Protein AF-0000000070873072 (afdb_homodimer)

Nearest PDB structures (foldseek):
  4ose-assembly1_A  TM=8.785E-01  e=1.790E-24  Rickettsia typhi str. Wilmington
  4lxg-assembly1_A-2  TM=7.082E-01  e=7.938E-11  Rhizorhabdus wittichii RW1
  7ld8-assembly1_A-2  TM=6.740E-01  e=1.205E-08  Mycobacterium tuberculosis H37Rv
  4nmw-assembly1_A  TM=6.940E-01  e=5.192E-08  Salmonella enterica subsp. enterica serovar Typhimurium str. LT2
  4etw-assembly2_C  TM=7.180E-01  e=1.109E-07  Shigella flexneri

Foldseek 3Di:
DVLVVVVCVVLCVVVVVLVVVVVVLVVVLVVVVVCLVPPPQPDPVSVVVSVVSNVVSVVVSVVVVVVSVVVVVVVVVVVVVVVVCVVPVPPVDQFDKDKDDKDWDWDDDPVGIWIKIKIKIDGPVDDLPPDLVAAAAEEEEEEALQAFFCLCVQLNSCLRCVLVVVCPDPNCNVVSVVCCVVVPVNSYIYMYIGFEQFFPIDHDPPVCLQVQDLVRRLRVVVVVVDVVSDDSHPALDCVRHEYEYAYAHRSLVSVLLLQLDPVRRSHQEYEYFAADQKFFLVNLLVVLVVLLDWDWDLALVSLLVVVCVVCVQQQFCPPVVNPRPCDPVNSSVCSVRFKDWPDDDPPPVVCVPPDPVVCRRGTTMGTRGHSSSSVCSNVRDGMRHDLVSQQSRAHAYAYEHECAEPRCHPVNLVVCCVGRNNYHYDYDYSHYRGHSCNDCSSNVVVSVSVVD/DVLVVVVCVVLCVVVVVLVVVVVVLVVVLVVQVVCLVPPPQPDPVSVVVSVVSNVVSVVVSVVVVVVSVVVVVVVVVVVVVVVVCVVPVPPVDQFDKDKPDKDWDWDDDPVGIWIKIKIKIDGPVDDLPPDLVAAAAEEEEEEALQAFFCLCVQLNSCLRCVLVVVCDDPNCNVVSVVCCVVVPVNSYIYMYIGFEQFFPIDHDPPVCLQVQDLVRRLRVVVVVVDVVSDDSHPALDCVRHEYEYHYAHRSLVSVLLLQLDPVRRSHQEYEYFAADQKFFLVNLLVVLVVLLDWDWDQALVSLLVVVCVVCVQQQFCDPVVNPRPCDPVNSSVCSVRFKDWPDDDPPPVVCVPDDPVVCRRGTTMGTRGHSSSSVCSNVRDGMRHDLVSQQSRAHAYAYEHECAEPRCHPVNLVVCCVGHNNYHYHYDYSHYRGHSCNDCSSNVVVSVSVVD

Organism: Reticulomyxa filosa (NCBI:txid46433)

InterPro domains:
  IPR000073 Alpha/beta hydrolase fold-1 [PF00561] (174-436)
  IPR029058 Alpha/Beta hydrolase fold [G3DSA:3.40.50.1820] (101-451)
  IPR029058 Alpha/Beta hydrolase fold [SSF53474] (134-443)
  IPR050266 AB hydrolase superfamily [PTHR43798] (130-445)

Radius of gyration: 32.92 Å; Cα contacts (8 Å, |Δi|>4): 1467; chains: 2; bounding box: 69×96×100 Å

Solvent-accessible surface area (backbone atoms only — not comparable to full-atom values): 47440 Å² total; per-residue (Å²): 118,65,67,62,49,48,52,53,41,50,50,43,42,52,49,43,46,50,47,45,48,47,46,46,50,49,48,51,44,49,49,48,49,46,48,59,66,64,48,77,58,80,57,78,68,38,52,53,49,42,50,47,47,49,49,46,48,51,49,50,46,50,48,50,48,44,48,43,44,54,50,37,47,53,44,43,54,44,43,50,51,41,46,51,30,63,74,51,44,75,58,90,62,71,79,56,68,38,72,47,74,74,23,37,43,65,36,76,47,100,88,44,65,41,48,33,23,33,36,36,50,41,50,72,88,46,81,73,69,81,50,62,89,56,56,39,43,34,35,42,35,29,38,33,85,82,42,26,33,67,60,45,51,55,43,49,49,48,66,74,40,53,78,58,71,68,50,52,64,85,84,38,33,59,51,43,48,43,39,47,61,63,40,65,66,76,38,64,40,42,34,21,37,14,54,78,24,10,50,82,12,41,61,69,57,80,91,46,28,70,63,60,48,64,87,51,51,45,50,45,48,40,29,49,50,34,13,61,64,20,63,63,48,46,52,76,33,38,88,66,35,40,25,35,36,39,8,28,37,56,18,19,54,46,47,50,65,49,34,34,36,69,90,56,28,54,52,41,30,39,33,22,38,30,49,65,54,44,46,50,29,67,55,47,32,49,51,21,61,57,59,64,61,74,73,90,20,56,42,69,66,44,40,36,54,53,46,51,65,72,37,46,53,26,46,41,56,36,79,92,54,58,73,44,77,66,41,72,66,46,45,51,49,48,36,58,63,46,34,42,71,57,79,63,87,86,70,57,82,63,63,74,70,52,55,80,74,69,58,50,83,74,39,44,43,38,61,34,43,49,66,42,64,40,63,57,25,79,69,51,83,55,61,46,74,43,51,75,49,43,47,42,21,69,44,57,32,38,34,38,31,17,68,60,19,83,59,38,37,72,68,54,50,57,53,42,47,75,37,44,44,35,34,52,76,43,74,39,78,55,14,16,70,41,68,61,38,76,48,62,85,60,39,48,61,53,54,54,57,71,71,96,118,64,66,62,47,48,51,52,42,49,50,44,42,52,48,44,45,50,47,45,48,48,46,46,51,48,48,52,44,50,51,48,50,48,47,59,66,66,47,78,58,80,56,79,68,37,54,53,48,44,50,48,48,49,50,46,49,51,49,51,46,49,48,50,49,45,49,45,43,55,50,37,48,54,43,43,53,44,45,49,51,43,45,51,32,62,74,52,46,75,57,90,63,71,80,57,67,39,71,46,74,74,23,38,44,67,35,76,48,100,88,44,64,41,49,35,23,33,38,35,50,41,50,71,89,48,80,74,70,80,50,62,88,56,58,38,41,35,35,41,36,30,39,34,85,83,41,26,32,66,62,44,49,56,42,47,48,49,66,74,41,52,79,58,72,67,49,52,64,86,84,39,33,59,51,44,48,43,40,48,62,61,38,64,66,77,38,65,41,42,34,23,37,15,54,79,26,11,51,81,12,43,62,67,55,78,92,46,27,70,62,57,48,66,89,52,51,44,50,46,48,40,27,47,51,33,14,62,64,19,62,64,47,44,52,75,34,38,88,66,35,40,26,36,35,40,8,28,37,55,19,19,53,47,46,50,66,50,32,35,36,72,90,57,27,56,52,42,31,41,34,20,38,28,47,63,53,45,46,51,30,66,56,46,32,51,52,22,60,57,60,63,61,74,75,88,21,57,43,69,67,44,40,36,55,52,45,51,67,72,37,49,52,27,44,46,54,36,79,94,54,56,74,41,75,66,42,73,67,48,44,52,49,47,37,58,64,46,34,42,70,57,79,62,87,86,68,59,81,62,60,75,71,52,54,78,72,69,58,51,83,74,38,44,41,38,61,34,43,48,68,41,65,40,63,56,26,77,69,50,84,55,62,47,75,42,51,74,48,43,48,42,22,71,44,55,32,38,35,38,31,19,68,59,19,81,59,38,37,74,67,55,50,58,53,41,46,76,36,44,44,36,34,51,76,44,75,39,79,53,13,15,70,41,66,61,38,75,47,64,84,60,40,48,63,53,54,52,56,70,72,96

Structure (mmCIF, N/CA/C/O backbone):
data_AF-0000000070873072-model_v1
#
loop_
_entity.id
_entity.type
_entity.pdbx_description
1 polymer Hydrolase
#
loop_
_atom_site.group_PDB
_atom_site.id
_atom_site.type_symbol
_atom_site.label_atom_id
_atom_site.label_alt_id
_atom_site.label_comp_id
_atom_site.label_asym_id
_atom_site.label_entity_id
_atom_site.label_seq_id
_atom_site.pdbx_PDB_ins_code
_atom_site.Cartn_x
_atom_site.Cartn_y
_atom_site.Cartn_z
_atom_site.occupancy
_atom_site.B_iso_or_equiv
_atom_site.auth_seq_id
_atom_site.auth_comp_id
_atom_site.auth_asym_id
_atom_site.auth_atom_id
_atom_site.pdbx_PDB_model_num
ATOM 1 N N . MET A 1 1 ? 10.102 -48.031 24.5 1 29.58 1 MET A N 1
ATOM 2 C CA . MET A 1 1 ? 9.891 -48 25.938 1 29.58 1 MET A CA 1
ATOM 3 C C . MET A 1 1 ? 10.852 -47.031 26.625 1 29.58 1 MET A C 1
ATOM 5 O O . MET A 1 1 ? 10.453 -46.312 27.531 1 29.58 1 MET A O 1
ATOM 9 N N . PHE A 1 2 ? 12.078 -47.062 26.156 1 34.56 2 PHE A N 1
ATOM 10 C CA . PHE A 1 2 ? 13.141 -46.312 26.797 1 34.56 2 PHE A CA 1
ATOM 11 C C . PHE A 1 2 ? 13.07 -44.844 26.375 1 34.56 2 PHE A C 1
ATOM 13 O O . PHE A 1 2 ? 13.414 -43.938 27.172 1 34.56 2 PHE A O 1
ATOM 20 N N . PHE A 1 3 ? 12.633 -44.656 25.188 1 34.22 3 PHE A N 1
ATOM 21 C CA . PHE A 1 3 ? 12.633 -43.312 24.625 1 34.22 3 PHE A CA 1
ATOM 22 C C . PHE A 1 3 ? 11.539 -42.469 25.25 1 34.22 3 PHE A C 1
ATOM 24 O O . PHE A 1 3 ? 11.719 -41.25 25.469 1 34.22 3 PHE A O 1
ATOM 31 N N . HIS A 1 4 ? 10.477 -43.094 25.656 1 36.75 4 HIS A N 1
ATOM 32 C CA . HIS A 1 4 ? 9.453 -42.406 26.469 1 36.75 4 HIS A CA 1
ATOM 33 C C . HIS A 1 4 ? 10.008 -42 27.828 1 36.75 4 HIS A C 1
ATOM 35 O O . HIS A 1 4 ? 9.672 -40.938 28.328 1 36.75 4 HIS A O 1
ATOM 41 N N . PHE A 1 5 ? 10.977 -42.75 28.25 1 38.38 5 PHE A N 1
ATOM 42 C CA . PHE A 1 5 ? 11.523 -42.469 29.578 1 38.38 5 PHE A CA 1
ATOM 43 C C . PHE A 1 5 ? 12.461 -41.281 29.531 1 38.38 5 PHE A C 1
ATOM 45 O O . PHE A 1 5 ? 12.477 -40.469 30.453 1 38.38 5 PHE A O 1
ATOM 52 N N . TYR A 1 6 ? 13.164 -41.094 28.5 1 36.66 6 TYR A N 1
ATOM 53 C CA . TYR A 1 6 ? 14.133 -40 28.469 1 36.66 6 TYR A CA 1
ATOM 54 C C . TYR A 1 6 ? 13.438 -38.656 28.281 1 36.66 6 TYR A C 1
ATOM 56 O O . TYR A 1 6 ? 13.805 -37.688 28.906 1 36.66 6 TYR A O 1
ATOM 64 N N . PHE A 1 7 ? 12.445 -38.688 27.453 1 38.5 7 PHE A N 1
ATOM 65 C CA . PHE A 1 7 ? 11.703 -37.469 27.234 1 38.5 7 PHE A CA 1
ATOM 66 C C . PHE A 1 7 ? 10.969 -37.031 28.5 1 38.5 7 PHE A C 1
ATOM 68 O O . PHE A 1 7 ? 10.969 -35.844 28.859 1 38.5 7 PHE A O 1
ATOM 75 N N . VAL A 1 8 ? 10.406 -38.031 29.078 1 43.97 8 VAL A N 1
ATOM 76 C CA . VAL A 1 8 ? 9.836 -37.781 30.406 1 43.97 8 VAL A CA 1
ATOM 77 C C . VAL A 1 8 ? 10.938 -37.344 31.359 1 43.97 8 VAL A C 1
ATOM 79 O O . VAL A 1 8 ? 10.719 -36.438 32.188 1 43.97 8 VAL A O 1
ATOM 82 N N . GLY A 1 9 ? 12.109 -37.781 31.031 1 41.31 9 GLY A N 1
ATOM 83 C CA . GLY A 1 9 ? 13.227 -37.406 31.875 1 41.31 9 GLY A CA 1
ATOM 84 C C . GLY A 1 9 ? 13.68 -35.969 31.641 1 41.31 9 GLY A C 1
ATOM 85 O O . GLY A 1 9 ? 13.914 -35.25 32.594 1 41.31 9 GLY A O 1
ATOM 86 N N . VAL A 1 10 ? 13.742 -35.594 30.406 1 43.72 10 VAL A N 1
ATOM 87 C CA . VAL A 1 10 ? 14.18 -34.219 30.109 1 43.72 10 VAL A CA 1
ATOM 88 C C . VAL A 1 10 ? 13.094 -33.219 30.516 1 43.72 10 VAL A C 1
ATOM 90 O O . VAL A 1 10 ? 13.383 -32.188 31.125 1 43.72 10 VAL A O 1
ATOM 93 N N . LEU A 1 11 ? 11.898 -33.594 30.219 1 42.91 11 LEU A N 1
ATOM 94 C CA . LEU A 1 11 ? 10.789 -32.781 30.672 1 42.91 11 LEU A CA 1
ATOM 95 C C . LEU A 1 11 ? 10.734 -32.719 32.188 1 42.91 11 LEU A C 1
ATOM 97 O O . LEU A 1 11 ? 10.531 -31.656 32.781 1 42.91 11 LEU A O 1
ATOM 101 N N . LEU A 1 12 ? 11 -33.844 32.656 1 44.91 12 LEU A N 1
ATOM 102 C CA . LEU A 1 12 ? 11.086 -33.906 34.125 1 44.91 12 LEU A CA 1
ATOM 103 C C . LEU A 1 12 ? 12.289 -33.094 34.625 1 44.91 12 LEU A C 1
ATOM 105 O O . LEU A 1 12 ? 12.203 -32.438 35.656 1 44.91 12 LEU A O 1
ATOM 109 N N . CYS A 1 13 ? 13.297 -33.094 33.812 1 45.28 13 CYS A N 1
ATOM 110 C CA . CYS A 1 13 ? 14.477 -32.312 34.188 1 45.28 13 CYS A CA 1
ATOM 111 C C . CYS A 1 13 ? 14.219 -30.828 34.062 1 45.28 13 CYS A C 1
ATOM 113 O O . CYS A 1 13 ? 14.609 -30.047 34.938 1 45.28 13 CYS A O 1
ATOM 115 N N . VAL A 1 14 ? 13.555 -30.5 33 1 45.91 14 VAL A N 1
ATOM 116 C CA . VAL A 1 14 ? 13.25 -29.078 32.812 1 45.91 14 VAL A CA 1
ATOM 117 C C . VAL A 1 14 ? 12.234 -28.625 33.844 1 45.91 14 VAL A C 1
ATOM 119 O O . VAL A 1 14 ? 12.398 -27.578 34.469 1 45.91 14 VAL A O 1
ATOM 122 N N . VAL A 1 15 ? 11.266 -29.516 34.062 1 46.88 15 VAL A N 1
ATOM 123 C CA . VAL A 1 15 ? 10.297 -29.219 35.125 1 46.88 15 VAL A CA 1
ATOM 124 C C . VAL A 1 15 ? 10.977 -29.25 36.469 1 46.88 15 VAL A C 1
ATOM 126 O O . VAL A 1 15 ? 10.734 -28.375 37.312 1 46.88 15 VAL A O 1
ATOM 129 N N . PHE A 1 16 ? 11.867 -30.25 36.594 1 46.66 16 PHE A N 1
ATOM 130 C CA . PHE A 1 16 ? 12.641 -30.328 37.812 1 46.66 16 PHE A CA 1
ATOM 131 C C . PHE A 1 16 ? 13.578 -29.141 37.969 1 46.66 16 PHE A C 1
ATOM 133 O O . PHE A 1 16 ? 13.75 -28.594 39.062 1 46.66 16 PHE A O 1
ATOM 140 N N . PHE A 1 17 ? 14.125 -28.75 36.875 1 46.38 17 PHE A N 1
ATOM 141 C CA . PHE A 1 17 ? 15 -27.578 36.938 1 46.38 17 PHE A CA 1
ATOM 142 C C . PHE A 1 17 ? 14.219 -26.312 37.281 1 46.38 17 PHE A C 1
ATOM 144 O O . PHE A 1 17 ? 14.648 -25.516 38.094 1 46.38 17 PHE A O 1
ATOM 151 N N . TYR A 1 18 ? 13.094 -26.25 36.656 1 46.97 18 TYR A N 1
ATOM 152 C CA . TYR A 1 18 ? 12.297 -25.062 36.938 1 46.97 18 TYR A CA 1
ATOM 153 C C . TYR A 1 18 ? 11.664 -25.156 38.312 1 46.97 18 TYR A C 1
ATOM 155 O O . TYR A 1 18 ? 11.594 -24.156 39.062 1 46.97 18 TYR A O 1
ATOM 163 N N . LEU A 1 19 ? 11.289 -26.391 38.625 1 49.91 19 LEU A N 1
ATOM 164 C CA . LEU A 1 19 ? 10.844 -26.625 39.969 1 49.91 19 LEU A CA 1
ATOM 165 C C . LEU A 1 19 ? 11.984 -26.422 40.969 1 49.91 19 LEU A C 1
ATOM 167 O O . LEU A 1 19 ? 11.789 -25.844 42.031 1 49.91 19 LEU A O 1
ATOM 171 N N . PHE A 1 20 ? 13.172 -26.906 40.594 1 49.03 20 PHE A N 1
ATOM 172 C CA . PHE A 1 20 ? 14.359 -26.703 41.438 1 49.03 20 PHE A CA 1
ATOM 173 C C . PHE A 1 20 ? 14.711 -25.219 41.5 1 49.03 20 PHE A C 1
ATOM 175 O O . PHE A 1 20 ? 15.016 -24.703 42.594 1 49.03 20 PHE A O 1
ATOM 182 N N . TYR A 1 21 ? 14.617 -24.594 40.469 1 47.03 21 TYR A N 1
ATOM 183 C CA . TYR A 1 21 ? 14.844 -23.156 40.438 1 47.03 21 TYR A CA 1
ATOM 184 C C . TYR A 1 21 ? 13.797 -22.438 41.281 1 47.03 21 TYR A C 1
ATOM 186 O O . TYR A 1 21 ? 14.125 -21.516 42.031 1 47.03 21 TYR A O 1
ATOM 194 N N . PHE A 1 22 ? 12.594 -22.922 41.125 1 52.12 22 PHE A N 1
ATOM 195 C CA . PHE A 1 22 ? 11.508 -22.406 41.969 1 52.12 22 PHE A CA 1
ATOM 196 C C . PHE A 1 22 ? 11.766 -22.719 43.438 1 52.12 22 PHE A C 1
ATOM 198 O O . PHE A 1 22 ? 11.625 -21.844 44.281 1 52.12 22 PHE A O 1
ATOM 205 N N . LEU A 1 23 ? 12.156 -23.891 43.625 1 50.69 23 LEU A N 1
ATOM 206 C CA . LEU A 1 23 ? 12.453 -24.297 44.969 1 50.69 23 LEU A CA 1
ATOM 207 C C . LEU A 1 23 ? 13.672 -23.562 45.531 1 50.69 23 LEU A C 1
ATOM 209 O O . LEU A 1 23 ? 13.703 -23.141 46.688 1 50.69 23 LEU A O 1
ATOM 213 N N . ILE A 1 24 ? 14.617 -23.312 44.656 1 50.06 24 ILE A N 1
ATOM 214 C CA . ILE A 1 24 ? 15.797 -22.578 45.094 1 50.06 24 ILE A CA 1
ATOM 215 C C . ILE A 1 24 ? 15.422 -21.109 45.344 1 50.06 24 ILE A C 1
ATOM 217 O O . ILE A 1 24 ? 15.859 -20.516 46.312 1 50.06 24 ILE A O 1
ATOM 221 N N . THR A 1 25 ? 14.555 -20.641 44.531 1 47.62 25 THR A N 1
ATOM 222 C CA . THR A 1 25 ? 14.117 -19.266 44.719 1 47.62 25 THR A CA 1
ATOM 223 C C . THR A 1 25 ? 13.328 -19.125 46.031 1 47.62 25 THR A C 1
ATOM 225 O O . THR A 1 25 ? 13.531 -18.188 46.781 1 47.62 25 THR A O 1
ATOM 228 N N . ILE A 1 26 ? 12.523 -20.141 46.156 1 51.84 26 ILE A N 1
ATOM 229 C CA . ILE A 1 26 ? 11.781 -20.156 47.438 1 51.84 26 ILE A CA 1
ATOM 230 C C . ILE A 1 26 ? 12.75 -20.328 48.594 1 51.84 26 ILE A C 1
ATOM 232 O O . ILE A 1 26 ? 12.625 -19.641 49.625 1 51.84 26 ILE A O 1
ATOM 236 N N . ALA A 1 27 ? 13.695 -21.25 48.469 1 49.91 27 ALA A N 1
ATOM 237 C CA . ALA A 1 27 ? 14.672 -21.484 49.531 1 49.91 27 ALA A CA 1
ATOM 238 C C . ALA A 1 27 ? 15.523 -20.25 49.781 1 49.91 27 ALA A C 1
ATOM 240 O O . ALA A 1 27 ? 15.789 -19.891 50.938 1 49.91 27 ALA A O 1
ATOM 241 N N . VAL A 1 28 ? 15.891 -19.641 48.781 1 49.84 28 VAL A N 1
ATOM 242 C CA . VAL A 1 28 ? 16.703 -18.438 48.938 1 49.84 28 VAL A CA 1
ATOM 243 C C . VAL A 1 28 ? 15.875 -17.344 49.594 1 49.84 28 VAL A C 1
ATOM 245 O O . VAL A 1 28 ? 16.375 -16.641 50.5 1 49.84 28 VAL A O 1
ATOM 248 N N . PHE A 1 29 ? 14.656 -17.406 49.281 1 50.28 29 PHE A N 1
ATOM 249 C CA . PHE A 1 29 ? 13.781 -16.422 49.875 1 50.28 29 PHE A CA 1
ATOM 250 C C . PHE A 1 29 ? 13.523 -16.766 51.344 1 50.28 29 PHE A C 1
ATOM 252 O O . PHE A 1 29 ? 13.477 -15.891 52.219 1 50.28 29 PHE A O 1
ATOM 259 N N . ALA A 1 30 ? 13.297 -17.984 51.5 1 50.69 30 ALA A N 1
ATOM 260 C CA . ALA A 1 30 ? 13.117 -18.422 52.875 1 50.69 30 ALA A CA 1
ATOM 261 C C . ALA A 1 30 ? 14.344 -18.109 53.719 1 50.69 30 ALA A C 1
ATOM 263 O O . ALA A 1 30 ? 14.227 -17.656 54.875 1 50.69 30 ALA A O 1
ATOM 264 N N . VAL A 1 31 ? 15.516 -18.391 53.188 1 49 31 VAL A N 1
ATOM 265 C CA . VAL A 1 31 ? 16.75 -18.109 53.906 1 49 31 VAL A CA 1
ATOM 266 C C . VAL A 1 31 ? 16.906 -16.594 54.125 1 49 31 VAL A C 1
ATOM 268 O O . VAL A 1 31 ? 17.281 -16.141 55.219 1 49 31 VAL A O 1
ATOM 271 N N . PHE A 1 32 ? 16.547 -15.938 53.125 1 48.78 32 PHE A N 1
ATOM 272 C CA . PHE A 1 32 ? 16.641 -14.484 53.219 1 48.78 32 PHE A CA 1
ATOM 273 C C . PHE A 1 32 ? 15.648 -13.953 54.25 1 48.78 32 PHE A C 1
ATOM 275 O O . PHE A 1 32 ? 15.977 -13.078 55.062 1 48.78 32 PHE A O 1
ATOM 282 N N . PHE A 1 33 ? 14.492 -14.516 54.188 1 50.34 33 PHE A N 1
ATOM 283 C CA . PHE A 1 33 ? 13.484 -14.125 55.188 1 50.34 33 PHE A CA 1
ATOM 284 C C . PHE A 1 33 ? 13.922 -14.508 56.594 1 50.34 33 PHE A C 1
ATOM 286 O O . PHE A 1 33 ? 13.727 -13.742 57.531 1 50.34 33 PHE A O 1
ATOM 293 N N . GLU A 1 34 ? 14.438 -15.688 56.719 1 50.09 34 GLU A N 1
ATOM 294 C CA . GLU A 1 34 ? 14.977 -16.094 58 1 50.09 34 GLU A CA 1
ATOM 295 C C . GLU A 1 34 ? 16.125 -15.18 58.438 1 50.09 34 GLU A C 1
ATOM 297 O O . GLU A 1 34 ? 16.219 -14.82 59.625 1 50.09 34 GLU A O 1
ATOM 302 N N . TYR A 1 35 ? 16.922 -14.906 57.5 1 46.31 35 TYR A N 1
ATOM 303 C CA . TYR A 1 35 ? 18.016 -13.984 57.812 1 46.31 35 TYR A CA 1
ATOM 304 C C . TYR A 1 35 ? 17.469 -12.633 58.25 1 46.31 35 TYR A C 1
ATOM 306 O O . TYR A 1 35 ? 17.953 -12.055 59.219 1 46.31 35 TYR A O 1
ATOM 314 N N . LEU A 1 36 ? 16.453 -12.25 57.562 1 47.44 36 LEU A N 1
ATOM 315 C CA . LEU A 1 36 ? 15.852 -10.969 57.938 1 47.44 36 LEU A CA 1
ATOM 316 C C . LEU A 1 36 ? 15.219 -11.055 59.312 1 47.44 36 LEU A C 1
ATOM 318 O O . LEU A 1 36 ? 15.234 -10.078 60.062 1 47.44 36 LEU A O 1
ATOM 322 N N . GLN A 1 37 ? 14.656 -12.18 59.562 1 48.72 37 GLN A N 1
ATOM 323 C CA . GLN A 1 37 ? 14.055 -12.359 60.875 1 48.72 37 GLN A CA 1
ATOM 324 C C . GLN A 1 37 ? 15.117 -12.398 61.969 1 48.72 37 GLN A C 1
ATOM 326 O O . GLN A 1 37 ? 14.898 -11.898 63.094 1 48.72 37 GLN A O 1
ATOM 331 N N . ASN A 1 38 ? 16.125 -13.078 61.719 1 46.78 38 ASN A N 1
ATOM 332 C CA . ASN A 1 38 ? 17.125 -13.258 62.75 1 46.78 38 ASN A CA 1
ATOM 333 C C . ASN A 1 38 ? 18.078 -12.062 62.844 1 46.78 38 ASN A C 1
ATOM 335 O O . ASN A 1 38 ? 18.969 -12.031 63.688 1 46.78 38 ASN A O 1
ATOM 339 N N . CYS A 1 39 ? 18.109 -11.367 61.75 1 38.34 39 CYS A N 1
ATOM 340 C CA . CYS A 1 39 ? 18.922 -10.156 61.906 1 38.34 39 CYS A CA 1
ATOM 341 C C . CYS A 1 39 ? 18.375 -9.258 63 1 38.34 39 CYS A C 1
ATOM 343 O O . CYS A 1 39 ? 17.203 -8.914 63 1 38.34 39 CYS A O 1
ATOM 345 N N . LYS A 1 40 ? 18.891 -9.438 64.188 1 41.44 40 LYS A N 1
ATOM 346 C CA . LYS A 1 40 ? 18.672 -8.539 65.312 1 41.44 40 LYS A CA 1
ATOM 347 C C . LYS A 1 40 ? 18.906 -7.086 64.875 1 41.44 40 LYS A C 1
ATOM 349 O O . LYS A 1 40 ? 20.047 -6.688 64.625 1 41.44 40 LYS A O 1
ATOM 354 N N . PHE A 1 41 ? 18.062 -6.641 63.969 1 37.06 41 PHE A N 1
ATOM 355 C CA . PHE A 1 41 ? 18.25 -5.227 63.656 1 37.06 41 PHE A CA 1
ATOM 356 C C . PHE A 1 41 ? 17.922 -4.363 64.875 1 37.06 41 PHE A C 1
ATOM 358 O O . PHE A 1 41 ? 16.844 -4.484 65.438 1 37.06 41 PHE A O 1
ATOM 365 N N . SER A 1 42 ? 18.938 -4.105 65.625 1 37.84 42 SER A N 1
ATOM 366 C CA . SER A 1 42 ? 18.734 -3.246 66.812 1 37.84 42 SER A CA 1
ATOM 367 C C . SER A 1 42 ? 17.875 -2.035 66.438 1 37.84 42 SER A C 1
ATOM 369 O O . SER A 1 42 ? 16.953 -1.688 67.188 1 37.84 42 SER A O 1
ATOM 371 N N . ASN A 1 43 ? 18.641 -0.859 65.938 1 41.59 43 ASN A N 1
ATOM 372 C CA . ASN A 1 43 ? 18.203 0.528 65.938 1 41.59 43 ASN A CA 1
ATOM 373 C C . ASN A 1 43 ? 17.234 0.82 64.812 1 41.59 43 ASN A C 1
ATOM 375 O O . ASN A 1 43 ? 17.172 0.068 63.844 1 41.59 43 ASN A O 1
ATOM 379 N N . ASN A 1 44 ? 16.359 1.937 64.875 1 42.66 44 ASN A N 1
ATOM 380 C CA . ASN A 1 44 ? 15.328 2.5 64.062 1 42.66 44 ASN A CA 1
ATOM 381 C C . ASN A 1 44 ? 15.719 2.451 62.562 1 42.66 44 ASN A C 1
ATOM 383 O O . ASN A 1 44 ? 14.859 2.291 61.688 1 42.66 44 ASN A O 1
ATOM 387 N N . CYS A 1 45 ? 17.016 2.803 62.281 1 43 45 CYS A N 1
ATOM 388 C CA . CYS A 1 45 ? 17.531 2.801 60.906 1 43 45 CYS A CA 1
ATOM 389 C C . CYS A 1 45 ? 17.484 1.402 60.312 1 43 45 CYS A C 1
ATOM 391 O O . CYS A 1 45 ? 17.281 1.251 59.094 1 43 45 CYS A O 1
ATOM 393 N N . THR A 1 46 ? 17.578 0.482 61.281 1 45.72 46 THR A N 1
ATOM 394 C CA . THR A 1 46 ? 17.688 -0.892 60.781 1 45.72 46 THR A CA 1
ATOM 395 C C . THR A 1 46 ? 16.328 -1.421 60.344 1 45.72 46 THR A C 1
ATOM 397 O O . THR A 1 46 ? 16.25 -2.229 59.406 1 45.72 46 THR A O 1
ATOM 400 N N . LYS A 1 47 ? 15.32 -0.846 60.906 1 47.34 47 LYS A N 1
ATOM 401 C CA . LYS A 1 47 ? 13.984 -1.26 60.5 1 47.34 47 LYS A CA 1
ATOM 402 C C . LYS A 1 47 ? 13.695 -0.823 59.062 1 47.34 47 LYS A C 1
ATOM 404 O O . LYS A 1 47 ? 13.117 -1.58 58.281 1 47.34 47 LYS A O 1
ATOM 409 N N . LEU A 1 48 ? 14.156 0.441 58.812 1 45.78 48 LEU A N 1
ATOM 410 C CA . LEU A 1 48 ? 13.938 0.951 57.469 1 45.78 48 LEU A CA 1
ATOM 411 C C . LEU A 1 48 ? 14.727 0.146 56.438 1 45.78 48 LEU A C 1
ATOM 413 O O . LEU A 1 48 ? 14.227 -0.145 55.344 1 45.78 48 LEU A O 1
ATOM 417 N N . VAL A 1 49 ? 15.953 -0.224 56.906 1 45.88 49 VAL A N 1
ATOM 418 C CA . VAL A 1 49 ? 16.797 -1.023 56.031 1 45.88 49 VAL A CA 1
ATOM 419 C C . VAL A 1 49 ? 16.188 -2.416 55.875 1 45.88 49 VAL A C 1
ATOM 421 O O . VAL A 1 49 ? 16.188 -2.969 54.75 1 45.88 49 VAL A O 1
ATOM 424 N N . LYS A 1 50 ? 15.531 -2.77 56.906 1 45.88 50 LYS A N 1
ATOM 425 C CA . LYS A 1 50 ? 14.867 -4.07 56.812 1 45.88 50 LYS A CA 1
ATOM 426 C C . LYS A 1 50 ? 13.664 -4.027 55.875 1 45.88 50 LYS A C 1
ATOM 428 O O . LYS A 1 50 ? 13.469 -4.938 55.094 1 45.88 50 LYS A O 1
ATOM 433 N N . ILE A 1 51 ? 13.008 -2.984 56.125 1 49.22 51 ILE A N 1
ATOM 434 C CA . ILE A 1 51 ? 11.828 -2.838 55.281 1 49.22 51 ILE A CA 1
ATOM 435 C C . ILE A 1 51 ? 12.258 -2.695 53.812 1 49.22 51 ILE A C 1
ATOM 437 O O . ILE A 1 51 ? 11.664 -3.309 52.938 1 49.22 51 ILE A O 1
ATOM 441 N N . LYS A 1 52 ? 13.414 -1.967 53.719 1 45.75 52 LYS A N 1
ATOM 442 C CA . LYS A 1 52 ? 13.914 -1.803 52.344 1 45.75 52 LYS A CA 1
ATOM 443 C C . LYS A 1 52 ? 14.438 -3.123 51.781 1 45.75 52 LYS A C 1
ATOM 445 O O . LYS A 1 52 ? 14.219 -3.443 50.625 1 45.75 52 LYS A O 1
ATOM 450 N N . ALA A 1 53 ? 15.055 -3.842 52.688 1 48 53 ALA A N 1
ATOM 451 C CA . ALA A 1 53 ? 15.609 -5.129 52.25 1 48 53 ALA A CA 1
ATOM 452 C C . ALA A 1 53 ? 14.5 -6.137 51.969 1 48 53 ALA A C 1
ATOM 454 O O . ALA A 1 53 ? 14.555 -6.875 51 1 48 53 ALA A O 1
ATOM 455 N N . VAL A 1 54 ? 13.516 -6.055 52.812 1 47.69 54 VAL A N 1
ATOM 456 C CA . VAL A 1 54 ? 12.375 -6.941 52.625 1 47.69 54 VAL A CA 1
ATOM 457 C C . VAL A 1 54 ? 11.625 -6.555 51.344 1 47.69 54 VAL A C 1
ATOM 459 O O . VAL A 1 54 ? 11.242 -7.418 50.562 1 47.69 54 VAL A O 1
ATOM 462 N N . CYS A 1 55 ? 11.547 -5.258 51.219 1 46.94 55 CYS A N 1
ATOM 463 C CA . CYS A 1 55 ? 10.875 -4.777 50 1 46.94 55 CYS A CA 1
ATOM 464 C C . CYS A 1 55 ? 11.664 -5.129 48.75 1 46.94 55 CYS A C 1
ATOM 466 O O . CYS A 1 55 ? 11.094 -5.531 47.75 1 46.94 55 CYS A O 1
ATOM 468 N N . PHE A 1 56 ? 13.008 -5.105 48.938 1 48.34 56 PHE A N 1
ATOM 469 C CA . PHE A 1 56 ? 13.875 -5.473 47.812 1 48.34 56 PHE A CA 1
ATOM 470 C C . PHE A 1 56 ? 13.789 -6.969 47.531 1 48.34 56 PHE A C 1
ATOM 472 O O . PHE A 1 56 ? 13.742 -7.387 46.375 1 48.34 56 PHE A O 1
ATOM 479 N N . CYS A 1 57 ? 13.742 -7.699 48.562 1 46.03 57 CYS A N 1
ATOM 480 C CA . CYS A 1 57 ? 13.648 -9.148 48.406 1 46.03 57 CYS A CA 1
ATOM 481 C C . CYS A 1 57 ? 12.297 -9.539 47.781 1 46.03 57 CYS A C 1
ATOM 483 O O . CYS A 1 57 ? 12.234 -10.391 46.906 1 46.03 57 CYS A O 1
ATOM 485 N N . ILE A 1 58 ? 11.328 -8.859 48.25 1 47 58 ILE A N 1
ATOM 486 C CA . ILE A 1 58 ? 10 -9.141 47.719 1 47 58 ILE A CA 1
ATOM 487 C C . ILE A 1 58 ? 9.93 -8.719 46.281 1 47 58 ILE A C 1
ATOM 489 O O . ILE A 1 58 ? 9.383 -9.438 45.438 1 47 58 ILE A O 1
ATOM 493 N N . PHE A 1 59 ? 10.633 -7.617 46.031 1 48.44 59 PHE A N 1
ATOM 494 C CA . PHE A 1 59 ? 10.656 -7.125 44.656 1 48.44 59 PHE A CA 1
ATOM 495 C C . PHE A 1 59 ? 11.469 -8.055 43.75 1 48.44 59 PHE A C 1
ATOM 497 O O . PHE A 1 59 ? 11.055 -8.359 42.625 1 48.44 59 PHE A O 1
ATOM 504 N N . SER A 1 60 ? 12.57 -8.469 44.312 1 46.88 60 SER A N 1
ATOM 505 C CA . SER A 1 60 ? 13.414 -9.375 43.531 1 46.88 60 SER A CA 1
ATOM 506 C C . SER A 1 60 ? 12.75 -10.742 43.375 1 46.88 60 SER A C 1
ATOM 508 O O . SER A 1 60 ? 12.852 -11.359 42.312 1 46.88 60 SER A O 1
ATOM 510 N N . PHE A 1 61 ? 12.086 -11.133 44.344 1 47.66 61 PHE A N 1
ATOM 511 C CA . PHE A 1 61 ? 11.344 -12.383 44.281 1 47.66 61 PHE A CA 1
ATOM 512 C C . PHE A 1 61 ? 10.188 -12.281 43.281 1 47.66 61 PHE A C 1
ATOM 514 O O . PHE A 1 61 ? 9.961 -13.195 42.5 1 47.66 61 PHE A O 1
ATOM 521 N N . SER A 1 62 ? 9.57 -11.227 43.375 1 43.97 62 SER A N 1
ATOM 522 C CA . SER A 1 62 ? 8.461 -11.016 42.438 1 43.97 62 SER A CA 1
ATOM 523 C C . SER A 1 62 ? 8.953 -10.93 41 1 43.97 62 SER A C 1
ATOM 525 O O . SER A 1 62 ? 8.32 -11.477 40.094 1 43.97 62 SER A O 1
ATOM 527 N N . LYS A 1 63 ? 10.102 -10.352 40.875 1 47 63 LYS A N 1
ATOM 528 C CA . LYS A 1 63 ? 10.711 -10.305 39.531 1 47 63 LYS A CA 1
ATOM 529 C C . LYS A 1 63 ? 11.125 -11.703 39.062 1 47 63 LYS A C 1
ATOM 531 O O . LYS A 1 63 ? 10.93 -12.055 37.906 1 47 63 LYS A O 1
ATOM 536 N N . SER A 1 64 ? 11.773 -12.367 39.969 1 45.56 64 SER A N 1
ATOM 537 C CA . SER A 1 64 ? 12.188 -13.727 39.656 1 45.56 64 SER A CA 1
ATOM 538 C C . SER A 1 64 ? 10.984 -14.633 39.406 1 45.56 64 SER A C 1
ATOM 540 O O . SER A 1 64 ? 10.992 -15.461 38.5 1 45.56 64 SER A O 1
ATOM 542 N N . LEU A 1 65 ? 10.047 -14.484 40.188 1 45.94 65 LEU A N 1
ATOM 543 C CA . LEU A 1 65 ? 8.805 -15.234 40 1 45.94 65 LEU A CA 1
ATOM 544 C C . LEU A 1 65 ? 8.125 -14.836 38.688 1 45.94 65 LEU A C 1
ATOM 546 O O . LEU A 1 65 ? 7.602 -15.695 37.969 1 45.94 65 LEU A O 1
ATOM 550 N N . PHE A 1 66 ? 8.266 -13.57 38.406 1 44.34 66 PHE A N 1
ATOM 551 C CA . PHE A 1 66 ? 7.742 -13.039 37.156 1 44.34 66 PHE A CA 1
ATOM 552 C C . PHE A 1 66 ? 8.492 -13.625 35.969 1 44.34 66 PHE A C 1
ATOM 554 O O . PHE A 1 66 ? 7.887 -14.008 34.969 1 44.34 66 PHE A O 1
ATOM 561 N N . TRP A 1 67 ? 9.742 -13.578 36.125 1 45.94 67 TRP A N 1
ATOM 562 C CA . TRP A 1 67 ? 10.586 -14.203 35.125 1 45.94 67 TRP A CA 1
ATOM 563 C C . TRP A 1 67 ? 10.297 -15.695 35 1 45.94 67 TRP A C 1
ATOM 565 O O . TRP A 1 67 ? 10.18 -16.234 33.906 1 45.94 67 TRP A O 1
ATOM 575 N N . LEU A 1 68 ? 10.156 -16.281 36.031 1 43.72 68 LEU A N 1
ATOM 576 C CA . LEU A 1 68 ? 9.82 -17.703 36.062 1 43.72 68 LEU A CA 1
ATOM 577 C C . LEU A 1 68 ? 8.422 -17.938 35.5 1 43.72 68 LEU A C 1
ATOM 579 O O . LEU A 1 68 ? 8.203 -18.906 34.781 1 43.72 68 LEU A O 1
ATOM 583 N N . PHE A 1 69 ? 7.578 -17.109 35.844 1 44.22 69 PHE A N 1
ATOM 584 C CA . PHE A 1 69 ? 6.227 -17.219 35.312 1 44.22 69 PHE A CA 1
ATOM 585 C C . PHE A 1 69 ? 6.219 -16.969 33.812 1 44.22 69 PHE A C 1
ATOM 587 O O . PHE A 1 69 ? 5.523 -17.656 33.062 1 44.22 69 PHE A O 1
ATOM 594 N N . LYS A 1 70 ? 6.898 -15.953 33.469 1 45.44 70 LYS A N 1
ATOM 595 C CA . LYS A 1 70 ? 7.055 -15.727 32.031 1 45.44 70 LYS A CA 1
ATOM 596 C C . LYS A 1 70 ? 7.715 -16.922 31.359 1 45.44 70 LYS A C 1
ATOM 598 O O . LYS A 1 70 ? 7.289 -17.344 30.281 1 45.44 70 LYS A O 1
ATOM 603 N N . LYS A 1 71 ? 8.719 -17.359 31.953 1 45.97 71 LYS A N 1
ATOM 604 C CA . LYS A 1 71 ? 9.383 -18.547 31.438 1 45.97 71 LYS A CA 1
ATOM 605 C C . LYS A 1 71 ? 8.508 -19.781 31.625 1 45.97 71 LYS A C 1
ATOM 607 O O . LYS A 1 71 ? 8.469 -20.656 30.75 1 45.97 71 LYS A O 1
ATOM 612 N N . ALA A 1 72 ? 7.863 -19.797 32.719 1 43.22 72 ALA A N 1
ATOM 613 C CA . ALA A 1 72 ? 6.918 -20.875 32.969 1 43.22 72 ALA A CA 1
ATOM 614 C C . ALA A 1 72 ? 5.738 -20.812 32 1 43.22 72 ALA A C 1
ATOM 616 O O . ALA A 1 72 ? 5.266 -21.844 31.516 1 43.22 72 ALA A O 1
ATOM 617 N N . SER A 1 73 ? 5.293 -19.625 31.781 1 43.88 73 SER A N 1
ATOM 618 C CA . SER A 1 73 ? 4.273 -19.5 30.75 1 43.88 73 SER A CA 1
ATOM 619 C C . SER A 1 73 ? 4.773 -20.031 29.422 1 43.88 73 SER A C 1
ATOM 621 O O . SER A 1 73 ? 4.039 -20.719 28.703 1 43.88 73 SER A O 1
ATOM 623 N N . ASN A 1 74 ? 5.98 -19.703 29.156 1 44.25 74 ASN A N 1
ATOM 624 C CA . ASN A 1 74 ? 6.586 -20.344 27.984 1 44.25 74 ASN A CA 1
ATOM 625 C C . ASN A 1 74 ? 6.68 -21.859 28.156 1 44.25 74 ASN A C 1
ATOM 627 O O . ASN A 1 74 ? 6.441 -22.609 27.219 1 44.25 74 ASN A O 1
ATOM 631 N N . ILE A 1 75 ? 7.008 -22.203 29.312 1 43.06 75 ILE A N 1
ATOM 632 C CA . ILE A 1 75 ? 7.09 -23.625 29.625 1 43.06 75 ILE A CA 1
ATOM 633 C C . ILE A 1 75 ? 5.684 -24.219 29.656 1 43.06 75 ILE A C 1
ATOM 635 O O . ILE A 1 75 ? 5.461 -25.312 29.125 1 43.06 75 ILE A O 1
ATOM 639 N N . LEU A 1 76 ? 4.852 -23.594 30.234 1 41.25 76 LEU A N 1
ATOM 640 C CA . LEU A 1 76 ? 3.48 -24.078 30.25 1 41.25 76 LEU A CA 1
ATOM 641 C C . LEU A 1 76 ? 2.887 -24.094 28.844 1 41.25 76 LEU A C 1
ATOM 643 O O . LEU A 1 76 ? 2.18 -25.047 28.484 1 41.25 76 LEU A O 1
ATOM 647 N N . ASN A 1 77 ? 3.078 -23.078 28.125 1 44.53 77 ASN A N 1
ATOM 648 C CA . ASN A 1 77 ? 2.748 -23.172 26.703 1 44.53 77 ASN A CA 1
ATOM 649 C C . ASN A 1 77 ? 3.443 -24.359 26.047 1 44.53 77 ASN A C 1
ATOM 651 O O . ASN A 1 77 ? 2.854 -25.047 25.203 1 44.53 77 ASN A O 1
ATOM 655 N N . LEU A 1 78 ? 4.57 -24.578 26.531 1 42.97 78 LEU A N 1
ATOM 656 C CA . LEU A 1 78 ? 5.285 -25.766 26.062 1 42.97 78 LEU A CA 1
ATOM 657 C C . LEU A 1 78 ? 4.617 -27.031 26.578 1 42.97 78 LEU A C 1
ATOM 659 O O . LEU A 1 78 ? 4.453 -28 25.828 1 42.97 78 LEU A O 1
ATOM 663 N N . ILE A 1 79 ? 4.301 -27.047 27.781 1 42.44 79 ILE A N 1
ATOM 664 C CA . ILE A 1 79 ? 3.635 -28.219 28.359 1 42.44 79 ILE A CA 1
ATOM 665 C C . ILE A 1 79 ? 2.246 -28.375 27.734 1 42.44 79 ILE A C 1
ATOM 667 O O . ILE A 1 79 ? 1.843 -29.484 27.391 1 42.44 79 ILE A O 1
ATOM 671 N N . ASP A 1 80 ? 1.511 -27.359 27.672 1 42.53 80 ASP A N 1
ATOM 672 C CA . ASP A 1 80 ? 0.222 -27.438 26.984 1 42.53 80 ASP A CA 1
ATOM 673 C C . ASP A 1 80 ? 0.388 -27.922 25.547 1 42.53 80 ASP A C 1
ATOM 675 O O . ASP A 1 80 ? -0.379 -28.781 25.094 1 42.53 80 ASP A O 1
ATOM 679 N N . ASN A 1 81 ? 1.294 -27.375 24.953 1 41.69 81 ASN A N 1
ATOM 680 C CA . ASN A 1 81 ? 1.604 -27.891 23.625 1 41.69 81 ASN A CA 1
ATOM 681 C C . ASN A 1 81 ? 2.035 -29.344 23.672 1 41.69 81 ASN A C 1
ATOM 683 O O . ASN A 1 81 ? 1.646 -30.141 22.797 1 41.69 81 ASN A O 1
ATOM 687 N N . LEU A 1 82 ? 2.713 -29.609 24.656 1 40.47 82 LEU A N 1
ATOM 688 C CA . LEU A 1 82 ? 3.141 -31 24.828 1 40.47 82 LEU A CA 1
ATOM 689 C C . LEU A 1 82 ? 1.96 -31.891 25.188 1 40.47 82 LEU A C 1
ATOM 691 O O . LEU A 1 82 ? 1.839 -33 24.672 1 40.47 82 LEU A O 1
ATOM 695 N N . MET A 1 83 ? 1.271 -31.516 26.125 1 40.97 83 MET A N 1
ATOM 696 C CA . MET A 1 83 ? 0.107 -32.312 26.531 1 40.97 83 MET A CA 1
ATOM 697 C C . MET A 1 83 ? -0.884 -32.438 25.375 1 40.97 83 MET A C 1
ATOM 699 O O . MET A 1 83 ? -1.488 -33.5 25.188 1 40.97 83 MET A O 1
ATOM 703 N N . GLU A 1 84 ? -1.197 -31.328 24.75 1 42.53 84 GLU A N 1
ATOM 704 C CA . GLU A 1 84 ? -1.977 -31.453 23.531 1 42.53 84 GLU A CA 1
ATOM 705 C C . GLU A 1 84 ? -1.33 -32.438 22.562 1 42.53 84 GLU A C 1
ATOM 707 O O . GLU A 1 84 ? -2.023 -33.219 21.906 1 42.53 84 GLU A O 1
ATOM 712 N N . LEU A 1 85 ? -0.096 -32.375 22.562 1 39.97 85 LEU A N 1
ATOM 713 C CA . LEU A 1 85 ? 0.637 -33.344 21.766 1 39.97 85 LEU A CA 1
ATOM 714 C C . LEU A 1 85 ? 0.398 -34.75 22.297 1 39.97 85 LEU A C 1
ATOM 716 O O . LEU A 1 85 ? 0.279 -35.688 21.516 1 39.97 85 LEU A O 1
ATOM 720 N N . LEU A 1 86 ? 0.519 -34.906 23.5 1 41.28 86 LEU A N 1
ATOM 721 C CA . LEU A 1 86 ? 0.327 -36.219 24.109 1 41.28 86 LEU A CA 1
ATOM 722 C C . LEU A 1 86 ? -1.123 -36.656 23.984 1 41.28 86 LEU A C 1
ATOM 724 O O . LEU A 1 86 ? -1.396 -37.875 23.875 1 41.28 86 LEU A O 1
ATOM 728 N N . LYS A 1 87 ? -2.078 -35.938 24.391 1 42.34 87 LYS A N 1
ATOM 729 C CA . LYS A 1 87 ? -3.48 -36.312 24.234 1 42.34 87 LYS A CA 1
ATOM 730 C C . LYS A 1 87 ? -3.811 -36.594 22.781 1 42.34 87 LYS A C 1
ATOM 732 O O . LYS A 1 87 ? -4.613 -37.5 22.484 1 42.34 87 LYS A O 1
ATOM 737 N N . SER A 1 88 ? -3.756 -35.812 21.906 1 35.69 88 SER A N 1
ATOM 738 C CA . SER A 1 88 ? -3.85 -36.125 20.484 1 35.69 88 SER A CA 1
ATOM 739 C C . SER A 1 88 ? -2.467 -36.219 19.844 1 35.69 88 SER A C 1
ATOM 741 O O . SER A 1 88 ? -1.86 -35.188 19.516 1 35.69 88 SER A O 1
ATOM 743 N N . PRO A 1 89 ? -1.724 -37.219 20.25 1 36.12 89 PRO A N 1
ATOM 744 C CA . PRO A 1 89 ? -0.475 -37.375 19.5 1 36.12 89 PRO A CA 1
ATOM 745 C C . PRO A 1 89 ? -0.551 -36.781 18.109 1 36.12 89 PRO A C 1
ATOM 747 O O . PRO A 1 89 ? -1.635 -36.688 17.516 1 36.12 89 PRO A O 1
ATOM 750 N N . PRO A 1 90 ? 0.371 -35.75 17.75 1 35.97 90 PRO A N 1
ATOM 751 C CA . PRO A 1 90 ? 0.174 -35.375 16.344 1 35.97 90 PRO A CA 1
ATOM 752 C C . PRO A 1 90 ? -0.298 -36.531 15.477 1 35.97 90 PRO A C 1
ATOM 754 O O . PRO A 1 90 ? 0.35 -37.594 15.438 1 35.97 90 PRO A O 1
ATOM 757 N N . THR A 1 91 ? -1.367 -37.062 15.648 1 35.19 91 THR A N 1
ATOM 758 C CA . THR A 1 91 ? -1.751 -37.938 14.555 1 35.19 91 THR A CA 1
ATOM 759 C C . THR A 1 91 ? -0.994 -37.594 13.273 1 35.19 91 THR A C 1
ATOM 761 O O . THR A 1 91 ? -0.594 -36.438 13.086 1 35.19 91 THR A O 1
ATOM 764 N N . THR A 1 92 ? -0.187 -38.531 12.68 1 37.69 92 THR A N 1
ATOM 765 C CA . THR A 1 92 ? 0.328 -38.531 11.312 1 37.69 92 THR A CA 1
ATOM 766 C C . THR A 1 92 ? -0.478 -37.594 10.422 1 37.69 92 THR A C 1
ATOM 768 O O . THR A 1 92 ? -0.421 -37.688 9.195 1 37.69 92 THR A O 1
ATOM 771 N N . SER A 1 93 ? -1.423 -36.969 10.898 1 41.38 93 SER A N 1
ATOM 772 C CA . SER A 1 93 ? -2.293 -36.281 9.945 1 41.38 93 SER A CA 1
ATOM 773 C C . SER A 1 93 ? -1.626 -35.031 9.383 1 41.38 93 SER A C 1
ATOM 775 O O . SER A 1 93 ? -0.93 -34.312 10.109 1 41.38 93 SER A O 1
ATOM 777 N N . LYS A 1 94 ? -1.313 -35.062 8.109 1 52.66 94 LYS A N 1
ATOM 778 C CA . LYS A 1 94 ? -0.832 -33.969 7.262 1 52.66 94 LYS A CA 1
ATOM 779 C C . LYS A 1 94 ? -1.359 -32.625 7.746 1 52.66 94 LYS A C 1
ATOM 781 O O . LYS A 1 94 ? -2.545 -32.5 8.062 1 52.66 94 LYS A O 1
ATOM 786 N N . PRO A 1 95 ? -0.47 -31.75 8.281 1 54.19 95 PRO A N 1
ATOM 787 C CA . PRO A 1 95 ? -0.955 -30.422 8.664 1 54.19 95 PRO A CA 1
ATOM 788 C C . PRO A 1 95 ? -2.035 -29.891 7.727 1 54.19 95 PRO A C 1
ATOM 790 O O . PRO A 1 95 ? -1.98 -30.141 6.516 1 54.19 95 PRO A O 1
ATOM 793 N N . VAL A 1 96 ? -3.049 -29.562 8.406 1 60.22 96 VAL A N 1
ATOM 794 C CA . VAL A 1 96 ? -4.133 -28.969 7.633 1 60.22 96 VAL A CA 1
ATOM 795 C C . VAL A 1 96 ? -3.77 -27.531 7.25 1 60.22 96 VAL A C 1
ATOM 797 O O . VAL A 1 96 ? -3.443 -26.719 8.117 1 60.22 96 VAL A O 1
ATOM 800 N N . ILE A 1 97 ? -3.465 -27.344 6.016 1 66.44 97 ILE A N 1
ATOM 801 C CA . ILE A 1 97 ? -3.254 -26 5.48 1 66.44 97 ILE A CA 1
ATOM 802 C C . ILE A 1 97 ? -4.602 -25.344 5.188 1 66.44 97 ILE A C 1
ATOM 804 O O . ILE A 1 97 ? -5.469 -25.953 4.562 1 66.44 97 ILE A O 1
ATOM 808 N N . LYS A 1 98 ? -4.75 -24.203 5.898 1 70.44 98 LYS A N 1
ATOM 809 C CA . LYS A 1 98 ? -5.98 -23.469 5.66 1 70.44 98 LYS A CA 1
ATOM 810 C C . LYS A 1 98 ? -5.703 -22.172 4.906 1 70.44 98 LYS A C 1
ATOM 812 O O . LYS A 1 98 ? -4.715 -21.484 5.18 1 70.44 98 LYS A O 1
ATOM 817 N N . CYS A 1 99 ? -6.398 -22.047 3.928 1 73.56 99 CYS A N 1
ATOM 818 C CA . CYS A 1 99 ? -6.422 -20.734 3.309 1 73.56 99 CYS A CA 1
ATOM 819 C C . CYS A 1 99 ? -7.238 -19.75 4.145 1 73.56 99 CYS A C 1
ATOM 821 O O . CYS A 1 99 ? -8.422 -19.984 4.402 1 73.56 99 CYS A O 1
ATOM 823 N N . LEU A 1 100 ? -6.473 -18.75 4.699 1 67.12 100 LEU A N 1
ATOM 824 C CA . LEU A 1 100 ? -7.176 -17.75 5.492 1 67.12 100 LEU A CA 1
ATOM 825 C C . LEU A 1 100 ? -8.234 -17.047 4.656 1 67.12 100 LEU A C 1
ATOM 827 O O . LEU A 1 100 ? -8.203 -17.109 3.426 1 67.12 100 LEU A O 1
ATOM 831 N N . ASN A 1 101 ? -9.125 -16.469 5.34 1 65.88 101 ASN A N 1
ATOM 832 C CA . ASN A 1 101 ? -10.164 -15.703 4.672 1 65.88 101 ASN A CA 1
ATOM 833 C C . ASN A 1 101 ? -9.57 -14.68 3.701 1 65.88 101 ASN A C 1
ATOM 835 O O . ASN A 1 101 ? -8.492 -14.141 3.949 1 65.88 101 ASN A O 1
ATOM 839 N N . LYS A 1 102 ? -10.258 -14.594 2.688 1 80.56 102 LYS A N 1
ATOM 840 C CA . LYS A 1 102 ? -9.961 -13.609 1.652 1 80.56 102 LYS A CA 1
ATOM 841 C C . LYS A 1 102 ? -9.906 -12.203 2.232 1 80.56 102 LYS A C 1
ATOM 843 O O . LYS A 1 102 ? -10.789 -11.805 2.994 1 80.56 102 LYS A O 1
ATOM 848 N N . SER A 1 103 ? -8.75 -11.578 2.082 1 87.81 103 SER A N 1
ATOM 849 C CA . SER A 1 103 ? -8.594 -10.188 2.475 1 87.81 103 SER A CA 1
ATOM 850 C C . SER A 1 103 ? -8.625 -9.266 1.259 1 87.81 103 SER A C 1
ATOM 852 O O . SER A 1 103 ? -8.352 -9.695 0.138 1 87.81 103 SER A O 1
ATOM 854 N N . PHE A 1 104 ? -9.055 -8.062 1.526 1 89.56 104 PHE A N 1
ATOM 855 C CA . PHE A 1 104 ? -9.141 -7.074 0.455 1 89.56 104 PHE A CA 1
ATOM 856 C C . PHE A 1 104 ? -8.352 -5.816 0.812 1 89.56 104 PHE A C 1
ATOM 858 O O . PHE A 1 104 ? -8.328 -5.402 1.972 1 89.56 104 PHE A O 1
ATOM 865 N N . LEU A 1 105 ? -7.695 -5.273 -0.17 1 89.38 105 LEU A N 1
ATOM 866 C CA . LEU A 1 105 ? -7.094 -3.951 -0.027 1 89.38 105 LEU A CA 1
ATOM 867 C C . LEU A 1 105 ? -7.617 -2.998 -1.099 1 89.38 105 LEU A C 1
ATOM 869 O O . LEU A 1 105 ? -8.188 -3.438 -2.102 1 89.38 105 LEU A O 1
ATOM 873 N N . THR A 1 106 ? -7.504 -1.707 -0.816 1 90.44 106 THR A N 1
ATOM 874 C CA . THR A 1 106 ? -7.922 -0.667 -1.75 1 90.44 106 THR A CA 1
ATOM 875 C C . THR A 1 106 ? -6.734 -0.161 -2.562 1 90.44 106 THR A C 1
ATOM 877 O O . THR A 1 106 ? -5.695 0.19 -1.998 1 90.44 106 THR A O 1
ATOM 880 N N . CYS A 1 107 ? -6.918 -0.155 -3.863 1 93.44 107 CYS A N 1
ATOM 881 C CA . CYS A 1 107 ? -5.879 0.343 -4.758 1 93.44 107 CYS A CA 1
ATOM 882 C C . CYS A 1 107 ? -6.395 1.499 -5.605 1 93.44 107 CYS A C 1
ATOM 884 O O . CYS A 1 107 ? -7.598 1.604 -5.852 1 93.44 107 CYS A O 1
ATOM 886 N N . TYR A 1 108 ? -5.473 2.305 -5.977 1 91.88 108 TYR A N 1
ATOM 887 C CA . TYR A 1 108 ? -5.816 3.492 -6.754 1 91.88 108 TYR A CA 1
ATOM 888 C C . TYR A 1 108 ? -5.758 3.201 -8.25 1 91.88 108 TYR A C 1
ATOM 890 O O . TYR A 1 108 ? -4.832 2.533 -8.719 1 91.88 108 TYR A O 1
ATOM 898 N N . LYS A 1 109 ? -6.812 3.666 -8.914 1 91.38 109 LYS A N 1
ATOM 899 C CA . LYS A 1 109 ? -6.836 3.803 -10.367 1 91.38 109 LYS A CA 1
ATOM 900 C C . LYS A 1 109 ? -7.148 5.238 -10.781 1 91.38 109 LYS A C 1
ATOM 902 O O . LYS A 1 109 ? -7.727 6 -10.008 1 91.38 109 LYS A O 1
ATOM 907 N N . THR A 1 110 ? -6.758 5.617 -11.961 1 85.38 110 THR A N 1
ATOM 908 C CA . THR A 1 110 ? -6.992 6.98 -12.43 1 85.38 110 THR A CA 1
ATOM 909 C C . THR A 1 110 ? -8.484 7.293 -12.453 1 85.38 110 THR A C 1
ATOM 911 O O . THR A 1 110 ? -8.883 8.461 -12.461 1 85.38 110 THR A O 1
ATOM 914 N N . PHE A 1 111 ? -9.312 6.281 -12.43 1 85.31 111 PHE A N 1
ATOM 915 C CA . PHE A 1 111 ? -10.75 6.496 -12.531 1 85.31 111 PHE A CA 1
ATOM 916 C C . PHE A 1 111 ? -11.453 6.117 -11.234 1 85.31 111 PHE A C 1
ATOM 918 O O . PHE A 1 111 ? -12.68 6.004 -11.188 1 85.31 111 PHE A O 1
ATOM 925 N N . GLY A 1 112 ? -10.703 5.883 -10.211 1 87.81 112 GLY A N 1
ATOM 926 C CA . GLY A 1 112 ? -11.281 5.609 -8.906 1 87.81 112 GLY A CA 1
ATOM 927 C C . GLY A 1 112 ? -10.555 4.512 -8.156 1 87.81 112 GLY A C 1
ATOM 928 O O . GLY A 1 112 ? -9.547 3.98 -8.633 1 87.81 112 GLY A O 1
ATOM 929 N N . LEU A 1 113 ? -11.078 4.223 -6.996 1 91.69 113 LEU A N 1
ATOM 930 C CA . LEU A 1 113 ? -10.492 3.191 -6.148 1 91.69 113 LEU A CA 1
ATOM 931 C C . LEU A 1 113 ? -11.078 1.821 -6.465 1 91.69 113 LEU A C 1
ATOM 933 O O . LEU A 1 113 ? -12.242 1.719 -6.859 1 91.69 113 LEU A O 1
ATOM 937 N N . LYS A 1 114 ? -10.281 0.779 -6.359 1 93.88 114 LYS A N 1
ATOM 938 C CA . LYS A 1 114 ? -10.719 -0.591 -6.613 1 93.88 114 LYS A CA 1
ATOM 939 C C . LYS A 1 114 ? -10.273 -1.525 -5.492 1 93.88 114 LYS A C 1
ATOM 941 O O . LYS A 1 114 ? -9.25 -1.284 -4.848 1 93.88 114 LYS A O 1
ATOM 946 N N . ARG A 1 115 ? -11.07 -2.527 -5.34 1 93 115 ARG A N 1
ATOM 947 C CA . ARG A 1 115 ? -10.727 -3.537 -4.344 1 93 115 ARG A CA 1
ATOM 948 C C . ARG A 1 115 ? -9.898 -4.656 -4.965 1 93 115 ARG A C 1
ATOM 950 O O . ARG A 1 115 ? -10.258 -5.203 -6.004 1 93 115 ARG A O 1
ATOM 957 N N . ILE A 1 116 ? -8.828 -4.98 -4.328 1 95.75 116 ILE A N 1
ATOM 958 C CA . ILE A 1 116 ? -7.945 -6.066 -4.734 1 95.75 116 ILE A CA 1
ATOM 959 C C . ILE A 1 116 ? -7.918 -7.145 -3.652 1 95.75 116 ILE A C 1
ATOM 961 O O . ILE A 1 116 ? -7.715 -6.844 -2.473 1 95.75 116 ILE A O 1
ATOM 965 N N . SER A 1 117 ? -8.125 -8.375 -4.074 1 94.88 117 SER A N 1
ATOM 966 C CA . SER A 1 117 ? -8.188 -9.484 -3.131 1 94.88 117 SER A CA 1
ATOM 967 C C . SER A 1 117 ? -6.848 -10.211 -3.043 1 94.88 117 SER A C 1
ATOM 969 O O . SER A 1 117 ? -6.094 -10.25 -4.016 1 94.88 117 SER A O 1
ATOM 971 N N . TYR A 1 118 ? -6.57 -10.695 -1.863 1 95.38 118 TYR A N 1
ATOM 972 C CA . TYR A 1 118 ? -5.449 -11.617 -1.687 1 95.38 118 TYR A CA 1
ATOM 973 C C . TYR A 1 118 ? -5.77 -12.672 -0.636 1 95.38 118 TYR A C 1
ATOM 975 O O . TYR A 1 118 ? -6.699 -12.508 0.158 1 95.38 118 TYR A O 1
ATOM 983 N N . VAL A 1 119 ? -5.051 -13.773 -0.711 1 93.06 119 VAL A N 1
ATOM 984 C CA . VAL A 1 119 ? -5.246 -14.883 0.218 1 93.06 119 VAL A CA 1
ATOM 985 C C . VAL A 1 119 ? -3.92 -15.234 0.886 1 93.06 119 VAL A C 1
ATOM 987 O O . VAL A 1 119 ? -2.848 -14.922 0.359 1 93.06 119 VAL A O 1
ATOM 990 N N . GLU A 1 120 ? -4.043 -15.781 1.984 1 90.5 120 GLU A N 1
ATOM 991 C CA . GLU A 1 120 ? -2.9 -16.297 2.732 1 90.5 120 GLU A CA 1
ATOM 992 C C . GLU A 1 120 ? -3.154 -17.734 3.203 1 90.5 120 GLU A C 1
ATOM 994 O O . GLU A 1 120 ? -4.25 -18.047 3.662 1 90.5 120 GLU A O 1
ATOM 999 N N . TRP A 1 121 ? -2.162 -18.562 2.941 1 88.5 121 TRP A N 1
ATOM 1000 C CA . TRP A 1 121 ? -2.223 -19.922 3.469 1 88.5 121 TRP A CA 1
ATOM 1001 C C . TRP A 1 121 ? -1.396 -20.047 4.742 1 88.5 121 TRP A C 1
ATOM 1003 O O . TRP A 1 121 ? -0.257 -19.578 4.801 1 88.5 121 TRP A O 1
ATOM 1013 N N . VAL A 1 122 ? -2.031 -20.609 5.707 1 79.69 122 VAL A N 1
ATOM 1014 C CA . VAL A 1 122 ? -1.352 -20.766 6.988 1 79.69 122 VAL A CA 1
ATOM 1015 C C . VAL A 1 122 ? -1.532 -22.203 7.492 1 79.69 122 VAL A C 1
ATOM 1017 O O . VAL A 1 122 ? -2.471 -22.891 7.09 1 79.69 122 VAL A O 1
ATOM 1020 N N . ARG A 1 123 ? -0.54 -22.5 8.312 1 73.44 123 ARG A N 1
ATOM 1021 C CA . ARG A 1 123 ? -0.715 -23.75 9.031 1 73.44 123 ARG A CA 1
ATOM 1022 C C . ARG A 1 123 ? -1.606 -23.562 10.25 1 73.44 123 ARG A C 1
ATOM 1024 O O . ARG A 1 123 ? -1.423 -22.625 11.023 1 73.44 123 ARG A O 1
ATOM 1031 N N . GLU A 1 124 ? -2.564 -24.359 10.336 1 65 124 GLU A N 1
ATOM 1032 C CA . GLU A 1 124 ? -3.508 -24.25 11.445 1 65 124 GLU A CA 1
ATOM 1033 C C . GLU A 1 124 ? -2.812 -24.453 12.789 1 65 124 GLU A C 1
ATOM 1035 O O . GLU A 1 124 ? -3.203 -23.859 13.789 1 65 124 GLU A O 1
ATOM 1040 N N . ASP A 1 125 ? -1.87 -25.281 12.781 1 59.56 125 ASP A N 1
ATOM 1041 C CA . ASP A 1 125 ? -1.24 -25.656 14.039 1 59.56 125 ASP A CA 1
ATOM 1042 C C . ASP A 1 125 ? -0.126 -24.688 14.414 1 59.56 125 ASP A C 1
ATOM 1044 O O . ASP A 1 125 ? 0.47 -24.797 15.484 1 59.56 125 ASP A O 1
ATOM 1048 N N . LYS A 1 126 ? 0.239 -23.812 13.594 1 58.88 126 LYS A N 1
ATOM 1049 C CA . LYS A 1 126 ? 1.315 -22.859 13.875 1 58.88 126 LYS A CA 1
ATOM 1050 C C . LYS A 1 126 ? 0.829 -21.422 13.742 1 58.88 126 LYS A C 1
ATOM 1052 O O . LYS A 1 126 ? 0.444 -20.984 12.656 1 58.88 126 LYS A O 1
ATOM 1057 N N . PRO A 1 127 ? 0.587 -20.781 14.969 1 52.94 127 PRO A N 1
ATOM 1058 C CA . PRO A 1 127 ? 0.23 -19.375 14.766 1 52.94 127 PRO A CA 1
ATOM 1059 C C . PRO A 1 127 ? 1.356 -18.562 14.133 1 52.94 127 PRO A C 1
ATOM 1061 O O . PRO A 1 127 ? 2.533 -18.812 14.398 1 52.94 127 PRO A O 1
ATOM 1064 N N . VAL A 1 128 ? 1.11 -18 13 1 52.62 128 VAL A N 1
ATOM 1065 C CA . VAL A 1 128 ? 2.133 -17.156 12.398 1 52.62 128 VAL A CA 1
ATOM 1066 C C . VAL A 1 128 ? 2.422 -15.969 13.32 1 52.62 128 VAL A C 1
ATOM 1068 O O . VAL A 1 128 ? 1.507 -15.234 13.703 1 52.62 128 VAL A O 1
ATOM 1071 N N . PRO A 1 129 ? 3.635 -16.047 14.016 1 48.22 129 PRO A N 1
ATOM 1072 C CA . PRO A 1 129 ? 3.932 -14.867 14.836 1 48.22 129 PRO A CA 1
ATOM 1073 C C . PRO A 1 129 ? 3.939 -13.57 14.031 1 48.22 129 PRO A C 1
ATOM 1075 O O . PRO A 1 129 ? 4.441 -13.547 12.906 1 48.22 129 PRO A O 1
ATOM 1078 N N . THR A 1 130 ? 3.084 -12.656 14.25 1 50.06 130 THR A N 1
ATOM 1079 C CA . THR A 1 130 ? 3.02 -11.359 13.586 1 50.06 130 THR A CA 1
ATOM 1080 C C . THR A 1 130 ? 3.975 -10.367 14.242 1 50.06 130 THR A C 1
ATOM 1082 O O . THR A 1 130 ? 3.857 -9.156 14.047 1 50.06 130 THR A O 1
ATOM 1085 N N . SER A 1 131 ? 5.047 -10.867 15.016 1 47.62 131 SER A N 1
ATOM 1086 C CA . SER A 1 131 ? 5.723 -9.805 15.758 1 47.62 131 SER A CA 1
ATOM 1087 C C . SER A 1 131 ? 6.723 -9.062 14.867 1 47.62 131 SER A C 1
ATOM 1089 O O . SER A 1 131 ? 7.332 -9.664 13.977 1 47.62 131 SER A O 1
ATOM 1091 N N . ALA A 1 132 ? 6.773 -7.762 14.984 1 50.91 132 ALA A N 1
ATOM 1092 C CA . ALA A 1 132 ? 7.691 -6.801 14.383 1 50.91 132 ALA A CA 1
ATOM 1093 C C . ALA A 1 132 ? 9.141 -7.188 14.656 1 50.91 132 ALA A C 1
ATOM 1095 O O . ALA A 1 132 ? 10.039 -6.852 13.875 1 50.91 132 ALA A O 1
ATOM 1096 N N . LYS A 1 133 ? 9.5 -7.922 15.672 1 51.06 133 LYS A N 1
ATOM 1097 C CA . LYS A 1 133 ? 10.883 -8.195 16.047 1 51.06 133 LYS A CA 1
ATOM 1098 C C . LYS A 1 133 ? 11.492 -9.258 15.141 1 51.06 133 LYS A C 1
ATOM 1100 O O . LYS A 1 133 ? 12.711 -9.305 14.953 1 51.06 133 LYS A O 1
ATOM 1105 N N . HIS A 1 134 ? 10.711 -10.062 14.555 1 56.12 134 HIS A N 1
ATOM 1106 C CA . HIS A 1 134 ? 11.195 -11.086 13.641 1 56.12 134 HIS A CA 1
ATOM 1107 C C . HIS A 1 134 ? 10.312 -11.172 12.398 1 56.12 134 HIS A C 1
ATOM 1109 O O . HIS A 1 134 ? 9.406 -12 12.336 1 56.12 134 HIS A O 1
ATOM 1115 N N . PRO A 1 135 ? 10.703 -10.281 11.484 1 61.19 135 PRO A N 1
ATOM 1116 C CA . PRO A 1 135 ? 9.812 -10.32 10.328 1 61.19 135 PRO A CA 1
ATOM 1117 C C . PRO A 1 135 ? 9.828 -11.672 9.609 1 61.19 135 PRO A C 1
ATOM 1119 O O . PRO A 1 135 ? 10.891 -12.289 9.492 1 61.19 135 PRO A O 1
ATOM 1122 N N . PRO A 1 136 ? 8.688 -12.18 9.352 1 69.88 136 PRO A N 1
ATOM 1123 C CA . PRO A 1 136 ? 8.609 -13.445 8.617 1 69.88 136 PRO A CA 1
ATOM 1124 C C . PRO A 1 136 ? 9.164 -13.352 7.199 1 69.88 136 PRO A C 1
ATOM 1126 O O . PRO A 1 136 ? 9.297 -12.25 6.66 1 69.88 136 PRO A O 1
ATOM 1129 N N . HIS A 1 137 ? 9.633 -14.5 6.723 1 84.44 137 HIS A N 1
ATOM 1130 C CA . HIS A 1 137 ? 9.875 -14.625 5.289 1 84.44 137 HIS A CA 1
ATOM 1131 C C . HIS A 1 137 ? 8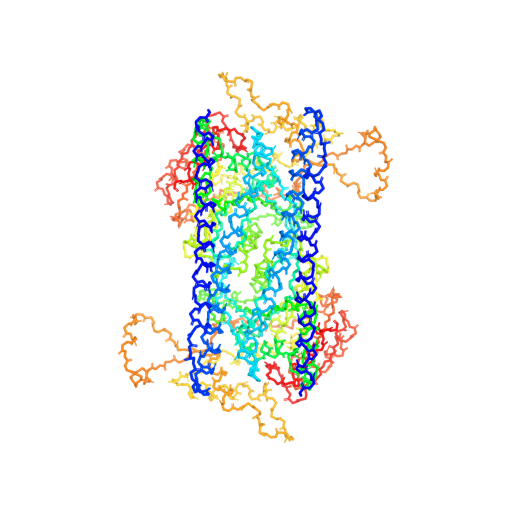.562 -14.609 4.508 1 84.44 137 HIS A C 1
ATOM 1133 O O . HIS A 1 137 ? 7.715 -15.484 4.695 1 84.44 137 HIS A O 1
ATOM 1139 N N . LEU A 1 138 ? 8.438 -13.586 3.746 1 90.31 138 LEU A N 1
ATOM 1140 C CA . LEU A 1 138 ? 7.227 -13.438 2.949 1 90.31 138 LEU A CA 1
ATOM 1141 C C . LEU A 1 138 ? 7.414 -14.023 1.558 1 90.31 138 LEU A C 1
ATOM 1143 O O . LEU A 1 138 ? 8.344 -13.648 0.837 1 90.31 138 LEU A O 1
ATOM 1147 N N . ILE A 1 139 ? 6.598 -15 1.238 1 94.94 139 ILE A N 1
ATOM 1148 C CA . ILE A 1 139 ? 6.531 -15.523 -0.12 1 94.94 139 ILE A CA 1
ATOM 1149 C C . ILE A 1 139 ? 5.277 -15 -0.818 1 94.94 139 ILE A C 1
ATOM 1151 O O . ILE A 1 139 ? 4.156 -15.344 -0.435 1 94.94 139 ILE A O 1
ATOM 1155 N N . LEU A 1 140 ? 5.492 -14.172 -1.789 1 97.19 140 LEU A N 1
ATOM 1156 C CA . LEU A 1 140 ? 4.391 -13.531 -2.502 1 97.19 140 LEU A CA 1
ATOM 1157 C C . LEU A 1 140 ? 4.246 -14.109 -3.906 1 97.19 140 LEU A C 1
ATOM 1159 O O . LEU A 1 140 ? 5.184 -14.047 -4.707 1 97.19 140 LEU A O 1
ATOM 1163 N N . CYS A 1 141 ? 3.055 -14.609 -4.223 1 98.38 141 CYS A N 1
ATOM 1164 C CA . CYS A 1 141 ? 2.803 -15.258 -5.504 1 98.38 141 CYS A CA 1
ATOM 1165 C C . CYS A 1 141 ? 1.915 -14.391 -6.387 1 98.38 141 CYS A C 1
ATOM 1167 O O . CYS A 1 141 ? 0.916 -13.844 -5.922 1 98.38 141 CYS A O 1
ATOM 1169 N N . HIS A 1 142 ? 2.299 -14.227 -7.586 1 98.75 142 HIS A N 1
ATOM 1170 C CA . HIS A 1 142 ? 1.531 -13.484 -8.578 1 98.75 142 HIS A CA 1
ATOM 1171 C C . HIS A 1 142 ? 1.271 -14.32 -9.82 1 98.75 142 HIS A C 1
ATOM 1173 O O . HIS A 1 142 ? 2.213 -14.797 -10.461 1 98.75 142 HIS A O 1
ATOM 1179 N N . HIS A 1 143 ? 0.076 -14.453 -10.266 1 98.12 143 HIS A N 1
ATOM 1180 C CA . HIS A 1 143 ? -0.403 -15.461 -11.203 1 98.12 143 HIS A CA 1
ATOM 1181 C C . HIS A 1 143 ? -0.245 -14.984 -12.648 1 98.12 143 HIS A C 1
ATOM 1183 O O . HIS A 1 143 ? 0.147 -13.844 -12.891 1 98.12 143 HIS A O 1
ATOM 1189 N N . ALA A 1 144 ? -0.558 -15.906 -13.547 1 96.75 144 ALA A N 1
ATOM 1190 C CA . ALA A 1 144 ? -0.548 -15.656 -14.984 1 96.75 144 ALA A CA 1
ATOM 1191 C C . ALA A 1 144 ? -1.804 -14.906 -15.422 1 96.75 144 ALA A C 1
ATOM 1193 O O . ALA A 1 144 ? -2.727 -14.719 -14.625 1 96.75 144 ALA A O 1
ATOM 1194 N N . LEU A 1 145 ? -1.867 -14.57 -16.641 1 95.5 145 LEU A N 1
ATOM 1195 C CA . LEU A 1 145 ? -2.85 -13.648 -17.203 1 95.5 145 LEU A CA 1
ATOM 1196 C C . LEU A 1 145 ? -4.27 -14.117 -16.906 1 95.5 145 LEU A C 1
ATOM 1198 O O . LEU A 1 145 ? -5.105 -13.344 -16.453 1 95.5 145 LEU A O 1
ATOM 1202 N N . SER A 1 146 ? -4.57 -15.383 -17.109 1 92.94 146 SER A N 1
ATOM 1203 C CA . SER A 1 146 ? -5.941 -15.867 -16.984 1 92.94 146 SER A CA 1
ATOM 1204 C C . SER A 1 146 ? -6.121 -16.656 -15.688 1 92.94 146 SER A C 1
ATOM 1206 O O . SER A 1 146 ? -7.105 -17.391 -15.523 1 92.94 146 SER A O 1
ATOM 1208 N N . TRP A 1 147 ? -5.188 -16.625 -14.828 1 95.19 147 TRP A N 1
ATOM 1209 C CA . TRP A 1 147 ? -5.242 -17.375 -13.57 1 95.19 147 TRP A CA 1
ATOM 1210 C C . TRP A 1 147 ? -5.672 -16.453 -12.422 1 95.19 147 TRP A C 1
ATOM 1212 O O . TRP A 1 147 ? -6.238 -15.391 -12.648 1 95.19 147 TRP A O 1
ATOM 1222 N N . ASN A 1 148 ? -5.543 -16.953 -11.266 1 96.06 148 ASN A N 1
ATOM 1223 C CA . ASN A 1 148 ? -5.855 -16.188 -10.055 1 96.06 148 ASN A CA 1
ATOM 1224 C C . ASN A 1 148 ? -5.078 -16.703 -8.852 1 96.06 148 ASN A C 1
ATOM 1226 O O . ASN A 1 148 ? -4.238 -17.594 -8.984 1 96.06 148 ASN A O 1
ATOM 1230 N N . ALA A 1 149 ? -5.309 -16.109 -7.75 1 96.88 149 ALA A N 1
ATOM 1231 C CA . ALA A 1 149 ? -4.531 -16.375 -6.543 1 96.88 149 ALA A CA 1
ATOM 1232 C C . ALA A 1 149 ? -4.613 -17.844 -6.152 1 96.88 149 ALA A C 1
ATOM 1234 O O . ALA A 1 149 ? -3.619 -18.438 -5.73 1 96.88 149 ALA A O 1
ATOM 1235 N N . MET A 1 150 ? -5.719 -18.484 -6.363 1 93 150 MET A N 1
ATOM 1236 C CA . MET A 1 150 ? -5.969 -19.844 -5.871 1 93 150 MET A CA 1
ATOM 1237 C C . MET A 1 150 ? -5.195 -20.875 -6.688 1 93 150 MET A C 1
ATOM 1239 O O . MET A 1 150 ? -5.094 -22.031 -6.289 1 93 150 MET A O 1
ATOM 1243 N N . SER A 1 151 ? -4.645 -20.453 -7.762 1 92.38 151 SER A N 1
ATOM 1244 C CA . SER A 1 151 ? -3.836 -21.359 -8.57 1 92.38 151 SER A CA 1
ATOM 1245 C C . SER A 1 151 ? -2.586 -21.812 -7.82 1 92.38 151 SER A C 1
ATOM 1247 O O . SER A 1 151 ? -1.935 -22.781 -8.211 1 92.38 151 SER A O 1
ATOM 1249 N N . PHE A 1 152 ? -2.271 -21.141 -6.738 1 94.56 152 PHE A N 1
ATOM 1250 C CA . PHE A 1 152 ? -1.04 -21.438 -6.016 1 94.56 152 PHE A CA 1
ATOM 1251 C C . PHE A 1 152 ? -1.318 -22.312 -4.809 1 94.56 152 PHE A C 1
ATOM 1253 O O . PHE A 1 152 ? -0.442 -22.531 -3.967 1 94.56 152 PHE A O 1
ATOM 1260 N N . GLU A 1 153 ? -2.479 -22.812 -4.703 1 89.94 153 GLU A N 1
ATOM 1261 C CA . GLU A 1 153 ? -2.879 -23.578 -3.527 1 89.94 153 GLU A CA 1
ATOM 1262 C C . GLU A 1 153 ? -1.959 -24.781 -3.307 1 89.94 153 GLU A C 1
ATOM 1264 O O . GLU A 1 153 ? -1.483 -25.016 -2.191 1 89.94 153 GLU A O 1
ATOM 1269 N N . HIS A 1 154 ? -1.67 -25.547 -4.359 1 86.75 154 HIS A N 1
ATOM 1270 C CA . HIS A 1 154 ? -0.817 -26.719 -4.227 1 86.75 154 HIS A CA 1
ATOM 1271 C C . HIS A 1 154 ? 0.605 -26.328 -3.84 1 86.75 154 HIS A C 1
ATOM 1273 O O . HIS A 1 154 ? 1.227 -26.984 -3 1 86.75 154 HIS A O 1
ATOM 1279 N N . LEU A 1 155 ? 1.09 -25.312 -4.48 1 91.12 155 LEU A N 1
ATOM 1280 C CA . LEU A 1 155 ? 2.412 -24.797 -4.125 1 91.12 155 LEU A CA 1
ATOM 1281 C C . LEU A 1 155 ? 2.463 -24.406 -2.652 1 91.12 155 LEU A C 1
ATOM 1283 O O . LEU A 1 155 ? 3.406 -24.75 -1.942 1 91.12 155 LEU A O 1
ATOM 1287 N N . ALA A 1 156 ? 1.481 -23.656 -2.232 1 90.69 156 ALA A N 1
ATOM 1288 C CA . ALA A 1 156 ? 1.421 -23.188 -0.85 1 90.69 156 ALA A CA 1
ATOM 1289 C C . ALA A 1 156 ? 1.418 -24.359 0.127 1 90.69 156 ALA A C 1
ATOM 1291 O O . ALA A 1 156 ? 2.141 -24.344 1.126 1 90.69 156 ALA A O 1
ATOM 1292 N N . HIS A 1 157 ? 0.631 -25.375 -0.208 1 85.75 157 HIS A N 1
ATOM 1293 C CA . HIS A 1 157 ? 0.548 -26.547 0.654 1 85.75 157 HIS A CA 1
ATOM 1294 C C . HIS A 1 157 ? 1.903 -27.234 0.784 1 85.75 157 HIS A C 1
ATOM 1296 O O . HIS A 1 157 ? 2.318 -27.594 1.887 1 85.75 157 HIS A O 1
ATOM 1302 N N . LYS A 1 158 ? 2.527 -27.328 -0.301 1 84.56 158 LYS A N 1
ATOM 1303 C CA . LYS A 1 158 ? 3.822 -28 -0.296 1 84.56 158 LYS A CA 1
ATOM 1304 C C . LYS A 1 158 ? 4.863 -27.188 0.46 1 84.56 158 LYS A C 1
ATOM 1306 O O . LYS A 1 158 ? 5.656 -27.734 1.228 1 84.56 158 LYS A O 1
ATOM 1311 N N . LEU A 1 159 ? 4.906 -25.922 0.29 1 86.19 159 LEU A N 1
ATOM 1312 C CA . LEU A 1 159 ? 5.871 -25.047 0.942 1 86.19 159 LEU A CA 1
ATOM 1313 C C . LEU A 1 159 ? 5.664 -25.047 2.453 1 86.19 159 LEU A C 1
ATOM 1315 O O . LEU A 1 159 ? 6.629 -24.969 3.217 1 86.19 159 LEU A O 1
ATOM 1319 N N . LEU A 1 160 ? 4.461 -25.094 2.85 1 81.94 160 LEU A N 1
ATOM 1320 C CA . LEU A 1 160 ? 4.145 -24.984 4.27 1 81.94 160 LEU A CA 1
ATOM 1321 C C . LEU A 1 160 ? 4.32 -26.328 4.973 1 81.94 160 LEU A C 1
ATOM 1323 O O . LEU A 1 160 ? 4.391 -26.391 6.203 1 81.94 160 LEU A O 1
ATOM 1327 N N . THR A 1 161 ? 4.379 -27.391 4.191 1 74.94 161 THR A N 1
ATOM 1328 C CA . THR A 1 161 ? 4.488 -28.703 4.805 1 74.94 161 THR A CA 1
ATOM 1329 C C . THR A 1 161 ? 5.887 -29.281 4.613 1 74.94 161 THR A C 1
ATOM 1331 O O . THR A 1 161 ? 6.188 -30.375 5.094 1 74.94 161 THR A O 1
ATOM 1334 N N . LYS A 1 162 ? 6.695 -28.656 3.83 1 65.94 162 LYS A N 1
ATOM 1335 C CA . LYS A 1 162 ? 8 -29.188 3.457 1 65.94 162 LYS A CA 1
ATOM 1336 C C . LYS A 1 162 ? 8.797 -29.594 4.691 1 65.94 162 LYS A C 1
ATOM 1338 O O . LYS A 1 162 ? 9.586 -30.547 4.641 1 65.94 162 LYS A O 1
ATOM 1343 N N . HIS A 1 163 ? 8.828 -28.75 5.719 1 53.19 163 HIS A N 1
ATOM 1344 C CA . HIS A 1 163 ? 9.688 -29.078 6.848 1 53.19 163 HIS A CA 1
ATOM 1345 C C . HIS A 1 163 ? 9.094 -30.219 7.672 1 53.19 163 HIS A C 1
ATOM 1347 O O . HIS A 1 163 ? 9.758 -30.766 8.555 1 53.19 163 HIS A O 1
ATOM 1353 N N . ILE A 1 164 ? 7.922 -30.484 7.434 1 44.62 164 ILE A N 1
ATOM 1354 C CA . ILE A 1 164 ? 7.309 -31.516 8.266 1 44.62 164 ILE A CA 1
ATOM 1355 C C . ILE A 1 164 ? 7.668 -32.906 7.715 1 44.62 164 ILE A C 1
ATOM 1357 O O . ILE A 1 164 ? 7.848 -33.844 8.484 1 44.62 164 ILE A O 1
ATOM 1361 N N . ASP A 1 165 ? 7.73 -32.969 6.398 1 43.19 165 ASP A N 1
ATOM 1362 C CA . ASP A 1 165 ? 7.832 -34.312 5.832 1 43.19 165 ASP A CA 1
ATOM 1363 C C . ASP A 1 165 ? 9.211 -34.906 6.094 1 43.19 165 ASP A C 1
ATOM 1365 O O . ASP A 1 165 ? 9.414 -36.125 5.887 1 43.19 165 ASP A O 1
ATOM 1369 N N . ARG A 1 166 ? 10.227 -34.031 6.367 1 39.88 166 ARG A N 1
ATOM 1370 C CA . ARG A 1 166 ? 11.469 -34.75 6.652 1 39.88 166 ARG A CA 1
ATOM 1371 C C . ARG A 1 166 ? 11.547 -35.156 8.117 1 39.88 166 ARG A C 1
ATOM 1373 O O . ARG A 1 166 ? 12.539 -34.906 8.797 1 39.88 166 ARG A O 1
ATOM 1380 N N . LEU A 1 167 ? 10.43 -35.188 8.781 1 38.41 167 LEU A N 1
ATOM 1381 C CA . LEU A 1 167 ? 10.547 -35.688 10.148 1 38.41 167 LEU A CA 1
ATOM 1382 C C . LEU A 1 167 ? 11.234 -37.062 10.172 1 38.41 167 LEU A C 1
ATOM 1384 O O . LEU A 1 167 ? 10.82 -37.969 9.461 1 38.41 167 LEU A O 1
ATOM 1388 N N . PRO A 1 168 ? 12.469 -37.031 10.648 1 37.56 168 PRO A N 1
ATOM 1389 C CA . PRO A 1 168 ? 13.094 -38.344 10.797 1 37.56 168 PRO A CA 1
ATOM 1390 C C . PRO A 1 168 ? 12.148 -39.375 11.406 1 37.56 168 PRO A C 1
ATOM 1392 O O . PRO A 1 168 ? 11.156 -39.031 12.047 1 37.56 168 PRO A O 1
ATOM 1395 N N . ARG A 1 169 ? 12.523 -40.656 11.266 1 34.31 169 ARG A N 1
ATOM 1396 C CA . ARG A 1 169 ? 11.953 -41.812 11.984 1 34.31 169 ARG A CA 1
ATOM 1397 C C . ARG A 1 169 ? 11.562 -41.406 13.406 1 34.31 169 ARG A C 1
ATOM 1399 O O . ARG A 1 169 ? 12.055 -40.438 13.938 1 34.31 169 ARG A O 1
ATOM 1406 N N . PHE A 1 170 ? 10.703 -42.156 14.086 1 37.31 170 PHE A N 1
ATOM 1407 C CA . PHE A 1 170 ? 10.086 -42 15.398 1 37.31 170 PHE A CA 1
ATOM 1408 C C . PHE A 1 170 ? 11.055 -41.375 16.391 1 37.31 170 PHE A C 1
ATOM 1410 O O . PHE A 1 170 ? 10.648 -40.531 17.203 1 37.31 170 PHE A O 1
ATOM 1417 N N . GLU A 1 171 ? 12.328 -41.719 16.328 1 37 171 GLU A N 1
ATOM 1418 C CA . GLU A 1 171 ? 13.375 -41.406 17.297 1 37 171 GLU A CA 1
ATOM 1419 C C . GLU A 1 171 ? 13.766 -39.938 17.234 1 37 171 GLU A C 1
ATOM 1421 O O . GLU A 1 171 ? 14.086 -39.344 18.266 1 37 171 GLU A O 1
ATOM 1426 N N . PHE A 1 172 ? 13.688 -39.344 16.078 1 38.34 172 PHE A N 1
ATOM 1427 C CA . PHE A 1 172 ? 14.234 -38 15.922 1 38.34 172 PHE A CA 1
ATOM 1428 C C . PHE A 1 172 ? 13.117 -36.969 15.852 1 38.34 172 PHE A C 1
ATOM 1430 O O . PHE A 1 172 ? 13.375 -35.781 15.672 1 38.34 172 PHE A O 1
ATOM 1437 N N . TYR A 1 173 ? 11.992 -37.375 15.977 1 40.22 173 TYR A N 1
ATOM 1438 C CA . TYR A 1 173 ? 10.828 -36.5 15.922 1 40.22 173 TYR A CA 1
ATOM 1439 C C . TYR A 1 173 ? 10.914 -35.406 16.984 1 40.22 173 TYR A C 1
ATOM 1441 O O . TYR A 1 173 ? 10.656 -34.25 16.703 1 40.22 173 TYR A O 1
ATOM 1449 N N . PHE A 1 174 ? 11.242 -35.938 18.156 1 39.59 174 PHE A N 1
ATOM 1450 C CA . PHE A 1 174 ? 11.375 -34.969 19.25 1 39.59 174 PHE A CA 1
ATOM 1451 C C . PHE A 1 174 ? 12.438 -33.938 18.906 1 39.59 174 PHE A C 1
ATOM 1453 O O . PHE A 1 174 ? 12.234 -32.75 19.141 1 39.59 174 PHE A O 1
ATOM 1460 N N . PHE A 1 175 ? 13.516 -34.5 18.469 1 42.38 175 PHE A N 1
ATOM 1461 C CA . PHE A 1 175 ? 14.586 -33.562 18.109 1 42.38 175 PHE A CA 1
ATOM 1462 C C . PHE A 1 175 ? 14.164 -32.656 16.969 1 42.38 175 PHE A C 1
ATOM 1464 O O . PHE A 1 175 ? 14.43 -31.469 16.984 1 42.38 175 PHE A O 1
ATOM 1471 N N . ALA A 1 176 ? 13.508 -33.219 16.141 1 41.75 176 ALA A N 1
ATOM 1472 C CA . ALA A 1 176 ? 13.039 -32.438 15.016 1 41.75 176 ALA A CA 1
ATOM 1473 C C . ALA A 1 176 ? 12.016 -31.391 15.461 1 41.75 176 ALA A C 1
ATOM 1475 O O . ALA A 1 176 ? 12.055 -30.25 15.023 1 41.75 176 ALA A O 1
ATOM 1476 N N . GLN A 1 177 ? 11.172 -31.875 16.281 1 40.94 177 GLN A N 1
ATOM 1477 C CA . GLN A 1 177 ? 10.227 -30.922 16.844 1 40.94 177 GLN A CA 1
ATOM 1478 C C . GLN A 1 177 ? 10.938 -29.875 17.672 1 40.94 177 GLN A C 1
ATOM 1480 O O . GLN A 1 177 ? 10.594 -28.688 17.625 1 40.94 177 GLN A O 1
ATOM 1485 N N . PHE A 1 178 ? 11.875 -30.438 18.438 1 43.06 178 PHE A N 1
ATOM 1486 C CA . PHE A 1 178 ? 12.711 -29.547 19.219 1 43.06 178 PHE A CA 1
ATOM 1487 C C . PHE A 1 178 ? 13.484 -28.594 18.312 1 43.06 178 PHE A C 1
ATOM 1489 O O . PHE A 1 178 ? 13.516 -27.375 18.547 1 43.06 178 PHE A O 1
ATOM 1496 N N . VAL A 1 179 ? 14.117 -29.141 17.406 1 42.09 179 VAL A N 1
ATOM 1497 C CA . VAL A 1 179 ? 14.836 -28.312 16.438 1 42.09 179 VAL A CA 1
ATOM 1498 C C . VAL A 1 179 ? 13.867 -27.375 15.734 1 42.09 179 VAL A C 1
ATOM 1500 O O . VAL A 1 179 ? 14.18 -26.203 15.508 1 42.09 179 VAL A O 1
ATOM 1503 N N . SER A 1 180 ? 12.773 -28 15.32 1 43.47 180 SER A N 1
ATOM 1504 C CA . SER A 1 180 ? 11.734 -27.156 14.742 1 43.47 180 SER A CA 1
ATOM 1505 C C . SER A 1 180 ? 11.305 -26.062 15.711 1 43.47 180 SER A C 1
ATOM 1507 O O . SER A 1 180 ? 11.062 -24.922 15.305 1 43.47 180 SER A O 1
ATOM 1509 N N . TYR A 1 181 ? 11.164 -26.609 16.906 1 41.38 181 TYR A N 1
ATOM 1510 C CA . TYR A 1 181 ? 10.859 -25.641 17.953 1 41.38 181 TYR A CA 1
ATOM 1511 C C . TYR A 1 181 ? 11.984 -24.625 18.109 1 41.38 181 TYR A C 1
ATOM 1513 O O . TYR A 1 181 ? 11.727 -23.422 18.266 1 41.38 181 TYR A O 1
ATOM 1521 N N . LEU A 1 182 ? 13.18 -25.312 18.297 1 41.44 182 LEU A N 1
ATOM 1522 C CA . LEU A 1 182 ? 14.352 -24.453 18.391 1 41.44 182 LEU A CA 1
ATOM 1523 C C . LEU A 1 182 ? 14.57 -23.688 17.094 1 41.44 182 LEU A C 1
ATOM 1525 O O . LEU A 1 182 ? 15.102 -22.578 17.109 1 41.44 182 LEU A O 1
ATOM 1529 N N . LYS A 1 183 ? 14.648 -24.656 16.109 1 40.66 183 LYS A N 1
ATOM 1530 C CA . LYS A 1 183 ? 14.797 -23.953 14.828 1 40.66 183 LYS A CA 1
ATOM 1531 C C . LYS A 1 183 ? 13.742 -22.875 14.672 1 40.66 183 LYS A C 1
ATOM 1533 O O . LYS A 1 183 ? 12.547 -23.125 14.844 1 40.66 183 LYS A O 1
ATOM 1538 N N . LYS A 1 184 ? 14.211 -21.844 14.875 1 43.16 184 LYS A N 1
ATOM 1539 C CA . LYS A 1 184 ? 13.531 -20.562 14.719 1 43.16 184 LYS A CA 1
ATOM 1540 C C . LYS A 1 184 ? 12.32 -20.688 13.805 1 43.16 184 LYS A C 1
ATOM 1542 O O . LYS A 1 184 ? 12.422 -21.234 12.695 1 43.16 184 LYS A O 1
ATOM 1547 N N . LYS A 1 185 ? 11.07 -20.984 14.336 1 44.84 185 LYS A N 1
ATOM 1548 C CA . LYS A 1 185 ? 9.758 -20.844 13.711 1 44.84 185 LYS A CA 1
ATOM 1549 C C . LYS A 1 185 ? 9.875 -20.219 12.32 1 44.84 185 LYS A C 1
ATOM 1551 O O . LYS A 1 185 ? 10.32 -19.078 12.188 1 44.84 185 LYS A O 1
ATOM 1556 N N . THR A 1 186 ? 10.406 -20.969 11.43 1 49.97 186 THR A N 1
ATOM 1557 C CA . THR A 1 186 ? 10.359 -20.453 10.07 1 49.97 186 THR A CA 1
ATOM 1558 C C . THR A 1 186 ? 9.078 -19.656 9.836 1 49.97 186 THR A C 1
ATOM 1560 O O . THR A 1 186 ? 7.984 -20.234 9.797 1 49.97 186 THR A O 1
ATOM 1563 N N . ASN A 1 187 ? 8.93 -18.516 10.305 1 66.75 187 ASN A N 1
ATOM 1564 C CA . ASN A 1 187 ? 7.82 -17.578 10.188 1 66.75 187 ASN A CA 1
ATOM 1565 C C . ASN A 1 187 ? 7.578 -17.156 8.742 1 66.75 187 ASN A C 1
ATOM 1567 O O . ASN A 1 187 ? 7.734 -15.992 8.398 1 66.75 187 ASN A O 1
ATOM 1571 N N . THR A 1 188 ? 7.43 -18.375 7.824 1 79.62 188 THR A N 1
ATOM 1572 C CA . THR A 1 188 ? 7.16 -18.109 6.414 1 79.62 188 THR A CA 1
ATOM 1573 C C . THR A 1 188 ? 5.668 -17.891 6.184 1 79.62 188 THR A C 1
ATOM 1575 O O . THR A 1 188 ? 4.836 -18.641 6.691 1 79.62 188 THR A O 1
ATOM 1578 N N . ARG A 1 189 ? 5.398 -16.875 5.578 1 86.12 189 ARG A N 1
ATOM 1579 C CA . ARG A 1 189 ? 4.043 -16.578 5.125 1 86.12 189 ARG A CA 1
ATOM 1580 C C . ARG A 1 189 ? 3.939 -16.656 3.607 1 86.12 189 ARG A C 1
ATOM 1582 O O . ARG A 1 189 ? 4.801 -16.156 2.889 1 86.12 189 ARG A O 1
ATOM 1589 N N . ILE A 1 190 ? 2.926 -17.406 3.117 1 91.38 190 ILE A N 1
ATOM 1590 C CA . ILE A 1 190 ? 2.715 -17.516 1.678 1 91.38 190 ILE A CA 1
ATOM 1591 C C . ILE A 1 190 ? 1.396 -16.844 1.296 1 91.38 190 ILE A C 1
ATOM 1593 O O . ILE A 1 190 ? 0.34 -17.203 1.832 1 91.38 190 ILE A O 1
ATOM 1597 N N . LEU A 1 191 ? 1.518 -15.898 0.467 1 94.81 191 LEU A N 1
ATOM 1598 C CA . LEU A 1 191 ? 0.353 -15.125 0.045 1 94.81 191 LEU A CA 1
ATOM 1599 C C . LEU A 1 191 ? 0.276 -15.047 -1.477 1 94.81 191 LEU A C 1
ATOM 1601 O O . LEU A 1 191 ? 1.293 -15.18 -2.16 1 94.81 191 LEU A O 1
ATOM 1605 N N . ALA A 1 192 ? -0.941 -14.891 -1.991 1 97.31 192 ALA A N 1
ATOM 1606 C CA . ALA A 1 192 ? -1.182 -14.672 -3.416 1 97.31 192 ALA A CA 1
ATOM 1607 C C . ALA A 1 192 ? -2.262 -13.617 -3.633 1 97.31 192 ALA A C 1
ATOM 1609 O O . ALA A 1 192 ? -3.258 -13.578 -2.906 1 97.31 192 ALA A O 1
ATOM 1610 N N . MET A 1 193 ? -2.062 -12.852 -4.598 1 97.06 193 MET A N 1
ATOM 1611 C CA . MET A 1 193 ? -3.041 -11.805 -4.891 1 97.06 193 MET A CA 1
ATOM 1612 C C . MET A 1 193 ? -3.779 -12.102 -6.191 1 97.06 193 MET A C 1
ATOM 1614 O O . MET A 1 193 ? -3.232 -12.742 -7.09 1 97.06 193 MET A O 1
ATOM 1618 N N . ASP A 1 194 ? -5.047 -11.664 -6.242 1 97.69 194 ASP A N 1
ATOM 1619 C CA . ASP A 1 194 ? -5.77 -11.578 -7.508 1 97.69 194 ASP A CA 1
ATOM 1620 C C . ASP A 1 194 ? -5.508 -10.242 -8.203 1 97.69 194 ASP A C 1
ATOM 1622 O O . ASP A 1 194 ? -5.93 -9.188 -7.715 1 97.69 194 ASP A O 1
ATOM 1626 N N . ALA A 1 195 ? -4.848 -10.336 -9.281 1 98.25 195 ALA A N 1
ATOM 1627 C CA . ALA A 1 195 ? -4.695 -9.094 -10.031 1 98.25 195 ALA A CA 1
ATOM 1628 C C . ALA A 1 195 ? -6.055 -8.508 -10.398 1 98.25 195 ALA A C 1
ATOM 1630 O O . ALA A 1 195 ? -7.055 -9.227 -10.477 1 98.25 195 ALA A O 1
ATOM 1631 N N . ILE A 1 196 ? -6.066 -7.188 -10.609 1 97.88 196 ILE A N 1
ATOM 1632 C CA . ILE A 1 196 ? -7.297 -6.523 -11.039 1 97.88 196 ILE A CA 1
ATOM 1633 C C . ILE A 1 196 ? -7.883 -7.258 -12.242 1 97.88 196 ILE A C 1
ATOM 1635 O O . ILE A 1 196 ? -7.156 -7.633 -13.164 1 97.88 196 ILE A O 1
ATOM 1639 N N . GLY A 1 197 ? -9.211 -7.535 -12.164 1 96.94 197 GLY A N 1
ATOM 1640 C CA . GLY A 1 197 ? -9.898 -8.242 -13.234 1 96.94 197 GLY A CA 1
ATOM 1641 C C . GLY A 1 197 ? -9.859 -9.75 -13.07 1 96.94 197 GLY A C 1
ATOM 1642 O O . GLY A 1 197 ? -10.328 -10.484 -13.945 1 96.94 197 GLY A O 1
ATOM 1643 N N . ARG A 1 198 ? -9.32 -10.25 -12.016 1 97.31 198 ARG A N 1
ATOM 1644 C CA . ARG A 1 198 ? -9.203 -11.688 -11.797 1 97.31 198 ARG A CA 1
ATOM 1645 C C . ARG A 1 198 ? -9.711 -12.07 -10.414 1 97.31 198 ARG A C 1
ATOM 1647 O O . ARG A 1 198 ? -9.68 -11.266 -9.484 1 97.31 198 ARG A O 1
ATOM 1654 N N . GLY A 1 199 ? -10.117 -13.328 -10.297 1 95.44 199 GLY A N 1
ATOM 1655 C CA . GLY A 1 199 ? -10.523 -13.859 -9 1 95.44 199 GLY A CA 1
ATOM 1656 C C . GLY A 1 199 ? -11.57 -13.016 -8.312 1 95.44 199 GLY A C 1
ATOM 1657 O O . GLY A 1 199 ? -12.609 -12.695 -8.898 1 95.44 199 GLY A O 1
ATOM 1658 N N . ASP A 1 200 ? -11.258 -12.625 -7.09 1 93.81 200 ASP A N 1
ATOM 1659 C CA . ASP A 1 200 ? -12.234 -11.898 -6.289 1 93.81 200 ASP A CA 1
ATOM 1660 C C . ASP A 1 200 ? -11.938 -10.398 -6.301 1 93.81 200 ASP A C 1
ATOM 1662 O O . ASP A 1 200 ? -12.602 -9.625 -5.609 1 93.81 200 ASP A O 1
ATOM 1666 N N . SER A 1 201 ? -10.922 -9.992 -7.059 1 96.25 201 SER A N 1
ATOM 1667 C CA . SER A 1 201 ? -10.648 -8.57 -7.238 1 96.25 201 SER A CA 1
ATOM 1668 C C . SER A 1 201 ? -11.68 -7.918 -8.156 1 96.25 201 SER A C 1
ATOM 1670 O O . SER A 1 201 ? -12.297 -8.594 -8.984 1 96.25 201 SER A O 1
ATOM 1672 N N . ASP A 1 202 ? -11.82 -6.594 -8.016 1 95.12 202 ASP A N 1
ATOM 1673 C CA . ASP A 1 202 ? -12.758 -5.855 -8.859 1 95.12 202 ASP A CA 1
ATOM 1674 C C . ASP A 1 202 ? -12.367 -5.941 -10.328 1 95.12 202 ASP A C 1
ATOM 1676 O O . ASP A 1 202 ? -11.18 -6.059 -10.656 1 95.12 202 ASP A O 1
ATOM 1680 N N . TRP A 1 203 ? -13.398 -5.914 -11.133 1 94.81 203 TRP A N 1
ATOM 1681 C CA . TRP A 1 203 ? -13.195 -5.777 -12.578 1 94.81 203 TRP A CA 1
ATOM 1682 C C . TRP A 1 203 ? -13.289 -4.316 -13 1 94.81 203 TRP A C 1
ATOM 1684 O O . TRP A 1 203 ? -13.875 -3.492 -12.297 1 94.81 203 TRP A O 1
ATOM 1694 N N . LEU A 1 204 ? -12.617 -4.039 -14.047 1 94.19 204 LEU A N 1
ATOM 1695 C CA . LEU A 1 204 ? -12.789 -2.699 -14.602 1 94.19 204 LEU A CA 1
ATOM 1696 C C . LEU A 1 204 ? -14.148 -2.561 -15.281 1 94.19 204 LEU A C 1
ATOM 1698 O O . LEU A 1 204 ? -14.703 -3.545 -15.766 1 94.19 204 LEU A O 1
ATOM 1702 N N . PRO A 1 205 ? -14.68 -1.236 -15.242 1 90.44 205 PRO A N 1
ATOM 1703 C CA . PRO A 1 205 ? -15.852 -1.023 -16.094 1 90.44 205 PRO A CA 1
ATOM 1704 C C . PRO A 1 205 ? -15.578 -1.331 -17.562 1 90.44 205 PRO A C 1
ATOM 1706 O O . PRO A 1 205 ? -14.445 -1.212 -18.016 1 90.44 205 PRO A O 1
ATOM 1709 N N . GLU A 1 206 ? -16.641 -1.733 -18.234 1 87.06 206 GLU A N 1
ATOM 1710 C CA . GLU A 1 206 ? -16.484 -2.107 -19.641 1 87.06 206 GLU A CA 1
ATOM 1711 C C . GLU A 1 206 ? -15.828 -0.993 -20.438 1 87.06 206 GLU A C 1
ATOM 1713 O O . GLU A 1 206 ? -15.016 -1.26 -21.328 1 87.06 206 GLU A O 1
ATOM 1718 N N . THR A 1 207 ? -16.094 0.191 -20.062 1 88.94 207 THR A N 1
ATOM 1719 C CA . THR A 1 207 ? -15.57 1.347 -20.797 1 88.94 207 THR A CA 1
ATOM 1720 C C . THR A 1 207 ? -14.062 1.472 -20.594 1 88.94 207 THR A C 1
ATOM 1722 O O . THR A 1 207 ? -13.375 2.109 -21.406 1 88.94 207 THR A O 1
ATOM 1725 N N . ASN A 1 208 ? -13.547 0.801 -19.6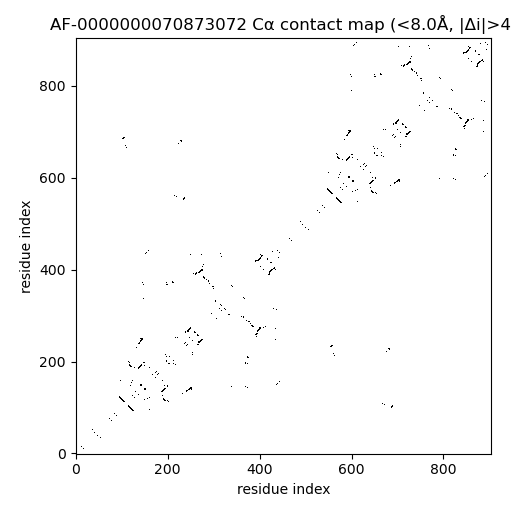09 1 88.69 208 ASN A N 1
ATOM 1726 C CA . ASN A 1 208 ? -12.133 0.913 -19.281 1 88.69 208 ASN A CA 1
ATOM 1727 C C . ASN A 1 208 ? -11.391 -0.401 -19.531 1 88.69 208 ASN A C 1
ATOM 1729 O O . ASN A 1 208 ? -10.281 -0.595 -19.047 1 88.69 208 ASN A O 1
ATOM 1733 N N . GLY A 1 209 ? -12.016 -1.258 -20.266 1 89.62 209 GLY A N 1
ATOM 1734 C CA . GLY A 1 209 ? -11.453 -2.582 -20.484 1 89.62 209 GLY A CA 1
ATOM 1735 C C . GLY A 1 209 ? -10.07 -2.549 -21.109 1 89.62 209 GLY A C 1
ATOM 1736 O O . GLY A 1 209 ? -9.258 -3.453 -20.875 1 89.62 209 GLY A O 1
ATOM 1737 N N . GLU A 1 210 ? -9.734 -1.512 -21.797 1 91.31 210 GLU A N 1
ATOM 1738 C CA . GLU A 1 210 ? -8.445 -1.403 -22.484 1 91.31 210 GLU A CA 1
ATOM 1739 C C . GLU A 1 210 ? -7.34 -0.997 -21.516 1 91.31 210 GLU A C 1
ATOM 1741 O O . GLU A 1 210 ? -6.156 -1.055 -21.859 1 91.31 210 GLU A O 1
ATOM 1746 N N . MET A 1 211 ? -7.684 -0.713 -20.328 1 93.19 211 MET A N 1
ATOM 1747 C CA . MET A 1 211 ? -6.711 -0.185 -19.375 1 93.19 211 MET A CA 1
ATOM 1748 C C . MET A 1 211 ? -5.973 -1.317 -18.672 1 93.19 211 MET A C 1
ATOM 1750 O O . MET A 1 211 ? -4.961 -1.084 -18 1 93.19 211 MET A O 1
ATOM 1754 N N . TYR A 1 212 ? -6.488 -2.537 -18.875 1 95.62 212 TYR A N 1
ATOM 1755 C CA . TYR A 1 212 ? -5.762 -3.635 -18.25 1 95.62 212 TYR A CA 1
ATOM 1756 C C . TYR A 1 212 ? -4.316 -3.68 -18.734 1 95.62 212 TYR A C 1
ATOM 1758 O O . TYR A 1 212 ? -4.059 -3.684 -19.938 1 95.62 212 TYR A O 1
ATOM 1766 N N . GLY A 1 213 ? -3.396 -3.674 -17.797 1 94.81 213 GLY A N 1
ATOM 1767 C CA . GLY A 1 213 ? -1.988 -3.695 -18.156 1 94.81 213 GLY A CA 1
ATOM 1768 C C . GLY A 1 213 ? -1.064 -3.541 -16.953 1 94.81 213 GLY A C 1
ATOM 1769 O O . GLY A 1 213 ? -1.525 -3.428 -15.82 1 94.81 213 GLY A O 1
ATOM 1770 N N . TYR A 1 214 ? 0.195 -3.521 -17.266 1 95.38 214 TYR A N 1
ATOM 1771 C CA . TYR A 1 214 ? 1.204 -3.545 -16.219 1 95.38 214 TYR A CA 1
ATOM 1772 C C . TYR A 1 214 ? 1.214 -2.232 -15.445 1 95.38 214 TYR A C 1
ATOM 1774 O O . TYR A 1 214 ? 1.604 -2.199 -14.273 1 95.38 214 TYR A O 1
ATOM 1782 N N . HIS A 1 215 ? 0.745 -1.129 -16.031 1 93.56 215 HIS A N 1
ATOM 1783 C CA . HIS A 1 215 ? 0.656 0.153 -15.336 1 93.56 215 HIS A CA 1
ATOM 1784 C C . HIS A 1 215 ? -0.35 0.094 -14.195 1 93.56 215 HIS A C 1
ATOM 1786 O O . HIS A 1 215 ? -0.344 0.955 -13.312 1 93.56 215 HIS A O 1
ATOM 1792 N N . LEU A 1 216 ? -1.211 -0.905 -14.195 1 95.81 216 LEU A N 1
ATOM 1793 C CA . LEU A 1 216 ? -2.131 -1.142 -13.086 1 95.81 216 LEU A CA 1
ATOM 1794 C C . LEU A 1 216 ? -1.598 -2.23 -12.164 1 95.81 216 LEU A C 1
ATOM 1796 O O . LEU A 1 216 ? -1.731 -2.131 -10.938 1 95.81 216 LEU A O 1
ATOM 1800 N N . TYR A 1 217 ? -0.955 -3.258 -12.773 1 97.56 217 TYR A N 1
ATOM 1801 C CA . TYR A 1 217 ? -0.551 -4.438 -12.016 1 97.56 217 TYR A CA 1
ATOM 1802 C C . TYR A 1 217 ? 0.603 -4.113 -11.078 1 97.56 217 TYR A C 1
ATOM 1804 O O . TYR A 1 217 ? 0.647 -4.609 -9.945 1 97.56 217 TYR A O 1
ATOM 1812 N N . ILE A 1 218 ? 1.521 -3.293 -11.5 1 96.62 218 ILE A N 1
ATOM 1813 C CA . ILE A 1 218 ? 2.725 -3.012 -10.727 1 96.62 218 ILE A CA 1
ATOM 1814 C C . ILE A 1 218 ? 2.363 -2.184 -9.5 1 96.62 218 ILE A C 1
ATOM 1816 O O . ILE A 1 218 ? 2.688 -2.562 -8.367 1 96.62 218 ILE A O 1
ATOM 1820 N N . PRO A 1 219 ? 1.611 -1.035 -9.672 1 95.75 219 PRO A N 1
ATOM 1821 C CA . PRO A 1 219 ? 1.254 -0.274 -8.477 1 95.75 219 PRO A CA 1
ATOM 1822 C C . PRO A 1 219 ? 0.39 -1.075 -7.5 1 95.75 219 PRO A C 1
ATOM 1824 O O . PRO A 1 219 ? 0.503 -0.906 -6.285 1 95.75 219 PRO A O 1
ATOM 1827 N N . ASP A 1 220 ? -0.513 -1.905 -8.008 1 97.56 220 ASP A N 1
ATOM 1828 C CA . ASP A 1 220 ? -1.304 -2.766 -7.133 1 97.56 220 ASP A CA 1
ATOM 1829 C C . ASP A 1 220 ? -0.404 -3.676 -6.297 1 97.56 220 ASP A C 1
ATOM 1831 O O . ASP A 1 220 ? -0.654 -3.883 -5.109 1 97.56 220 ASP A O 1
ATOM 1835 N N . SER A 1 221 ? 0.595 -4.199 -6.926 1 97.88 221 SER A N 1
ATOM 1836 C CA . SER A 1 221 ? 1.52 -5.094 -6.238 1 97.88 221 SER A CA 1
ATOM 1837 C C . SER A 1 221 ? 2.32 -4.352 -5.172 1 97.88 221 SER A C 1
ATOM 1839 O O . SER A 1 221 ? 2.586 -4.895 -4.098 1 97.88 221 SER A O 1
ATOM 1841 N N . VAL A 1 222 ? 2.725 -3.17 -5.473 1 96.06 222 VAL A N 1
ATOM 1842 C CA . VAL A 1 222 ? 3.449 -2.352 -4.504 1 96.06 222 VAL A CA 1
ATOM 1843 C C . VAL A 1 222 ? 2.559 -2.068 -3.297 1 96.06 222 VAL A C 1
ATOM 1845 O O . VAL A 1 222 ? 3.008 -2.16 -2.152 1 96.06 222 VAL A O 1
ATOM 1848 N N . THR A 1 223 ? 1.325 -1.693 -3.545 1 95.5 223 THR A N 1
ATOM 1849 C CA . THR A 1 223 ? 0.363 -1.467 -2.473 1 95.5 223 THR A CA 1
ATOM 1850 C C . THR A 1 223 ? 0.176 -2.73 -1.638 1 95.5 223 THR A C 1
ATOM 1852 O O . THR A 1 223 ? 0.127 -2.666 -0.408 1 95.5 223 THR A O 1
ATOM 1855 N N . TRP A 1 224 ? 0.083 -3.855 -2.312 1 95.75 224 TRP A N 1
ATOM 1856 C CA . TRP A 1 224 ? -0.078 -5.148 -1.655 1 95.75 224 TRP A CA 1
ATOM 1857 C C . TRP A 1 224 ? 1.117 -5.457 -0.761 1 95.75 224 TRP A C 1
ATOM 1859 O O . TRP A 1 224 ? 0.95 -5.84 0.399 1 95.75 224 TRP A O 1
ATOM 1869 N N . ILE A 1 225 ? 2.318 -5.277 -1.279 1 94.12 225 ILE A N 1
ATOM 1870 C CA . ILE A 1 225 ? 3.535 -5.508 -0.509 1 94.12 225 ILE A CA 1
ATOM 1871 C C . ILE A 1 225 ? 3.541 -4.617 0.729 1 94.12 225 ILE A C 1
ATOM 1873 O O . ILE A 1 225 ? 3.85 -5.074 1.832 1 94.12 225 ILE A O 1
ATOM 1877 N N . SER A 1 226 ? 3.217 -3.363 0.514 1 91.19 226 SER A N 1
ATOM 1878 C CA . SER A 1 226 ? 3.158 -2.436 1.639 1 91.19 226 SER A CA 1
ATOM 1879 C C . SER A 1 226 ? 2.199 -2.934 2.717 1 91.19 226 SER A C 1
ATOM 1881 O O . SER A 1 226 ? 2.514 -2.879 3.906 1 91.19 226 SER A O 1
ATOM 1883 N N . ARG A 1 227 ? 1.05 -3.422 2.326 1 88.88 227 ARG A N 1
ATOM 1884 C CA . ARG A 1 227 ? 0.035 -3.959 3.227 1 88.88 227 ARG A CA 1
ATOM 1885 C C . ARG A 1 227 ? 0.583 -5.133 4.031 1 88.88 227 ARG A C 1
ATOM 1887 O O . ARG A 1 227 ? 0.401 -5.195 5.246 1 88.88 227 ARG A O 1
ATOM 1894 N N . ILE A 1 228 ? 1.18 -6.023 3.326 1 88.94 228 ILE A N 1
ATOM 1895 C CA . ILE A 1 228 ? 1.604 -7.277 3.938 1 88.94 228 ILE A CA 1
ATOM 1896 C C . ILE A 1 228 ? 2.768 -7.02 4.891 1 88.94 228 ILE A C 1
ATOM 1898 O O . ILE A 1 228 ? 2.875 -7.664 5.938 1 88.94 228 ILE A O 1
ATOM 1902 N N . VAL A 1 229 ? 3.674 -6.172 4.555 1 84.56 229 VAL A N 1
ATOM 1903 C CA . VAL A 1 229 ? 4.801 -5.832 5.418 1 84.56 229 VAL A CA 1
ATOM 1904 C C . VAL A 1 229 ? 4.293 -5.191 6.707 1 84.56 229 VAL A C 1
ATOM 1906 O O . VAL A 1 229 ? 4.777 -5.504 7.797 1 84.56 229 VAL A O 1
ATOM 1909 N N . GLY A 1 230 ? 3.295 -4.238 6.543 1 79.5 230 GLY A N 1
ATOM 1910 C CA . GLY A 1 230 ? 2.631 -3.678 7.707 1 79.5 230 GLY A CA 1
ATOM 1911 C C . GLY A 1 230 ? 3.41 -2.549 8.352 1 79.5 230 GLY A C 1
ATOM 1912 O O . GLY A 1 230 ? 4.5 -2.199 7.895 1 79.5 230 GLY A O 1
ATOM 1913 N N . PRO A 1 231 ? 2.867 -1.962 9.383 1 76.06 231 PRO A N 1
ATOM 1914 C CA . PRO A 1 231 ? 3.428 -0.746 9.977 1 76.06 231 PRO A CA 1
ATOM 1915 C C . PRO A 1 231 ? 4.578 -1.034 10.938 1 76.06 231 PRO A C 1
ATOM 1917 O O . PRO A 1 231 ? 5.32 -0.121 11.312 1 76.06 231 PRO A O 1
ATOM 1920 N N . GLU A 1 232 ? 4.75 -2.223 11.227 1 72.25 232 GLU A N 1
ATOM 1921 C CA . GLU A 1 232 ? 5.734 -2.561 12.25 1 72.25 232 GLU A CA 1
ATOM 1922 C C . GLU A 1 232 ? 7.148 -2.566 11.672 1 72.25 232 GLU A C 1
ATOM 1924 O O . GLU A 1 232 ? 8.133 -2.549 12.414 1 72.25 232 GLU A O 1
ATOM 1929 N N . VAL A 1 233 ? 7.195 -2.568 10.414 1 71.31 233 VAL A N 1
ATOM 1930 C CA . VAL A 1 233 ? 8.5 -2.576 9.758 1 71.31 233 VAL A CA 1
ATOM 1931 C C . VAL A 1 233 ? 8.898 -1.151 9.383 1 71.31 233 VAL A C 1
ATOM 1933 O O . VAL A 1 233 ? 8.164 -0.463 8.664 1 71.31 233 VAL A O 1
ATOM 1936 N N . GLU A 1 234 ? 10.023 -0.682 9.852 1 69.12 234 GLU A N 1
ATOM 1937 C CA . GLU A 1 234 ? 10.477 0.689 9.648 1 69.12 234 GLU A CA 1
ATOM 1938 C C . GLU A 1 234 ? 10.805 0.949 8.18 1 69.12 234 GLU A C 1
ATOM 1940 O O . GLU A 1 234 ? 10.516 2.025 7.652 1 69.12 234 GLU A O 1
ATOM 1945 N N . SER A 1 235 ? 11.539 0.033 7.637 1 69.06 235 SER A N 1
ATOM 1946 C CA . SER A 1 235 ? 11.906 0.162 6.23 1 69.06 235 SER A CA 1
ATOM 1947 C C . SER A 1 235 ? 11.945 -1.198 5.543 1 69.06 235 SER A C 1
ATOM 1949 O O . SER A 1 235 ? 12.266 -2.209 6.172 1 69.06 235 SER A O 1
ATOM 1951 N N . ILE A 1 236 ? 11.477 -1.083 4.344 1 65.38 236 ILE A N 1
ATOM 1952 C CA . ILE A 1 236 ? 11.586 -2.322 3.58 1 65.38 236 ILE A CA 1
ATOM 1953 C C . ILE A 1 236 ? 13.023 -2.52 3.115 1 65.38 236 ILE A C 1
ATOM 1955 O O . ILE A 1 236 ? 13.484 -1.843 2.189 1 65.38 236 ILE A O 1
ATOM 1959 N N . ASP A 1 237 ? 13.742 -2.996 3.965 1 66.69 237 ASP A N 1
ATOM 1960 C CA . ASP A 1 237 ? 15.109 -3.412 3.674 1 66.69 237 ASP A CA 1
ATOM 1961 C C . ASP A 1 237 ? 15.195 -4.922 3.463 1 66.69 237 ASP A C 1
ATOM 1963 O O . ASP A 1 237 ? 14.922 -5.699 4.379 1 66.69 237 ASP A O 1
ATOM 1967 N N . PRO A 1 238 ? 15.516 -5.211 2.236 1 64.56 238 PRO A N 1
ATOM 1968 C CA . PRO A 1 238 ? 15.539 -6.641 1.924 1 64.56 238 PRO A CA 1
ATOM 1969 C C . PRO A 1 238 ? 16.406 -7.441 2.891 1 64.56 238 PRO A C 1
ATOM 1971 O O . PRO A 1 238 ? 16.234 -8.664 3.008 1 64.56 238 PRO A O 1
ATOM 1974 N N . GLU A 1 239 ? 17.219 -6.727 3.562 1 65.31 239 GLU A N 1
ATOM 1975 C CA . GLU A 1 239 ? 18.047 -7.418 4.543 1 65.31 239 GLU A CA 1
ATOM 1976 C C . GLU A 1 239 ? 17.297 -7.648 5.848 1 65.31 239 GLU A C 1
ATOM 1978 O O . GLU A 1 239 ? 17.641 -8.539 6.625 1 65.31 239 GLU A O 1
ATOM 1983 N N . LYS A 1 240 ? 16.328 -6.844 6.008 1 70.38 240 LYS A N 1
ATOM 1984 C CA . LYS A 1 240 ? 15.57 -6.945 7.25 1 70.38 240 LYS A CA 1
ATOM 1985 C C . LYS A 1 240 ? 14.289 -7.738 7.047 1 70.38 240 LYS A C 1
ATOM 1987 O O . LYS A 1 240 ? 13.906 -8.547 7.895 1 70.38 240 LYS A O 1
ATOM 1992 N N . VAL A 1 241 ? 13.688 -7.504 5.898 1 78.5 241 VAL A N 1
ATOM 1993 C CA . VAL A 1 241 ? 12.492 -8.25 5.527 1 78.5 241 VAL A CA 1
ATOM 1994 C C . VAL A 1 241 ? 12.758 -9.039 4.246 1 78.5 241 VAL A C 1
ATOM 1996 O O . VAL A 1 241 ? 13.047 -8.453 3.199 1 78.5 241 VAL A O 1
ATOM 1999 N N . LYS A 1 242 ? 12.656 -10.312 4.391 1 87.31 242 LYS A N 1
ATOM 2000 C CA . LYS A 1 242 ? 12.891 -11.156 3.225 1 87.31 242 LYS A CA 1
ATOM 2001 C C . LYS A 1 242 ? 11.594 -11.391 2.449 1 87.31 242 LYS A C 1
ATOM 2003 O O . LYS A 1 242 ? 10.641 -11.953 2.986 1 87.31 242 LYS A O 1
ATOM 2008 N N . ILE A 1 243 ? 11.594 -10.953 1.23 1 93.44 243 ILE A N 1
ATOM 2009 C CA . ILE A 1 243 ? 10.438 -11.148 0.363 1 93.44 243 ILE A CA 1
ATOM 2010 C C . ILE A 1 243 ? 10.859 -11.938 -0.88 1 93.44 243 ILE A C 1
ATOM 2012 O O . ILE A 1 243 ? 11.688 -11.477 -1.662 1 93.44 243 ILE A O 1
ATOM 2016 N N . THR A 1 244 ? 10.328 -13.094 -1.05 1 96.75 244 THR A N 1
ATOM 2017 C CA . THR A 1 244 ? 10.492 -13.883 -2.268 1 96.75 244 THR A CA 1
ATOM 2018 C C . THR A 1 244 ? 9.273 -13.75 -3.17 1 96.75 244 THR A C 1
ATOM 2020 O O . THR A 1 244 ? 8.141 -13.969 -2.73 1 96.75 244 THR A O 1
ATOM 2023 N N . TRP A 1 245 ? 9.516 -13.359 -4.371 1 98.38 245 TRP A N 1
ATOM 2024 C CA . TRP A 1 245 ? 8.453 -13.203 -5.355 1 98.38 245 TRP A CA 1
ATOM 2025 C C . TRP A 1 245 ? 8.398 -14.414 -6.285 1 98.38 245 TRP A C 1
ATOM 2027 O O . TRP A 1 245 ? 9.398 -14.773 -6.91 1 98.38 245 TRP A O 1
ATOM 2037 N N . ILE A 1 246 ? 7.285 -15.047 -6.379 1 98.75 246 ILE A N 1
ATOM 2038 C CA . ILE A 1 246 ? 7.047 -16.125 -7.34 1 98.75 246 ILE A CA 1
ATOM 2039 C C . ILE A 1 246 ? 6.027 -15.664 -8.383 1 98.75 246 ILE A C 1
ATOM 2041 O O . ILE A 1 246 ? 4.84 -15.531 -8.078 1 98.75 246 ILE A O 1
ATOM 2045 N N . GLY A 1 247 ? 6.52 -15.453 -9.555 1 98.81 247 GLY A N 1
ATOM 2046 C CA . GLY A 1 247 ? 5.66 -14.945 -10.609 1 98.81 247 GLY A CA 1
ATOM 2047 C C . GLY A 1 247 ? 5.539 -15.891 -11.789 1 98.81 247 GLY A C 1
ATOM 2048 O O . GLY A 1 247 ? 6.551 -16.328 -12.344 1 98.81 247 GLY A O 1
ATOM 2049 N N . THR A 1 248 ? 4.305 -16.156 -12.172 1 98.19 248 THR A N 1
ATOM 2050 C CA . THR A 1 248 ? 4.051 -16.953 -13.375 1 98.19 248 THR A CA 1
ATOM 2051 C C . THR A 1 248 ? 3.648 -16.047 -14.539 1 98.19 248 THR A C 1
ATOM 2053 O O . THR A 1 248 ? 2.68 -15.297 -14.445 1 98.19 248 THR A O 1
ATOM 2056 N N . SER A 1 249 ? 4.402 -16.188 -15.656 1 97.38 249 SER A N 1
ATOM 2057 C CA . SER A 1 249 ? 4.082 -15.422 -16.859 1 97.38 249 SER A CA 1
ATOM 2058 C C . SER A 1 249 ? 3.883 -13.938 -16.547 1 97.38 249 SER A C 1
ATOM 2060 O O . SER A 1 249 ? 4.789 -13.281 -16.031 1 97.38 249 SER A O 1
ATOM 2062 N N . MET A 1 250 ? 2.682 -13.422 -16.531 1 97.5 250 MET A N 1
ATOM 2063 C CA . MET A 1 250 ? 2.365 -12.031 -16.234 1 97.5 250 MET A CA 1
ATOM 2064 C C . MET A 1 250 ? 2.92 -11.633 -14.867 1 97.5 250 MET A C 1
ATOM 2066 O O . MET A 1 250 ? 3.535 -10.578 -14.727 1 97.5 250 MET A O 1
ATOM 2070 N N . GLY A 1 251 ? 2.729 -12.531 -13.93 1 98.56 251 GLY A N 1
ATOM 2071 C CA . GLY A 1 251 ? 3.211 -12.266 -12.586 1 98.56 251 GLY A CA 1
ATOM 2072 C C . GLY A 1 251 ? 4.723 -12.195 -12.5 1 98.56 251 GLY A C 1
ATOM 2073 O O . GLY A 1 251 ? 5.27 -11.516 -11.625 1 98.56 251 GLY A O 1
ATOM 2074 N N . GLY A 1 252 ? 5.367 -12.938 -13.352 1 98.81 252 GLY A N 1
ATOM 2075 C CA . GLY A 1 252 ? 6.82 -12.867 -13.398 1 98.81 252 GLY A CA 1
ATOM 2076 C C . GLY A 1 252 ? 7.328 -11.547 -13.945 1 98.81 252 GLY A C 1
ATOM 2077 O O . GLY A 1 252 ? 8.352 -11.031 -13.484 1 98.81 252 GLY A O 1
ATOM 2078 N N . ILE A 1 253 ? 6.648 -11.016 -14.93 1 98.5 253 ILE A N 1
ATOM 2079 C CA . ILE A 1 253 ? 7.023 -9.719 -15.469 1 98.5 253 ILE A CA 1
ATOM 2080 C C . ILE A 1 253 ? 6.855 -8.648 -14.391 1 98.5 253 ILE A C 1
ATOM 2082 O O . ILE A 1 253 ? 7.715 -7.777 -14.227 1 98.5 253 ILE A O 1
ATOM 2086 N N . VAL A 1 254 ? 5.762 -8.742 -13.664 1 98.44 254 VAL A N 1
ATOM 2087 C CA . VAL A 1 254 ? 5.578 -7.828 -12.547 1 98.44 254 VAL A CA 1
ATOM 2088 C C . VAL A 1 254 ? 6.77 -7.93 -11.594 1 98.44 254 VAL A C 1
ATOM 2090 O O . VAL A 1 254 ? 7.332 -6.91 -11.18 1 98.44 254 VAL A O 1
ATOM 2093 N N . GLY A 1 255 ? 7.156 -9.133 -11.281 1 98.62 255 GLY A N 1
ATOM 2094 C CA . GLY A 1 255 ? 8.297 -9.352 -10.414 1 98.62 255 GLY A CA 1
ATOM 2095 C C . GLY A 1 255 ? 9.586 -8.758 -10.953 1 98.62 255 GLY A C 1
ATOM 2096 O O . GLY A 1 255 ? 10.352 -8.141 -10.211 1 98.62 255 GLY A O 1
ATOM 2097 N N . MET A 1 256 ? 9.828 -8.922 -12.234 1 98.56 256 MET A N 1
ATOM 2098 C CA . MET A 1 256 ? 11.039 -8.375 -12.859 1 98.56 256 MET A CA 1
ATOM 2099 C C . MET A 1 256 ? 11.047 -6.855 -12.781 1 98.56 256 MET A C 1
ATOM 2101 O O . MET A 1 256 ? 12.078 -6.254 -12.477 1 98.56 256 MET A O 1
ATOM 2105 N N . LEU A 1 257 ? 9.938 -6.281 -13 1 97.19 257 LEU A N 1
ATOM 2106 C CA . LEU A 1 257 ? 9.859 -4.824 -13.023 1 97.19 257 LEU A CA 1
ATOM 2107 C C . LEU A 1 257 ? 9.961 -4.258 -11.609 1 97.19 257 LEU A C 1
ATOM 2109 O O . LEU A 1 257 ? 10.43 -3.131 -11.422 1 97.19 257 LEU A O 1
ATOM 2113 N N . LEU A 1 258 ? 9.586 -4.996 -10.609 1 96.44 258 LEU A N 1
ATOM 2114 C CA . LEU A 1 258 ? 9.789 -4.602 -9.219 1 96.44 258 LEU A CA 1
ATOM 2115 C C . LEU A 1 258 ? 11.25 -4.773 -8.812 1 96.44 258 LEU A C 1
ATOM 2117 O O . LEU A 1 258 ? 11.742 -4.059 -7.938 1 96.44 258 LEU A O 1
ATOM 2121 N N . ALA A 1 259 ? 11.922 -5.656 -9.469 1 97.06 259 ALA A N 1
ATOM 2122 C CA . ALA A 1 259 ? 13.273 -6.031 -9.055 1 97.06 259 ALA A CA 1
ATOM 2123 C C . ALA A 1 259 ? 14.32 -5.195 -9.781 1 97.06 259 ALA A C 1
ATOM 2125 O O . ALA A 1 259 ? 15.492 -5.164 -9.383 1 97.06 259 ALA A O 1
ATOM 2126 N N . CYS A 1 260 ? 13.961 -4.527 -10.852 1 96.56 260 CYS A N 1
ATOM 2127 C CA . CYS A 1 260 ? 14.945 -3.887 -11.719 1 96.56 260 CYS A CA 1
ATOM 2128 C C . CYS A 1 260 ? 15.359 -2.535 -11.164 1 96.56 260 CYS A C 1
ATOM 2130 O O . CYS A 1 260 ? 15.945 -1.718 -11.875 1 96.56 260 CYS A O 1
ATOM 2132 N N . ASP A 1 261 ? 15.031 -2.207 -10.008 1 92.88 261 ASP A N 1
ATOM 2133 C CA . ASP A 1 261 ? 15.523 -1.063 -9.242 1 92.88 261 ASP A CA 1
ATOM 2134 C C . ASP A 1 261 ? 16.344 -1.52 -8.039 1 92.88 261 ASP A C 1
ATOM 2136 O O . ASP A 1 261 ? 15.812 -1.651 -6.934 1 92.88 261 ASP A O 1
ATOM 2140 N N . PRO A 1 262 ? 17.609 -1.631 -8.234 1 89.81 262 PRO A N 1
ATOM 2141 C CA . PRO A 1 262 ? 18.438 -2.236 -7.184 1 89.81 262 PRO A CA 1
ATOM 2142 C C . PRO A 1 262 ? 18.422 -1.427 -5.891 1 89.81 262 PRO A C 1
ATOM 2144 O O . PRO A 1 262 ? 18.641 -1.984 -4.809 1 89.81 262 PRO A O 1
ATOM 2147 N N . LYS A 1 263 ? 18.203 -0.184 -5.949 1 87.38 263 LYS A N 1
ATOM 2148 C CA . LYS A 1 263 ? 18.266 0.679 -4.773 1 87.38 263 LYS A CA 1
ATOM 2149 C C . LYS A 1 263 ? 16.984 0.557 -3.934 1 87.38 263 LYS A C 1
ATOM 2151 O O . LYS A 1 263 ? 17.047 0.623 -2.705 1 87.38 263 LYS A O 1
ATOM 2156 N N . ASN A 1 264 ? 15.898 0.348 -4.605 1 89.81 264 ASN A N 1
ATOM 2157 C CA . ASN A 1 264 ? 14.648 0.5 -3.869 1 89.81 264 ASN A CA 1
ATOM 2158 C C . ASN A 1 264 ? 13.797 -0.766 -3.941 1 89.81 264 ASN A C 1
ATOM 2160 O O . ASN A 1 264 ? 12.742 -0.844 -3.316 1 89.81 264 ASN A O 1
ATOM 2164 N N . THR A 1 265 ? 14.234 -1.833 -4.672 1 93.12 265 THR A N 1
ATOM 2165 C CA . THR A 1 265 ? 13.422 -3.041 -4.793 1 93.12 265 THR A CA 1
ATOM 2166 C C . THR A 1 265 ? 13.109 -3.621 -3.418 1 93.12 265 THR A C 1
ATOM 2168 O O . THR A 1 265 ? 13.977 -3.668 -2.545 1 93.12 265 THR A O 1
ATOM 2171 N N . PRO A 1 266 ? 11.859 -3.98 -3.246 1 92 266 PRO A N 1
ATOM 2172 C CA . PRO A 1 266 ? 11.492 -4.621 -1.983 1 92 266 PRO A CA 1
ATOM 2173 C C . PRO A 1 266 ? 11.805 -6.117 -1.969 1 92 266 PRO A C 1
ATOM 2175 O O . PRO A 1 266 ? 11.633 -6.777 -0.941 1 92 266 PRO A O 1
ATOM 2178 N N . LEU A 1 267 ? 12.242 -6.715 -3.062 1 95.06 267 LEU A N 1
ATOM 2179 C CA . LEU A 1 267 ? 12.352 -8.164 -3.201 1 95.06 267 LEU A CA 1
ATOM 2180 C C . LEU A 1 267 ? 13.758 -8.633 -2.844 1 95.06 267 LEU A C 1
ATOM 2182 O O . LEU A 1 267 ? 14.742 -7.977 -3.191 1 95.06 267 LEU A O 1
ATOM 2186 N N . SER A 1 268 ? 13.812 -9.742 -2.172 1 94.5 268 SER A N 1
ATOM 2187 C CA . SER A 1 268 ? 15.086 -10.375 -1.843 1 94.5 268 SER A CA 1
ATOM 2188 C C . SER A 1 268 ? 15.422 -11.5 -2.816 1 94.5 268 SER A C 1
ATOM 2190 O O . SER A 1 268 ? 16.594 -11.797 -3.055 1 94.5 268 SER A O 1
ATOM 2192 N N . LYS A 1 269 ? 14.398 -12.148 -3.346 1 96.94 269 LYS A N 1
ATOM 2193 C CA . LYS A 1 269 ? 14.531 -13.219 -4.324 1 96.94 269 LYS A CA 1
ATOM 2194 C C . LYS A 1 269 ? 13.422 -13.156 -5.371 1 96.94 269 LYS A C 1
ATOM 2196 O O . LYS A 1 269 ? 12.32 -12.688 -5.082 1 96.94 269 LYS A O 1
ATOM 2201 N N . LEU A 1 270 ? 13.758 -13.656 -6.555 1 98.56 270 LEU A N 1
ATOM 2202 C CA . LEU A 1 270 ? 12.812 -13.641 -7.668 1 98.56 270 LEU A CA 1
ATOM 2203 C C . LEU A 1 270 ? 12.75 -15 -8.344 1 98.56 270 LEU A C 1
ATOM 2205 O O . LEU A 1 270 ? 13.781 -15.562 -8.727 1 98.56 270 LEU A O 1
ATOM 2209 N N . ILE A 1 271 ? 11.602 -15.555 -8.406 1 98.88 271 ILE A N 1
ATOM 2210 C CA . ILE A 1 271 ? 11.375 -16.812 -9.117 1 98.88 271 ILE A CA 1
ATOM 2211 C C . ILE A 1 271 ? 10.461 -16.578 -10.312 1 98.88 271 ILE A C 1
ATOM 2213 O O . ILE A 1 271 ? 9.328 -16.109 -10.148 1 98.88 271 ILE A O 1
ATOM 2217 N N . LEU A 1 272 ? 10.961 -16.875 -11.445 1 98.88 272 LEU A N 1
ATOM 2218 C CA . LEU A 1 272 ? 10.242 -16.719 -12.703 1 98.88 272 LEU A CA 1
ATOM 2219 C C . LEU A 1 272 ? 9.75 -18.062 -13.227 1 98.88 272 LEU A C 1
ATOM 2221 O O . LEU A 1 272 ? 10.562 -18.922 -13.602 1 98.88 272 LEU A O 1
ATOM 2225 N N . ASN A 1 273 ? 8.438 -18.203 -13.242 1 98.38 273 ASN A N 1
ATOM 2226 C CA . ASN A 1 273 ? 7.844 -19.422 -13.805 1 98.38 273 ASN A CA 1
ATOM 2227 C C . ASN A 1 273 ? 7.484 -19.234 -15.281 1 98.38 273 ASN A C 1
ATOM 2229 O O . ASN A 1 273 ? 6.414 -18.703 -15.602 1 98.38 273 ASN A O 1
ATOM 2233 N N . ASP A 1 274 ? 8.383 -19.562 -16.125 1 97.44 274 ASP A N 1
ATOM 2234 C CA . ASP A 1 274 ? 8.289 -19.656 -17.578 1 97.44 274 ASP A CA 1
ATOM 2235 C C . ASP A 1 274 ? 8.031 -18.297 -18.203 1 97.44 274 ASP A C 1
ATOM 2237 O O . ASP A 1 274 ? 7.125 -18.141 -19.031 1 97.44 274 ASP A O 1
ATOM 2241 N N . ILE A 1 275 ? 8.836 -17.297 -17.875 1 98.44 275 ILE A N 1
ATOM 2242 C CA . ILE A 1 275 ? 8.781 -15.953 -18.453 1 98.44 275 ILE A CA 1
ATOM 2243 C C . ILE A 1 275 ? 10.164 -15.312 -18.391 1 98.44 275 ILE A C 1
ATOM 2245 O O . ILE A 1 275 ? 10.93 -15.562 -17.453 1 98.44 275 ILE A O 1
ATOM 2249 N N . GLY A 1 276 ? 10.484 -14.586 -19.359 1 98.12 276 GLY A N 1
ATOM 2250 C CA . GLY A 1 276 ? 11.719 -13.828 -19.453 1 98.12 276 GLY A CA 1
ATOM 2251 C C . GLY A 1 276 ? 11.508 -12.406 -19.953 1 98.12 276 GLY A C 1
ATOM 2252 O O . GLY A 1 276 ? 10.375 -11.961 -20.109 1 98.12 276 GLY A O 1
ATOM 2253 N N . PRO A 1 277 ? 12.578 -11.672 -20.172 1 98.44 277 PRO A N 1
ATOM 2254 C CA . PRO A 1 277 ? 12.5 -10.258 -20.531 1 98.44 277 PRO A CA 1
ATOM 2255 C C . PRO A 1 277 ? 12.281 -10.039 -22.016 1 98.44 277 PRO A C 1
ATOM 2257 O O . PRO A 1 277 ? 12.836 -9.102 -22.609 1 98.44 277 PRO A O 1
ATOM 2260 N N . PHE A 1 278 ? 11.664 -11.016 -22.641 1 97.94 278 PHE A N 1
ATOM 2261 C CA . PHE A 1 278 ? 11.312 -10.938 -24.062 1 97.94 278 PHE A CA 1
ATOM 2262 C C . PHE A 1 278 ? 10.031 -11.711 -24.344 1 97.94 278 PHE A C 1
ATOM 2264 O O . PHE A 1 278 ? 9.914 -12.883 -23.969 1 97.94 278 PHE A O 1
ATOM 2271 N N . VAL A 1 279 ? 9.086 -11.039 -24.922 1 95.75 279 VAL A N 1
ATOM 2272 C CA . VAL A 1 279 ? 7.844 -11.656 -25.375 1 95.75 279 VAL A CA 1
ATOM 2273 C C . VAL A 1 279 ? 7.559 -11.266 -26.812 1 95.75 279 VAL A C 1
ATOM 2275 O O . VAL A 1 279 ? 7.434 -10.078 -27.125 1 95.75 279 VAL A O 1
ATOM 2278 N N . SER A 1 280 ? 7.414 -12.203 -27.688 1 94.44 280 SER A N 1
ATOM 2279 C CA . SER A 1 280 ? 7.184 -11.906 -29.094 1 94.44 280 SER A CA 1
ATOM 2280 C C . SER A 1 280 ? 5.754 -11.438 -29.344 1 94.44 280 SER A C 1
ATOM 2282 O O . SER A 1 280 ? 4.836 -11.836 -28.625 1 94.44 280 SER A O 1
ATOM 2284 N N . LYS A 1 281 ? 5.672 -10.625 -30.359 1 94.5 281 LYS A N 1
ATOM 2285 C CA . LYS A 1 281 ? 4.344 -10.164 -30.766 1 94.5 281 LYS A CA 1
ATOM 2286 C C . LYS A 1 281 ? 3.436 -11.336 -31.109 1 94.5 281 LYS A C 1
ATOM 2288 O O . LYS A 1 281 ? 2.248 -11.328 -30.766 1 94.5 281 LYS A O 1
ATOM 2293 N N . GLN A 1 282 ? 3.947 -12.32 -31.734 1 90.94 282 GLN A N 1
ATOM 2294 C CA . GLN A 1 282 ? 3.172 -13.492 -32.125 1 90.94 282 GLN A CA 1
ATOM 2295 C C . GLN A 1 282 ? 2.59 -14.211 -30.922 1 90.94 282 GLN A C 1
ATOM 2297 O O . GLN A 1 282 ? 1.42 -14.602 -30.938 1 90.94 282 GLN A O 1
ATOM 2302 N N . VAL A 1 283 ? 3.416 -14.375 -29.938 1 89.88 283 VAL A N 1
ATOM 2303 C CA . VAL A 1 283 ? 2.975 -15.039 -28.719 1 89.88 283 VAL A CA 1
ATOM 2304 C C . VAL A 1 283 ? 1.846 -14.242 -28.078 1 89.88 283 VAL A C 1
ATOM 2306 O O . VAL A 1 283 ? 0.84 -14.812 -27.641 1 89.88 283 VAL A O 1
ATOM 2309 N N . THR A 1 284 ? 2.035 -12.914 -28 1 91.25 284 THR A N 1
ATOM 2310 C CA . THR A 1 284 ? 1.025 -12.047 -27.406 1 91.25 284 THR A CA 1
ATOM 2311 C C . THR A 1 284 ? -0.288 -12.133 -28.172 1 91.25 284 THR A C 1
ATOM 2313 O O . THR A 1 284 ? -1.358 -12.266 -27.578 1 91.25 284 THR A O 1
ATOM 2316 N N . GLN A 1 285 ? -0.208 -12.164 -29.438 1 90.31 285 GLN A N 1
ATOM 2317 C CA . GLN A 1 285 ? -1.396 -12.25 -30.281 1 90.31 285 GLN A CA 1
ATOM 2318 C C . GLN A 1 285 ? -2.08 -13.602 -30.125 1 90.31 285 GLN A C 1
ATOM 2320 O O . GLN A 1 285 ? -3.311 -13.68 -30.078 1 90.31 285 GLN A O 1
ATOM 2325 N N . ASN A 1 286 ? -1.325 -14.641 -30.047 1 87.31 286 ASN A N 1
ATOM 2326 C CA . ASN A 1 286 ? -1.875 -15.984 -29.859 1 87.31 286 ASN A CA 1
ATOM 2327 C C . ASN A 1 286 ? -2.637 -16.094 -28.531 1 87.31 286 ASN A C 1
ATOM 2329 O O . ASN A 1 286 ? -3.711 -16.688 -28.484 1 87.31 286 ASN A O 1
ATOM 2333 N N . ILE A 1 287 ? -2.055 -15.492 -27.5 1 86.88 287 ILE A N 1
ATOM 2334 C CA . ILE A 1 287 ? -2.705 -15.5 -26.188 1 86.88 287 ILE A CA 1
ATOM 2335 C C . ILE A 1 287 ? -4.039 -14.758 -26.281 1 86.88 287 ILE A C 1
ATOM 2337 O O . ILE A 1 287 ? -5.055 -15.234 -25.766 1 86.88 287 ILE A O 1
ATOM 2341 N N . GLY A 1 288 ? -3.998 -13.617 -26.906 1 86.56 288 GLY A N 1
ATOM 2342 C CA . GLY A 1 288 ? -5.223 -12.859 -27.094 1 86.56 288 GLY A CA 1
ATOM 2343 C C . GLY A 1 288 ? -6.301 -13.633 -27.828 1 86.56 288 GLY A C 1
ATOM 2344 O O . GLY A 1 288 ? -7.461 -13.641 -27.406 1 86.56 288 GLY A O 1
ATOM 2345 N N . ASN A 1 289 ? -5.898 -14.266 -28.875 1 82.94 289 ASN A N 1
ATOM 2346 C CA . ASN A 1 289 ? -6.836 -15.039 -29.672 1 82.94 289 ASN A CA 1
ATOM 2347 C C . ASN A 1 289 ? -7.426 -16.203 -28.891 1 82.94 289 ASN A C 1
ATOM 2349 O O . ASN A 1 289 ? -8.617 -16.484 -29 1 82.94 289 ASN A O 1
ATOM 2353 N N . TYR A 1 290 ? -6.617 -16.75 -28.172 1 80.94 290 TYR A N 1
ATOM 2354 C CA . TYR A 1 290 ? -7.02 -17.922 -27.406 1 80.94 290 TYR A CA 1
ATOM 2355 C C . TYR A 1 290 ? -7.965 -17.531 -26.281 1 80.94 290 TYR A C 1
ATOM 2357 O O . TYR A 1 290 ? -8.984 -18.188 -26.047 1 80.94 290 TYR A O 1
ATOM 2365 N N . LEU A 1 291 ? -7.723 -16.484 -25.594 1 85 291 LEU A N 1
ATOM 2366 C CA . LEU A 1 291 ? -8.453 -16.125 -24.375 1 85 291 LEU A CA 1
ATOM 2367 C C . LEU A 1 291 ? -9.695 -15.305 -24.719 1 85 291 LEU A C 1
ATOM 2369 O O . LEU A 1 291 ? -10.586 -15.156 -23.875 1 85 291 LEU A O 1
ATOM 2373 N N . SER A 1 292 ? -9.75 -14.758 -25.828 1 80.06 292 SER A N 1
ATOM 2374 C CA . SER A 1 292 ? -10.922 -13.977 -26.219 1 80.06 292 SER A CA 1
ATOM 2375 C C . SER A 1 292 ? -12.125 -14.875 -26.484 1 80.06 292 SER A C 1
ATOM 2377 O O . SER A 1 292 ? -13.266 -14.414 -26.453 1 80.06 292 SER A O 1
ATOM 2379 N N . LYS A 1 293 ? -11.898 -16.125 -26.781 1 79 293 LYS A N 1
ATOM 2380 C CA . LYS A 1 293 ? -12.969 -17.078 -27.031 1 79 293 LYS A CA 1
ATOM 2381 C C . LYS A 1 293 ? -13.469 -17.703 -25.734 1 79 293 LYS A C 1
ATOM 2383 O O . LYS A 1 293 ? -12.812 -18.578 -25.156 1 79 293 LYS A O 1
ATOM 2388 N N . VAL A 1 294 ? -14.562 -17.156 -25.266 1 77.25 294 VAL A N 1
ATOM 2389 C CA . VAL A 1 294 ? -15.133 -17.656 -24.031 1 77.25 294 VAL A CA 1
ATOM 2390 C C . VAL A 1 294 ? -16.188 -18.719 -24.328 1 77.25 294 VAL A C 1
ATOM 2392 O O . VAL A 1 294 ? -17.234 -18.406 -24.922 1 77.25 294 VAL A O 1
ATOM 2395 N N . PRO A 1 295 ? -15.836 -19.891 -23.938 1 81.94 295 PRO A N 1
ATOM 2396 C CA . PRO A 1 295 ? -16.828 -20.938 -24.219 1 81.94 295 PRO A CA 1
ATOM 2397 C C . PRO A 1 295 ? -18.062 -20.844 -23.328 1 81.94 295 PRO A C 1
ATOM 2399 O O . PRO A 1 295 ? -18 -20.266 -22.234 1 81.94 295 PRO A O 1
ATOM 2402 N N . THR A 1 296 ? -19.125 -21.344 -23.875 1 83.25 296 THR A N 1
ATOM 2403 C CA . THR A 1 296 ? -20.328 -21.5 -23.078 1 83.25 296 THR A CA 1
ATOM 2404 C C . THR A 1 296 ? -20.219 -22.719 -22.156 1 83.25 296 THR A C 1
ATOM 2406 O O . THR A 1 296 ? -19.938 -23.828 -22.609 1 83.25 296 THR A O 1
ATOM 2409 N N . MET A 1 297 ? -20.297 -22.5 -20.875 1 90.62 297 MET A N 1
ATOM 2410 C CA . MET A 1 297 ? -20.203 -23.562 -19.875 1 90.62 297 MET A CA 1
ATOM 2411 C C . MET A 1 297 ? -21.453 -23.594 -19 1 90.62 297 MET A C 1
ATOM 2413 O O . MET A 1 297 ? -21.672 -22.703 -18.188 1 90.62 297 MET A O 1
ATOM 2417 N N . ASN A 1 298 ? -22.25 -24.672 -19.25 1 89.38 298 ASN A N 1
ATOM 2418 C CA . ASN A 1 298 ? -23.547 -24.734 -18.562 1 89.38 298 ASN A CA 1
ATOM 2419 C C . ASN A 1 298 ? -23.5 -25.703 -17.391 1 89.38 298 ASN A C 1
ATOM 2421 O O . ASN A 1 298 ? -24.531 -25.969 -16.766 1 89.38 298 ASN A O 1
ATOM 2425 N N . SER A 1 299 ? -22.359 -26.312 -17.203 1 87.62 299 SER A N 1
ATOM 2426 C CA . SER A 1 299 ? -22.188 -27.219 -16.078 1 87.62 299 SER A CA 1
ATOM 2427 C C . SER A 1 299 ? -20.719 -27.312 -15.68 1 87.62 299 SER A C 1
ATOM 2429 O O . SER A 1 299 ? -19.828 -26.906 -16.422 1 87.62 299 SER A O 1
ATOM 2431 N N . ILE A 1 300 ? -20.547 -27.875 -14.602 1 88.12 300 ILE A N 1
ATOM 2432 C CA . ILE A 1 300 ? -19.172 -28.078 -14.133 1 88.12 300 ILE A CA 1
ATOM 2433 C C . ILE A 1 300 ? -18.453 -29.047 -15.07 1 88.12 300 ILE A C 1
ATOM 2435 O O . ILE A 1 300 ? -17.25 -28.922 -15.289 1 88.12 300 ILE A O 1
ATOM 2439 N N . ASP A 1 301 ? -19.203 -29.953 -15.555 1 89.19 301 ASP A N 1
ATOM 2440 C CA . ASP A 1 301 ? -18.625 -30.891 -16.516 1 89.19 301 ASP A CA 1
ATOM 2441 C C . ASP A 1 301 ? -18.141 -30.172 -17.766 1 89.19 301 ASP A C 1
ATOM 2443 O O . ASP A 1 301 ? -17.109 -30.531 -18.344 1 89.19 301 ASP A O 1
ATOM 2447 N N . ASP A 1 302 ? -18.922 -29.203 -18.156 1 91.06 302 ASP A N 1
ATOM 2448 C CA . ASP A 1 302 ? -18.5 -28.375 -19.281 1 91.06 302 ASP A CA 1
ATOM 2449 C C . ASP A 1 302 ? -17.188 -27.656 -18.969 1 91.06 302 ASP A C 1
ATOM 2451 O O . ASP A 1 302 ? -16.297 -27.594 -19.812 1 91.06 302 ASP A O 1
ATOM 2455 N N . VAL A 1 303 ? -17.078 -27.156 -17.797 1 91.5 303 VAL A N 1
ATOM 2456 C CA . VAL A 1 303 ? -15.875 -26.438 -17.359 1 91.5 303 VAL A CA 1
ATOM 2457 C C . VAL A 1 303 ? -14.672 -27.375 -17.406 1 91.5 303 VAL A C 1
ATOM 2459 O O . VAL A 1 303 ? -13.617 -27.016 -17.922 1 91.5 303 VAL A O 1
ATOM 2462 N N . ILE A 1 304 ? -14.867 -28.531 -16.906 1 89.69 304 ILE A N 1
ATOM 2463 C CA . ILE A 1 304 ? -13.789 -29.516 -16.859 1 89.69 304 ILE A CA 1
ATOM 2464 C C . ILE A 1 304 ? -13.336 -29.859 -18.281 1 89.69 304 ILE A C 1
ATOM 2466 O O . ILE A 1 304 ? -12.141 -29.938 -18.547 1 89.69 304 ILE A O 1
ATOM 2470 N N . LYS A 1 305 ? -14.25 -30.031 -19.188 1 87.5 305 LYS A N 1
ATOM 2471 C CA . LYS A 1 305 ? -13.93 -30.312 -20.578 1 87.5 305 LYS A CA 1
ATOM 2472 C C . LYS A 1 305 ? -13.117 -29.188 -21.203 1 87.5 305 LYS A C 1
ATOM 2474 O O . LYS A 1 305 ? -12.125 -29.438 -21.891 1 87.5 305 LYS A O 1
ATOM 2479 N N . VAL A 1 306 ? -13.562 -28.031 -20.953 1 87.44 306 VAL A N 1
ATOM 2480 C CA . VAL A 1 306 ? -12.867 -26.859 -21.5 1 87.44 306 VAL A CA 1
ATOM 2481 C C . VAL A 1 306 ? -11.469 -26.766 -20.906 1 87.44 306 VAL A C 1
ATOM 2483 O O . VAL A 1 306 ? -10.5 -26.516 -21.625 1 87.44 306 VAL A O 1
ATOM 2486 N N . ASN A 1 307 ? -11.336 -26.984 -19.625 1 86.62 307 ASN A N 1
ATOM 2487 C CA . ASN A 1 307 ? -10.047 -26.922 -18.953 1 86.62 307 ASN A CA 1
ATOM 2488 C C . ASN A 1 307 ? -9.094 -27.984 -19.469 1 86.62 307 ASN A C 1
ATOM 2490 O O . ASN A 1 307 ? -7.891 -27.75 -19.594 1 86.62 307 ASN A O 1
ATOM 2494 N N . LYS A 1 308 ? -9.586 -29.156 -19.688 1 82.5 308 LYS A N 1
ATOM 2495 C CA . LYS A 1 308 ? -8.75 -30.219 -20.219 1 82.5 308 LYS A CA 1
ATOM 2496 C C . LYS A 1 308 ? -8.117 -29.812 -21.547 1 82.5 308 LYS A C 1
ATOM 2498 O O . LYS A 1 308 ? -6.949 -30.109 -21.797 1 82.5 308 LYS A O 1
ATOM 2503 N N . LYS A 1 309 ? -8.875 -29.141 -22.312 1 78.88 309 LYS A N 1
ATOM 2504 C CA . LYS A 1 309 ? -8.359 -28.672 -23.594 1 78.88 309 LYS A CA 1
ATOM 2505 C C . LYS A 1 309 ? -7.34 -27.547 -23.391 1 78.88 309 LYS A C 1
ATOM 2507 O O . LYS A 1 309 ? -6.297 -27.531 -24.047 1 78.88 309 LYS A O 1
ATOM 2512 N N . ARG A 1 310 ? -7.586 -26.688 -22.516 1 77.12 310 ARG A N 1
ATOM 2513 C CA . ARG A 1 310 ? -6.777 -25.5 -22.281 1 77.12 310 ARG A CA 1
ATOM 2514 C C . ARG A 1 310 ? -5.461 -25.844 -21.594 1 77.12 310 ARG A C 1
ATOM 2516 O O . ARG A 1 310 ? -4.43 -25.234 -21.875 1 77.12 310 ARG A O 1
ATOM 2523 N N . TYR A 1 311 ? -5.508 -26.844 -20.766 1 71.12 311 TYR A N 1
ATOM 2524 C CA . TYR A 1 311 ? -4.352 -27.062 -19.906 1 71.12 311 TYR A CA 1
ATOM 2525 C C . TYR A 1 311 ? -3.611 -28.344 -20.312 1 71.12 311 TYR A C 1
ATOM 2527 O O . TYR A 1 311 ? -2.707 -28.797 -19.609 1 71.12 311 TYR A O 1
ATOM 2535 N N . GLU A 1 312 ? -4.113 -28.922 -21.391 1 63.25 312 GLU A N 1
ATOM 2536 C CA . GLU A 1 312 ? -3.49 -30.141 -21.875 1 63.25 312 GLU A CA 1
ATOM 2537 C C . GLU A 1 312 ? -1.973 -30 -21.953 1 63.25 312 GLU A C 1
ATOM 2539 O O . GLU A 1 312 ? -1.239 -30.891 -21.516 1 63.25 312 GLU A O 1
ATOM 2544 N N . LEU A 1 313 ? -1.479 -28.922 -22.438 1 51.31 313 LEU A N 1
ATOM 2545 C CA . LEU A 1 313 ? -0.037 -28.75 -22.578 1 51.31 313 LEU A CA 1
ATOM 2546 C C . LEU A 1 313 ? 0.581 -28.172 -21.312 1 51.31 313 LEU A C 1
ATOM 2548 O O . LEU A 1 313 ? 1.806 -28.094 -21.203 1 51.31 313 LEU A O 1
ATOM 2552 N N . LYS A 1 314 ? -0.186 -27.703 -20.438 1 56 314 LYS A N 1
ATOM 2553 C CA . LYS A 1 314 ? 0.339 -27.062 -19.234 1 56 314 LYS A CA 1
ATOM 2554 C C . LYS A 1 314 ? 0.546 -28.062 -18.109 1 56 314 LYS A C 1
ATOM 2556 O O . LYS A 1 314 ? 1.246 -27.781 -17.141 1 56 314 LYS A O 1
ATOM 2561 N N . ILE A 1 315 ? -0.08 -29.281 -18.344 1 54.03 315 ILE A N 1
ATOM 2562 C CA . ILE A 1 315 ? -0.063 -30.359 -17.344 1 54.03 315 ILE A CA 1
ATOM 2563 C C . ILE A 1 315 ? 0.649 -31.578 -17.922 1 54.03 315 ILE A C 1
ATOM 2565 O O . ILE A 1 315 ? 0.469 -31.922 -19.094 1 54.03 315 ILE A O 1
ATOM 2569 N N . ARG A 1 316 ? 2.115 -31.781 -17.984 1 48.28 316 ARG A N 1
ATOM 2570 C CA . ARG A 1 316 ? 2.924 -32.844 -18.547 1 48.28 316 ARG A CA 1
ATOM 2571 C C . ARG A 1 316 ? 2.059 -34.062 -18.891 1 48.28 316 ARG A C 1
ATOM 2573 O O . ARG A 1 316 ? 1.394 -34.625 -18.031 1 48.28 316 ARG A O 1
ATOM 2580 N N . TYR A 1 317 ? 1.658 -34.281 -20.219 1 40.25 317 TYR A N 1
ATOM 2581 C CA . TYR A 1 317 ? 1.45 -35.656 -20.641 1 40.25 317 TYR A CA 1
ATOM 2582 C C . TYR A 1 317 ? 2.775 -36.406 -20.719 1 40.25 317 TYR A C 1
ATOM 2584 O O . TYR A 1 317 ? 3.682 -36 -21.453 1 40.25 317 TYR A O 1
ATOM 2592 N N . SER A 1 318 ? 3.514 -36.625 -19.828 1 37.25 318 SER A N 1
ATOM 2593 C CA . SER A 1 318 ? 4.719 -37.406 -20.094 1 37.25 318 SER A CA 1
ATOM 2594 C C . SER A 1 318 ? 4.387 -38.75 -20.766 1 37.25 318 SER A C 1
ATOM 2596 O O . SER A 1 318 ? 3.385 -39.375 -20.422 1 37.25 318 SER A O 1
ATOM 2598 N N . GLU A 1 319 ? 4.773 -38.969 -21.938 1 37.59 319 GLU A N 1
ATOM 2599 C CA . GLU A 1 319 ? 4.746 -40.281 -22.547 1 37.59 319 GLU A CA 1
ATOM 2600 C C . GLU A 1 319 ? 5.055 -41.375 -21.516 1 37.59 319 GLU A C 1
ATOM 2602 O O . GLU A 1 319 ? 4.492 -42.469 -21.562 1 37.59 319 GLU A O 1
ATOM 2607 N N . LYS A 1 320 ? 6.238 -41.406 -20.922 1 34.56 320 LYS A N 1
ATOM 2608 C CA . LYS A 1 320 ? 6.707 -42.406 -19.969 1 34.56 320 LYS A CA 1
ATOM 2609 C C . LYS A 1 320 ? 5.777 -42.531 -18.766 1 34.56 320 LYS A C 1
ATOM 2611 O O . LYS A 1 320 ? 5.812 -43.5 -18.031 1 34.56 320 LYS A O 1
ATOM 2616 N N . TRP A 1 321 ? 5.289 -41.438 -18.234 1 35.53 321 TRP A N 1
ATOM 2617 C CA . TRP A 1 321 ? 4.199 -41.438 -17.266 1 35.53 321 TRP A CA 1
ATOM 2618 C C . TRP A 1 321 ? 2.875 -41.094 -17.922 1 35.53 321 TRP A C 1
ATOM 2620 O O . TRP A 1 321 ? 2.543 -39.906 -18.078 1 35.53 321 TRP A O 1
ATOM 2630 N N . PRO A 1 322 ? 2.385 -41.812 -18.984 1 37.34 322 PRO A N 1
ATOM 2631 C CA . PRO A 1 322 ? 1.105 -41.625 -19.672 1 37.34 322 PRO A CA 1
ATOM 2632 C C . PRO A 1 322 ? 0.06 -40.938 -18.812 1 37.34 322 PRO A C 1
ATOM 2634 O O . PRO A 1 322 ? -0.946 -40.438 -19.328 1 37.34 322 PRO A O 1
ATOM 2637 N N . GLN A 1 323 ? -0.461 -41.656 -17.781 1 38.69 323 GLN A N 1
ATOM 2638 C CA . GLN A 1 323 ? -1.552 -41.25 -16.906 1 38.69 323 GLN A CA 1
ATOM 2639 C C . GLN A 1 323 ? -1.349 -39.812 -16.422 1 38.69 323 GLN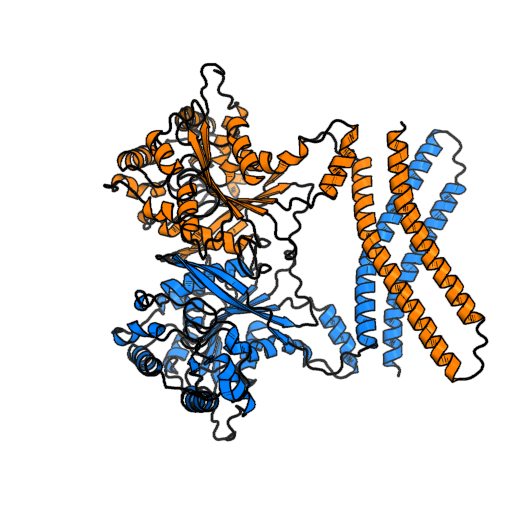 A C 1
ATOM 2641 O O . GLN A 1 323 ? -0.348 -39.5 -15.773 1 38.69 323 GLN A O 1
ATOM 2646 N N . THR A 1 324 ? -1.465 -38.875 -17.156 1 47.56 324 THR A N 1
ATOM 2647 C CA . THR A 1 324 ? -1.658 -37.469 -16.812 1 47.56 324 THR A CA 1
ATOM 2648 C C . THR A 1 324 ? -2.131 -37.344 -15.375 1 47.56 324 THR A C 1
ATOM 2650 O O . THR A 1 324 ? -3.107 -37.969 -14.969 1 47.56 324 THR A O 1
ATOM 2653 N N . HIS A 1 325 ? -1.132 -37.062 -14.578 1 54.53 325 HIS A N 1
ATOM 2654 C CA . HIS A 1 325 ? -1.118 -37 -13.125 1 54.53 325 HIS A CA 1
ATOM 2655 C C . HIS A 1 325 ? -2.295 -36.156 -12.609 1 54.53 325 HIS A C 1
ATOM 2657 O O . HIS A 1 325 ? -2.461 -36 -11.398 1 54.53 325 HIS A O 1
ATOM 2663 N N . PHE A 1 326 ? -2.85 -35.406 -13.617 1 66 326 PHE A N 1
ATOM 2664 C CA . PHE A 1 326 ? -3.916 -34.656 -12.945 1 66 326 PHE A CA 1
ATOM 2665 C C . PHE A 1 326 ? -5.109 -35.562 -12.672 1 66 326 PHE A C 1
ATOM 2667 O O . PHE A 1 326 ? -5.715 -36.125 -13.602 1 66 326 PHE A O 1
ATOM 2674 N N . SER A 1 327 ? -5.297 -35.969 -11.625 1 72.44 327 SER A N 1
ATOM 2675 C CA . SER A 1 327 ? -6.402 -36.844 -11.188 1 72.44 327 SER A CA 1
ATOM 2676 C C . SER A 1 327 ? -7.746 -36.156 -11.43 1 72.44 327 SER A C 1
ATOM 2678 O O . SER A 1 327 ? -7.801 -34.969 -11.781 1 72.44 327 SER A O 1
ATOM 2680 N N . GLU A 1 328 ? -8.758 -36.938 -11.484 1 78.06 328 GLU A N 1
ATOM 2681 C CA . GLU A 1 328 ? -10.102 -36.406 -11.57 1 78.06 328 GLU A CA 1
ATOM 2682 C C . GLU A 1 328 ? -10.344 -35.344 -10.5 1 78.06 328 GLU A C 1
ATOM 2684 O O . GLU A 1 328 ? -11 -34.312 -10.75 1 78.06 328 GLU A O 1
ATOM 2689 N N . GLU A 1 329 ? -9.781 -35.625 -9.398 1 80.5 329 GLU A N 1
ATOM 2690 C CA . GLU A 1 329 ? -9.898 -34.688 -8.297 1 80.5 329 GLU A CA 1
ATOM 2691 C C . GLU A 1 329 ? -9.18 -33.375 -8.625 1 80.5 329 GLU A C 1
ATOM 2693 O O . GLU A 1 329 ? -9.648 -32.281 -8.266 1 80.5 329 GLU A O 1
ATOM 2698 N N . ASP A 1 330 ? -8.141 -33.531 -9.312 1 79.56 330 ASP A N 1
ATOM 2699 C CA . ASP A 1 330 ? -7.379 -32.344 -9.711 1 79.56 330 ASP A CA 1
ATOM 2700 C C . ASP A 1 330 ? -8.148 -31.5 -10.727 1 79.56 330 ASP A C 1
ATOM 2702 O O . ASP A 1 330 ? -8.141 -30.266 -10.664 1 79.56 330 ASP A O 1
ATOM 2706 N N . TRP A 1 331 ? -8.836 -32.219 -11.562 1 84.94 331 TRP A N 1
ATOM 2707 C CA . TRP A 1 331 ? -9.625 -31.484 -12.562 1 84.94 331 TRP A CA 1
ATOM 2708 C C . TRP A 1 331 ? -10.797 -30.766 -11.906 1 84.94 331 TRP A C 1
ATOM 2710 O O . TRP A 1 331 ? -11.141 -29.641 -12.312 1 84.94 331 TRP A O 1
ATOM 2720 N N . HIS A 1 332 ? -11.336 -31.406 -10.953 1 86.44 332 HIS A N 1
ATOM 2721 C CA . HIS A 1 332 ? -12.414 -30.766 -10.219 1 86.44 332 HIS A CA 1
ATOM 2722 C C . HIS A 1 332 ? -11.906 -29.562 -9.43 1 86.44 332 HIS A C 1
ATOM 2724 O O . HIS A 1 332 ? -12.57 -28.531 -9.367 1 86.44 332 HIS A O 1
ATOM 2730 N N . TRP A 1 333 ? -10.766 -29.734 -8.883 1 85.56 333 TRP A N 1
ATOM 2731 C CA . TRP A 1 333 ? -10.141 -28.609 -8.18 1 85.56 333 TRP A CA 1
ATOM 2732 C C . TRP A 1 333 ? -9.906 -27.438 -9.125 1 85.56 333 TRP A C 1
ATOM 2734 O O . TRP A 1 333 ? -10.25 -26.297 -8.805 1 85.56 333 TRP A O 1
ATOM 2744 N N . LEU A 1 334 ? -9.375 -27.734 -10.227 1 88.56 334 LEU A N 1
ATOM 2745 C CA . LEU A 1 334 ? -9.07 -26.688 -11.195 1 88.56 334 LEU A CA 1
ATOM 2746 C C . LEU A 1 334 ? -10.352 -25.984 -11.641 1 88.56 334 LEU A C 1
ATOM 2748 O O . LEU A 1 334 ? -10.359 -24.766 -11.805 1 88.56 334 LEU A O 1
ATOM 2752 N N . ALA A 1 335 ? -11.352 -26.781 -11.867 1 89.44 335 ALA A N 1
ATOM 2753 C CA . ALA A 1 335 ? -12.633 -26.203 -12.258 1 89.44 335 ALA A CA 1
ATOM 2754 C C . ALA A 1 335 ? -13.156 -25.25 -11.188 1 89.44 335 ALA A C 1
ATOM 2756 O O . ALA A 1 335 ? -13.641 -24.156 -11.5 1 89.44 335 ALA A O 1
ATOM 2757 N N . ARG A 1 336 ? -12.953 -25.625 -10.008 1 87.75 336 ARG A N 1
ATOM 2758 C CA . ARG A 1 336 ? -13.43 -24.828 -8.891 1 87.75 336 ARG A CA 1
ATOM 2759 C C . ARG A 1 336 ? -12.617 -23.531 -8.758 1 87.75 336 ARG A C 1
ATOM 2761 O O . ARG A 1 336 ? -13.164 -22.484 -8.43 1 87.75 336 ARG A O 1
ATOM 2768 N N . VAL A 1 337 ? -11.422 -23.641 -9.047 1 89.56 337 VAL A N 1
ATOM 2769 C CA . VAL A 1 337 ? -10.508 -22.516 -8.828 1 89.56 337 VAL A CA 1
ATOM 2770 C C . VAL A 1 337 ? -10.602 -21.547 -10.008 1 89.56 337 VAL A C 1
ATOM 2772 O O . VAL A 1 337 ? -10.492 -20.328 -9.828 1 89.56 337 VAL A O 1
ATOM 2775 N N . MET A 1 338 ? -10.875 -22 -11.148 1 90.88 338 MET A N 1
ATOM 2776 C CA . MET A 1 338 ? -10.734 -21.172 -12.344 1 90.88 338 MET A CA 1
ATOM 2777 C C . MET A 1 338 ? -12.094 -20.688 -12.82 1 90.88 338 MET A C 1
ATOM 2779 O O . MET A 1 338 ? -12.172 -19.828 -13.703 1 90.88 338 MET A O 1
ATOM 2783 N N . SER A 1 339 ? -13.164 -21.188 -12.25 1 91.75 339 SER A N 1
ATOM 2784 C CA . SER A 1 339 ? -14.492 -20.812 -12.734 1 91.75 339 SER A CA 1
ATOM 2785 C C . SER A 1 339 ? -15.445 -20.547 -11.578 1 91.75 339 SER A C 1
ATOM 2787 O O . SER A 1 339 ? -15.125 -20.812 -10.422 1 91.75 339 SER A O 1
ATOM 2789 N N . GLN A 1 340 ? -16.484 -19.859 -11.906 1 89.88 340 GLN A N 1
ATOM 2790 C CA . GLN A 1 340 ? -17.562 -19.594 -10.953 1 89.88 340 GLN A CA 1
ATOM 2791 C C . GLN A 1 340 ? -18.922 -19.531 -11.656 1 89.88 340 GLN A C 1
ATOM 2793 O O . GLN A 1 340 ? -18.984 -19.328 -12.875 1 89.88 340 GLN A O 1
ATOM 2798 N N . GLU A 1 341 ? -19.953 -19.734 -10.867 1 86.25 341 GLU A N 1
ATOM 2799 C CA . GLU A 1 341 ? -21.297 -19.562 -11.406 1 86.25 341 GLU A CA 1
ATOM 2800 C C . GLU A 1 341 ? -21.594 -18.078 -11.664 1 86.25 341 GLU A C 1
ATOM 2802 O O . GLU A 1 341 ? -21.234 -17.219 -10.859 1 86.25 341 GLU A O 1
ATOM 2807 N N . GLU A 1 342 ? -22.031 -17.797 -12.789 1 79.81 342 GLU A N 1
ATOM 2808 C CA . GLU A 1 342 ? -22.375 -16.422 -13.141 1 79.81 342 GLU A CA 1
ATOM 2809 C C . GLU A 1 342 ? -23.5 -15.883 -12.25 1 79.81 342 GLU A C 1
ATOM 2811 O O . GLU A 1 342 ? -24.5 -16.547 -12.039 1 79.81 342 GLU A O 1
ATOM 2816 N N . LYS A 1 343 ? -23.062 -14.938 -11.336 1 63.19 343 LYS A N 1
ATOM 2817 C CA . LYS A 1 343 ? -24.109 -14.336 -10.516 1 63.19 343 LYS A CA 1
ATOM 2818 C C . LYS A 1 343 ? -25.125 -13.594 -11.375 1 63.19 343 LYS A C 1
ATOM 2820 O O . LYS A 1 343 ? -24.75 -12.828 -12.273 1 63.19 343 LYS A O 1
ATOM 2825 N N . ARG A 1 344 ? -26.375 -14.086 -11.578 1 45.88 344 ARG A N 1
ATOM 2826 C CA . ARG A 1 344 ? -27.438 -13.375 -12.297 1 45.88 344 ARG A CA 1
ATOM 2827 C C . ARG A 1 344 ? -27.797 -12.078 -11.586 1 45.88 344 ARG A C 1
ATOM 2829 O O . ARG A 1 344 ? -27.891 -12.039 -10.352 1 45.88 344 ARG A O 1
ATOM 2836 N N . GLU A 1 345 ? -27.578 -11 -12.18 1 41.72 345 GLU A N 1
ATOM 2837 C CA . GLU A 1 345 ? -28.172 -9.727 -11.789 1 41.72 345 GLU A CA 1
ATOM 2838 C C . GLU A 1 345 ? -29.672 -9.875 -11.508 1 41.72 345 GLU A C 1
ATOM 2840 O O . GLU A 1 345 ? -30.391 -10.531 -12.273 1 41.72 345 GLU A O 1
ATOM 2845 N N . GLY A 1 346 ? -30.406 -9.43 -10.227 1 38.75 346 GLY A N 1
ATOM 2846 C CA . GLY A 1 346 ? -31.781 -9.477 -9.719 1 38.75 346 GLY A CA 1
ATOM 2847 C C . GLY A 1 346 ? -32.062 -10.688 -8.859 1 38.75 346 GLY A C 1
ATOM 2848 O O . GLY A 1 346 ? -33.188 -10.883 -8.391 1 38.75 346 GLY A O 1
ATOM 2849 N N . LYS A 1 347 ? -31.562 -11.805 -9.234 1 37.94 347 LYS A N 1
ATOM 2850 C CA . LYS A 1 347 ? -32 -12.906 -8.375 1 37.94 347 LYS A CA 1
ATOM 2851 C C . LYS A 1 347 ? -31.391 -12.789 -6.98 1 37.94 347 LYS A C 1
ATOM 2853 O O . LYS A 1 347 ? -30.172 -12.75 -6.82 1 37.94 347 LYS A O 1
ATOM 2858 N N . SER A 1 348 ? -32 -12.117 -5.996 1 34.47 348 SER A N 1
ATOM 2859 C CA . SER A 1 348 ? -31.906 -12.055 -4.543 1 34.47 348 SER A CA 1
ATOM 2860 C C . SER A 1 348 ? -31.453 -13.391 -3.965 1 34.47 348 SER A C 1
ATOM 2862 O O . SER A 1 348 ? -31.5 -14.414 -4.645 1 34.47 348 SER A O 1
ATOM 2864 N N . GLU A 1 349 ? -31.047 -13.375 -2.578 1 37.62 349 GLU A N 1
ATOM 2865 C CA . GLU A 1 349 ? -30.891 -14.469 -1.619 1 37.62 349 GLU A CA 1
ATOM 2866 C C . GLU A 1 349 ? -31.891 -15.586 -1.88 1 37.62 349 GLU A C 1
ATOM 2868 O O . GLU A 1 349 ? -31.906 -16.594 -1.175 1 37.62 349 GLU A O 1
ATOM 2873 N N . GLU A 1 350 ? -32.812 -15.273 -2.643 1 35.78 350 GLU A N 1
ATOM 2874 C CA . GLU A 1 350 ? -33.906 -16.234 -2.699 1 35.78 350 GLU A CA 1
ATOM 2875 C C . GLU A 1 350 ? -33.469 -17.516 -3.426 1 35.78 350 GLU A C 1
ATOM 2877 O O . GLU A 1 350 ? -34.25 -18.484 -3.484 1 35.78 350 GLU A O 1
ATOM 2882 N N . ASN A 1 351 ? -32.531 -17.406 -4.121 1 38.38 351 ASN A N 1
ATOM 2883 C CA . ASN A 1 351 ? -32.156 -18.656 -4.777 1 38.38 351 ASN A CA 1
ATOM 2884 C C . ASN A 1 351 ? -31.484 -19.625 -3.797 1 38.38 351 ASN A C 1
ATOM 2886 O O . ASN A 1 351 ? -31.078 -20.719 -4.18 1 38.38 351 ASN A O 1
ATOM 2890 N N . ASP A 1 352 ? -31.172 -19.156 -2.617 1 39.44 352 ASP A N 1
ATOM 2891 C CA . ASP A 1 352 ? -30.75 -20.094 -1.594 1 39.44 352 ASP A CA 1
ATOM 2892 C C . ASP A 1 352 ? -31.844 -21.125 -1.303 1 39.44 352 ASP A C 1
ATOM 2894 O O . ASP A 1 352 ? -31.656 -22.047 -0.507 1 39.44 352 ASP A O 1
ATOM 2898 N N . LYS A 1 353 ? -33.062 -20.734 -1.599 1 40.22 353 LYS A N 1
ATOM 2899 C CA . LYS A 1 353 ? -34.125 -21.688 -1.254 1 40.22 353 LYS A CA 1
ATOM 2900 C C . LYS A 1 353 ? -34.375 -22.656 -2.404 1 40.22 353 LYS A C 1
ATOM 2902 O O . LYS A 1 353 ? -35.281 -23.469 -2.338 1 40.22 353 LYS A O 1
ATOM 2907 N N . LYS A 1 354 ? -33.719 -22.359 -3.594 1 44 354 LYS A N 1
ATOM 2908 C CA . LYS A 1 354 ? -34.062 -23.359 -4.582 1 44 354 LYS A CA 1
ATOM 2909 C C . LYS A 1 354 ? -33.312 -24.672 -4.344 1 44 354 LYS A C 1
ATOM 2911 O O . LYS A 1 354 ? -32.219 -24.656 -3.787 1 44 354 LYS A O 1
ATOM 2916 N N . THR A 1 355 ? -34 -25.859 -4.477 1 40.47 355 THR A N 1
ATOM 2917 C CA . THR A 1 355 ? -33.469 -27.203 -4.277 1 40.47 355 THR A CA 1
ATOM 2918 C C . THR A 1 355 ? -32.25 -27.453 -5.156 1 40.47 355 THR A C 1
ATOM 2920 O O . THR A 1 355 ? -32.094 -26.797 -6.188 1 40.47 355 THR A O 1
ATOM 2923 N N . GLU A 1 356 ? -31.219 -28.219 -4.789 1 39.16 356 GLU A N 1
ATOM 2924 C CA . GLU A 1 356 ? -30.016 -28.656 -5.484 1 39.16 356 GLU A CA 1
ATOM 2925 C C . GLU A 1 356 ? -30.297 -28.984 -6.945 1 39.16 356 GLU A C 1
ATOM 2927 O O . GLU A 1 356 ? -29.5 -28.672 -7.824 1 39.16 356 GLU A O 1
ATOM 2932 N N . SER A 1 357 ? -31.391 -29.562 -7.195 1 41.5 357 SER A N 1
ATOM 2933 C CA . SER A 1 357 ? -31.781 -30.078 -8.508 1 41.5 357 SER A CA 1
ATOM 2934 C C . SER A 1 357 ? -32.156 -28.938 -9.453 1 41.5 357 SER A C 1
ATOM 2936 O O . SER A 1 357 ? -31.938 -29.031 -10.664 1 41.5 357 SER A O 1
ATOM 2938 N N . GLU A 1 358 ? -32.844 -27.938 -9.016 1 44.03 358 GLU A N 1
ATOM 2939 C CA . GLU A 1 358 ? -33.344 -26.844 -9.844 1 44.03 358 GLU A CA 1
ATOM 2940 C C . GLU A 1 358 ? -32.25 -25.797 -10.078 1 44.03 358 GLU A C 1
ATOM 2942 O O . GLU A 1 358 ? -32.375 -24.984 -10.992 1 44.03 358 GLU A O 1
ATOM 2947 N N . LYS A 1 359 ? -31.422 -25.703 -9.156 1 46.78 359 LYS A N 1
ATOM 2948 C CA . LYS A 1 359 ? -30.266 -24.828 -9.328 1 46.78 359 LYS A CA 1
ATOM 2949 C C . LYS A 1 359 ? -29.406 -25.266 -10.516 1 46.78 359 LYS A C 1
ATOM 2951 O O . LYS A 1 359 ? -28.609 -24.484 -11.039 1 46.78 359 LYS A O 1
ATOM 2956 N N . ASP A 1 360 ? -29.453 -26.594 -10.977 1 45.5 360 ASP A N 1
ATOM 2957 C CA . ASP A 1 360 ? -28.609 -27.281 -11.953 1 45.5 360 ASP A CA 1
ATOM 2958 C C . ASP A 1 360 ? -28.969 -26.859 -13.375 1 45.5 360 ASP A C 1
ATOM 2960 O O . ASP A 1 360 ? -28.109 -26.812 -14.25 1 45.5 360 ASP A O 1
ATOM 2964 N N . LYS A 1 361 ? -30.266 -26.719 -13.812 1 48.47 361 LYS A N 1
ATOM 2965 C CA . LYS A 1 361 ? -30.609 -26.719 -15.227 1 48.47 361 LYS A CA 1
ATOM 2966 C C . LYS A 1 361 ? -30.266 -25.375 -15.875 1 48.47 361 LYS A C 1
ATOM 2968 O O . LYS A 1 361 ? -30.234 -25.266 -17.109 1 48.47 361 LYS A O 1
ATOM 2973 N N . ASN A 1 362 ? -29.969 -24.297 -15.109 1 56.41 362 ASN A N 1
ATOM 2974 C CA . ASN A 1 362 ? -29.766 -23.047 -15.82 1 56.41 362 ASN A CA 1
ATOM 2975 C C . ASN A 1 362 ? -28.531 -22.297 -15.305 1 56.41 362 ASN A C 1
ATOM 2977 O O . ASN A 1 362 ? -28.453 -21.078 -15.406 1 56.41 362 ASN A O 1
ATOM 2981 N N . SER A 1 363 ? -27.547 -23.047 -14.719 1 64.12 363 SER A N 1
ATOM 2982 C CA . SER A 1 363 ? -26.391 -22.312 -14.219 1 64.12 363 SER A CA 1
ATOM 2983 C C . SER A 1 363 ? -25.375 -22.062 -15.32 1 64.12 363 SER A C 1
ATOM 2985 O O . SER A 1 363 ? -25.141 -22.922 -16.172 1 64.12 363 SER A O 1
ATOM 2987 N N . LYS A 1 364 ? -25.062 -20.844 -15.664 1 85.25 364 LYS A N 1
ATOM 2988 C CA . LYS A 1 364 ? -23.984 -20.453 -16.562 1 85.25 364 LYS A CA 1
ATOM 2989 C C . LYS A 1 364 ? -22.703 -20.172 -15.789 1 85.25 364 LYS A C 1
ATOM 2991 O O . LYS A 1 364 ? -22.734 -19.516 -14.742 1 85.25 364 LYS A O 1
ATOM 2996 N N . TYR A 1 365 ? -21.641 -20.969 -16.203 1 90.38 365 TYR A N 1
ATOM 2997 C CA . TYR A 1 365 ? -20.344 -20.766 -15.578 1 90.38 365 TYR A CA 1
ATOM 2998 C C . TYR A 1 365 ? -19.484 -19.828 -16.422 1 90.38 365 TYR A C 1
ATOM 3000 O O . TYR A 1 365 ? -19.547 -19.844 -17.641 1 90.38 365 TYR A O 1
ATOM 3008 N N . ILE A 1 366 ? -18.734 -19.047 -15.703 1 90.81 366 ILE A N 1
ATOM 3009 C CA . ILE A 1 366 ? -17.766 -18.156 -16.344 1 90.81 366 ILE A CA 1
ATOM 3010 C C . ILE A 1 366 ? -16.391 -18.344 -15.703 1 90.81 366 ILE A C 1
ATOM 3012 O O . ILE A 1 366 ? -16.281 -18.812 -14.57 1 90.81 366 ILE A O 1
ATOM 3016 N N . PHE A 1 367 ? -15.391 -18.047 -16.453 1 92.25 367 PHE A N 1
ATOM 3017 C CA . PHE A 1 367 ? -14.055 -18.047 -15.875 1 92.25 367 PHE A CA 1
ATOM 3018 C C . PHE A 1 367 ? -13.898 -16.906 -14.875 1 92.25 367 PHE A C 1
ATOM 3020 O O . PHE A 1 367 ? -14.562 -15.883 -14.984 1 92.25 367 PHE A O 1
ATOM 3027 N N . ARG A 1 368 ? -13 -17.078 -13.961 1 93.38 368 ARG A N 1
ATOM 3028 C CA . ARG A 1 368 ? -12.805 -16.109 -12.891 1 93.38 368 ARG A CA 1
ATOM 3029 C C . ARG A 1 368 ? -11.812 -15.023 -13.32 1 93.38 368 ARG A C 1
ATOM 3031 O O . ARG A 1 368 ? -10.875 -14.711 -12.586 1 93.38 368 ARG A O 1
ATOM 3038 N N . TYR A 1 369 ? -12.016 -14.531 -14.5 1 94 369 TYR A N 1
ATOM 3039 C CA . TYR A 1 369 ? -11.305 -13.352 -14.992 1 94 369 TYR A CA 1
ATOM 3040 C C . TYR A 1 369 ? -12.172 -12.562 -15.969 1 94 369 TYR A C 1
ATOM 3042 O O . TYR A 1 369 ? -13.055 -13.125 -16.625 1 94 369 TYR A O 1
ATOM 3050 N N . ASP A 1 370 ? -11.914 -11.25 -16.031 1 93.12 370 ASP A N 1
ATOM 3051 C CA . ASP A 1 370 ? -12.586 -10.367 -16.984 1 93.12 370 ASP A CA 1
ATOM 3052 C C . ASP A 1 370 ? -12.102 -10.633 -18.422 1 93.12 370 ASP A C 1
ATOM 3054 O O . ASP A 1 370 ? -10.914 -10.516 -18.703 1 93.12 370 ASP A O 1
ATOM 3058 N N . PRO A 1 371 ? -12.977 -10.977 -19.297 1 90.56 371 PRO A N 1
ATOM 3059 C CA . PRO A 1 371 ? -12.555 -11.227 -20.688 1 90.56 371 PRO A CA 1
ATOM 3060 C C . PRO A 1 371 ? -11.883 -10.008 -21.312 1 90.56 371 PRO A C 1
ATOM 3062 O O . PRO A 1 371 ? -11.117 -10.156 -22.281 1 90.56 371 PRO A O 1
ATOM 3065 N N . ASN A 1 372 ? -12.125 -8.852 -20.812 1 92.62 372 ASN A N 1
ATOM 3066 C CA . ASN A 1 372 ? -11.547 -7.629 -21.359 1 92.62 372 ASN A CA 1
ATOM 3067 C C . ASN A 1 372 ? -10.047 -7.531 -21.062 1 92.62 372 ASN A C 1
ATOM 3069 O O . ASN A 1 372 ? -9.367 -6.637 -21.578 1 92.62 372 ASN A O 1
ATOM 3073 N N . ILE A 1 373 ? -9.492 -8.461 -20.328 1 94.62 373 ILE A N 1
ATOM 3074 C CA . ILE A 1 373 ? -8.086 -8.406 -19.969 1 94.62 373 ILE A CA 1
ATOM 3075 C C . ILE A 1 373 ? -7.219 -8.586 -21.203 1 94.62 373 ILE A C 1
ATOM 3077 O O . ILE A 1 373 ? -6.027 -8.266 -21.203 1 94.62 373 ILE A O 1
ATOM 3081 N N . VAL A 1 374 ? -7.785 -9.07 -22.344 1 91.5 374 VAL A N 1
ATOM 3082 C CA . VAL A 1 374 ? -7.004 -9.312 -23.547 1 91.5 374 VAL A CA 1
ATOM 3083 C C . VAL A 1 374 ? -7.438 -8.336 -24.656 1 91.5 374 VAL A C 1
ATOM 3085 O O . VAL A 1 374 ? -7.086 -8.516 -25.812 1 91.5 374 VAL A O 1
ATOM 3088 N N . ARG A 1 375 ? -8.188 -7.387 -24.375 1 87.69 375 ARG A N 1
ATOM 3089 C CA . ARG A 1 375 ? -8.781 -6.48 -25.344 1 87.69 375 ARG A CA 1
ATOM 3090 C C . ARG A 1 375 ? -7.699 -5.797 -26.188 1 87.69 375 ARG A C 1
ATOM 3092 O O . ARG A 1 375 ? -7.902 -5.508 -27.359 1 87.69 375 ARG A O 1
ATOM 3099 N N . ASN A 1 376 ? -6.465 -5.586 -25.641 1 83.69 376 ASN A N 1
ATOM 3100 C CA . ASN A 1 376 ? -5.445 -4.855 -26.375 1 83.69 376 ASN A CA 1
ATOM 3101 C C . ASN A 1 376 ? -4.422 -5.797 -27 1 83.69 376 ASN A C 1
ATOM 3103 O O . ASN A 1 376 ? -3.439 -5.348 -27.594 1 83.69 376 ASN A O 1
ATOM 3107 N N . PHE A 1 377 ? -4.695 -7.023 -27.016 1 90.06 377 PHE A N 1
ATOM 3108 C CA . PHE A 1 377 ? -3.67 -7.965 -27.453 1 90.06 377 PHE A CA 1
ATOM 3109 C C . PHE A 1 377 ? -3.611 -8.039 -28.969 1 90.06 377 PHE A C 1
ATOM 3111 O O . PHE A 1 377 ? -2.559 -8.328 -29.547 1 90.06 377 PHE A O 1
ATOM 3118 N N . ASP A 1 378 ? -4.746 -7.781 -29.578 1 81.44 378 ASP A N 1
ATOM 3119 C CA . ASP A 1 378 ? -4.797 -7.793 -31.047 1 81.44 378 ASP A CA 1
ATOM 3120 C C . ASP A 1 378 ? -4.098 -6.566 -31.625 1 81.44 378 ASP A C 1
ATOM 3122 O O . ASP A 1 378 ? -3.746 -6.547 -32.812 1 81.44 378 ASP A O 1
ATOM 3126 N N . LYS A 1 379 ? -3.865 -5.602 -30.781 1 84.38 379 LYS A N 1
ATOM 3127 C CA . LYS A 1 379 ? -3.283 -4.348 -31.25 1 84.38 379 LYS A CA 1
ATOM 3128 C C . LYS A 1 379 ? -1.769 -4.34 -31.062 1 84.38 379 LYS A C 1
ATOM 3130 O O . LYS A 1 379 ? -1.087 -3.416 -31.516 1 84.38 379 LYS A O 1
ATOM 3135 N N . VAL A 1 380 ? -1.352 -5.406 -30.453 1 88.56 380 VAL A N 1
ATOM 3136 C CA . VAL A 1 380 ? 0.087 -5.453 -30.203 1 88.56 380 VAL A CA 1
ATOM 3137 C C . VAL A 1 380 ? 0.824 -5.711 -31.516 1 88.56 380 VAL A C 1
ATOM 3139 O O . VAL A 1 380 ? 0.549 -6.695 -32.219 1 88.56 380 VAL A O 1
ATOM 3142 N N . ASP A 1 381 ? 1.762 -4.777 -31.875 1 88.88 381 ASP A N 1
ATOM 3143 C CA . ASP A 1 381 ? 2.398 -4.898 -33.188 1 88.88 381 ASP A CA 1
ATOM 3144 C C . ASP A 1 381 ? 3.914 -5.031 -33.031 1 88.88 381 ASP A C 1
ATOM 3146 O O . ASP A 1 381 ? 4.629 -5.094 -34.031 1 88.88 381 ASP A O 1
ATOM 3150 N N . ASN A 1 382 ? 4.352 -5.047 -31.812 1 93.06 382 ASN A N 1
ATOM 3151 C CA . ASN A 1 382 ? 5.793 -5.156 -31.609 1 93.06 382 ASN A CA 1
ATOM 3152 C C . ASN A 1 382 ? 6.125 -6.184 -30.531 1 93.06 382 ASN A C 1
ATOM 3154 O O . ASN A 1 382 ? 5.305 -6.457 -29.641 1 93.06 382 ASN A O 1
ATOM 3158 N N . ASP A 1 383 ? 7.348 -6.691 -30.75 1 95.19 383 ASP A N 1
ATOM 3159 C CA . ASP A 1 383 ? 7.906 -7.492 -29.656 1 95.19 383 ASP A CA 1
ATOM 3160 C C . ASP A 1 383 ? 8.164 -6.637 -28.422 1 95.19 383 ASP A C 1
ATOM 3162 O O . ASP A 1 383 ? 8.398 -5.43 -28.531 1 95.19 383 ASP A O 1
ATOM 3166 N N . TRP A 1 384 ? 8.008 -7.25 -27.391 1 95.44 384 TRP A N 1
ATOM 3167 C CA . TRP A 1 384 ? 8.383 -6.566 -26.156 1 95.44 384 TRP A CA 1
ATOM 3168 C C . TRP A 1 384 ? 9.727 -7.07 -25.641 1 95.44 384 TRP A C 1
ATOM 3170 O O . TRP A 1 384 ? 9.828 -8.188 -25.125 1 95.44 384 TRP A O 1
ATOM 3180 N N . ASP A 1 385 ? 10.75 -6.293 -25.875 1 97.12 385 ASP A N 1
ATOM 3181 C CA . ASP A 1 385 ? 12.102 -6.586 -25.422 1 97.12 385 ASP A CA 1
ATOM 3182 C C . ASP A 1 385 ? 12.531 -5.629 -24.312 1 97.12 385 ASP A C 1
ATOM 3184 O O . ASP A 1 385 ? 12.695 -4.43 -24.547 1 97.12 385 ASP A O 1
ATOM 3188 N N . PHE A 1 386 ? 12.703 -6.199 -23.094 1 96.56 386 PHE A N 1
ATOM 3189 C CA . PHE A 1 386 ? 13.094 -5.309 -22 1 96.56 386 PHE A CA 1
ATOM 3190 C C . PHE A 1 386 ? 14.289 -5.875 -21.25 1 96.56 386 PHE A C 1
ATOM 3192 O O . PHE A 1 386 ? 14.352 -5.789 -20.016 1 96.56 386 PHE A O 1
ATOM 3199 N N . PHE A 1 387 ? 15.266 -6.422 -21.969 1 97.88 387 PHE A N 1
ATOM 3200 C CA . PHE A 1 387 ? 16.5 -6.965 -21.422 1 97.88 387 PHE A CA 1
ATOM 3201 C C . PHE A 1 387 ? 17.281 -5.887 -20.672 1 97.88 387 PHE A C 1
ATOM 3203 O O . PHE A 1 387 ? 17.984 -6.18 -19.703 1 97.88 387 PHE A O 1
ATOM 3210 N N . ASN A 1 388 ? 17.109 -4.668 -21.141 1 97.31 388 ASN A N 1
ATOM 3211 C CA . ASN A 1 388 ? 17.812 -3.58 -20.469 1 97.31 388 ASN A CA 1
ATOM 3212 C C . ASN A 1 388 ? 17.375 -3.459 -19 1 97.31 388 ASN A C 1
ATOM 3214 O O . ASN A 1 388 ? 18.203 -3.172 -18.125 1 97.31 388 ASN A O 1
ATOM 3218 N N . LEU A 1 389 ? 16.172 -3.641 -18.766 1 96.88 389 LEU A N 1
ATOM 3219 C CA . LEU A 1 389 ? 15.672 -3.619 -17.406 1 96.88 389 LEU A CA 1
ATOM 3220 C C . LEU A 1 389 ? 16.062 -4.891 -16.656 1 96.88 389 LEU A C 1
ATOM 3222 O O . LEU A 1 389 ? 16.422 -4.836 -15.477 1 96.88 389 LEU A O 1
ATOM 3226 N N . PHE A 1 390 ? 16.031 -5.977 -17.391 1 98.5 390 PHE A N 1
ATOM 3227 C CA . PHE A 1 390 ? 16.422 -7.262 -16.828 1 98.5 390 PHE A CA 1
ATOM 3228 C C . PHE A 1 390 ? 17.875 -7.219 -16.328 1 98.5 390 PHE A C 1
ATOM 3230 O O . PHE A 1 390 ? 18.188 -7.777 -15.289 1 98.5 390 PHE A O 1
ATOM 3237 N N . ASP A 1 391 ? 18.672 -6.512 -16.984 1 98.56 391 ASP A N 1
ATOM 3238 C CA . ASP A 1 391 ? 20.094 -6.398 -16.688 1 98.56 391 ASP A CA 1
ATOM 3239 C C . ASP A 1 391 ? 20.328 -5.66 -15.367 1 98.56 391 ASP A C 1
ATOM 3241 O O . ASP A 1 391 ? 21.391 -5.777 -14.758 1 98.56 391 ASP A O 1
ATOM 3245 N N . LEU A 1 392 ? 19.359 -4.941 -14.891 1 97.56 392 LEU A N 1
ATOM 3246 C CA . LEU A 1 392 ? 19.484 -4.148 -13.672 1 97.56 392 LEU A CA 1
ATOM 3247 C C . LEU A 1 392 ? 19.172 -4.988 -12.438 1 97.56 392 LEU A C 1
ATOM 3249 O O . LEU A 1 392 ? 19.453 -4.582 -11.312 1 97.56 392 LEU A O 1
ATOM 3253 N N . ILE A 1 393 ? 18.562 -6.137 -12.664 1 98.12 393 ILE A N 1
ATOM 3254 C CA . ILE A 1 393 ? 18.172 -6.98 -11.539 1 98.12 393 ILE A CA 1
ATOM 3255 C C . ILE A 1 393 ? 19.406 -7.59 -10.898 1 98.12 393 ILE A C 1
ATOM 3257 O O . ILE A 1 393 ? 20.25 -8.195 -11.578 1 98.12 393 ILE A O 1
ATOM 3261 N N . LYS A 1 394 ? 19.516 -7.449 -9.547 1 96.94 394 LYS A N 1
ATOM 3262 C CA . LYS A 1 394 ? 20.719 -7.887 -8.852 1 96.94 394 LYS A CA 1
ATOM 3263 C C . LYS A 1 394 ? 20.406 -8.969 -7.824 1 96.94 394 LYS A C 1
ATOM 3265 O O . LYS A 1 394 ? 21.312 -9.586 -7.27 1 96.94 394 LYS A O 1
ATOM 3270 N N . ILE A 1 395 ? 19.219 -9.242 -7.578 1 96.44 395 ILE A N 1
ATOM 3271 C CA . ILE A 1 395 ? 18.859 -10.195 -6.539 1 96.44 395 ILE A CA 1
ATOM 3272 C C . ILE A 1 395 ? 18.891 -11.617 -7.109 1 96.44 395 ILE A C 1
ATOM 3274 O O . ILE A 1 395 ? 18.719 -11.812 -8.312 1 96.44 395 ILE A O 1
ATOM 3278 N N . PRO A 1 396 ? 19.094 -12.617 -6.23 1 97.75 396 PRO A N 1
ATOM 3279 C CA . PRO A 1 396 ? 19.047 -14 -6.715 1 97.75 396 PRO A CA 1
ATOM 3280 C C . PRO A 1 396 ? 17.75 -14.328 -7.445 1 97.75 396 PRO A C 1
ATOM 3282 O O . PRO A 1 396 ? 16.672 -13.953 -6.984 1 97.75 396 PRO A O 1
ATOM 3285 N N . THR A 1 397 ? 17.891 -15.016 -8.586 1 98.75 397 THR A N 1
ATOM 3286 C CA . THR A 1 397 ? 16.734 -15.289 -9.438 1 98.75 397 THR A CA 1
ATOM 3287 C C . THR A 1 397 ? 16.75 -16.75 -9.906 1 98.75 397 THR A C 1
ATOM 3289 O O . THR A 1 397 ? 17.797 -17.297 -10.203 1 98.75 397 THR A O 1
ATOM 3292 N N . LEU A 1 398 ? 15.602 -17.344 -9.875 1 98.81 398 LEU A N 1
ATOM 3293 C CA . LEU A 1 398 ? 15.367 -18.672 -10.43 1 98.81 398 LEU A CA 1
ATOM 3294 C C . LEU A 1 398 ? 14.438 -18.609 -11.633 1 98.81 398 LEU A C 1
ATOM 3296 O O . LEU A 1 398 ? 13.406 -17.938 -11.586 1 98.81 398 LEU A O 1
ATOM 3300 N N . LEU A 1 399 ? 14.828 -19.266 -12.695 1 98.75 399 LEU A N 1
ATOM 3301 C CA . LEU A 1 399 ? 13.969 -19.406 -13.867 1 98.75 399 LEU A CA 1
ATOM 3302 C C . LEU A 1 399 ? 13.555 -20.875 -14.055 1 98.75 399 LEU A C 1
ATOM 3304 O O . LEU A 1 399 ? 14.406 -21.75 -14.141 1 98.75 399 LEU A O 1
ATOM 3308 N N . ILE A 1 400 ? 12.289 -21.109 -14.031 1 97.88 400 ILE A N 1
ATOM 3309 C CA . ILE A 1 400 ? 11.727 -22.391 -14.406 1 97.88 400 ILE A CA 1
ATOM 3310 C C . ILE A 1 400 ? 11.109 -22.297 -15.797 1 97.88 400 ILE A C 1
ATOM 3312 O O . ILE A 1 400 ? 10.297 -21.422 -16.062 1 97.88 400 ILE A O 1
ATOM 3316 N N . ARG A 1 401 ? 11.477 -23.141 -16.641 1 96.31 401 ARG A N 1
ATOM 3317 C CA . ARG A 1 401 ? 10.961 -23.156 -18.016 1 96.31 401 ARG A CA 1
ATOM 3318 C C . ARG A 1 401 ? 10.398 -24.516 -18.375 1 96.31 401 ARG A C 1
ATOM 3320 O O . ARG A 1 401 ? 10.977 -25.547 -18.016 1 96.31 401 ARG A O 1
ATOM 3327 N N . GLY A 1 402 ? 9.266 -24.516 -19.094 1 92.19 402 GLY A N 1
ATOM 3328 C CA . GLY A 1 402 ? 8.844 -25.734 -19.781 1 92.19 402 GLY A CA 1
ATOM 3329 C C . GLY A 1 402 ? 9.602 -25.969 -21.078 1 92.19 402 GLY A C 1
ATOM 3330 O O . GLY A 1 402 ? 9.758 -25.062 -21.891 1 92.19 402 GLY A O 1
ATOM 3331 N N . ALA A 1 403 ? 9.992 -27.125 -21.281 1 91.44 403 ALA A N 1
ATOM 3332 C CA . ALA A 1 403 ? 10.805 -27.453 -22.453 1 91.44 403 ALA A CA 1
ATOM 3333 C C . ALA A 1 403 ? 10.039 -27.156 -23.75 1 91.44 403 ALA A C 1
ATOM 3335 O O . ALA A 1 403 ? 10.648 -26.859 -24.781 1 91.44 403 ALA A O 1
ATOM 3336 N N . LYS A 1 404 ? 8.766 -27.156 -23.703 1 88.06 404 LYS A N 1
ATOM 3337 C CA . LYS A 1 404 ? 7.93 -26.906 -24.875 1 88.06 404 LYS A CA 1
ATOM 3338 C C . LYS A 1 404 ? 7.32 -25.516 -24.828 1 88.06 404 LYS A C 1
ATOM 3340 O O . LYS A 1 404 ? 6.312 -25.25 -25.484 1 88.06 404 LYS A O 1
ATOM 3345 N N . SER A 1 405 ? 7.875 -24.641 -24 1 92.25 405 SER A N 1
ATOM 3346 C CA . SER A 1 405 ? 7.352 -23.281 -23.844 1 92.25 405 SER A CA 1
ATOM 3347 C C . SER A 1 405 ? 7.465 -22.484 -25.141 1 92.25 405 SER A C 1
ATOM 3349 O O . SER A 1 405 ? 8.516 -22.484 -25.781 1 92.25 405 SER A O 1
ATOM 3351 N N . GLU A 1 406 ? 6.445 -21.781 -25.5 1 88.5 406 GLU A N 1
ATOM 3352 C CA . GLU A 1 406 ? 6.465 -20.891 -26.641 1 88.5 406 GLU A CA 1
ATOM 3353 C C . GLU A 1 406 ? 6.934 -19.484 -26.234 1 88.5 406 GLU A C 1
ATOM 3355 O O . GLU A 1 406 ? 7.191 -18.641 -27.094 1 88.5 406 GLU A O 1
ATOM 3360 N N . ILE A 1 407 ? 7.09 -19.25 -24.953 1 93.94 407 ILE A N 1
ATOM 3361 C CA . ILE A 1 407 ? 7.445 -17.922 -24.469 1 93.94 407 ILE A CA 1
ATOM 3362 C C . ILE A 1 407 ? 8.938 -17.891 -24.125 1 93.94 407 ILE A C 1
ATOM 3364 O O . ILE A 1 407 ? 9.664 -17.016 -24.609 1 93.94 407 ILE A O 1
ATOM 3368 N N . VAL A 1 408 ? 9.344 -18.844 -23.359 1 96.94 408 VAL A N 1
ATOM 3369 C CA . VAL A 1 408 ? 10.766 -18.922 -23.031 1 96.94 408 VAL A CA 1
ATOM 3370 C C . VAL A 1 408 ? 11.43 -20 -23.875 1 96.94 408 VAL A C 1
ATOM 3372 O O . VAL A 1 408 ? 11.492 -21.156 -23.453 1 96.94 408 VAL A O 1
ATOM 3375 N N . SER A 1 409 ? 11.992 -19.609 -24.953 1 95.12 409 SER A N 1
ATOM 3376 C CA . SER A 1 409 ? 12.727 -20.547 -25.812 1 95.12 409 SER A CA 1
ATOM 3377 C C . SER A 1 409 ? 14.055 -20.953 -25.172 1 95.12 409 SER A C 1
ATOM 3379 O O . SER A 1 409 ? 14.516 -20.312 -24.234 1 95.12 409 SER A O 1
ATOM 3381 N N . LYS A 1 410 ? 14.594 -22.031 -25.719 1 96.12 410 LYS A N 1
ATOM 3382 C CA . LYS A 1 410 ? 15.922 -22.438 -25.25 1 96.12 410 LYS A CA 1
ATOM 3383 C C . LYS A 1 410 ? 16.938 -21.328 -25.469 1 96.12 410 LYS A C 1
ATOM 3385 O O . LYS A 1 410 ? 17.812 -21.094 -24.625 1 96.12 410 LYS A O 1
ATOM 3390 N N . GLU A 1 411 ? 16.859 -20.656 -26.531 1 96.94 411 GLU A N 1
ATOM 3391 C CA . GLU A 1 411 ? 17.75 -19.547 -26.844 1 96.94 411 GLU A CA 1
ATOM 3392 C C . GLU A 1 411 ? 17.609 -18.406 -25.828 1 96.94 411 GLU A C 1
ATOM 3394 O O . GLU A 1 411 ? 18.609 -17.844 -25.391 1 96.94 411 GLU A O 1
ATOM 3399 N N . LEU A 1 412 ? 16.375 -18.078 -25.531 1 97.75 412 LEU A N 1
ATOM 3400 C CA . LEU A 1 412 ? 16.125 -17.016 -24.562 1 97.75 412 LEU A CA 1
ATOM 3401 C C . LEU A 1 412 ? 16.719 -17.391 -23.203 1 97.75 412 LEU A C 1
ATOM 3403 O O . LEU A 1 412 ? 17.344 -16.562 -22.547 1 97.75 412 LEU A O 1
ATOM 3407 N N . MET A 1 413 ? 16.5 -18.609 -22.781 1 98.06 413 MET A N 1
ATOM 3408 C CA . MET A 1 413 ? 17.047 -19.078 -21.516 1 98.06 413 MET A CA 1
ATOM 3409 C C . MET A 1 413 ? 18.562 -18.922 -21.484 1 98.06 413 MET A C 1
ATOM 3411 O O . MET A 1 413 ? 19.141 -18.484 -20.484 1 98.06 413 MET A O 1
ATOM 3415 N N . GLU A 1 414 ? 19.234 -19.297 -22.547 1 97.94 414 GLU A N 1
ATOM 3416 C CA . GLU A 1 414 ? 20.688 -19.203 -22.625 1 97.94 414 GLU A CA 1
ATOM 3417 C C . GLU A 1 414 ? 21.141 -17.75 -22.5 1 97.94 414 GLU A C 1
ATOM 3419 O O . GLU A 1 414 ? 22.156 -17.469 -21.844 1 97.94 414 GLU A O 1
ATOM 3424 N N . LYS A 1 415 ? 20.406 -16.875 -23.141 1 98.06 415 LYS A N 1
ATOM 3425 C CA . LYS A 1 415 ? 20.719 -15.453 -23 1 98.06 415 LYS A CA 1
ATOM 3426 C C . LYS A 1 415 ? 20.547 -14.984 -21.562 1 98.06 415 LYS A C 1
ATOM 3428 O O . LYS A 1 415 ? 21.391 -14.242 -21.047 1 98.06 415 LYS A O 1
ATOM 3433 N N . MET A 1 416 ? 19.5 -15.422 -20.938 1 98.56 416 MET A N 1
ATOM 3434 C CA . MET A 1 416 ? 19.203 -15.016 -19.562 1 98.56 416 MET A CA 1
ATOM 3435 C C . MET A 1 416 ? 20.266 -15.523 -18.594 1 98.56 416 MET A C 1
ATOM 3437 O O . MET A 1 416 ? 20.562 -14.867 -17.594 1 98.56 416 MET A O 1
ATOM 3441 N N . LYS A 1 417 ? 20.875 -16.625 -18.891 1 97.69 417 LYS A N 1
ATOM 3442 C CA . LYS A 1 417 ? 21.859 -17.266 -18.016 1 97.69 417 LYS A CA 1
ATOM 3443 C C . LYS A 1 417 ? 23.094 -16.391 -17.844 1 97.69 417 LYS A C 1
ATOM 3445 O O . LYS A 1 417 ? 23.812 -16.5 -16.859 1 97.69 417 LYS A O 1
ATOM 3450 N N . VAL A 1 418 ? 23.297 -15.492 -18.797 1 97.69 418 VAL A N 1
ATOM 3451 C CA . VAL A 1 418 ? 24.562 -14.781 -18.766 1 97.69 418 VAL A CA 1
ATOM 3452 C C . VAL A 1 418 ? 24.328 -13.281 -18.609 1 97.69 418 VAL A C 1
ATOM 3454 O O . VAL A 1 418 ? 25.266 -12.492 -18.594 1 97.69 418 VAL A O 1
ATOM 3457 N N . ARG A 1 419 ? 23.125 -12.914 -18.547 1 97.88 419 ARG A N 1
ATOM 3458 C CA . ARG A 1 419 ? 22.781 -11.492 -18.422 1 97.88 419 ARG A CA 1
ATOM 3459 C C . ARG A 1 419 ? 21.984 -11.227 -17.156 1 97.88 419 ARG A C 1
ATOM 3461 O O . ARG A 1 419 ? 21.312 -12.125 -16.641 1 97.88 419 ARG A O 1
ATOM 3468 N N . GLY A 1 420 ? 22.062 -9.984 -16.703 1 97.69 420 GLY A N 1
ATOM 3469 C CA . GLY A 1 420 ? 21.266 -9.586 -15.547 1 97.69 420 GLY A CA 1
ATOM 3470 C C . GLY A 1 420 ? 21.625 -10.344 -14.281 1 97.69 420 GLY A C 1
ATOM 3471 O O . GLY A 1 420 ? 22.797 -10.422 -13.898 1 97.69 420 GLY A O 1
ATOM 3472 N N . PRO A 1 421 ? 20.594 -10.867 -13.633 1 98.31 421 PRO A N 1
ATOM 3473 C CA . PRO A 1 421 ? 20.875 -11.586 -12.391 1 98.31 421 PRO A CA 1
ATOM 3474 C C . PRO A 1 421 ? 21.469 -12.977 -12.633 1 98.31 421 PRO A C 1
ATOM 3476 O O . PRO A 1 421 ? 21.844 -13.664 -11.68 1 98.31 421 PRO A O 1
ATOM 3479 N N . LYS A 1 422 ? 21.484 -13.391 -13.93 1 98.38 422 LYS A N 1
ATOM 3480 C CA . LYS A 1 422 ? 22.016 -14.703 -14.273 1 98.38 422 LYS A CA 1
ATOM 3481 C C . LYS A 1 422 ? 21.328 -15.797 -13.469 1 98.38 422 LYS A C 1
ATOM 3483 O O . LYS A 1 422 ? 21.969 -16.516 -12.703 1 98.38 422 LYS A O 1
ATOM 3488 N N . PRO A 1 423 ? 20.078 -15.969 -13.773 1 98.69 423 PRO A N 1
ATOM 3489 C CA . PRO A 1 423 ? 19.266 -16.875 -12.961 1 98.69 423 PRO A CA 1
ATOM 3490 C C . PRO A 1 423 ? 19.734 -18.328 -13.039 1 98.6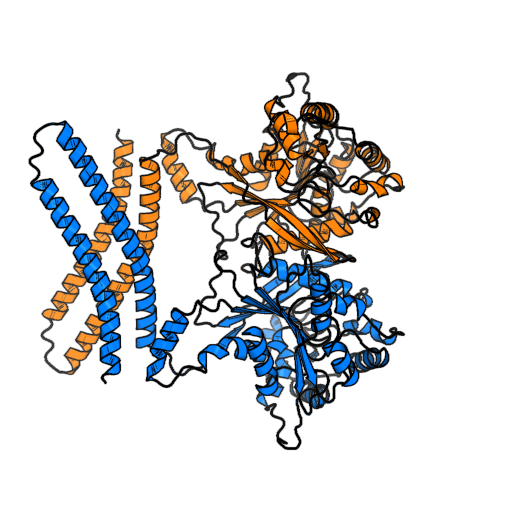9 423 PRO A C 1
ATOM 3492 O O . PRO A 1 423 ? 20.266 -18.75 -14.07 1 98.69 423 PRO A O 1
ATOM 3495 N N . LYS A 1 424 ? 19.594 -19 -11.867 1 98.19 424 LYS A N 1
ATOM 3496 C CA . LYS A 1 424 ? 19.578 -20.469 -11.945 1 98.19 424 LYS A CA 1
ATOM 3497 C C . LYS A 1 424 ? 18.406 -20.953 -12.805 1 98.19 424 LYS A C 1
ATOM 3499 O O . LYS A 1 424 ? 17.281 -20.484 -12.641 1 98.19 424 LYS A O 1
ATOM 3504 N N . CYS A 1 425 ? 18.703 -21.859 -13.734 1 98 425 CYS A N 1
ATOM 3505 C CA . CYS A 1 425 ? 17.672 -22.281 -14.672 1 98 425 CYS A CA 1
ATOM 3506 C C . CYS A 1 425 ? 17.312 -23.75 -14.484 1 98 425 CYS A C 1
ATOM 3508 O O . CYS A 1 425 ? 18.203 -24.578 -14.312 1 98 425 CYS A O 1
ATOM 3510 N N . VAL A 1 426 ? 16.016 -24 -14.445 1 97.25 426 VAL A N 1
ATOM 3511 C CA . VAL A 1 426 ? 15.492 -25.344 -14.383 1 97.25 426 VAL A CA 1
ATOM 3512 C C . VAL A 1 426 ? 14.555 -25.594 -15.562 1 97.25 426 VAL A C 1
ATOM 3514 O O . VAL A 1 426 ? 13.625 -24.797 -15.797 1 97.25 426 VAL A O 1
ATOM 3517 N N . GLU A 1 427 ? 14.812 -26.609 -16.312 1 95.56 427 GLU A N 1
ATOM 3518 C CA . GLU A 1 427 ? 13.945 -26.984 -17.422 1 95.56 427 GLU A CA 1
ATOM 3519 C C . GLU A 1 427 ? 13.086 -28.188 -17.078 1 95.56 427 GLU A C 1
ATOM 3521 O O . GLU A 1 427 ? 13.602 -29.234 -16.641 1 95.56 427 GLU A O 1
ATOM 3526 N N . LEU A 1 428 ? 11.836 -28.031 -17.188 1 91.25 428 LEU A N 1
ATOM 3527 C CA . LEU A 1 428 ? 10.891 -29.125 -16.969 1 91.25 428 LEU A CA 1
ATOM 3528 C C . LEU A 1 428 ? 10.508 -29.797 -18.281 1 91.25 428 LEU A C 1
ATOM 3530 O O . LEU A 1 428 ? 9.984 -29.141 -19.188 1 91.25 428 LEU A O 1
ATOM 3534 N N . GLN A 1 429 ? 10.727 -31.047 -18.328 1 87.38 429 GLN A N 1
ATOM 3535 C CA . GLN A 1 429 ? 10.453 -31.781 -19.547 1 87.38 429 GLN A CA 1
ATOM 3536 C C . GLN A 1 429 ? 8.953 -31.969 -19.766 1 87.38 429 GLN A C 1
ATOM 3538 O O . GLN A 1 429 ? 8.211 -32.188 -18.812 1 87.38 429 GLN A O 1
ATOM 3543 N N . ASN A 1 430 ? 8.43 -31.781 -20.984 1 78.81 430 ASN A N 1
ATOM 3544 C CA . ASN A 1 430 ? 7.07 -32.031 -21.453 1 78.81 430 ASN A CA 1
ATOM 3545 C C . ASN A 1 430 ? 6.082 -31 -20.906 1 78.81 430 ASN A C 1
ATOM 3547 O O . ASN A 1 430 ? 4.906 -31.312 -20.719 1 78.81 430 ASN A O 1
ATOM 3551 N N . PHE A 1 431 ? 6.582 -29.922 -20.5 1 84.94 431 PHE A N 1
ATOM 3552 C CA . PHE A 1 431 ? 5.73 -28.812 -20.078 1 84.94 431 PHE A CA 1
ATOM 3553 C C . PHE A 1 431 ? 5.809 -27.672 -21.078 1 84.94 431 PHE A C 1
ATOM 3555 O O . PHE A 1 431 ? 6.883 -27.375 -21.625 1 84.94 431 PHE A O 1
ATOM 3562 N N . GLY A 1 432 ? 4.688 -27.125 -21.391 1 86.94 432 GLY A N 1
ATOM 3563 C CA . GLY A 1 432 ? 4.633 -25.891 -22.141 1 86.94 432 GLY A CA 1
ATOM 3564 C C . GLY A 1 432 ? 4.496 -24.656 -21.25 1 86.94 432 GLY A C 1
ATOM 3565 O O . GLY A 1 432 ? 4.996 -24.641 -20.125 1 86.94 432 GLY A O 1
ATOM 3566 N N . HIS A 1 433 ? 3.988 -23.594 -21.859 1 89 433 HIS A N 1
ATOM 3567 C CA . HIS A 1 433 ? 3.742 -22.359 -21.125 1 89 433 HIS A CA 1
ATOM 3568 C C . HIS A 1 433 ? 2.363 -22.375 -20.469 1 89 433 HIS A C 1
ATOM 3570 O O . HIS A 1 433 ? 1.348 -22.484 -21.172 1 89 433 HIS A O 1
ATOM 3576 N N . ALA A 1 434 ? 2.299 -22.375 -19.078 1 90.25 434 ALA A N 1
ATOM 3577 C CA . ALA A 1 434 ? 3.346 -22.422 -18.062 1 90.25 434 ALA A CA 1
ATOM 3578 C C . ALA A 1 434 ? 3.084 -23.547 -17.062 1 90.25 434 ALA A C 1
ATOM 3580 O O . ALA A 1 434 ? 1.933 -23.938 -16.844 1 90.25 434 ALA A O 1
ATOM 3581 N N . PRO A 1 435 ? 4.16 -24.062 -16.484 1 89.69 435 PRO A N 1
ATOM 3582 C CA . PRO A 1 435 ? 3.918 -25.047 -15.438 1 89.69 435 PRO A CA 1
ATOM 3583 C C . PRO A 1 435 ? 2.988 -24.547 -14.336 1 89.69 435 PRO A C 1
ATOM 3585 O O . PRO A 1 435 ? 3.119 -23.391 -13.898 1 89.69 435 PRO A O 1
ATOM 3588 N N . MET A 1 436 ? 2.045 -25.297 -13.875 1 87.69 436 MET A N 1
ATOM 3589 C CA . MET A 1 436 ? 1.041 -24.875 -12.906 1 87.69 436 MET A CA 1
ATOM 3590 C C . MET A 1 436 ? 1.533 -25.094 -11.477 1 87.69 436 MET A C 1
ATOM 3592 O O . MET A 1 436 ? 0.863 -24.719 -10.516 1 87.69 436 MET A O 1
ATOM 3596 N N . LEU A 1 437 ? 2.674 -25.672 -11.328 1 89.06 437 LEU A N 1
ATOM 3597 C CA . LEU A 1 437 ? 3.277 -25.875 -10.008 1 89.06 437 LEU A CA 1
ATOM 3598 C C . LEU A 1 437 ? 2.406 -26.766 -9.141 1 89.06 437 LEU A C 1
ATOM 3600 O O . LEU A 1 437 ? 2.072 -26.406 -8.008 1 89.06 437 LEU A O 1
ATOM 3604 N N . LEU A 1 438 ? 2.115 -27.922 -9.695 1 83.75 438 LEU A N 1
ATOM 3605 C CA . LEU A 1 438 ? 1.229 -28.859 -9.023 1 83.75 438 LEU A CA 1
ATOM 3606 C C . LEU A 1 438 ? 2.016 -30.062 -8.492 1 83.75 438 LEU A C 1
ATOM 3608 O O . LEU A 1 438 ? 1.631 -30.672 -7.492 1 83.75 438 LEU A O 1
ATOM 3612 N N . THR A 1 439 ? 3.084 -30.375 -9.164 1 80.19 439 THR A N 1
ATOM 3613 C CA . THR A 1 439 ? 3.797 -31.609 -8.852 1 80.19 439 THR A CA 1
ATOM 3614 C C . THR A 1 439 ? 5.105 -31.312 -8.125 1 80.19 439 THR A C 1
ATOM 3616 O O . THR A 1 439 ? 5.59 -30.172 -8.148 1 80.19 439 THR A O 1
ATOM 3619 N N . ASP A 1 440 ? 5.695 -32.344 -7.613 1 83.5 440 ASP A N 1
ATOM 3620 C CA . ASP A 1 440 ? 6.953 -32.219 -6.887 1 83.5 440 ASP A CA 1
ATOM 3621 C C . ASP A 1 440 ? 8.078 -31.75 -7.816 1 83.5 440 ASP A C 1
ATOM 3623 O O . ASP A 1 440 ? 8.93 -30.953 -7.426 1 83.5 440 ASP A O 1
ATOM 3627 N N . ASP A 1 441 ? 8.039 -32.312 -9.023 1 83.75 441 ASP A N 1
ATOM 3628 C CA . ASP A 1 441 ? 9.078 -31.953 -9.977 1 83.75 441 ASP A CA 1
ATOM 3629 C C . ASP A 1 441 ? 9.086 -30.453 -10.242 1 83.75 441 ASP A C 1
ATOM 3631 O O . ASP A 1 441 ? 10.148 -29.859 -10.453 1 83.75 441 ASP A O 1
ATOM 3635 N N . GLU A 1 442 ? 7.922 -29.891 -10.227 1 89.5 442 GLU A N 1
ATOM 3636 C CA . GLU A 1 442 ? 7.777 -28.469 -10.492 1 89.5 442 GLU A CA 1
ATOM 3637 C C . GLU A 1 442 ? 8.109 -27.641 -9.25 1 89.5 442 GLU A C 1
ATOM 3639 O O . GLU A 1 442 ? 8.656 -26.547 -9.352 1 89.5 442 GLU A O 1
ATOM 3644 N N . ILE A 1 443 ? 7.828 -28.156 -8.086 1 92.06 443 ILE A N 1
ATOM 3645 C CA . ILE A 1 443 ? 7.824 -27.344 -6.867 1 92.06 443 ILE A CA 1
ATOM 3646 C C . ILE A 1 443 ? 9.156 -27.516 -6.133 1 92.06 443 ILE A C 1
ATOM 3648 O O . ILE A 1 443 ? 9.648 -26.578 -5.508 1 92.06 443 ILE A O 1
ATOM 3652 N N . ASP A 1 444 ? 9.805 -28.625 -6.215 1 91.06 444 ASP A N 1
ATOM 3653 C CA . ASP A 1 444 ? 11.016 -28.938 -5.461 1 91.06 444 ASP A CA 1
ATOM 3654 C C . ASP A 1 444 ? 12.117 -27.922 -5.762 1 91.06 444 ASP A C 1
ATOM 3656 O O . ASP A 1 444 ? 12.797 -27.453 -4.848 1 91.06 444 ASP A O 1
ATOM 3660 N N . PRO A 1 445 ? 12.312 -27.641 -7.051 1 94.69 445 PRO A N 1
ATOM 3661 C CA . PRO A 1 445 ? 13.344 -26.625 -7.328 1 94.69 445 PRO A CA 1
ATOM 3662 C C . PRO A 1 445 ? 13.055 -25.297 -6.656 1 94.69 445 PRO A C 1
ATOM 3664 O O . PRO A 1 445 ? 13.984 -24.578 -6.27 1 94.69 445 PRO A O 1
ATOM 3667 N N . ILE A 1 446 ? 11.844 -24.938 -6.531 1 96.38 446 ILE A N 1
ATOM 3668 C CA . ILE A 1 446 ? 11.438 -23.688 -5.887 1 96.38 446 ILE A CA 1
ATOM 3669 C C . ILE A 1 446 ? 11.797 -23.734 -4.402 1 96.38 446 ILE A C 1
ATOM 3671 O O . ILE A 1 446 ? 12.391 -22.797 -3.871 1 96.38 446 ILE A O 1
ATOM 3675 N N . ILE A 1 447 ? 11.461 -24.812 -3.789 1 91.62 447 ILE A N 1
ATOM 3676 C CA . ILE A 1 447 ? 11.742 -25 -2.371 1 91.62 447 ILE A CA 1
ATOM 3677 C C . ILE A 1 447 ? 13.25 -24.922 -2.133 1 91.62 447 ILE A C 1
ATOM 3679 O O . ILE A 1 447 ? 13.711 -24.219 -1.226 1 91.62 447 ILE A O 1
ATOM 3683 N N . ALA A 1 448 ? 13.977 -25.578 -2.963 1 91.88 448 ALA A N 1
ATOM 3684 C CA . ALA A 1 448 ? 15.43 -25.609 -2.838 1 91.88 448 ALA A CA 1
ATOM 3685 C C . ALA A 1 448 ? 16.016 -24.203 -2.986 1 91.88 448 ALA A C 1
ATOM 3687 O O . ALA A 1 448 ? 16.938 -23.828 -2.248 1 91.88 448 ALA A O 1
ATOM 3688 N N . PHE A 1 449 ? 15.57 -23.484 -3.889 1 95.88 449 PHE A N 1
ATOM 3689 C CA . PHE A 1 449 ? 16.062 -22.141 -4.141 1 95.88 449 PHE A CA 1
ATOM 3690 C C . PHE A 1 449 ? 15.75 -21.219 -2.971 1 95.88 449 PHE A C 1
ATOM 3692 O O . PHE A 1 449 ? 16.594 -20.391 -2.574 1 95.88 449 PHE A O 1
ATOM 3699 N N . ILE A 1 450 ? 14.484 -21.266 -2.436 1 92.12 450 ILE A N 1
ATOM 3700 C CA . ILE A 1 450 ? 14.039 -20.422 -1.33 1 92.12 450 ILE A CA 1
ATOM 3701 C C . ILE A 1 450 ? 14.898 -20.688 -0.097 1 92.12 450 ILE A C 1
ATOM 3703 O O . ILE A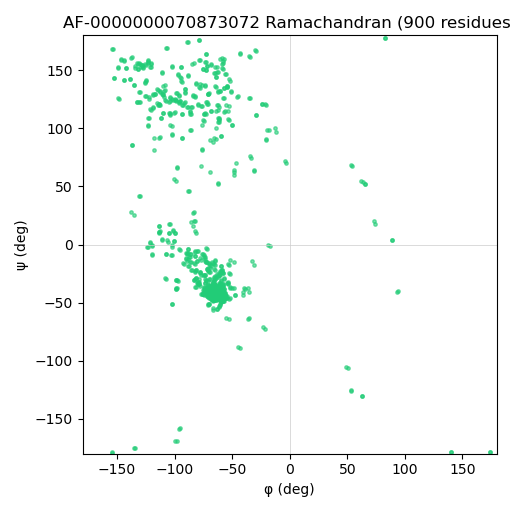 1 450 ? 15.258 -19.766 0.639 1 92.12 450 ILE A O 1
ATOM 3707 N N . GLU A 1 451 ? 15.336 -21.875 0.098 1 84 451 GLU A N 1
ATOM 3708 C CA . GLU A 1 451 ? 16.062 -22.281 1.298 1 84 451 GLU A CA 1
ATOM 3709 C C . GLU A 1 451 ? 17.562 -21.984 1.167 1 84 451 GLU A C 1
ATOM 3711 O O . GLU A 1 451 ? 18.281 -21.969 2.164 1 84 451 GLU A O 1
ATOM 3716 N N . ALA A 1 452 ? 17.938 -21.875 0.016 1 82.81 452 ALA A N 1
ATOM 3717 C CA . ALA A 1 452 ? 19.359 -21.594 -0.21 1 82.81 452 ALA A CA 1
ATOM 3718 C C . ALA A 1 452 ? 19.703 -20.172 0.21 1 82.81 452 ALA A C 1
ATOM 3720 O O . ALA A 1 452 ? 18.859 -19.266 0.13 1 82.81 452 ALA A O 1
ATOM 3721 N N . MET B 1 1 ? -6.555 10.539 53.562 1 29.3 1 MET B N 1
ATOM 3722 C CA . MET B 1 1 ? -6.199 9.414 54.406 1 29.3 1 MET B CA 1
ATOM 3723 C C . MET B 1 1 ? -7.117 8.219 54.156 1 29.3 1 MET B C 1
ATOM 3725 O O . MET B 1 1 ? -6.656 7.078 54.094 1 29.3 1 MET B O 1
ATOM 3729 N N . PHE B 1 2 ? -8.383 8.531 54 1 35.03 2 PHE B N 1
ATOM 3730 C CA . PHE B 1 2 ? -9.398 7.492 53.875 1 35.03 2 PHE B CA 1
ATOM 3731 C C . PHE B 1 2 ? -9.406 6.914 52.469 1 35.03 2 PHE B C 1
ATOM 3733 O O . PHE B 1 2 ? -9.703 5.734 52.25 1 35.03 2 PHE B O 1
ATOM 3740 N N . PHE B 1 3 ? -9.094 7.766 51.531 1 34.03 3 PHE B N 1
ATOM 3741 C CA . PHE B 1 3 ? -9.18 7.379 50.125 1 34.03 3 PHE B CA 1
ATOM 3742 C C . PHE B 1 3 ? -8.055 6.426 49.781 1 34.03 3 PHE B C 1
ATOM 3744 O O . PHE B 1 3 ? -8.242 5.5 48.969 1 34.03 3 PHE B O 1
ATOM 3751 N N . HIS B 1 4 ? -6.938 6.562 50.438 1 36.66 4 HIS B N 1
ATOM 3752 C CA . HIS B 1 4 ? -5.859 5.586 50.312 1 36.66 4 HIS B CA 1
ATOM 3753 C C . HIS B 1 4 ? -6.285 4.234 50.875 1 36.66 4 HIS B C 1
ATOM 3755 O O . HIS B 1 4 ? -5.93 3.189 50.312 1 36.66 4 HIS B O 1
ATOM 3761 N N . PHE B 1 5 ? -7.184 4.305 51.812 1 38.38 5 PHE B N 1
ATOM 3762 C CA . PHE B 1 5 ? -7.605 3.072 52.469 1 38.38 5 PHE B CA 1
ATOM 3763 C C . PHE B 1 5 ? -8.578 2.301 51.594 1 38.38 5 PHE B C 1
ATOM 3765 O O . PHE B 1 5 ? -8.531 1.07 51.531 1 38.38 5 PHE B O 1
ATOM 3772 N N . TYR B 1 6 ? -9.422 2.955 50.875 1 37 6 TYR B N 1
ATOM 3773 C CA . TYR B 1 6 ? -10.414 2.242 50.094 1 37 6 TYR B CA 1
ATOM 3774 C C . TYR B 1 6 ? -9.773 1.593 48.875 1 37 6 TYR B C 1
ATOM 3776 O O . TYR B 1 6 ? -10.094 0.457 48.5 1 37 6 TYR B O 1
ATOM 3784 N N . PHE B 1 7 ? -8.852 2.312 48.281 1 38.22 7 PHE B N 1
ATOM 3785 C CA . PHE B 1 7 ? -8.164 1.752 47.125 1 38.22 7 PHE B CA 1
ATOM 3786 C C . PHE B 1 7 ? -7.324 0.546 47.531 1 38.22 7 PHE B C 1
ATOM 3788 O O . PHE B 1 7 ? -7.32 -0.472 46.844 1 38.22 7 PHE B O 1
ATOM 3795 N N . VAL B 1 8 ? -6.68 0.747 48.625 1 43.66 8 VAL B N 1
ATOM 3796 C CA . VAL B 1 8 ? -5.992 -0.404 49.188 1 43.66 8 VAL B CA 1
ATOM 3797 C C . VAL B 1 8 ? -7.008 -1.492 49.531 1 43.66 8 VAL B C 1
ATOM 3799 O O . VAL B 1 8 ? -6.742 -2.682 49.344 1 43.66 8 VAL B O 1
ATOM 3802 N N . GLY B 1 9 ? -8.203 -1.003 49.781 1 41.25 9 GLY B N 1
ATOM 3803 C CA . GLY B 1 9 ? -9.25 -1.965 50.094 1 41.25 9 GLY B CA 1
ATOM 3804 C C . GLY B 1 9 ? -9.758 -2.709 48.875 1 41.25 9 GLY B C 1
ATOM 3805 O O . GLY B 1 9 ? -9.914 -3.932 48.906 1 41.25 9 GLY B O 1
ATOM 3806 N N . VAL B 1 10 ? -9.953 -1.985 47.812 1 43.53 10 VAL B N 1
ATOM 3807 C CA . VAL B 1 10 ? -10.445 -2.629 46.594 1 43.53 10 VAL B CA 1
ATOM 3808 C C . VAL B 1 10 ? -9.359 -3.504 45.969 1 43.53 10 VAL B C 1
ATOM 3810 O O . VAL B 1 10 ? -9.617 -4.641 45.562 1 43.53 10 VAL B O 1
ATOM 3813 N N . LEU B 1 11 ? -8.18 -2.975 46 1 42.41 11 LEU B N 1
ATOM 3814 C CA . LEU B 1 11 ? -7.055 -3.783 45.531 1 42.41 11 LEU B CA 1
ATOM 3815 C C . LEU B 1 11 ? -6.859 -4.996 46.438 1 42.41 11 LEU B C 1
ATOM 3817 O O . LEU B 1 11 ? -6.633 -6.105 45.969 1 42.41 11 LEU B O 1
ATOM 3821 N N . LEU B 1 12 ? -7.035 -4.68 47.625 1 44.91 12 LEU B N 1
ATOM 3822 C CA . LEU B 1 12 ? -6.98 -5.781 48.594 1 44.91 12 LEU B CA 1
ATOM 3823 C C . LEU B 1 12 ? -8.148 -6.738 48.375 1 44.91 12 LEU B C 1
ATOM 3825 O O . LEU B 1 12 ? -7.988 -7.957 48.5 1 44.91 12 LEU B O 1
ATOM 3829 N N . CYS B 1 13 ? -9.242 -6.16 47.969 1 45.59 13 CYS B N 1
ATOM 3830 C CA . CYS B 1 13 ? -10.406 -7.008 47.688 1 45.59 13 CYS B CA 1
ATOM 3831 C C . CYS B 1 13 ? -10.203 -7.832 46.438 1 45.59 13 CYS B C 1
ATOM 3833 O O . CYS B 1 13 ? -10.523 -9.023 46.406 1 45.59 13 CYS B O 1
ATOM 3835 N N . VAL B 1 14 ? -9.656 -7.164 45.438 1 45.62 14 VAL B N 1
ATOM 3836 C CA . VAL B 1 14 ? -9.414 -7.887 44.188 1 45.62 14 VAL B CA 1
ATOM 3837 C C . VAL B 1 14 ? -8.312 -8.922 44.406 1 45.62 14 VAL B C 1
ATOM 3839 O O . VAL B 1 14 ? -8.445 -10.07 43.969 1 45.62 14 VAL B O 1
ATOM 3842 N N . VAL B 1 15 ? -7.309 -8.477 45.156 1 46.78 15 VAL B N 1
ATOM 3843 C CA . VAL B 1 15 ? -6.25 -9.414 45.5 1 46.78 15 VAL B CA 1
ATOM 3844 C C . VAL B 1 15 ? -6.805 -10.5 46.406 1 46.78 15 VAL B C 1
ATOM 3846 O O . VAL B 1 15 ? -6.508 -11.688 46.25 1 46.78 15 VAL B O 1
ATOM 3849 N N . PHE B 1 16 ? -7.641 -10.031 47.344 1 46.66 16 PHE B N 1
ATOM 3850 C CA . PHE B 1 16 ? -8.289 -10.977 48.25 1 46.66 16 PHE B CA 1
ATOM 3851 C C . PHE B 1 16 ? -9.242 -11.891 47.469 1 46.66 16 PHE B C 1
ATOM 3853 O O . PHE B 1 16 ? -9.32 -13.086 47.75 1 46.66 16 PHE B O 1
ATOM 3860 N N . PHE B 1 17 ? -9.906 -11.32 46.531 1 46.59 17 PHE B N 1
ATOM 3861 C CA . PHE B 1 17 ? -10.805 -12.125 45.719 1 46.59 17 PHE B CA 1
ATOM 3862 C C . PHE B 1 17 ? -10.023 -13.133 44.906 1 46.59 17 PHE B C 1
ATOM 3864 O O . PHE B 1 17 ? -10.398 -14.312 44.812 1 46.59 17 PHE B O 1
ATOM 3871 N N . TYR B 1 18 ? -8.969 -12.625 44.344 1 46.5 18 TYR B N 1
ATOM 3872 C CA . TYR B 1 18 ? -8.172 -13.547 43.562 1 46.5 18 TYR B CA 1
ATOM 3873 C C . TYR B 1 18 ? -7.41 -14.531 44.438 1 46.5 18 TYR B C 1
ATOM 3875 O O . TYR B 1 18 ? -7.293 -15.711 44.125 1 46.5 18 TYR B O 1
ATOM 3883 N N . LEU B 1 19 ? -6.98 -13.977 45.531 1 49.53 19 LEU B N 1
ATOM 3884 C CA . LEU B 1 19 ? -6.402 -14.867 46.562 1 49.53 19 LEU B CA 1
ATOM 3885 C C . LEU B 1 19 ? -7.449 -15.828 47.094 1 49.53 19 LEU B C 1
ATOM 3887 O O . LEU B 1 19 ? -7.164 -17.016 47.281 1 49.53 19 LEU B O 1
ATOM 3891 N N . PHE B 1 20 ? -8.656 -15.312 47.344 1 48.84 20 PHE B N 1
ATOM 3892 C CA . PHE B 1 20 ? -9.766 -16.156 47.781 1 48.84 20 PHE B CA 1
ATOM 3893 C C . PHE B 1 20 ? -10.141 -17.156 46.719 1 48.84 20 PHE B C 1
ATOM 3895 O O . PHE B 1 20 ? -10.352 -18.344 47 1 48.84 20 PHE B O 1
ATOM 3902 N N . TYR B 1 21 ? -10.164 -16.734 45.562 1 46.91 21 TYR B N 1
ATOM 3903 C CA . TYR B 1 21 ? -10.43 -17.641 44.438 1 46.91 21 TYR B CA 1
ATOM 3904 C C . TYR B 1 21 ? -9.328 -18.688 44.312 1 46.91 21 TYR B C 1
ATOM 3906 O O . TYR B 1 21 ? -9.602 -19.859 44.094 1 46.91 21 TYR B O 1
ATOM 3914 N N . PHE B 1 22 ? -8.125 -18.188 44.5 1 52.22 22 PHE B N 1
ATOM 3915 C CA . PHE B 1 22 ? -6.984 -19.094 44.531 1 52.22 22 PHE B CA 1
ATOM 3916 C C . PHE B 1 22 ? -7.086 -20.062 45.719 1 52.22 22 PHE B C 1
ATOM 3918 O O . PHE B 1 22 ? -6.883 -21.266 45.531 1 52.22 22 PHE B O 1
ATOM 3925 N N . LEU B 1 23 ? -7.418 -19.5 46.75 1 50.59 23 LEU B N 1
ATOM 3926 C CA . LEU B 1 23 ? -7.562 -20.328 47.969 1 50.59 23 LEU B CA 1
ATOM 3927 C C . LEU B 1 23 ? -8.75 -21.281 47.812 1 50.59 23 LEU B C 1
ATOM 3929 O O . LEU B 1 23 ? -8.672 -22.438 48.219 1 50.59 23 LEU B O 1
ATOM 3933 N N . ILE B 1 24 ? -9.789 -20.828 47.188 1 50.03 24 ILE B N 1
ATOM 3934 C CA . ILE B 1 24 ? -10.945 -21.688 46.969 1 50.03 24 ILE B CA 1
ATOM 3935 C C . ILE B 1 24 ? -10.586 -22.781 45.969 1 50.03 24 ILE B C 1
ATOM 3937 O O . ILE B 1 24 ? -10.945 -23.938 46.125 1 50.03 24 ILE B O 1
ATOM 3941 N N . THR B 1 25 ? -9.812 -22.391 45 1 47.56 25 THR B N 1
ATOM 3942 C CA . THR B 1 25 ? -9.391 -23.375 44.031 1 47.56 25 THR B CA 1
ATOM 3943 C C . THR B 1 25 ? -8.477 -24.422 44.656 1 47.56 25 THR B C 1
ATOM 3945 O O . THR B 1 25 ? -8.633 -25.625 44.406 1 47.56 25 THR B O 1
ATOM 3948 N N . ILE B 1 26 ? -7.645 -23.875 45.469 1 51.66 26 ILE B N 1
ATOM 3949 C CA . ILE B 1 26 ? -6.781 -24.797 46.188 1 51.66 26 ILE B CA 1
ATOM 3950 C C . ILE B 1 26 ? -7.625 -25.656 47.125 1 51.66 26 ILE B C 1
ATOM 3952 O O . ILE B 1 26 ? -7.422 -26.859 47.219 1 51.66 26 ILE B O 1
ATOM 3956 N N . ALA B 1 27 ? -8.539 -25.031 47.875 1 49.97 27 ALA B N 1
ATOM 3957 C CA . ALA B 1 27 ? -9.398 -25.766 48.781 1 49.97 27 ALA B CA 1
ATOM 3958 C C . ALA B 1 27 ? -10.258 -26.781 48.062 1 49.97 27 ALA B C 1
ATOM 3960 O O . ALA B 1 27 ? -10.422 -27.922 48.531 1 49.97 27 ALA B O 1
ATOM 3961 N N . VAL B 1 28 ? -10.758 -26.422 46.969 1 49.94 28 VAL B N 1
ATOM 3962 C CA . VAL B 1 28 ? -11.578 -27.344 46.188 1 49.94 28 VAL B CA 1
ATOM 3963 C C . VAL B 1 28 ? -10.719 -28.516 45.688 1 49.94 28 VAL B C 1
ATOM 3965 O O . VAL B 1 28 ? -11.141 -29.672 45.75 1 49.94 28 VAL B O 1
ATOM 3968 N N . PHE B 1 29 ? -9.531 -28.141 45.438 1 49.88 29 PHE B N 1
ATOM 3969 C CA . PHE B 1 29 ? -8.625 -29.203 44.969 1 49.88 29 PHE B CA 1
ATOM 3970 C C . PHE B 1 29 ? -8.211 -30.094 46.156 1 49.88 29 PHE B C 1
ATOM 3972 O O . PHE B 1 29 ? -8.102 -31.312 46 1 49.88 29 PHE B O 1
ATOM 3979 N N . ALA B 1 30 ? -7.941 -29.438 47.156 1 50.69 30 ALA B N 1
ATOM 3980 C CA . ALA B 1 30 ? -7.605 -30.219 48.344 1 50.69 30 ALA B CA 1
ATOM 3981 C C . ALA B 1 30 ? -8.758 -31.156 48.719 1 50.69 30 ALA B C 1
ATOM 3983 O O . ALA B 1 30 ? -8.539 -32.312 49.062 1 50.69 30 ALA B O 1
ATOM 3984 N N . VAL B 1 31 ? -9.977 -30.656 48.719 1 49.06 31 VAL B N 1
ATOM 3985 C CA . VAL B 1 31 ? -11.141 -31.469 49.062 1 49.06 31 VAL B CA 1
ATOM 3986 C C . VAL B 1 31 ? -11.312 -32.594 48 1 49.06 31 VAL B C 1
ATOM 3988 O O . VAL B 1 31 ? -11.586 -33.719 48.375 1 49.06 31 VAL B O 1
ATOM 3991 N N . PHE B 1 32 ? -11.07 -32.188 46.844 1 48.78 32 PHE B N 1
ATOM 3992 C CA . PHE B 1 32 ? -11.188 -33.188 45.781 1 48.78 32 PHE B CA 1
ATOM 3993 C C . PHE B 1 32 ? -10.109 -34.25 45.938 1 48.78 32 PHE B C 1
ATOM 3995 O O . PHE B 1 32 ? -10.383 -35.438 45.781 1 48.78 32 PHE B O 1
ATOM 4002 N N . PHE B 1 33 ? -8.969 -33.812 46.219 1 50 33 PHE B N 1
ATOM 4003 C CA . PHE B 1 33 ? -7.879 -34.75 46.438 1 50 33 PHE B CA 1
ATOM 4004 C C . PHE B 1 33 ? -8.164 -35.656 47.656 1 50 33 PHE B C 1
ATOM 4006 O O . PHE B 1 33 ? -7.902 -36.844 47.625 1 50 33 PHE B O 1
ATOM 4013 N N . GLU B 1 34 ? -8.609 -35.062 48.719 1 50.16 34 GLU B N 1
ATOM 4014 C CA . GLU B 1 34 ? -8.992 -35.844 49.875 1 50.16 34 GLU B CA 1
ATOM 4015 C C . GLU B 1 34 ? -10.117 -36.812 49.531 1 50.16 34 GLU B C 1
ATOM 4017 O O . GLU B 1 34 ? -10.117 -37.969 50 1 50.16 34 GLU B O 1
ATOM 4022 N N . TYR B 1 35 ? -11.039 -36.281 48.812 1 46.56 35 TYR B N 1
ATOM 4023 C CA . TYR B 1 35 ? -12.117 -37.188 48.375 1 46.56 35 TYR B CA 1
ATOM 4024 C C . TYR B 1 35 ? -11.57 -38.344 47.531 1 46.56 35 TYR B C 1
ATOM 4026 O O . TYR B 1 35 ? -11.969 -39.5 47.75 1 46.56 35 TYR B O 1
ATOM 4034 N N . LEU B 1 36 ? -10.617 -38 46.719 1 47.62 36 LEU B N 1
ATOM 4035 C CA . LEU B 1 36 ? -10.031 -39.062 45.906 1 47.62 36 LEU B CA 1
ATOM 4036 C C . LEU B 1 36 ? -9.25 -40.031 46.75 1 47.62 36 LEU B C 1
ATOM 4038 O O . LEU B 1 36 ? -9.227 -41.25 46.469 1 47.62 36 LEU B O 1
ATOM 4042 N N . GLN B 1 37 ? -8.625 -39.5 47.75 1 48.59 37 GLN B N 1
ATOM 4043 C CA . GLN B 1 37 ? -7.887 -40.406 48.656 1 48.59 37 GLN B CA 1
ATOM 4044 C C . GLN B 1 37 ? -8.836 -41.281 49.438 1 48.59 37 GLN B C 1
ATOM 4046 O O . GLN B 1 37 ? -8.523 -42.438 49.719 1 48.59 37 GLN B O 1
ATOM 4051 N N . ASN B 1 38 ? -9.844 -40.719 49.906 1 46.91 38 ASN B N 1
ATOM 4052 C CA . ASN B 1 38 ? -10.734 -41.469 50.781 1 46.91 38 ASN B CA 1
ATOM 4053 C C . ASN B 1 38 ? -11.703 -42.344 49.969 1 46.91 38 ASN B C 1
ATOM 4055 O O . ASN B 1 38 ? -12.508 -43.094 50.562 1 46.91 38 ASN B O 1
ATOM 4059 N N . CYS B 1 39 ? -11.875 -41.938 48.75 1 38.72 39 CYS B N 1
ATOM 4060 C CA . CYS B 1 39 ? -12.703 -42.875 47.969 1 38.72 39 CYS B CA 1
ATOM 4061 C C . CYS B 1 39 ? -12.07 -44.25 47.906 1 38.72 39 CYS B C 1
ATOM 4063 O O . CYS B 1 39 ? -10.906 -44.406 47.562 1 38.72 39 CYS B O 1
ATOM 4065 N N . LYS B 1 40 ? -12.445 -45.094 48.812 1 41.59 40 LYS B N 1
ATOM 4066 C CA . LYS B 1 40 ? -12.156 -46.531 48.781 1 41.59 40 LYS B CA 1
ATOM 4067 C C . LYS B 1 40 ? -12.484 -47.125 47.438 1 41.59 40 LYS B C 1
ATOM 4069 O O . LYS B 1 40 ? -13.656 -47.219 47.031 1 41.59 40 LYS B O 1
ATOM 4074 N N . PHE B 1 41 ? -11.75 -46.625 46.406 1 37.38 41 PHE B N 1
ATOM 4075 C CA . PHE B 1 41 ? -12.023 -47.281 45.125 1 37.38 41 PHE B CA 1
ATOM 4076 C C . PHE B 1 41 ? -11.617 -48.75 45.156 1 37.38 41 PHE B C 1
ATOM 4078 O O . PHE B 1 41 ? -10.484 -49.062 45.5 1 37.38 41 PHE B O 1
ATOM 4085 N N . SER B 1 42 ? -12.578 -49.562 45.531 1 37.81 42 SER B N 1
ATOM 4086 C CA . SER B 1 42 ? -12.297 -51 45.531 1 37.81 42 SER B CA 1
ATOM 4087 C C . SER B 1 42 ? -11.539 -51.406 44.281 1 37.81 42 SER B C 1
ATOM 4089 O O . SER B 1 42 ? -10.555 -52.156 44.375 1 37.81 42 SER B O 1
ATOM 4091 N N . ASN B 1 43 ? -12.414 -51.781 43.125 1 41.81 43 ASN B N 1
ATOM 4092 C CA . ASN B 1 43 ? -12.039 -52.594 42 1 41.81 43 ASN B CA 1
ATOM 4093 C C . ASN B 1 43 ? -11.227 -51.812 40.969 1 41.81 43 ASN B C 1
ATOM 4095 O O . ASN B 1 43 ? -11.242 -50.594 40.969 1 41.81 43 ASN B O 1
ATOM 4099 N N . ASN B 1 44 ? -10.383 -52.531 40.031 1 42.94 44 ASN B N 1
ATOM 4100 C CA . ASN B 1 44 ? -9.477 -52.125 38.969 1 42.94 44 ASN B CA 1
ATOM 4101 C C . ASN B 1 44 ? -10.039 -50.969 38.156 1 42.94 44 ASN B C 1
ATOM 4103 O O . ASN B 1 44 ? -9.281 -50.156 37.625 1 42.94 44 ASN B O 1
ATOM 4107 N N . CYS B 1 45 ? -11.359 -51.031 37.875 1 43.16 45 CYS B N 1
ATOM 4108 C CA . CYS B 1 45 ? -12.031 -50 37.094 1 43.16 45 CYS B CA 1
ATOM 4109 C C . CYS B 1 45 ? -11.992 -48.656 37.844 1 43.16 45 CYS B C 1
ATOM 4111 O O . CYS B 1 45 ? -11.906 -47.594 37.188 1 43.16 45 CYS B O 1
ATOM 4113 N N . THR B 1 46 ? -11.961 -48.812 39.156 1 45.94 46 THR B N 1
ATOM 4114 C CA . THR B 1 46 ? -12.07 -47.625 39.938 1 45.94 46 THR B CA 1
ATOM 4115 C C . THR B 1 46 ? -10.75 -46.844 39.969 1 45.94 46 THR B C 1
ATOM 4117 O O . THR B 1 46 ? -10.742 -45.625 40.031 1 45.94 46 THR B O 1
ATOM 4120 N N . LYS B 1 47 ? -9.711 -47.594 39.781 1 46.59 47 LYS B N 1
ATOM 4121 C CA . LYS B 1 47 ? -8.406 -46.906 39.719 1 46.59 47 LYS B CA 1
ATOM 4122 C C . LYS B 1 47 ? -8.297 -46.062 38.469 1 46.59 47 LYS B C 1
ATOM 4124 O O . LYS B 1 47 ? -7.773 -44.938 38.531 1 46.59 47 LYS B O 1
ATOM 4129 N N . LEU B 1 48 ? -8.844 -46.656 37.344 1 45.59 48 LEU B N 1
ATOM 4130 C CA . LEU B 1 48 ? -8.789 -45.875 36.125 1 45.59 48 LEU B CA 1
ATOM 4131 C C . LEU B 1 48 ? -9.656 -44.625 36.188 1 45.59 48 LEU B C 1
ATOM 4133 O O . LEU B 1 48 ? -9.266 -43.562 35.719 1 45.59 48 LEU B O 1
ATOM 4137 N N . VAL B 1 49 ? -10.797 -44.875 36.906 1 45.84 49 VAL B N 1
ATOM 4138 C CA . VAL B 1 49 ? -11.703 -43.719 37.062 1 45.84 49 VAL B CA 1
ATOM 4139 C C . VAL B 1 49 ? -11.07 -42.688 38 1 45.84 49 VAL B C 1
ATOM 4141 O O . VAL B 1 49 ? -11.172 -41.5 37.75 1 45.84 49 VAL B O 1
ATOM 4144 N N . LYS B 1 50 ? -10.312 -43.219 38.844 1 45.88 50 LYS B N 1
ATOM 4145 C CA . LYS B 1 50 ? -9.617 -42.312 39.75 1 45.88 50 LYS B CA 1
ATOM 4146 C C . LYS B 1 50 ? -8.523 -41.531 39.031 1 45.88 50 LYS B C 1
ATOM 4148 O O . LYS B 1 50 ? -8.375 -40.312 39.219 1 45.88 50 LYS B O 1
ATOM 4153 N N . ILE B 1 51 ? -7.875 -42.312 38.281 1 48.91 51 ILE B N 1
ATOM 4154 C CA . ILE B 1 51 ? -6.801 -41.688 37.562 1 48.91 51 ILE B CA 1
ATOM 4155 C C . ILE B 1 51 ? -7.383 -40.656 36.562 1 48.91 51 ILE B C 1
ATOM 4157 O O . ILE B 1 51 ? -6.863 -39.562 36.469 1 48.91 51 ILE B O 1
ATOM 4161 N N . LYS B 1 52 ? -8.562 -41.062 36.062 1 45.59 52 LYS B N 1
ATOM 4162 C CA . LYS B 1 52 ? -9.203 -40.156 35.156 1 45.59 52 LYS B CA 1
ATOM 4163 C C . LYS B 1 52 ? -9.742 -38.906 35.875 1 45.59 52 LYS B C 1
ATOM 4165 O O . LYS B 1 52 ? -9.633 -37.781 35.406 1 45.59 52 LYS B O 1
ATOM 4170 N N . ALA B 1 53 ? -10.242 -39.188 37.031 1 48.06 53 ALA B N 1
ATOM 4171 C CA . ALA B 1 53 ? -10.789 -38.094 37.844 1 48.06 53 ALA B CA 1
ATOM 4172 C C . ALA B 1 53 ? -9.68 -37.188 38.344 1 48.06 53 ALA B C 1
ATOM 4174 O O . ALA B 1 53 ? -9.82 -35.969 38.312 1 48.06 53 ALA B O 1
ATOM 4175 N N . VAL B 1 54 ? -8.633 -37.812 38.719 1 47.88 54 VAL B N 1
ATOM 4176 C CA . VAL B 1 54 ? -7.484 -37.031 39.188 1 47.88 54 VAL B CA 1
ATOM 4177 C C . VAL B 1 54 ? -6.883 -36.25 38.031 1 47.88 54 VAL B C 1
ATOM 4179 O O . VAL B 1 54 ? -6.555 -35.062 38.188 1 47.88 54 VAL B O 1
ATOM 4182 N N . CYS B 1 55 ? -6.859 -36.938 36.938 1 46.59 55 CYS B N 1
ATOM 4183 C CA . CYS B 1 55 ? -6.324 -36.281 35.75 1 46.59 55 CYS B CA 1
ATOM 4184 C C . CYS B 1 55 ? -7.23 -35.125 35.312 1 46.59 55 CYS B C 1
ATOM 4186 O O . CYS B 1 55 ? -6.746 -34.031 34.969 1 46.59 55 CYS B O 1
ATOM 4188 N N . PHE B 1 56 ? -8.539 -35.344 35.562 1 48.41 56 PHE B N 1
ATOM 4189 C CA . PHE B 1 56 ? -9.5 -34.281 35.219 1 48.41 56 PHE B CA 1
ATOM 4190 C C . PHE B 1 56 ? -9.391 -33.125 36.219 1 48.41 56 PHE B C 1
ATOM 4192 O O . PHE B 1 56 ? -9.438 -31.969 35.812 1 48.41 56 PHE B O 1
ATOM 4199 N N . CYS B 1 57 ? -9.219 -33.438 37.406 1 46.06 57 CYS B N 1
ATOM 4200 C CA . CYS B 1 57 ? -9.078 -32.406 38.406 1 46.06 57 CYS B CA 1
ATOM 4201 C C . CYS B 1 57 ? -7.785 -31.641 38.219 1 46.06 57 CYS B C 1
ATOM 4203 O O . CYS B 1 57 ? -7.777 -30.406 38.344 1 46.06 57 CYS B O 1
ATOM 4205 N N . ILE B 1 58 ? -6.789 -32.375 37.906 1 46.94 58 ILE B N 1
ATOM 4206 C CA . ILE B 1 58 ? -5.508 -31.703 37.656 1 46.94 58 ILE B CA 1
ATOM 4207 C C . ILE B 1 58 ? -5.605 -30.828 36.438 1 46.94 58 ILE B C 1
ATOM 4209 O O . ILE B 1 58 ? -5.121 -29.688 36.438 1 46.94 58 ILE B O 1
ATOM 4213 N N . PHE B 1 59 ? -6.379 -31.344 35.5 1 48.28 59 PHE B N 1
ATOM 4214 C CA . PHE B 1 59 ? -6.562 -30.594 34.25 1 48.28 59 PHE B CA 1
ATOM 4215 C C . PHE B 1 59 ? -7.418 -29.359 34.5 1 48.28 59 PHE B C 1
ATOM 4217 O O . PHE B 1 59 ? -7.105 -28.266 34 1 48.28 59 PHE B O 1
ATOM 4224 N N . SER B 1 60 ? -8.438 -29.594 35.25 1 47.06 60 SER B N 1
ATOM 4225 C CA . SER B 1 60 ? -9.328 -28.469 35.594 1 47.06 60 SER B CA 1
ATOM 4226 C C . SER B 1 60 ? -8.633 -27.453 36.469 1 47.06 60 SER B C 1
ATOM 4228 O O . SER B 1 60 ? -8.812 -26.234 36.312 1 47.06 60 SER B O 1
ATOM 4230 N N . PHE B 1 61 ? -7.848 -27.906 37.312 1 47.91 61 PHE B N 1
ATOM 4231 C CA . PHE B 1 61 ? -7.062 -27.031 38.188 1 47.91 61 PHE B CA 1
ATOM 4232 C C . PHE B 1 61 ? -6.02 -26.266 37.406 1 47.91 61 PHE B C 1
ATOM 4234 O O . PHE B 1 61 ? -5.836 -25.062 37.594 1 47.91 61 PHE B O 1
ATOM 4241 N N . SER B 1 62 ? -5.434 -26.938 36.562 1 44.31 62 SER B N 1
ATOM 4242 C CA . SER B 1 62 ? -4.43 -26.297 35.719 1 44.31 62 SER B CA 1
ATOM 4243 C C . SER B 1 62 ? -5.062 -25.25 34.812 1 44.31 62 SER B C 1
ATOM 4245 O O . SER B 1 62 ? -4.504 -24.172 34.594 1 44.31 62 SER B O 1
ATOM 4247 N N . LYS B 1 63 ? -6.242 -25.562 34.375 1 47 63 LYS B N 1
ATOM 4248 C CA . LYS B 1 63 ? -6.973 -24.578 33.562 1 47 63 LYS B CA 1
ATOM 4249 C C . LYS B 1 63 ? -7.383 -23.375 34.406 1 47 63 LYS B C 1
ATOM 4251 O O . LYS B 1 63 ? -7.289 -22.234 33.938 1 47 63 LYS B O 1
ATOM 4256 N N . SER B 1 64 ? -7.91 -23.688 35.531 1 45.38 64 SER B N 1
ATOM 4257 C CA . SER B 1 64 ? -8.305 -22.594 36.406 1 45.38 64 SER B CA 1
ATOM 4258 C C . SER B 1 64 ? -7.094 -21.781 36.844 1 45.38 64 SER B C 1
ATOM 4260 O O . SER B 1 64 ? -7.168 -20.547 36.938 1 45.38 64 SER B O 1
ATOM 4262 N N . LEU B 1 65 ? -6.094 -22.422 37.156 1 46.03 65 LEU B N 1
ATOM 4263 C CA . LEU B 1 65 ? -4.852 -21.75 37.5 1 46.03 65 LEU B CA 1
ATOM 4264 C C . LEU B 1 65 ? -4.316 -20.953 36.312 1 46.03 65 LEU B C 1
ATOM 4266 O O . LEU B 1 65 ? -3.836 -19.828 36.5 1 46.03 65 LEU B O 1
ATOM 4270 N N . PHE B 1 66 ? -4.527 -21.516 35.188 1 44.41 66 PHE B N 1
ATOM 4271 C CA . PHE B 1 66 ? -4.141 -20.844 33.938 1 44.41 66 PHE B CA 1
ATOM 4272 C C . PHE B 1 66 ? -4.98 -19.594 33.719 1 44.41 66 PHE B C 1
ATOM 4274 O O . PHE B 1 66 ? -4.449 -18.547 33.344 1 44.41 66 PHE B O 1
ATOM 4281 N N . TRP B 1 67 ? -6.207 -19.828 33.906 1 45.81 67 TRP B N 1
ATOM 4282 C CA . TRP B 1 67 ? -7.121 -18.688 33.844 1 45.81 67 TRP B CA 1
ATOM 4283 C C . TRP B 1 67 ? -6.785 -17.656 34.906 1 45.81 67 TRP B C 1
ATOM 4285 O O . TRP B 1 67 ? -6.754 -16.453 34.594 1 45.81 67 TRP B O 1
ATOM 4295 N N . LEU B 1 68 ? -6.52 -18.047 35.969 1 43.5 68 LEU B N 1
ATOM 4296 C CA . LEU B 1 68 ? -6.129 -17.172 37.062 1 43.5 68 LEU B CA 1
ATOM 4297 C C . LEU B 1 68 ? -4.789 -16.5 36.781 1 43.5 68 LEU B C 1
ATOM 4299 O O . LEU B 1 68 ? -4.605 -15.32 37.062 1 43.5 68 LEU B O 1
ATOM 4303 N N . PHE B 1 69 ? -3.945 -17.25 36.25 1 44.12 69 PHE B N 1
ATOM 4304 C CA . PHE B 1 69 ? -2.648 -16.703 35.906 1 44.12 69 PHE B CA 1
ATOM 4305 C C . PHE B 1 69 ? -2.787 -15.695 34.75 1 44.12 69 PHE B C 1
ATOM 4307 O O . PHE B 1 69 ? -2.139 -14.648 34.781 1 44.12 69 PHE B O 1
ATOM 4314 N N . LYS B 1 70 ? -3.537 -16.078 33.844 1 45.41 70 LYS B N 1
ATOM 4315 C CA . LYS B 1 70 ? -3.832 -15.125 32.781 1 45.41 70 LYS B CA 1
ATOM 4316 C C . LYS B 1 70 ? -4.504 -13.875 33.344 1 45.41 70 LYS B C 1
ATOM 4318 O O . LYS B 1 70 ? -4.16 -12.75 32.938 1 45.41 70 LYS B O 1
ATOM 4323 N N . LYS B 1 71 ? -5.426 -14.133 34.156 1 45.78 71 LYS B N 1
ATOM 4324 C CA . LYS B 1 71 ? -6.09 -13.008 34.781 1 45.78 71 LYS B CA 1
ATOM 4325 C C . LYS B 1 71 ? -5.16 -12.32 35.781 1 45.78 71 LYS B C 1
ATOM 4327 O O . LYS B 1 71 ? -5.164 -11.094 35.906 1 45.78 71 LYS B O 1
ATOM 4332 N N . ALA B 1 72 ? -4.402 -13.148 36.406 1 43.16 72 ALA B N 1
ATOM 4333 C CA . ALA B 1 72 ? -3.398 -12.609 37.312 1 43.16 72 ALA B CA 1
ATOM 4334 C C . ALA B 1 72 ? -2.318 -11.844 36.562 1 43.16 72 ALA B C 1
ATOM 4336 O O . ALA B 1 72 ? -1.849 -10.797 37.031 1 43.16 72 ALA B O 1
ATOM 4337 N N . SER B 1 73 ? -1.933 -12.391 35.5 1 43.66 73 SER B N 1
ATOM 4338 C CA . SER B 1 73 ? -1.017 -11.617 34.656 1 43.66 73 SER B CA 1
ATOM 4339 C C . SER B 1 73 ? -1.615 -10.266 34.281 1 43.66 73 SER B C 1
ATOM 4341 O O . SER B 1 73 ? -0.922 -9.242 34.281 1 43.66 73 SER B O 1
ATOM 4343 N N . ASN B 1 74 ? -2.855 -10.32 33.969 1 44.12 74 ASN B N 1
ATOM 4344 C CA . ASN B 1 74 ? -3.537 -9.047 33.781 1 44.12 74 ASN B CA 1
ATOM 4345 C C . ASN B 1 74 ? -3.555 -8.234 35.094 1 44.12 74 ASN B C 1
ATOM 4347 O O . ASN B 1 74 ? -3.377 -7.012 35.062 1 44.12 74 ASN B O 1
ATOM 4351 N N . ILE B 1 75 ? -3.752 -8.93 36.094 1 42.81 75 ILE B N 1
ATOM 4352 C CA . ILE B 1 75 ? -3.75 -8.281 37.406 1 42.81 75 ILE B CA 1
ATOM 4353 C C . ILE B 1 75 ? -2.328 -7.852 37.781 1 42.81 75 ILE B C 1
ATOM 4355 O O . ILE B 1 75 ? -2.113 -6.742 38.281 1 42.81 75 ILE B O 1
ATOM 4359 N N . LEU B 1 76 ? -1.471 -8.648 37.562 1 41.28 76 LEU B N 1
ATOM 4360 C CA . LEU B 1 76 ? -0.085 -8.289 37.844 1 41.28 76 LEU B CA 1
ATOM 4361 C C . LEU B 1 76 ? 0.382 -7.16 36.938 1 41.28 76 LEU B C 1
ATOM 4363 O O . LEU B 1 76 ? 1.084 -6.25 37.375 1 41.28 76 LEU B O 1
ATOM 4367 N N . ASN B 1 77 ? 0.097 -7.246 35.688 1 44.44 77 ASN B N 1
ATOM 4368 C CA . ASN B 1 77 ? 0.302 -6.07 34.875 1 44.44 77 ASN B CA 1
ATOM 4369 C C . ASN B 1 77 ? -0.406 -4.844 35.438 1 44.44 77 ASN B C 1
ATOM 4371 O O . ASN B 1 77 ? 0.133 -3.736 35.406 1 44.44 77 ASN B O 1
ATOM 4375 N N . LEU B 1 78 ? -1.485 -5.129 36.031 1 43 78 LEU B N 1
ATOM 4376 C CA . LEU B 1 78 ? -2.189 -4.059 36.719 1 43 78 LEU B CA 1
ATOM 4377 C C . LEU B 1 78 ? -1.429 -3.627 37.969 1 43 78 LEU B C 1
ATOM 4379 O O . LEU B 1 78 ? -1.296 -2.432 38.219 1 43 78 LEU B O 1
ATOM 4383 N N . ILE B 1 79 ? -1.001 -4.531 38.688 1 42.69 79 ILE B N 1
ATOM 4384 C CA . ILE B 1 79 ? -0.242 -4.223 39.906 1 42.69 79 ILE B CA 1
ATOM 4385 C C . ILE B 1 79 ? 1.09 -3.58 39.5 1 42.69 79 ILE B C 1
ATOM 4387 O O . ILE B 1 79 ? 1.502 -2.586 40.125 1 42.69 79 ILE B O 1
ATOM 4391 N N . ASP B 1 80 ? 1.78 -4.117 38.625 1 42.44 80 ASP B N 1
ATOM 4392 C CA . ASP B 1 80 ? 3.006 -3.488 38.125 1 42.44 80 ASP B CA 1
ATOM 4393 C C . ASP B 1 80 ? 2.736 -2.068 37.625 1 42.44 80 ASP B C 1
ATOM 4395 O O . ASP B 1 80 ? 3.492 -1.146 37.938 1 42.44 80 ASP B O 1
ATOM 4399 N N . ASN B 1 81 ? 1.761 -1.998 36.938 1 41.34 81 ASN B N 1
ATOM 4400 C CA . ASN B 1 81 ? 1.354 -0.659 36.531 1 41.34 81 ASN B CA 1
ATOM 4401 C C . ASN B 1 81 ? 0.987 0.21 37.719 1 41.34 81 ASN B C 1
ATOM 4403 O O . ASN B 1 81 ? 1.334 1.392 37.75 1 41.34 81 ASN B O 1
ATOM 4407 N N . LEU B 1 82 ? 0.415 -0.427 38.594 1 40.22 82 LEU B N 1
ATOM 4408 C CA . LEU B 1 82 ? 0.057 0.288 39.812 1 40.22 82 LEU B CA 1
ATOM 4409 C C . LEU B 1 82 ? 1.299 0.622 40.625 1 40.22 82 LEU B C 1
ATOM 4411 O O . LEU B 1 82 ? 1.418 1.729 41.156 1 40.22 82 LEU B O 1
ATOM 4415 N N . MET B 1 83 ? 2.055 -0.301 40.875 1 40.69 83 MET B N 1
ATOM 4416 C CA . MET B 1 83 ? 3.277 -0.07 41.625 1 40.69 83 MET B CA 1
ATOM 4417 C C . MET B 1 83 ? 4.172 0.949 40.938 1 40.69 83 MET B C 1
ATOM 4419 O O . MET B 1 83 ? 4.801 1.783 41.594 1 40.69 83 MET B O 1
ATOM 4423 N N . GLU B 1 84 ? 4.391 0.755 39.656 1 42.38 84 GLU B N 1
ATOM 4424 C CA . GLU B 1 84 ? 5.062 1.823 38.938 1 42.38 84 GLU B CA 1
ATOM 4425 C C . GLU B 1 84 ? 4.375 3.166 39.156 1 42.38 84 GLU B C 1
ATOM 4427 O O . GLU B 1 84 ? 5.043 4.195 39.281 1 42.38 84 GLU B O 1
ATOM 4432 N N . LEU B 1 85 ? 3.139 3.059 39.219 1 39.78 85 LEU B N 1
ATOM 4433 C CA . LEU B 1 85 ? 2.379 4.258 39.531 1 39.78 85 LEU B CA 1
ATOM 4434 C C . LEU B 1 85 ? 2.727 4.746 40.938 1 39.78 85 LEU B C 1
ATOM 4436 O O . LEU B 1 85 ? 2.816 5.953 41.188 1 39.78 85 LEU B O 1
ATOM 4440 N N . LEU B 1 86 ? 2.732 3.91 41.812 1 41.06 86 LEU B N 1
ATOM 4441 C CA . LEU B 1 86 ? 3.031 4.27 43.219 1 41.06 86 LEU B CA 1
ATOM 4442 C C . LEU B 1 86 ? 4.48 4.719 43.344 1 41.06 86 LEU B C 1
ATOM 4444 O O . LEU B 1 86 ? 4.797 5.559 44.188 1 41.06 86 LEU B O 1
ATOM 4448 N N . LYS B 1 87 ? 5.449 3.975 42.969 1 41.94 87 LYS B N 1
ATOM 4449 C CA . LYS B 1 87 ? 6.848 4.387 43.031 1 41.94 87 LYS B CA 1
ATOM 4450 C C . LYS B 1 87 ? 7.074 5.719 42.344 1 41.94 87 LYS B C 1
ATOM 4452 O O . LYS B 1 87 ? 7.879 6.539 42.781 1 41.94 87 LYS B O 1
ATOM 4457 N N . SER B 1 88 ? 6.914 5.91 41.188 1 35.47 88 SER B N 1
ATOM 4458 C CA . SER B 1 88 ? 6.91 7.211 40.5 1 35.47 88 SER B CA 1
ATOM 4459 C C . SER B 1 88 ? 5.488 7.715 40.281 1 35.47 88 SER B C 1
ATOM 4461 O O . SER B 1 88 ? 4.812 7.293 39.344 1 35.47 88 SER B O 1
ATOM 4463 N N . PRO B 1 89 ? 4.824 8.008 41.406 1 35.47 89 PRO B N 1
ATOM 4464 C CA . PRO B 1 89 ? 3.531 8.648 41.125 1 35.47 89 PRO B CA 1
ATOM 4465 C C . PRO B 1 89 ? 3.484 9.344 39.781 1 35.47 89 PRO B C 1
ATOM 4467 O O . PRO B 1 89 ? 4.52 9.773 39.25 1 35.47 89 PRO B O 1
ATOM 4470 N N . PRO B 1 90 ? 2.506 8.945 38.812 1 35.56 90 PRO B N 1
ATOM 4471 C CA . PRO B 1 90 ? 2.592 9.789 37.625 1 35.56 90 PRO B CA 1
ATOM 4472 C C . PRO B 1 90 ? 3.045 11.211 37.938 1 35.56 90 PRO B C 1
ATOM 4474 O O . PRO B 1 90 ? 2.424 11.898 38.75 1 35.56 90 PRO B O 1
ATOM 4477 N N . THR B 1 91 ? 4.141 11.453 38.406 1 34.78 91 THR B N 1
ATOM 4478 C CA . THR B 1 91 ? 4.477 12.875 38.375 1 34.78 91 THR B CA 1
ATOM 4479 C C . THR B 1 91 ? 3.627 13.602 37.312 1 34.78 91 THR B C 1
ATOM 4481 O O . THR B 1 91 ? 3.184 12.992 36.344 1 34.78 91 THR B O 1
ATOM 4484 N N . THR B 1 92 ? 2.812 14.625 37.719 1 37.25 92 THR B N 1
ATOM 4485 C CA . THR B 1 92 ? 2.199 15.664 36.906 1 37.25 92 THR B CA 1
ATOM 4486 C C . THR B 1 92 ? 2.904 15.766 35.531 1 37.25 92 THR B C 1
ATOM 4488 O O . THR B 1 92 ? 2.771 16.766 34.844 1 37.25 92 THR B O 1
ATOM 4491 N N . SER B 1 93 ? 3.859 15.039 35.281 1 40.84 93 SER B N 1
ATOM 4492 C CA . SER B 1 93 ? 4.637 15.359 34.094 1 40.84 93 SER B CA 1
ATOM 4493 C C . SER B 1 93 ? 3.885 14.969 32.812 1 40.84 93 SER B C 1
ATOM 4495 O O . SER B 1 93 ? 3.213 13.938 32.781 1 40.84 93 SER B O 1
ATOM 4497 N N . LYS B 1 94 ? 3.484 15.969 32.062 1 52.28 94 LYS B N 1
ATOM 4498 C CA . LYS B 1 94 ? 2.902 15.914 30.734 1 52.28 94 LYS B CA 1
ATOM 4499 C C . LYS B 1 94 ? 3.412 14.703 29.953 1 52.28 94 LYS B C 1
ATOM 4501 O O . LYS B 1 94 ? 4.609 14.414 29.969 1 52.28 94 LYS B O 1
ATOM 4506 N N . PRO B 1 95 ? 2.547 13.695 29.672 1 53.62 95 PRO B N 1
ATOM 4507 C CA . PRO B 1 95 ? 3.004 12.57 28.859 1 53.62 95 PRO B CA 1
ATOM 4508 C C . PRO B 1 95 ? 3.998 13 27.781 1 53.62 95 PRO B C 1
ATOM 4510 O O . PRO B 1 95 ? 3.867 14.078 27.203 1 53.62 95 PRO B O 1
ATOM 4513 N N . VAL B 1 96 ? 5.055 12.289 27.891 1 59.5 96 VAL B N 1
ATOM 4514 C CA . VAL B 1 96 ? 6.062 12.547 26.859 1 59.5 96 VAL B CA 1
ATOM 4515 C C . VAL B 1 96 ? 5.625 11.922 25.531 1 59.5 96 VAL B C 1
ATOM 4517 O O . VAL B 1 96 ? 5.336 10.719 25.484 1 59.5 96 VAL B O 1
ATOM 4520 N N . ILE B 1 97 ? 5.219 12.758 24.641 1 66.38 97 ILE B N 1
ATOM 4521 C CA . ILE B 1 97 ? 4.926 12.312 23.281 1 66.38 97 ILE B CA 1
ATOM 4522 C C . ILE B 1 97 ? 6.223 12.164 22.484 1 66.38 97 ILE B C 1
ATOM 4524 O O . ILE B 1 97 ? 7.07 13.055 22.5 1 66.38 97 ILE B O 1
ATOM 4528 N N . LYS B 1 98 ? 6.383 10.883 22.047 1 70.19 98 LYS B N 1
ATOM 4529 C CA . LYS B 1 98 ? 7.57 10.633 21.234 1 70.19 98 LYS B CA 1
ATOM 4530 C C . LYS B 1 98 ? 7.195 10.383 19.781 1 70.19 98 LYS B C 1
ATOM 4532 O O . LYS B 1 98 ? 6.203 9.711 19.5 1 70.19 98 LYS B O 1
ATOM 4537 N N . CYS B 1 99 ? 7.801 11.102 19.031 1 73.5 99 CYS B N 1
ATOM 4538 C CA . CYS B 1 99 ? 7.734 10.742 17.609 1 73.5 99 CYS B CA 1
ATOM 4539 C C . CYS B 1 99 ? 8.57 9.5 17.328 1 73.5 99 CYS B C 1
ATOM 4541 O O . CYS B 1 99 ? 9.773 9.477 17.578 1 73.5 99 CYS B O 1
ATOM 4543 N N . LEU B 1 100 ? 7.801 8.406 16.984 1 66.25 100 LEU B N 1
ATOM 4544 C CA . LEU B 1 100 ? 8.516 7.18 16.656 1 66.25 100 LEU B CA 1
ATOM 4545 C C . LEU B 1 100 ? 9.492 7.41 15.508 1 66.25 100 LEU B C 1
ATOM 4547 O O . LEU B 1 100 ? 9.375 8.398 14.781 1 66.25 100 LEU B O 1
ATOM 4551 N N . ASN B 1 101 ? 10.422 6.539 15.445 1 66.31 101 ASN B N 1
ATOM 4552 C CA . ASN B 1 101 ? 11.398 6.605 14.359 1 66.31 101 ASN B CA 1
ATOM 4553 C C . ASN B 1 101 ? 10.719 6.684 13 1 66.31 101 ASN B C 1
ATOM 4555 O O . ASN B 1 101 ? 9.641 6.117 12.805 1 66.31 101 ASN B O 1
ATOM 4559 N N . LYS B 1 102 ? 11.32 7.465 12.242 1 80.94 102 LYS B N 1
ATOM 4560 C CA . LYS B 1 102 ? 10.953 7.633 10.844 1 80.94 102 LYS B CA 1
ATOM 4561 C C . LYS B 1 102 ? 10.906 6.289 10.117 1 80.94 102 LYS B C 1
ATOM 4563 O O . LYS B 1 102 ? 11.82 5.473 10.25 1 80.94 102 LYS B O 1
ATOM 4568 N N . SER B 1 103 ? 9.711 5.977 9.617 1 87.88 103 SER B N 1
ATOM 4569 C CA . SER B 1 103 ? 9.547 4.781 8.797 1 87.88 103 SER B CA 1
ATOM 4570 C C . SER B 1 103 ? 9.469 5.133 7.316 1 87.88 103 SER B C 1
ATOM 4572 O O . SER B 1 103 ? 9.141 6.27 6.961 1 87.88 103 SER B O 1
ATOM 4574 N N . PHE B 1 104 ? 9.867 4.172 6.539 1 89.62 104 PHE B N 1
ATOM 4575 C CA . PHE B 1 104 ? 9.852 4.375 5.098 1 89.62 104 PHE B CA 1
ATOM 4576 C C . PHE B 1 104 ? 9.047 3.277 4.406 1 89.62 104 PHE B C 1
ATOM 4578 O O . PHE B 1 104 ? 9.094 2.115 4.816 1 89.62 104 PHE B O 1
ATOM 4585 N N . LEU B 1 105 ? 8.312 3.664 3.4 1 89.56 105 LEU B N 1
ATOM 4586 C CA . LEU B 1 105 ? 7.684 2.699 2.508 1 89.56 105 LEU B CA 1
ATOM 4587 C C . LEU B 1 105 ? 8.102 2.938 1.062 1 89.56 105 LEU B C 1
ATOM 4589 O O . LEU B 1 105 ? 8.625 4.008 0.731 1 89.56 105 LEU B O 1
ATOM 4593 N N . THR B 1 106 ? 7.973 1.9 0.249 1 90.62 106 THR B N 1
ATOM 4594 C CA . THR B 1 106 ? 8.289 1.977 -1.172 1 90.62 106 THR B CA 1
ATOM 4595 C C . THR B 1 106 ? 7.031 2.246 -1.994 1 90.62 106 THR B C 1
ATOM 4597 O O . THR B 1 106 ? 6.027 1.551 -1.844 1 90.62 106 THR B O 1
ATOM 4600 N N . CYS B 1 107 ? 7.121 3.256 -2.822 1 93.62 107 CYS B N 1
ATOM 4601 C CA . CYS B 1 107 ? 6.008 3.598 -3.701 1 93.62 107 CYS B CA 1
ATOM 4602 C C . CYS B 1 107 ? 6.43 3.533 -5.164 1 93.62 107 CYS B C 1
ATOM 4604 O O . CYS B 1 107 ? 7.605 3.701 -5.484 1 93.62 107 CYS B O 1
ATOM 4606 N N . TYR B 1 108 ? 5.461 3.281 -5.961 1 91.69 108 TYR B N 1
ATOM 4607 C CA . TYR B 1 108 ? 5.707 3.141 -7.391 1 91.69 108 TYR B CA 1
ATOM 4608 C C . TYR B 1 108 ? 5.559 4.48 -8.109 1 91.69 108 TYR B C 1
ATOM 4610 O O . TYR B 1 108 ? 4.629 5.238 -7.828 1 91.69 108 TYR B O 1
ATOM 4618 N N . LYS B 1 109 ? 6.547 4.734 -8.953 1 91.5 109 LYS B N 1
ATOM 4619 C CA . LYS B 1 109 ? 6.469 5.773 -9.977 1 91.5 109 LYS B CA 1
ATOM 4620 C C . LYS B 1 109 ? 6.711 5.191 -11.367 1 91.5 109 LYS B C 1
ATOM 4622 O O . LYS B 1 109 ? 7.32 4.129 -11.5 1 91.5 109 LYS B O 1
ATOM 4627 N N . THR B 1 110 ? 6.223 5.836 -12.383 1 85.31 110 THR B N 1
ATOM 4628 C CA . THR B 1 110 ? 6.383 5.344 -13.75 1 85.31 110 THR B CA 1
ATOM 4629 C C . THR B 1 110 ? 7.863 5.219 -14.109 1 85.31 110 THR B C 1
ATOM 4631 O O . THR B 1 110 ? 8.219 4.496 -15.039 1 85.31 110 THR B O 1
ATOM 4634 N N . PHE B 1 111 ? 8.719 5.871 -13.367 1 85.38 111 PHE B N 1
ATOM 4635 C CA . PHE B 1 111 ? 10.141 5.863 -13.695 1 85.38 111 PHE B CA 1
ATOM 4636 C C . PHE B 1 111 ? 10.938 5.125 -12.633 1 85.38 111 PHE B C 1
ATOM 4638 O O . PHE B 1 111 ? 12.164 5.207 -12.594 1 85.38 111 PHE B O 1
ATOM 4645 N N . GLY B 1 112 ? 10.273 4.461 -11.75 1 87.81 112 GLY B N 1
ATOM 4646 C CA . GLY B 1 112 ? 10.953 3.646 -10.758 1 87.81 112 GLY B CA 1
ATOM 4647 C C . GLY B 1 112 ? 10.312 3.734 -9.383 1 87.81 112 GLY B C 1
ATOM 4648 O O . GLY B 1 112 ? 9.297 4.41 -9.203 1 87.81 112 GLY B O 1
ATOM 4649 N N . LEU B 1 113 ? 10.922 3.025 -8.461 1 91.75 113 LEU B N 1
ATOM 4650 C CA . LEU B 1 113 ? 10.422 3.004 -7.094 1 91.75 113 LEU B CA 1
ATOM 4651 C C . LEU B 1 113 ? 11.031 4.133 -6.27 1 91.75 113 LEU B C 1
ATOM 4653 O O . LEU B 1 113 ? 12.172 4.531 -6.512 1 91.75 113 LEU B O 1
ATOM 4657 N N . LYS B 1 114 ? 10.273 4.695 -5.352 1 93.94 114 LYS B N 1
ATOM 4658 C CA . LYS B 1 114 ? 10.742 5.77 -4.48 1 93.94 114 LYS B CA 1
ATOM 4659 C C . LYS B 1 114 ? 10.406 5.484 -3.021 1 93.94 114 LYS B C 1
ATOM 4661 O O . LYS B 1 114 ? 9.414 4.809 -2.73 1 93.94 114 LYS B O 1
ATOM 4666 N N . ARG B 1 115 ? 11.242 6.023 -2.205 1 93.06 115 ARG B N 1
ATOM 4667 C CA . ARG B 1 115 ? 11 5.887 -0.771 1 93.06 115 ARG B CA 1
ATOM 4668 C C . ARG B 1 115 ? 10.172 7.047 -0.241 1 93.06 115 ARG B C 1
ATOM 4670 O O . ARG B 1 115 ? 10.477 8.211 -0.5 1 93.06 115 ARG B O 1
ATOM 4677 N N . ILE B 1 116 ? 9.156 6.723 0.479 1 95.75 116 ILE B N 1
ATOM 4678 C CA . ILE B 1 116 ? 8.281 7.703 1.118 1 95.75 116 ILE B CA 1
ATOM 4679 C C . ILE B 1 116 ? 8.359 7.551 2.635 1 95.75 116 ILE B C 1
ATOM 4681 O O . ILE B 1 116 ? 8.234 6.441 3.162 1 95.75 116 ILE B O 1
ATOM 4685 N N . SER B 1 117 ? 8.586 8.664 3.305 1 94.88 117 SER B N 1
ATOM 4686 C CA . SER B 1 117 ? 8.742 8.648 4.754 1 94.88 117 SER B CA 1
ATOM 4687 C C . SER B 1 117 ? 7.434 9 5.461 1 94.88 117 SER B C 1
ATOM 4689 O O . SER B 1 117 ? 6.617 9.75 4.926 1 94.88 117 SER B O 1
ATOM 4691 N N . TYR B 1 118 ? 7.246 8.383 6.598 1 95.31 118 TYR B N 1
ATOM 4692 C CA . TYR B 1 118 ? 6.168 8.789 7.492 1 95.31 118 TYR B CA 1
ATOM 4693 C C . TYR B 1 118 ? 6.594 8.656 8.953 1 95.31 118 TYR B C 1
ATOM 4695 O O . TYR B 1 118 ? 7.566 7.969 9.258 1 95.31 118 TYR B O 1
ATOM 4703 N N . VAL B 1 119 ? 5.906 9.406 9.797 1 92.94 119 VAL B N 1
ATOM 4704 C CA . VAL B 1 119 ? 6.203 9.398 11.227 1 92.94 119 VAL B CA 1
ATOM 4705 C C . VAL B 1 119 ? 4.938 9.062 12.016 1 92.94 119 VAL B C 1
ATOM 4707 O O . VAL B 1 119 ? 3.822 9.242 11.516 1 92.94 119 VAL B O 1
ATOM 4710 N N . GLU B 1 120 ? 5.141 8.555 13.109 1 90.38 120 GLU B N 1
ATOM 4711 C CA . GLU B 1 120 ? 4.07 8.266 14.062 1 90.38 120 GLU B CA 1
ATOM 4712 C C . GLU B 1 120 ? 4.402 8.812 15.445 1 90.38 120 GLU B C 1
ATOM 4714 O O . GLU B 1 120 ? 5.539 8.703 15.914 1 90.38 120 GLU B O 1
ATOM 4719 N N . TRP B 1 121 ? 3.422 9.516 15.992 1 88.25 121 TRP B N 1
ATOM 4720 C CA . TRP B 1 121 ? 3.561 9.969 17.375 1 88.25 121 TRP B CA 1
ATOM 4721 C C . TRP B 1 121 ? 2.826 9.039 18.328 1 88.25 121 TRP B C 1
ATOM 4723 O O . TRP B 1 121 ? 1.678 8.664 18.078 1 88.25 121 TRP B O 1
ATOM 4733 N N . VAL B 1 122 ? 3.527 8.664 19.328 1 79.25 122 VAL B N 1
ATOM 4734 C CA . VAL B 1 122 ? 2.941 7.754 20.312 1 79.25 122 VAL B CA 1
ATOM 4735 C C . VAL B 1 122 ? 3.205 8.273 21.719 1 79.25 122 VAL B C 1
ATOM 4737 O O . VAL B 1 122 ? 4.137 9.055 21.938 1 79.25 122 VAL B O 1
ATOM 4740 N N . ARG B 1 123 ? 2.289 7.793 22.531 1 73 123 ARG B N 1
ATOM 4741 C CA . ARG B 1 123 ? 2.553 8.039 23.953 1 73 123 ARG B CA 1
ATOM 4742 C C . ARG B 1 123 ? 3.514 7.004 24.516 1 73 123 ARG B C 1
ATOM 4744 O O . ARG B 1 123 ? 3.348 5.805 24.281 1 73 123 ARG B O 1
ATOM 4751 N N . GLU B 1 124 ? 4.508 7.461 25.094 1 64.69 124 GLU B N 1
ATOM 4752 C CA . GLU B 1 124 ? 5.52 6.559 25.641 1 64.69 124 GLU B CA 1
ATOM 4753 C C . GLU B 1 124 ? 4.922 5.633 26.703 1 64.69 124 GLU B C 1
ATOM 4755 O O . GLU B 1 124 ? 5.359 4.492 26.844 1 64.69 124 GLU B O 1
ATOM 4760 N N . ASP B 1 125 ? 4.008 6.137 27.422 1 59.34 125 ASP B N 1
ATOM 4761 C CA . ASP B 1 125 ? 3.475 5.383 28.547 1 59.34 125 ASP B CA 1
ATOM 4762 C C . ASP B 1 125 ? 2.359 4.438 28.109 1 59.34 125 ASP B C 1
ATOM 4764 O O . ASP B 1 125 ? 1.841 3.66 28.906 1 59.34 125 ASP B O 1
ATOM 4768 N N . LYS B 1 126 ? 1.909 4.508 26.922 1 58.88 126 LYS B N 1
ATOM 4769 C CA . LYS B 1 126 ? 0.826 3.654 26.438 1 58.88 126 LYS B CA 1
ATOM 4770 C C . LYS B 1 126 ? 1.256 2.865 25.203 1 58.88 126 LYS B C 1
ATOM 4772 O O . LYS B 1 126 ? 1.539 3.449 24.156 1 58.88 126 LYS B O 1
ATOM 4777 N N . PRO B 1 127 ? 1.588 1.522 25.469 1 52.81 127 PRO B N 1
ATOM 4778 C CA . PRO B 1 127 ? 1.892 0.806 24.234 1 52.81 127 PRO B CA 1
ATOM 4779 C C . PRO B 1 127 ? 0.697 0.738 23.281 1 52.81 127 PRO B C 1
ATOM 4781 O O . PRO B 1 127 ? -0.447 0.633 23.734 1 52.81 127 PRO B O 1
ATOM 4784 N N . VAL B 1 128 ? 0.83 1.261 22.109 1 52.66 128 VAL B N 1
ATOM 4785 C CA . VAL B 1 128 ? -0.256 1.144 21.141 1 52.66 128 VAL B CA 1
ATOM 4786 C C . VAL B 1 128 ? -0.513 -0.329 20.828 1 52.66 128 VAL B C 1
ATOM 4788 O O . VAL B 1 128 ? 0.404 -1.057 20.438 1 52.66 128 VAL B O 1
ATOM 4791 N N . PRO B 1 129 ? -1.669 -0.866 21.406 1 48.31 129 PRO B N 1
ATOM 4792 C CA . PRO B 1 129 ? -1.942 -2.256 21.031 1 48.31 129 PRO B CA 1
ATOM 4793 C C . PRO B 1 129 ? -2.049 -2.451 19.531 1 48.31 129 PRO B C 1
ATOM 4795 O O . PRO B 1 129 ? -2.639 -1.62 18.828 1 48.31 129 PRO B O 1
ATOM 4798 N N . THR B 1 130 ? -1.191 -3.154 18.891 1 50.06 130 THR B N 1
ATOM 4799 C CA . THR B 1 130 ? -1.216 -3.457 17.469 1 50.06 130 THR B CA 1
ATOM 4800 C C . THR B 1 130 ? -2.15 -4.629 17.172 1 50.06 130 THR B C 1
ATOM 4802 O O . THR B 1 130 ? -2.074 -5.242 16.109 1 50.06 130 THR B O 1
ATOM 4805 N N . SER B 1 131 ? -3.146 -4.949 18.141 1 47.56 131 SER B N 1
ATOM 4806 C CA . SER B 1 131 ? -3.793 -6.219 17.828 1 47.56 131 SER B CA 1
ATOM 4807 C C . SER B 1 131 ? -4.875 -6.039 16.766 1 47.56 131 SER B C 1
ATOM 4809 O O . SER B 1 131 ? -5.523 -4.996 16.703 1 47.56 131 SER B O 1
ATOM 4811 N N . ALA B 1 132 ? -4.961 -6.941 15.828 1 50.62 132 ALA B N 1
ATOM 4812 C CA . ALA B 1 132 ? -5.949 -7.125 14.766 1 50.62 132 ALA B CA 1
ATOM 4813 C C . ALA B 1 132 ? -7.367 -7.129 15.328 1 50.62 132 ALA B C 1
ATOM 4815 O O . ALA B 1 132 ? -8.32 -6.773 14.633 1 50.62 132 ALA B O 1
ATOM 4816 N N . LYS B 1 133 ? -7.617 -7.465 16.578 1 50.88 133 LYS B N 1
ATOM 4817 C CA . LYS B 1 133 ? -8.969 -7.629 17.109 1 50.88 133 LYS B CA 1
ATOM 4818 C C . LYS B 1 133 ? -9.609 -6.277 17.406 1 50.88 133 LYS B C 1
ATOM 4820 O O . LYS B 1 133 ? -10.828 -6.148 17.406 1 50.88 133 LYS B O 1
ATOM 4825 N N . HIS B 1 134 ? -8.844 -5.301 17.609 1 55.88 134 HIS B N 1
ATOM 4826 C CA . HIS B 1 134 ? -9.367 -3.961 17.859 1 55.88 134 HIS B CA 1
ATOM 4827 C C . HIS B 1 134 ? -8.57 -2.908 17.094 1 55.88 134 HIS B C 1
ATOM 4829 O O . HIS B 1 134 ? -7.648 -2.299 17.641 1 55.88 134 HIS B O 1
ATOM 4835 N N . PRO B 1 135 ? -9.047 -2.771 15.852 1 60.88 135 PRO B N 1
ATOM 4836 C CA . PRO B 1 135 ? -8.234 -1.813 15.102 1 60.88 135 PRO B CA 1
ATOM 4837 C C . PRO B 1 135 ? -8.266 -0.41 15.703 1 60.88 135 PRO B C 1
ATOM 4839 O O . PRO B 1 135 ? -9.312 0.037 16.172 1 60.88 135 PRO B O 1
ATOM 4842 N N . PRO B 1 136 ? -7.148 0.157 15.852 1 69.56 136 PRO B N 1
ATOM 4843 C CA . PRO B 1 136 ? -7.082 1.526 16.375 1 69.56 136 PRO B CA 1
ATOM 4844 C C . PRO B 1 136 ? -7.734 2.543 15.43 1 69.56 136 PRO B C 1
ATOM 4846 O O . PRO B 1 136 ? -7.941 2.254 14.25 1 69.56 136 PRO B O 1
ATOM 4849 N N . HIS B 1 137 ? -8.203 3.627 16.047 1 84.19 137 HIS B N 1
ATOM 4850 C CA . HIS B 1 137 ? -8.539 4.809 15.25 1 84.19 137 HIS B CA 1
ATOM 4851 C C . HIS B 1 137 ? -7.281 5.445 14.656 1 84.19 137 HIS B C 1
ATOM 4853 O O . HIS B 1 137 ? -6.398 5.883 15.398 1 84.19 137 HIS B O 1
ATOM 4859 N N . LEU B 1 138 ? -7.242 5.383 13.383 1 90.19 138 LEU B N 1
ATOM 4860 C CA . LEU B 1 138 ? -6.09 5.945 12.68 1 90.19 138 LEU B CA 1
ATOM 4861 C C . LEU B 1 138 ? -6.355 7.391 12.273 1 90.19 138 LEU B C 1
ATOM 4863 O O . LEU B 1 138 ? -7.34 7.676 11.586 1 90.19 138 LEU B O 1
ATOM 4867 N N . ILE B 1 139 ? -5.531 8.281 12.773 1 94.88 139 ILE B N 1
ATOM 4868 C CA . ILE B 1 139 ? -5.543 9.672 12.32 1 94.88 139 ILE B CA 1
ATOM 4869 C C . ILE B 1 139 ? -4.359 9.922 11.391 1 94.88 139 ILE B C 1
ATOM 4871 O O . ILE B 1 139 ? -3.203 9.875 11.82 1 94.88 139 ILE B O 1
ATOM 4875 N N . LEU B 1 140 ? -4.66 10.133 10.148 1 97.12 140 LEU B N 1
ATOM 4876 C CA . LEU B 1 140 ? -3.631 10.312 9.125 1 97.12 140 LEU B CA 1
ATOM 4877 C C . LEU B 1 140 ? -3.564 11.773 8.672 1 97.12 140 LEU B C 1
ATOM 4879 O O . LEU B 1 140 ? -4.555 12.32 8.188 1 97.12 140 LEU B O 1
ATOM 4883 N N . CYS B 1 141 ? -2.385 12.375 8.781 1 98.38 141 CYS B N 1
ATOM 4884 C CA . CYS B 1 141 ? -2.201 13.789 8.453 1 98.38 141 CYS B CA 1
ATOM 4885 C C . CYS B 1 141 ? -1.405 13.945 7.164 1 98.38 141 CYS B C 1
ATOM 4887 O O . CYS B 1 141 ? -0.399 13.258 6.965 1 98.38 141 CYS B O 1
ATOM 4889 N N . HIS B 1 142 ? -1.872 14.758 6.309 1 98.75 142 HIS B N 1
ATOM 4890 C CA . HIS B 1 142 ? -1.197 15.07 5.055 1 98.75 142 HIS B CA 1
ATOM 4891 C C . HIS B 1 142 ? -0.995 16.578 4.902 1 98.75 142 HIS B C 1
ATOM 4893 O O . HIS B 1 142 ? -1.96 17.344 4.93 1 98.75 142 HIS B O 1
ATOM 4899 N N . HIS B 1 143 ? 0.176 17.047 4.637 1 98.19 143 HIS B N 1
ATOM 4900 C CA . HIS B 1 143 ? 0.622 18.422 4.785 1 98.19 143 HIS B CA 1
ATOM 4901 C C . HIS B 1 143 ? 0.354 19.234 3.52 1 98.19 143 HIS B C 1
ATOM 4903 O O . HIS B 1 143 ? -0.087 18.688 2.508 1 98.19 143 HIS B O 1
ATOM 4909 N N . ALA B 1 144 ? 0.626 20.516 3.645 1 96.81 144 ALA B N 1
ATOM 4910 C CA . ALA B 1 144 ? 0.512 21.469 2.543 1 96.81 144 ALA B CA 1
ATOM 4911 C C . ALA B 1 144 ? 1.712 21.375 1.606 1 96.81 144 ALA B C 1
ATOM 4913 O O . ALA B 1 144 ? 2.684 20.672 1.901 1 96.81 144 ALA B O 1
ATOM 4914 N N . LEU B 1 145 ? 1.688 22.109 0.567 1 95.5 145 LEU B N 1
ATOM 4915 C CA . LEU B 1 145 ? 2.604 21.984 -0.563 1 95.5 145 LEU B CA 1
ATOM 4916 C C . LEU B 1 145 ? 4.051 22.109 -0.106 1 95.5 145 LEU B C 1
ATOM 4918 O O . LEU B 1 145 ? 4.895 21.281 -0.469 1 95.5 145 LEU B O 1
ATOM 4922 N N . SER B 1 146 ? 4.375 23.078 0.724 1 92.94 146 SER B N 1
ATOM 4923 C CA . SER B 1 146 ? 5.766 23.328 1.095 1 92.94 146 SER B CA 1
ATOM 4924 C C . SER B 1 146 ? 6.059 22.828 2.508 1 92.94 146 SER B C 1
ATOM 4926 O O . SER B 1 146 ? 7.074 23.203 3.102 1 92.94 146 SER B O 1
ATOM 4928 N N . TRP B 1 147 ? 5.188 22.125 3.088 1 95.19 147 TRP B N 1
ATOM 4929 C CA . TRP B 1 147 ? 5.352 21.609 4.449 1 95.19 147 TRP B CA 1
ATOM 4930 C C . TRP B 1 147 ? 5.824 20.172 4.438 1 95.19 147 TRP B C 1
ATOM 4932 O O . TRP B 1 147 ? 6.336 19.688 3.424 1 95.19 147 TRP B O 1
ATOM 4942 N N . ASN B 1 148 ? 5.793 19.578 5.551 1 96.12 148 ASN B N 1
ATOM 4943 C CA . ASN B 1 148 ? 6.16 18.172 5.707 1 96.12 148 ASN B CA 1
ATOM 4944 C C . ASN B 1 148 ? 5.48 17.547 6.922 1 96.12 148 ASN B C 1
ATOM 4946 O O . ASN B 1 148 ? 4.664 18.188 7.586 1 96.12 148 ASN B O 1
ATOM 4950 N N . ALA B 1 149 ? 5.77 16.312 7.137 1 96.81 149 ALA B N 1
ATOM 4951 C CA . ALA B 1 149 ? 5.086 15.531 8.156 1 96.81 149 ALA B CA 1
ATOM 4952 C C . ALA B 1 149 ? 5.238 16.172 9.539 1 96.81 149 ALA B C 1
ATOM 4954 O O . ALA B 1 149 ? 4.293 16.188 10.328 1 96.81 149 ALA B O 1
ATOM 4955 N N . MET B 1 150 ? 6.348 16.766 9.836 1 92.75 150 MET B N 1
ATOM 4956 C CA . MET B 1 150 ? 6.676 17.25 11.172 1 92.75 150 MET B CA 1
ATOM 4957 C C . MET B 1 150 ? 5.879 18.516 11.5 1 92.75 150 MET B C 1
ATOM 4959 O O . MET B 1 150 ? 5.84 18.938 12.656 1 92.75 150 MET B O 1
ATOM 4963 N N . SER B 1 151 ? 5.242 19.062 10.531 1 92.31 151 SER B N 1
ATOM 4964 C CA . SER B 1 151 ? 4.41 20.234 10.773 1 92.31 151 SER B CA 1
ATOM 4965 C C . SER B 1 151 ? 3.23 19.906 11.68 1 92.31 151 SER B C 1
ATOM 4967 O O . SER B 1 151 ? 2.584 20.797 12.227 1 92.31 151 SER B O 1
ATOM 4969 N N . PHE B 1 152 ? 2.971 18.625 11.875 1 94.44 152 PHE B N 1
ATOM 4970 C CA . PHE B 1 152 ? 1.801 18.219 12.641 1 94.44 152 PHE B CA 1
ATOM 4971 C C . PHE B 1 152 ? 2.189 17.859 14.07 1 94.44 152 PHE B C 1
ATOM 4973 O O . PHE B 1 152 ? 1.379 17.297 14.812 1 94.44 152 PHE B O 1
ATOM 4980 N N . GLU B 1 153 ? 3.369 18.141 14.43 1 89.69 153 GLU B N 1
ATOM 4981 C CA . GLU B 1 153 ? 3.873 17.719 15.734 1 89.69 153 GLU B CA 1
ATOM 4982 C C . GLU B 1 153 ? 3.008 18.281 16.859 1 89.69 153 GLU B C 1
ATOM 4984 O O . GLU B 1 153 ? 2.617 17.547 17.781 1 89.69 153 GLU B O 1
ATOM 4989 N N . HIS B 1 154 ? 2.666 19.562 16.812 1 86.62 154 HIS B N 1
ATOM 4990 C CA . HIS B 1 154 ? 1.863 20.188 17.859 1 86.62 154 HIS B CA 1
ATOM 4991 C C . HIS B 1 154 ? 0.458 19.594 17.906 1 86.62 154 HIS B C 1
ATOM 4993 O O . HIS B 1 154 ? -0.082 19.344 18.984 1 86.62 154 HIS B O 1
ATOM 4999 N N . LEU B 1 155 ? -0.095 19.422 16.75 1 90.94 155 LEU B N 1
ATOM 5000 C CA . LEU B 1 155 ? -1.405 18.781 16.672 1 90.94 155 LEU B CA 1
ATOM 5001 C C . LEU B 1 155 ? -1.371 17.391 17.297 1 90.94 155 LEU B C 1
ATOM 5003 O O . LEU B 1 155 ? -2.252 17.047 18.078 1 90.94 155 LEU B O 1
ATOM 5007 N N . ALA B 1 156 ? -0.389 16.625 16.906 1 90.5 156 ALA B N 1
ATOM 5008 C CA . ALA B 1 156 ? -0.251 15.258 17.422 1 90.5 156 ALA B CA 1
ATOM 5009 C C . ALA B 1 156 ? -0.145 15.25 18.938 1 90.5 156 ALA B C 1
ATOM 5011 O O . ALA B 1 156 ? -0.797 14.445 19.609 1 90.5 156 ALA B O 1
ATOM 5012 N N . HIS B 1 157 ? 0.658 16.172 19.453 1 85.62 157 HIS B N 1
ATOM 5013 C CA . HIS B 1 157 ? 0.838 16.25 20.891 1 85.62 157 HIS B CA 1
ATOM 5014 C C . HIS B 1 157 ? -0.483 16.547 21.594 1 85.62 157 HIS B C 1
ATOM 5016 O O . HIS B 1 157 ? -0.81 15.906 22.609 1 85.62 157 HIS B O 1
ATOM 5022 N N . LYS B 1 158 ? -1.179 17.438 21.047 1 84.44 158 LYS B N 1
ATOM 5023 C CA . LYS B 1 158 ? -2.447 17.812 21.656 1 84.44 158 LYS B CA 1
ATOM 5024 C C . LYS B 1 158 ? -3.463 16.672 21.578 1 84.44 158 LYS B C 1
ATOM 5026 O O . LYS B 1 158 ? -4.18 16.406 22.531 1 84.44 158 LYS B O 1
ATOM 5031 N N . LEU B 1 159 ? -3.553 16.016 20.5 1 86 159 LEU B N 1
ATOM 5032 C CA . LEU B 1 159 ? -4.5 14.914 20.297 1 86 159 LEU B CA 1
ATOM 5033 C C . LEU B 1 159 ? -4.191 13.75 21.219 1 86 159 LEU B C 1
ATOM 5035 O O . LEU B 1 159 ? -5.105 13.086 21.719 1 86 159 LEU B O 1
ATOM 5039 N N . LEU B 1 160 ? -2.963 13.516 21.438 1 81.62 160 LEU B N 1
ATOM 5040 C CA . LEU B 1 160 ? -2.557 12.352 22.219 1 81.62 160 LEU B CA 1
ATOM 5041 C C . LEU B 1 160 ? -2.641 12.656 23.719 1 81.62 160 LEU B C 1
ATOM 5043 O O . LEU B 1 160 ? -2.625 11.734 24.531 1 81.62 160 LEU B O 1
ATOM 5047 N N . THR B 1 161 ? -2.719 13.93 24.047 1 74.69 161 THR B N 1
ATOM 5048 C CA . THR B 1 161 ? -2.742 14.289 25.453 1 74.69 161 THR B CA 1
ATOM 5049 C C . THR B 1 161 ? -4.133 14.766 25.875 1 74.69 161 THR B C 1
ATOM 5051 O O . THR B 1 161 ? -4.359 15.078 27.047 1 74.69 161 THR B O 1
ATOM 5054 N N . LYS B 1 162 ? -5.004 14.93 24.953 1 65.38 162 LYS B N 1
ATOM 5055 C CA . LYS B 1 162 ? -6.316 15.516 25.219 1 65.38 162 LYS B CA 1
ATOM 5056 C C . LYS B 1 162 ? -7.016 14.797 26.359 1 65.38 162 LYS B C 1
ATOM 5058 O O . LYS B 1 162 ? -7.766 15.414 27.125 1 65.38 162 LYS B O 1
ATOM 5063 N N . HIS B 1 163 ? -7.02 13.461 26.344 1 53.12 163 HIS B N 1
ATOM 5064 C CA . HIS B 1 163 ? -7.789 12.773 27.375 1 53.12 163 HIS B CA 1
ATOM 5065 C C . HIS B 1 163 ? -7.113 12.883 28.734 1 53.12 163 HIS B C 1
ATOM 5067 O O . HIS B 1 163 ? -7.703 12.531 29.766 1 53.12 163 HIS B O 1
ATOM 5073 N N . ILE B 1 164 ? -5.945 13.258 28.719 1 44.56 164 ILE B N 1
ATOM 5074 C CA . ILE B 1 164 ? -5.254 13.297 30 1 44.56 164 ILE B CA 1
ATOM 5075 C C . ILE B 1 164 ? -5.617 14.586 30.75 1 44.56 164 ILE B C 1
ATOM 5077 O O . ILE B 1 164 ? -5.727 14.594 31.969 1 44.56 164 ILE B O 1
ATOM 5081 N N . ASP B 1 165 ? -5.762 15.633 29.969 1 43.16 165 ASP B N 1
ATOM 5082 C CA . ASP B 1 165 ? -5.859 16.922 30.656 1 43.16 165 ASP B CA 1
ATOM 5083 C C . ASP B 1 165 ? -7.203 17.062 31.359 1 43.16 165 ASP B C 1
ATOM 5085 O O . ASP B 1 165 ? -7.383 17.969 32.188 1 43.16 165 ASP B O 1
ATOM 5089 N N . ARG B 1 166 ? -8.211 16.266 30.906 1 39.88 166 ARG B N 1
ATOM 5090 C CA . ARG B 1 166 ? -9.422 16.453 31.703 1 39.88 166 ARG B CA 1
ATOM 5091 C C . ARG B 1 166 ? -9.391 15.602 32.969 1 39.88 166 ARG B C 1
ATOM 5093 O O . ARG B 1 166 ? -10.391 14.969 33.312 1 39.88 166 ARG B O 1
ATOM 5100 N N . LEU B 1 167 ? -8.25 15.125 33.312 1 38.38 167 LEU B N 1
ATOM 5101 C CA . LEU B 1 167 ? -8.258 14.383 34.594 1 38.38 167 LEU B CA 1
ATOM 5102 C C . LEU B 1 167 ? -8.859 15.227 35.688 1 38.38 167 LEU B C 1
ATOM 5104 O O . LEU B 1 167 ? -8.438 16.359 35.906 1 38.38 167 LEU B O 1
ATOM 5108 N N . PRO B 1 168 ? -10.078 14.852 36.062 1 37.62 168 PRO B N 1
ATOM 5109 C CA . PRO B 1 168 ? -10.617 15.57 37.219 1 37.62 168 PRO B CA 1
ATOM 5110 C C . PRO B 1 168 ? -9.586 15.766 38.344 1 37.62 168 PRO B C 1
ATOM 5112 O O . PRO B 1 168 ? -8.578 15.055 38.375 1 37.62 168 PRO B O 1
ATOM 5115 N N . ARG B 1 169 ? -9.906 16.672 39.281 1 34.22 169 ARG B N 1
ATOM 5116 C CA . ARG B 1 169 ? -9.242 16.859 40.562 1 34.22 169 ARG B CA 1
ATOM 5117 C C . ARG B 1 169 ? -8.773 15.539 41.125 1 34.22 169 ARG B C 1
ATOM 5119 O O . ARG B 1 169 ? -9.266 14.477 40.75 1 34.22 169 ARG B O 1
ATOM 5126 N N . PHE B 1 170 ? -7.848 15.484 42.094 1 37.34 170 PHE B N 1
ATOM 5127 C CA . PHE B 1 170 ? -7.152 14.406 42.781 1 37.34 170 PHE B CA 1
ATOM 5128 C C . PHE B 1 170 ? -8.07 13.211 42.969 1 37.34 170 PHE B C 1
ATOM 5130 O O . PHE B 1 170 ? -7.641 12.062 42.812 1 37.34 170 PHE B O 1
ATOM 5137 N N . GLU B 1 171 ? -9.328 13.438 43.312 1 36.97 171 GLU B N 1
ATOM 5138 C CA . GLU B 1 171 ? -10.312 12.453 43.75 1 36.97 171 GLU B CA 1
ATOM 5139 C C . GLU B 1 171 ? -10.758 11.547 42.625 1 36.97 171 GLU B C 1
ATOM 5141 O O . GLU B 1 171 ? -11.023 10.359 42.844 1 36.97 171 GLU B O 1
ATOM 5146 N N . PHE B 1 172 ? -10.773 12.062 41.406 1 38.09 172 PHE B N 1
ATOM 5147 C CA . PHE B 1 172 ? -11.375 11.297 40.344 1 38.09 172 PHE B CA 1
ATOM 5148 C C . PHE B 1 172 ? -10.305 10.727 39.406 1 38.09 172 PHE B C 1
ATOM 5150 O O . PHE B 1 172 ? -10.625 10.102 38.406 1 38.09 172 PHE B O 1
ATOM 5157 N N . TYR B 1 173 ? -9.172 10.93 39.719 1 40.34 173 TYR B N 1
ATOM 5158 C CA . TYR B 1 173 ? -8.039 10.453 38.906 1 40.34 173 TYR B CA 1
ATOM 5159 C C . TYR B 1 173 ? -8.086 8.945 38.75 1 40.34 173 TYR B C 1
ATOM 5161 O O . TYR B 1 173 ? -7.898 8.422 37.656 1 40.34 173 TYR B O 1
ATOM 5169 N N . PHE B 1 174 ? -8.32 8.359 39.938 1 39.47 174 PHE B N 1
ATOM 5170 C CA . PHE B 1 174 ? -8.406 6.902 39.875 1 39.47 174 PHE B CA 1
ATOM 5171 C C . PHE B 1 174 ? -9.516 6.457 38.938 1 39.47 174 PHE B C 1
ATOM 5173 O O . PHE B 1 174 ? -9.344 5.523 38.156 1 39.47 174 PHE B O 1
ATOM 5180 N N . PHE B 1 175 ? -10.609 7.117 39.188 1 42.28 175 PHE B N 1
ATOM 5181 C CA . PHE B 1 175 ? -11.734 6.781 38.312 1 42.28 175 PHE B CA 1
ATOM 5182 C C . PHE B 1 175 ? -11.414 7.098 36.875 1 42.28 175 PHE B C 1
ATOM 5184 O O . PHE B 1 175 ? -11.727 6.312 35.969 1 42.28 175 PHE B O 1
ATOM 5191 N N . ALA B 1 176 ? -10.805 8.109 36.719 1 41.75 176 ALA B N 1
ATOM 5192 C CA . ALA B 1 176 ? -10.438 8.484 35.375 1 41.75 176 ALA B CA 1
ATOM 5193 C C . ALA B 1 176 ? -9.422 7.508 34.781 1 41.75 176 ALA B C 1
ATOM 5195 O O . ALA B 1 176 ? -9.531 7.113 33.625 1 41.75 176 ALA B O 1
ATOM 5196 N N . GLN B 1 177 ? -8.508 7.215 35.594 1 40.94 177 GLN B N 1
ATOM 5197 C CA . GLN B 1 177 ? -7.555 6.199 35.156 1 40.94 177 GLN B CA 1
ATOM 5198 C C . GLN B 1 177 ? -8.25 4.859 34.938 1 40.94 177 GLN B C 1
ATOM 5200 O O . GLN B 1 177 ? -7.949 4.156 33.969 1 40.94 177 GLN B O 1
ATOM 5205 N N . PHE B 1 178 ? -9.117 4.602 35.906 1 43.06 178 PHE B N 1
ATOM 5206 C CA . PHE B 1 178 ? -9.938 3.402 35.781 1 43.06 178 PHE B CA 1
ATOM 5207 C C . PHE B 1 178 ? -10.797 3.473 34.531 1 43.06 178 PHE B C 1
ATOM 5209 O O . PHE B 1 178 ? -10.852 2.516 33.75 1 43.06 178 PHE B O 1
ATOM 5216 N N . VAL B 1 179 ? -11.469 4.523 34.406 1 42.06 179 VAL B N 1
ATOM 5217 C CA . VAL B 1 179 ? -12.281 4.711 33.219 1 42.06 179 VAL B CA 1
ATOM 5218 C C . VAL B 1 179 ? -11.391 4.688 31.984 1 42.06 179 VAL B C 1
ATOM 5220 O O . VAL B 1 179 ? -11.766 4.105 30.953 1 42.06 179 VAL B O 1
ATOM 5223 N N . SER B 1 180 ? -10.305 5.434 32.125 1 43.59 180 SER B N 1
ATOM 5224 C CA . SER B 1 180 ? -9.344 5.371 31.031 1 43.59 180 SER B CA 1
ATOM 5225 C C . SER B 1 180 ? -8.891 3.939 30.766 1 43.59 180 SER B C 1
ATOM 5227 O O . SER B 1 180 ? -8.719 3.535 29.625 1 43.59 180 SER B O 1
ATOM 5229 N N . TYR B 1 181 ? -8.648 3.361 31.938 1 41.44 181 TYR B N 1
ATOM 5230 C CA . TYR B 1 181 ? -8.297 1.947 31.828 1 41.44 181 TYR B CA 1
ATOM 5231 C C . TYR B 1 181 ? -9.445 1.149 31.219 1 41.44 181 TYR B C 1
ATOM 5233 O O . TYR B 1 181 ? -9.219 0.265 30.391 1 41.44 181 TYR B O 1
ATOM 5241 N N . LEU B 1 182 ? -10.602 1.421 31.969 1 41.28 182 LEU B N 1
ATOM 5242 C CA . LEU B 1 182 ? -11.797 0.763 31.438 1 41.28 182 LEU B CA 1
ATOM 5243 C C . LEU B 1 182 ? -12.125 1.266 30.047 1 41.28 182 LEU B C 1
ATOM 5245 O O . LEU B 1 182 ? -12.695 0.531 29.234 1 41.28 182 LEU B O 1
ATOM 5249 N N . LYS B 1 183 ? -12.242 2.631 30.172 1 40.53 183 LYS B N 1
ATOM 5250 C CA . LYS B 1 183 ? -12.508 3.168 28.844 1 40.53 183 LYS B CA 1
ATOM 5251 C C . LYS B 1 183 ? -11.508 2.635 27.812 1 40.53 183 LYS B C 1
ATOM 5253 O O . LYS B 1 183 ? -10.297 2.691 28.047 1 40.53 183 LYS B O 1
ATOM 5258 N N . LYS B 1 184 ? -12 1.822 27.188 1 43.06 184 LYS B N 1
ATOM 5259 C CA . LYS B 1 184 ? -11.375 1.16 26.047 1 43.06 184 LYS B CA 1
ATOM 5260 C C . LYS B 1 184 ? -10.227 1.994 25.484 1 43.06 184 LYS B C 1
ATOM 5262 O O . LYS B 1 184 ? -10.398 3.18 25.188 1 43.06 184 LYS B O 1
ATOM 5267 N N . LYS B 1 185 ? -8.938 1.821 25.969 1 44.81 185 LYS B N 1
ATOM 5268 C CA . LYS B 1 185 ? -7.68 2.273 25.375 1 44.81 185 LYS B CA 1
ATOM 5269 C C . LYS B 1 185 ? -7.91 2.924 24.016 1 44.81 185 LYS B C 1
ATOM 5271 O O . LYS B 1 185 ? -8.383 2.27 23.094 1 44.81 185 LYS B O 1
ATOM 5276 N N . THR B 1 186 ? -8.477 4.082 24.062 1 49.91 186 THR B N 1
ATOM 5277 C CA . THR B 1 186 ? -8.539 4.789 22.797 1 49.91 186 THR B CA 1
ATOM 5278 C C . THR B 1 186 ? -7.293 4.508 21.953 1 49.91 186 THR B C 1
ATOM 5280 O O . THR B 1 186 ? -6.191 4.93 22.312 1 49.91 186 THR B O 1
ATOM 5283 N N . ASN B 1 187 ? -7.156 3.434 21.359 1 66.62 187 ASN B N 1
ATOM 5284 C CA . ASN B 1 187 ? -6.078 2.965 20.484 1 66.62 187 ASN B CA 1
ATOM 5285 C C . ASN B 1 187 ? -5.949 3.828 19.234 1 66.62 187 ASN B C 1
ATOM 5287 O O . ASN B 1 187 ? -6.168 3.352 18.125 1 66.62 187 ASN B O 1
ATOM 5291 N N . THR B 1 188 ? -5.816 5.312 19.578 1 79.56 188 THR B N 1
ATOM 5292 C CA . THR B 1 188 ? -5.648 6.246 18.469 1 79.56 188 THR B CA 1
ATOM 5293 C C . THR B 1 188 ? -4.184 6.332 18.047 1 79.56 188 THR B C 1
ATOM 5295 O O . THR B 1 188 ? -3.297 6.441 18.891 1 79.56 188 THR B O 1
ATOM 5298 N N . ARG B 1 189 ? -3.99 6.164 16.859 1 85.94 189 ARG B N 1
ATOM 5299 C CA . ARG B 1 189 ? -2.678 6.363 16.25 1 85.94 189 ARG B CA 1
ATOM 5300 C C . ARG B 1 189 ? -2.672 7.594 15.359 1 85.94 189 ARG B C 1
ATOM 5302 O O . ARG B 1 189 ? -3.596 7.797 14.562 1 85.94 189 ARG B O 1
ATOM 5309 N N . ILE B 1 190 ? -1.676 8.484 15.562 1 91.25 190 ILE B N 1
ATOM 5310 C CA . ILE B 1 190 ? -1.56 9.672 14.727 1 91.25 190 ILE B CA 1
ATOM 5311 C C . ILE B 1 190 ? -0.29 9.594 13.883 1 91.25 190 ILE B C 1
ATOM 5313 O O . ILE B 1 190 ? 0.81 9.43 14.414 1 91.25 190 ILE B O 1
ATOM 5317 N N . LEU B 1 191 ? -0.491 9.625 12.625 1 94.69 191 LEU B N 1
ATOM 5318 C CA . LEU B 1 191 ? 0.617 9.5 11.688 1 94.69 191 LEU B CA 1
ATOM 5319 C C . LEU B 1 191 ? 0.586 10.633 10.664 1 94.69 191 LEU B C 1
ATOM 5321 O O . LEU B 1 191 ? -0.472 11.203 10.391 1 94.69 191 LEU B O 1
ATOM 5325 N N . ALA B 1 192 ? 1.763 10.969 10.133 1 97.25 192 ALA B N 1
ATOM 5326 C CA . ALA B 1 192 ? 1.897 11.938 9.047 1 97.25 192 ALA B CA 1
ATOM 5327 C C . ALA B 1 192 ? 2.926 11.477 8.023 1 97.25 192 ALA B C 1
ATOM 5329 O O . ALA B 1 192 ? 3.967 10.922 8.391 1 97.25 192 ALA B O 1
ATOM 5330 N N . MET B 1 193 ? 2.637 11.727 6.832 1 97.06 193 MET B N 1
ATOM 5331 C CA . MET B 1 193 ? 3.559 11.32 5.777 1 97.06 193 MET B CA 1
ATOM 5332 C C . MET B 1 193 ? 4.219 12.531 5.129 1 97.06 193 MET B C 1
ATOM 5334 O O . MET B 1 193 ? 3.633 13.617 5.09 1 97.06 193 MET B O 1
ATOM 5338 N N . ASP B 1 194 ? 5.473 12.336 4.684 1 97.69 194 ASP B N 1
ATOM 5339 C CA . ASP B 1 194 ? 6.109 13.273 3.768 1 97.69 194 ASP B CA 1
ATOM 5340 C C . ASP B 1 194 ? 5.758 12.953 2.316 1 97.69 194 ASP B C 1
ATOM 5342 O O . ASP B 1 194 ? 6.176 11.93 1.783 1 97.69 194 ASP B O 1
ATOM 5346 N N . ALA B 1 195 ? 5.027 13.828 1.752 1 98.25 195 ALA B N 1
ATOM 5347 C CA . ALA B 1 195 ? 4.785 13.617 0.327 1 98.25 195 ALA B CA 1
ATOM 5348 C C . ALA B 1 195 ? 6.094 13.562 -0.451 1 98.25 195 ALA B C 1
ATOM 5350 O O . ALA B 1 195 ? 7.109 14.109 -0.006 1 98.25 195 ALA B O 1
ATOM 5351 N N . ILE B 1 196 ? 6.051 12.906 -1.608 1 97.88 196 ILE B N 1
ATOM 5352 C CA . ILE B 1 196 ? 7.223 12.859 -2.475 1 97.88 196 ILE B CA 1
ATOM 5353 C C . ILE B 1 196 ? 7.75 14.273 -2.705 1 97.88 196 ILE B C 1
ATOM 5355 O O . ILE B 1 196 ? 6.973 15.195 -2.955 1 97.88 196 ILE B O 1
ATOM 5359 N N . GLY B 1 197 ? 9.086 14.422 -2.523 1 96.94 197 GLY B N 1
ATOM 5360 C CA . GLY B 1 197 ? 9.711 15.727 -2.701 1 96.94 197 GLY B CA 1
ATOM 5361 C C . GLY B 1 197 ? 9.734 16.562 -1.433 1 96.94 197 GLY B C 1
ATOM 5362 O O . GLY B 1 197 ? 10.164 17.719 -1.448 1 96.94 197 GLY B O 1
ATOM 5363 N N . ARG B 1 198 ? 9.281 16.031 -0.341 1 97.31 198 ARG B N 1
ATOM 5364 C CA . ARG B 1 198 ? 9.234 16.781 0.914 1 97.31 198 ARG B CA 1
ATOM 5365 C C . ARG B 1 198 ? 9.844 15.969 2.053 1 97.31 198 ARG B C 1
ATOM 5367 O O . ARG B 1 198 ? 9.844 14.734 2.018 1 97.31 198 ARG B O 1
ATOM 5374 N N . GLY B 1 199 ? 10.297 16.688 3.064 1 95.38 199 GLY B N 1
ATOM 5375 C CA . GLY B 1 199 ? 10.812 16.031 4.262 1 95.38 199 GLY B CA 1
ATOM 5376 C C . GLY B 1 199 ? 11.875 15 3.973 1 95.38 199 GLY B C 1
ATOM 5377 O O . GLY B 1 199 ? 12.859 15.289 3.285 1 95.38 199 GLY B O 1
ATOM 5378 N N . ASP B 1 200 ? 11.641 13.805 4.465 1 93.75 200 ASP B N 1
ATOM 5379 C CA . ASP B 1 200 ? 12.641 12.75 4.34 1 93.75 200 ASP B CA 1
ATOM 5380 C C . ASP B 1 200 ? 12.297 11.797 3.197 1 93.75 200 ASP B C 1
ATOM 5382 O O . ASP B 1 200 ? 12.984 10.789 2.99 1 93.75 200 ASP B O 1
ATOM 5386 N N . SER B 1 201 ? 11.219 12.078 2.475 1 96.19 201 SER B N 1
ATOM 5387 C CA . SER B 1 201 ? 10.883 11.305 1.281 1 96.19 201 SER B CA 1
ATOM 5388 C C . SER B 1 201 ? 11.828 11.641 0.131 1 96.19 201 SER B C 1
ATOM 5390 O O . SER B 1 201 ? 12.414 12.727 0.091 1 96.19 201 SER B O 1
ATOM 5392 N N . ASP B 1 202 ? 11.938 10.711 -0.812 1 95.12 202 ASP B N 1
ATOM 5393 C CA . ASP B 1 202 ? 12.797 10.914 -1.977 1 95.12 202 ASP B CA 1
ATOM 5394 C C . ASP B 1 202 ? 12.305 12.094 -2.812 1 95.12 202 ASP B C 1
ATOM 5396 O O . ASP B 1 202 ? 11.109 12.391 -2.846 1 95.12 202 ASP B O 1
ATOM 5400 N N . TRP B 1 203 ? 13.281 12.734 -3.412 1 94.75 203 TRP B N 1
ATOM 5401 C CA . TRP B 1 203 ? 12.977 13.758 -4.41 1 94.75 203 TRP B CA 1
ATOM 5402 C C . TRP B 1 203 ? 13 13.164 -5.816 1 94.75 203 TRP B C 1
ATOM 5404 O O . TRP B 1 203 ? 13.617 12.125 -6.051 1 94.75 203 TRP B O 1
ATOM 5414 N N . LEU B 1 204 ? 12.25 13.766 -6.652 1 94.12 204 LEU B N 1
ATOM 5415 C CA . LEU B 1 204 ? 12.344 13.352 -8.047 1 94.12 204 LEU B CA 1
ATOM 5416 C C . LEU B 1 204 ? 13.648 13.836 -8.672 1 94.12 204 LEU B C 1
ATOM 5418 O O . LEU B 1 204 ? 14.195 14.852 -8.258 1 94.12 204 LEU B O 1
ATOM 5422 N N . PRO B 1 205 ? 14.133 12.984 -9.703 1 90.31 205 PRO B N 1
ATOM 5423 C CA . PRO B 1 205 ? 15.242 13.547 -10.484 1 90.31 205 PRO B CA 1
ATOM 5424 C C . PRO B 1 205 ? 14.875 14.867 -11.156 1 90.31 205 PRO B C 1
ATOM 5426 O O . PRO B 1 205 ? 13.703 15.102 -11.469 1 90.31 205 PRO B O 1
ATOM 5429 N N . GLU B 1 206 ? 15.891 15.672 -11.344 1 87.12 206 GLU B N 1
ATOM 5430 C CA . GLU B 1 206 ? 15.656 16.984 -11.938 1 87.12 206 GLU B CA 1
ATOM 5431 C C . GLU B 1 206 ? 14.906 16.875 -13.258 1 87.12 206 GLU B C 1
ATOM 5433 O O . GLU B 1 206 ? 14.047 17.703 -13.562 1 87.12 206 GLU B O 1
ATOM 5438 N N . THR B 1 207 ? 15.148 15.852 -13.961 1 88.94 207 THR B N 1
ATOM 5439 C CA . THR B 1 207 ? 14.547 15.656 -15.273 1 88.94 207 THR B CA 1
ATOM 5440 C C . THR B 1 207 ? 13.055 15.375 -15.148 1 88.94 207 THR B C 1
ATOM 5442 O O . THR B 1 207 ? 12.297 15.57 -16.109 1 88.94 207 THR B O 1
ATOM 5445 N N . ASN B 1 208 ? 12.641 15.016 -13.969 1 88.75 208 ASN B N 1
ATOM 5446 C CA . ASN B 1 208 ? 11.242 14.656 -13.758 1 88.75 208 ASN B CA 1
ATOM 5447 C C . ASN B 1 208 ? 10.531 15.656 -12.852 1 88.75 208 ASN B C 1
ATOM 5449 O O . ASN B 1 208 ? 9.461 15.359 -12.312 1 88.75 208 ASN B O 1
ATOM 5453 N N . GLY B 1 209 ? 11.125 16.781 -12.68 1 89.56 209 GLY B N 1
ATOM 5454 C CA . GLY B 1 209 ? 10.594 17.766 -11.758 1 89.56 209 GLY B CA 1
ATOM 5455 C C . GLY B 1 209 ? 9.172 18.188 -12.086 1 89.56 209 GLY B C 1
ATOM 5456 O O . GLY B 1 209 ? 8.414 18.562 -11.188 1 89.56 209 GLY B O 1
ATOM 5457 N N . GLU B 1 210 ? 8.75 18.062 -13.297 1 91.31 210 GLU B N 1
ATOM 5458 C CA . GLU B 1 210 ? 7.422 18.469 -13.727 1 91.31 210 GLU B CA 1
ATOM 5459 C C . GLU B 1 210 ? 6.371 17.438 -13.352 1 91.31 210 GLU B C 1
ATOM 5461 O O . GLU B 1 210 ? 5.168 17.703 -13.438 1 91.31 210 GLU B O 1
ATOM 5466 N N . MET B 1 211 ? 6.793 16.344 -12.836 1 93.12 211 MET B N 1
ATOM 5467 C CA . MET B 1 211 ? 5.867 15.242 -12.586 1 93.12 211 MET B CA 1
ATOM 5468 C C . MET B 1 211 ? 5.215 15.391 -11.211 1 93.12 211 MET B C 1
ATOM 5470 O O . MET B 1 211 ? 4.246 14.695 -10.906 1 93.12 211 MET B O 1
ATOM 5474 N N . TYR B 1 212 ? 5.746 16.328 -10.43 1 95.62 212 TYR B N 1
ATOM 5475 C CA . TYR B 1 212 ? 5.102 16.531 -9.133 1 95.62 212 TYR B CA 1
ATOM 5476 C C . TYR B 1 212 ? 3.629 16.875 -9.312 1 95.62 212 TYR B C 1
ATOM 5478 O O . TYR B 1 212 ? 3.291 17.812 -10.055 1 95.62 212 TYR B O 1
ATOM 5486 N N . GLY B 1 213 ? 2.775 16.125 -8.664 1 94.75 213 GLY B N 1
ATOM 5487 C CA . GLY B 1 213 ? 1.347 16.375 -8.781 1 94.75 213 GLY B CA 1
ATOM 5488 C C . GLY B 1 213 ? 0.501 15.328 -8.086 1 94.75 213 GLY B C 1
ATOM 5489 O O . GLY B 1 213 ? 1.034 14.391 -7.488 1 94.75 213 GLY B O 1
ATOM 5490 N N . TYR B 1 214 ? -0.77 15.516 -8.211 1 95.38 214 TYR B N 1
ATOM 5491 C CA . TYR B 1 214 ? -1.704 14.688 -7.457 1 95.38 214 TYR B CA 1
ATOM 5492 C C . TYR B 1 214 ? -1.705 13.25 -7.98 1 95.38 214 TYR B C 1
ATOM 5494 O O . TYR B 1 214 ? -2.016 12.312 -7.242 1 95.38 214 TYR B O 1
ATOM 5502 N N . HIS B 1 215 ? -1.318 13.023 -9.234 1 93.56 215 HIS B N 1
ATOM 5503 C CA . HIS B 1 215 ? -1.225 11.68 -9.797 1 93.56 215 HIS B CA 1
ATOM 5504 C C . HIS B 1 215 ? -0.143 10.867 -9.094 1 93.56 215 HIS B C 1
ATOM 5506 O O . HIS B 1 215 ? -0.115 9.641 -9.203 1 93.56 215 HIS B O 1
ATOM 5512 N N . LEU B 1 216 ? 0.753 11.523 -8.391 1 95.81 216 LEU B N 1
ATOM 5513 C CA . LEU B 1 216 ? 1.752 10.852 -7.57 1 95.81 216 LEU B CA 1
ATOM 5514 C C . LEU B 1 216 ? 1.317 10.805 -6.109 1 95.81 216 LEU B C 1
ATOM 5516 O O . LEU B 1 216 ? 1.531 9.805 -5.422 1 95.81 216 LEU B O 1
ATOM 5520 N N . TYR B 1 217 ? 0.663 11.914 -5.652 1 97.56 217 TYR B N 1
ATOM 5521 C CA . TYR B 1 217 ? 0.349 12.062 -4.238 1 97.56 217 TYR B CA 1
ATOM 5522 C C . TYR B 1 217 ? -0.748 11.094 -3.814 1 97.56 217 TYR B C 1
ATOM 5524 O O . TYR B 1 217 ? -0.701 10.531 -2.719 1 97.56 217 TYR B O 1
ATOM 5532 N N . ILE B 1 218 ? -1.712 10.875 -4.656 1 96.62 218 ILE B N 1
ATOM 5533 C CA . ILE B 1 218 ? -2.867 10.055 -4.301 1 96.62 218 ILE B CA 1
ATOM 5534 C C . ILE B 1 218 ? -2.451 8.594 -4.188 1 96.62 218 ILE B C 1
ATOM 5536 O O . ILE B 1 218 ? -2.686 7.953 -3.16 1 96.62 218 ILE B O 1
ATOM 5540 N N . PRO B 1 219 ? -1.749 8.023 -5.234 1 95.75 219 PRO B N 1
ATOM 5541 C CA . PRO B 1 219 ? -1.335 6.625 -5.09 1 95.75 219 PRO B CA 1
ATOM 5542 C C . PRO B 1 219 ? -0.381 6.414 -3.916 1 95.75 219 PRO B C 1
ATOM 5544 O O . PRO B 1 219 ? -0.416 5.363 -3.27 1 95.75 219 PRO B O 1
ATOM 5547 N N . ASP B 1 220 ? 0.515 7.352 -3.66 1 97.56 220 ASP B N 1
ATOM 5548 C CA . ASP B 1 220 ? 1.39 7.246 -2.498 1 97.56 220 ASP B CA 1
ATOM 5549 C C . ASP B 1 220 ? 0.578 7.148 -1.207 1 97.56 220 ASP B C 1
ATOM 5551 O O . ASP B 1 220 ? 0.915 6.371 -0.312 1 97.56 220 ASP B O 1
ATOM 5555 N N . SER B 1 221 ? -0.446 7.941 -1.132 1 97.88 221 SER B N 1
ATOM 5556 C CA . SER B 1 221 ? -1.292 7.945 0.057 1 97.88 221 SER B CA 1
ATOM 5557 C C . SER B 1 221 ? -2.039 6.625 0.211 1 97.88 221 SER B C 1
ATOM 5559 O O . SER B 1 221 ? -2.215 6.133 1.326 1 97.88 221 SER B O 1
ATOM 5561 N N . VAL B 1 222 ? -2.5 6.094 -0.857 1 96 222 VAL B N 1
ATOM 5562 C CA . VAL B 1 222 ? -3.182 4.801 -0.829 1 96 222 VAL B CA 1
ATOM 5563 C C . VAL B 1 222 ? -2.219 3.719 -0.346 1 96 222 VAL B C 1
ATOM 5565 O O . VAL B 1 222 ? -2.584 2.877 0.478 1 96 222 VAL B O 1
ATOM 5568 N N . THR B 1 223 ? -1.021 3.715 -0.883 1 95.56 223 THR B N 1
ATOM 5569 C CA . THR B 1 223 ? 0.005 2.773 -0.447 1 95.56 223 THR B CA 1
ATOM 5570 C C . THR B 1 223 ? 0.289 2.936 1.044 1 95.56 223 THR B C 1
ATOM 5572 O O . THR B 1 223 ? 0.421 1.946 1.767 1 95.56 223 THR B O 1
ATOM 5575 N N . TRP B 1 224 ? 0.369 4.184 1.482 1 95.69 224 TRP B N 1
ATOM 5576 C CA . TRP B 1 224 ? 0.615 4.5 2.887 1 95.69 224 TRP B CA 1
ATOM 5577 C C . TRP B 1 224 ? -0.507 3.965 3.77 1 95.69 224 TRP B C 1
ATOM 5579 O O . TRP B 1 224 ? -0.25 3.316 4.785 1 95.69 224 TRP B O 1
ATOM 5589 N N . ILE B 1 225 ? -1.738 4.203 3.385 1 94.06 225 ILE B N 1
ATOM 5590 C CA . ILE B 1 225 ? -2.893 3.717 4.133 1 94.06 225 ILE B CA 1
ATOM 5591 C C . ILE B 1 225 ? -2.842 2.193 4.223 1 94.06 225 ILE B C 1
ATOM 5593 O O . ILE B 1 225 ? -3.059 1.622 5.293 1 94.06 225 ILE B O 1
ATOM 5597 N N . SER B 1 226 ? -2.574 1.574 3.096 1 91.19 226 SER B N 1
ATOM 5598 C CA . SER B 1 226 ? -2.469 0.119 3.084 1 91.19 226 SER B CA 1
ATOM 5599 C C . SER B 1 226 ? -1.426 -0.367 4.086 1 91.19 226 SER B C 1
ATOM 5601 O O . SER B 1 226 ? -1.662 -1.331 4.816 1 91.19 226 SER B O 1
ATOM 5603 N N . ARG B 1 227 ? -0.282 0.28 4.137 1 88.94 227 ARG B N 1
ATOM 5604 C CA . ARG B 1 227 ? 0.806 -0.045 5.051 1 88.94 227 ARG B CA 1
ATOM 5605 C C . ARG B 1 227 ? 0.349 0.06 6.504 1 88.94 227 ARG B C 1
ATOM 5607 O O . ARG B 1 227 ? 0.613 -0.835 7.309 1 88.94 227 ARG B O 1
ATOM 5614 N N . ILE B 1 228 ? -0.267 1.15 6.785 1 88.88 228 ILE B N 1
ATOM 5615 C CA . ILE B 1 228 ? -0.611 1.464 8.172 1 88.88 228 ILE B CA 1
ATOM 5616 C C . ILE B 1 228 ? -1.716 0.526 8.648 1 88.88 228 ILE B C 1
ATOM 5618 O O . ILE B 1 228 ? -1.731 0.123 9.82 1 88.88 228 ILE B O 1
ATOM 5622 N N . VAL B 1 229 ? -2.668 0.211 7.844 1 84.5 229 VAL B N 1
ATOM 5623 C CA . VAL B 1 229 ? -3.744 -0.706 8.203 1 84.5 229 VAL B CA 1
ATOM 5624 C C . VAL B 1 229 ? -3.17 -2.092 8.484 1 84.5 229 VAL B C 1
ATOM 5626 O O . VAL B 1 229 ? -3.568 -2.75 9.445 1 84.5 229 VAL B O 1
ATOM 5629 N N . GLY B 1 230 ? -2.23 -2.533 7.582 1 79.5 230 GLY B N 1
ATOM 5630 C CA . GLY B 1 230 ? -1.508 -3.771 7.832 1 79.5 230 GLY B CA 1
ATOM 5631 C C . GLY B 1 230 ? -2.283 -5.008 7.418 1 79.5 230 GLY B C 1
ATOM 5632 O O . GLY B 1 230 ? -3.416 -4.906 6.941 1 79.5 230 GLY B O 1
ATOM 5633 N N . PRO B 1 231 ? -1.69 -6.164 7.57 1 76.25 231 PRO B N 1
ATOM 5634 C CA . PRO B 1 231 ? -2.252 -7.406 7.039 1 76.25 231 PRO B CA 1
ATOM 5635 C C . PRO B 1 231 ? -3.322 -8.008 7.949 1 76.25 231 PRO B C 1
ATOM 5637 O O . PRO B 1 231 ? -4.066 -8.898 7.531 1 76.25 231 PRO B O 1
ATOM 5640 N N . GLU B 1 232 ? -3.428 -7.488 9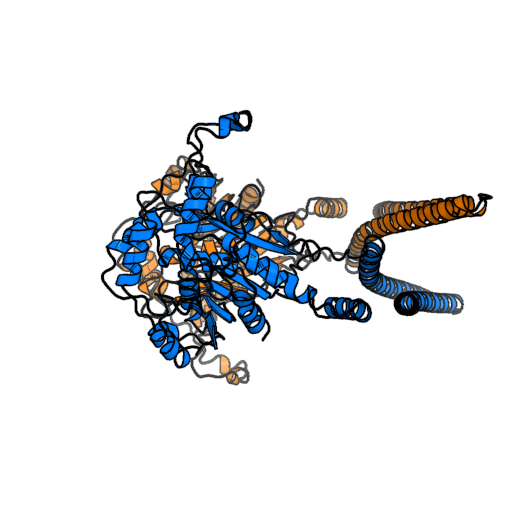.07 1 72.44 232 GLU B N 1
ATOM 5641 C CA . GLU B 1 232 ? -4.332 -8.094 10.039 1 72.44 232 GLU B CA 1
ATOM 5642 C C . GLU B 1 232 ? -5.781 -7.684 9.773 1 72.44 232 GLU B C 1
ATOM 5644 O O . GLU B 1 232 ? -6.711 -8.297 10.297 1 72.44 232 GLU B O 1
ATOM 5649 N N . VAL B 1 233 ? -5.902 -6.711 8.992 1 71.5 233 VAL B N 1
ATOM 5650 C CA . VAL B 1 233 ? -7.246 -6.234 8.672 1 71.5 233 VAL B CA 1
ATOM 5651 C C . VAL B 1 233 ? -7.719 -6.855 7.359 1 71.5 233 VAL B C 1
ATOM 5653 O O . VAL B 1 233 ? -7.059 -6.715 6.324 1 71.5 233 VAL B O 1
ATOM 5656 N N . GLU B 1 234 ? -8.82 -7.551 7.371 1 69 234 GLU B N 1
ATOM 5657 C CA . GLU B 1 234 ? -9.336 -8.281 6.215 1 69 234 GLU B CA 1
ATOM 5658 C C . GLU B 1 234 ? -9.773 -7.316 5.109 1 69 234 GLU B C 1
ATOM 5660 O O . GLU B 1 234 ? -9.547 -7.582 3.926 1 69 234 GLU B O 1
ATOM 5665 N N . SER B 1 235 ? -10.516 -6.344 5.508 1 69.06 235 SER B N 1
ATOM 5666 C CA . SER B 1 235 ? -10.977 -5.348 4.543 1 69.06 235 SER B CA 1
ATOM 5667 C C . SER B 1 235 ? -11.023 -3.957 5.164 1 69.06 235 SER B C 1
ATOM 5669 O O . SER B 1 235 ? -11.266 -3.816 6.367 1 69.06 235 SER B O 1
ATOM 5671 N N . ILE B 1 236 ? -10.633 -3.094 4.293 1 64.88 236 ILE B N 1
ATOM 5672 C CA . ILE B 1 236 ? -10.758 -1.726 4.777 1 64.88 236 ILE B CA 1
ATOM 5673 C C . ILE B 1 236 ? -12.227 -1.297 4.734 1 64.88 236 ILE B C 1
ATOM 5675 O O . ILE B 1 236 ? -12.773 -1.057 3.656 1 64.88 236 ILE B O 1
ATOM 5679 N N . ASP B 1 237 ? -12.859 -1.67 5.695 1 66.38 237 ASP B N 1
ATOM 5680 C CA . ASP B 1 237 ? -14.227 -1.228 5.93 1 66.38 237 ASP B CA 1
ATOM 5681 C C . ASP B 1 237 ? -14.273 -0.11 6.969 1 66.38 237 ASP B C 1
ATOM 5683 O O . ASP B 1 237 ? -13.922 -0.321 8.133 1 66.38 237 ASP B O 1
ATOM 5687 N N . PRO B 1 238 ? -14.664 1.013 6.438 1 64.25 238 PRO B N 1
ATOM 5688 C CA . PRO B 1 238 ? -14.656 2.162 7.348 1 64.25 238 PRO B CA 1
ATOM 5689 C C . PRO B 1 238 ? -15.438 1.898 8.633 1 64.25 238 PRO B C 1
ATOM 5691 O O . PRO B 1 238 ? -15.227 2.588 9.641 1 64.25 238 PRO B O 1
ATOM 5694 N N . GLU B 1 239 ? -16.219 0.898 8.562 1 65.12 239 GLU B N 1
ATOM 5695 C CA . GLU B 1 239 ? -16.969 0.555 9.773 1 65.12 239 GLU B CA 1
ATOM 5696 C C . GLU B 1 239 ? -16.109 -0.285 10.727 1 65.12 239 GLU B C 1
ATOM 5698 O O . GLU B 1 239 ? -16.375 -0.335 11.93 1 65.12 239 GLU B O 1
ATOM 5703 N N . LYS B 1 240 ? -15.172 -0.893 10.141 1 70.31 240 LYS B N 1
ATOM 5704 C CA . LYS B 1 240 ? -14.328 -1.763 10.953 1 70.31 240 LYS B CA 1
ATOM 5705 C C . LYS B 1 240 ? -13.031 -1.062 11.344 1 70.31 240 LYS B C 1
ATOM 5707 O O . LYS B 1 240 ? -12.57 -1.194 12.477 1 70.31 240 LYS B O 1
ATOM 5712 N N . VAL B 1 241 ? -12.516 -0.305 10.406 1 78.38 241 VAL B N 1
ATOM 5713 C CA . VAL B 1 241 ? -11.328 0.497 10.664 1 78.38 241 VAL B CA 1
ATOM 5714 C C . VAL B 1 241 ? -11.648 1.978 10.477 1 78.38 241 VAL B C 1
ATOM 5716 O O . VAL B 1 241 ? -12.031 2.402 9.383 1 78.38 241 VAL B O 1
ATOM 5719 N N . LYS B 1 242 ? -11.516 2.686 11.547 1 87.25 242 LYS B N 1
ATOM 5720 C CA . LYS B 1 242 ? -11.797 4.117 11.477 1 87.25 242 LYS B CA 1
ATOM 5721 C C . LYS B 1 242 ? -10.547 4.906 11.086 1 87.25 242 LYS B C 1
ATOM 5723 O O . LYS B 1 242 ? -9.547 4.879 11.797 1 87.25 242 LYS B O 1
ATOM 5728 N N . ILE B 1 243 ? -10.641 5.562 9.969 1 93.38 243 ILE B N 1
ATOM 5729 C CA . ILE B 1 243 ? -9.539 6.395 9.5 1 93.38 243 ILE B CA 1
ATOM 5730 C C . ILE B 1 243 ? -10.016 7.84 9.344 1 93.38 243 ILE B C 1
ATOM 5732 O O . ILE B 1 243 ? -10.914 8.125 8.555 1 93.38 243 ILE B O 1
ATOM 5736 N N . THR B 1 244 ? -9.469 8.734 10.109 1 96.75 244 THR B N 1
ATOM 5737 C CA . THR B 1 244 ? -9.688 10.172 9.961 1 96.75 244 THR B CA 1
ATOM 5738 C C . THR B 1 244 ? -8.539 10.82 9.203 1 96.75 244 THR B C 1
ATOM 5740 O O . THR B 1 244 ? -7.375 10.656 9.578 1 96.75 244 THR B O 1
ATOM 5743 N N . TRP B 1 245 ? -8.875 11.484 8.156 1 98.38 245 TRP B N 1
ATOM 5744 C CA . TRP B 1 245 ? -7.887 12.188 7.344 1 98.38 245 TRP B CA 1
ATOM 5745 C C . TRP B 1 245 ? -7.852 13.672 7.684 1 98.38 245 TRP B C 1
ATOM 5747 O O . TRP B 1 245 ? -8.883 14.344 7.645 1 98.38 245 TRP B O 1
ATOM 5757 N N . ILE B 1 246 ? -6.73 14.195 8.047 1 98.75 246 ILE B N 1
ATOM 5758 C CA . ILE B 1 246 ? -6.523 15.625 8.25 1 98.75 246 ILE B CA 1
ATOM 5759 C C . ILE B 1 246 ? -5.594 16.172 7.168 1 98.75 246 ILE B C 1
ATOM 5761 O O . ILE B 1 246 ? -4.395 15.891 7.176 1 98.75 246 ILE B O 1
ATOM 5765 N N . GLY B 1 247 ? -6.164 16.922 6.305 1 98.81 247 GLY B N 1
ATOM 5766 C CA . GLY B 1 247 ? -5.395 17.438 5.184 1 98.81 247 GLY B CA 1
ATOM 5767 C C . GLY B 1 247 ? -5.324 18.953 5.16 1 98.81 247 GLY B C 1
ATOM 5768 O O . GLY B 1 247 ? -6.355 19.625 5.227 1 98.81 247 GLY B O 1
ATOM 5769 N N . THR B 1 248 ? -4.109 19.469 5.047 1 98.19 248 THR B N 1
ATOM 5770 C CA . THR B 1 248 ? -3.914 20.906 4.883 1 98.19 248 THR B CA 1
ATOM 5771 C C . THR B 1 248 ? -3.621 21.25 3.426 1 98.19 248 THR B C 1
ATOM 5773 O O . THR B 1 248 ? -2.672 20.719 2.838 1 98.19 248 THR B O 1
ATOM 5776 N N . SER B 1 249 ? -4.449 22.156 2.859 1 97.44 249 SER B N 1
ATOM 5777 C CA . SER B 1 249 ? -4.234 22.609 1.49 1 97.44 249 SER B CA 1
ATOM 5778 C C . SER B 1 249 ? -4.062 21.438 0.537 1 97.44 249 SER B C 1
ATOM 5780 O O . SER B 1 249 ? -4.953 20.594 0.417 1 97.44 249 SER B O 1
ATOM 5782 N N . MET B 1 250 ? -2.875 21.141 0.057 1 97.5 250 MET B N 1
ATOM 5783 C CA . MET B 1 250 ? -2.584 20.031 -0.842 1 97.5 250 MET B CA 1
ATOM 5784 C C . MET B 1 250 ? -3.061 18.719 -0.244 1 97.5 250 MET B C 1
ATOM 5786 O O . MET B 1 250 ? -3.703 17.906 -0.927 1 97.5 250 MET B O 1
ATOM 5790 N N . GLY B 1 251 ? -2.777 18.562 1.019 1 98.56 251 GLY B N 1
ATOM 5791 C CA . GLY B 1 251 ? -3.178 17.344 1.701 1 98.56 251 GLY B CA 1
ATOM 5792 C C . GLY B 1 251 ? -4.684 17.188 1.807 1 98.56 251 GLY B C 1
ATOM 5793 O O . GLY B 1 251 ? -5.191 16.062 1.872 1 98.56 251 GLY B O 1
ATOM 5794 N N . GLY B 1 252 ? -5.355 18.312 1.892 1 98.81 252 GLY B N 1
ATOM 5795 C CA . GLY B 1 252 ? -6.809 18.25 1.901 1 98.81 252 GLY B CA 1
ATOM 5796 C C . GLY B 1 252 ? -7.398 17.828 0.572 1 98.81 252 GLY B C 1
ATOM 5797 O O . GLY B 1 252 ? -8.406 17.109 0.535 1 98.81 252 GLY B O 1
ATOM 5798 N N . ILE B 1 253 ? -6.801 18.266 -0.5 1 98.5 253 ILE B N 1
ATOM 5799 C CA . ILE B 1 253 ? -7.254 17.844 -1.821 1 98.5 253 ILE B CA 1
ATOM 5800 C C . ILE B 1 253 ? -7.047 16.328 -1.978 1 98.5 253 ILE B C 1
ATOM 5802 O O . ILE B 1 253 ? -7.922 15.633 -2.488 1 98.5 253 ILE B O 1
ATOM 5806 N N . VAL B 1 254 ? -5.906 15.867 -1.528 1 98.44 254 VAL B N 1
ATOM 5807 C CA . VAL B 1 254 ? -5.68 14.43 -1.545 1 98.44 254 VAL B CA 1
ATOM 5808 C C . VAL B 1 254 ? -6.801 13.719 -0.788 1 98.44 254 VAL B C 1
ATOM 5810 O O . VAL B 1 254 ? -7.367 12.742 -1.275 1 98.44 254 VAL B O 1
ATOM 5813 N N . GLY B 1 255 ? -7.125 14.234 0.368 1 98.62 255 GLY B N 1
ATOM 5814 C CA . GLY B 1 255 ? -8.195 13.664 1.167 1 98.62 255 GLY B CA 1
ATOM 5815 C C . GLY B 1 255 ? -9.539 13.664 0.455 1 98.62 255 GLY B C 1
ATOM 5816 O O . GLY B 1 255 ? -10.273 12.672 0.497 1 98.62 255 GLY B O 1
ATOM 5817 N N . MET B 1 256 ? -9.867 14.75 -0.217 1 98.56 256 MET B N 1
ATOM 5818 C CA . MET B 1 256 ? -11.133 14.844 -0.946 1 98.56 256 MET B CA 1
ATOM 5819 C C . MET B 1 256 ? -11.188 13.82 -2.076 1 98.56 256 MET B C 1
ATOM 5821 O O . MET B 1 256 ? -12.211 13.172 -2.277 1 98.56 256 MET B O 1
ATOM 5825 N N . LEU B 1 257 ? -10.109 13.656 -2.729 1 97.25 257 LEU B N 1
ATOM 5826 C CA . LEU B 1 257 ? -10.078 12.75 -3.871 1 97.25 257 LEU B CA 1
ATOM 5827 C C . LEU B 1 257 ? -10.102 11.297 -3.41 1 97.25 257 LEU B C 1
ATOM 5829 O O . LEU B 1 257 ? -10.594 10.422 -4.129 1 97.25 257 LEU B O 1
ATOM 5833 N N . LEU B 1 258 ? -9.633 11 -2.238 1 96.44 258 LEU B N 1
ATOM 5834 C CA . LEU B 1 258 ? -9.758 9.672 -1.65 1 96.44 258 LEU B CA 1
ATOM 5835 C C . LEU B 1 258 ? -11.18 9.422 -1.163 1 96.44 258 LEU B C 1
ATOM 5837 O O . LEU B 1 258 ? -11.633 8.273 -1.135 1 96.44 258 LEU B O 1
ATOM 5841 N N . ALA B 1 259 ? -11.875 10.469 -0.839 1 97.06 259 ALA B N 1
ATOM 5842 C CA . ALA B 1 259 ? -13.18 10.352 -0.198 1 97.06 259 ALA B CA 1
ATOM 5843 C C . ALA B 1 259 ? -14.297 10.344 -1.233 1 97.06 259 ALA B C 1
ATOM 5845 O O . ALA B 1 259 ? -15.438 9.984 -0.926 1 97.06 259 ALA B O 1
ATOM 5846 N N . CYS B 1 260 ? -14.031 10.758 -2.451 1 96.5 260 CYS B N 1
ATOM 5847 C CA . CYS B 1 260 ? -15.086 10.984 -3.428 1 96.5 260 CYS B CA 1
ATOM 5848 C C . CYS B 1 260 ? -15.516 9.68 -4.09 1 96.5 260 CYS B C 1
ATOM 5850 O O . CYS B 1 260 ? -16.188 9.695 -5.125 1 96.5 260 CYS B O 1
ATOM 5852 N N . ASP B 1 261 ? -15.109 8.594 -3.637 1 92.94 261 ASP B N 1
ATOM 5853 C CA . ASP B 1 261 ? -15.594 7.266 -4.004 1 92.94 261 ASP B CA 1
ATOM 5854 C C . ASP B 1 261 ? -16.312 6.598 -2.834 1 92.94 261 ASP B C 1
ATOM 5856 O O . ASP B 1 261 ? -15.703 5.848 -2.068 1 92.94 261 ASP B O 1
ATOM 5860 N N . PRO B 1 262 ? -17.578 6.777 -2.787 1 89.88 262 PRO B N 1
ATOM 5861 C CA . PRO B 1 262 ? -18.312 6.324 -1.601 1 89.88 262 PRO B CA 1
ATOM 5862 C C . PRO B 1 262 ? -18.25 4.812 -1.408 1 89.88 262 PRO B C 1
ATOM 5864 O O . PRO B 1 262 ? -18.359 4.324 -0.282 1 89.88 262 PRO B O 1
ATOM 5867 N N . LYS B 1 263 ? -18.062 4.074 -2.414 1 87.44 263 LYS B N 1
ATOM 5868 C CA . LYS B 1 263 ? -18.078 2.615 -2.332 1 87.44 263 LYS B CA 1
ATOM 5869 C C . LYS B 1 263 ? -16.75 2.086 -1.797 1 87.44 263 LYS B C 1
ATOM 5871 O O . LYS B 1 263 ? -16.719 1.093 -1.067 1 87.44 263 LYS B O 1
ATOM 5876 N N . ASN B 1 264 ? -15.695 2.764 -2.137 1 89.75 264 ASN B N 1
ATOM 5877 C CA . ASN B 1 264 ? -14.406 2.139 -1.876 1 89.75 264 ASN B CA 1
ATOM 5878 C C . ASN B 1 264 ? -13.523 3.025 -1.004 1 89.75 264 ASN B C 1
ATOM 5880 O O . ASN B 1 264 ? -12.422 2.627 -0.625 1 89.75 264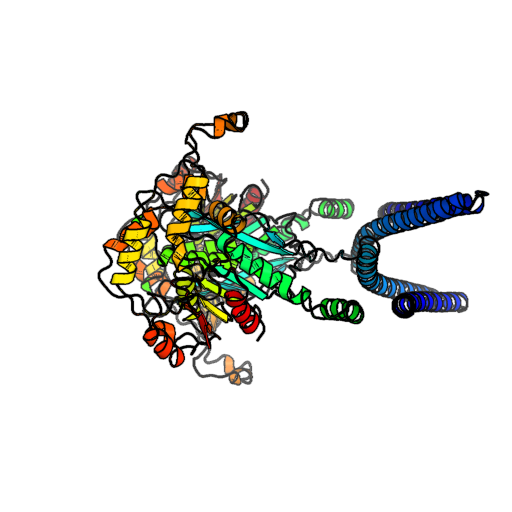 ASN B O 1
ATOM 5884 N N . THR B 1 265 ? -13.969 4.258 -0.609 1 93.12 265 THR B N 1
ATOM 5885 C CA . THR B 1 265 ? -13.133 5.145 0.19 1 93.12 265 THR B CA 1
ATOM 5886 C C . THR B 1 265 ? -12.703 4.461 1.486 1 93.12 265 THR B C 1
ATOM 5888 O O . THR B 1 265 ? -13.508 3.789 2.135 1 93.12 265 THR B O 1
ATOM 5891 N N . PRO B 1 266 ? -11.43 4.594 1.791 1 91.88 266 PRO B N 1
ATOM 5892 C CA . PRO B 1 266 ? -10.961 4.035 3.061 1 91.88 266 PRO B CA 1
ATOM 5893 C C . PRO B 1 266 ? -11.227 4.965 4.246 1 91.88 266 PRO B C 1
ATOM 5895 O O . PRO B 1 266 ? -10.961 4.598 5.395 1 91.88 266 PRO B O 1
ATOM 5898 N N . LEU B 1 267 ? -11.711 6.18 4.047 1 95 267 LEU B N 1
ATOM 5899 C CA . LEU B 1 267 ? -11.789 7.199 5.086 1 95 267 LEU B CA 1
ATOM 5900 C C . LEU B 1 267 ? -13.156 7.176 5.77 1 95 267 LEU B C 1
ATOM 5902 O O . LEU B 1 267 ? -14.18 7 5.109 1 95 267 LEU B O 1
ATOM 5906 N N . SER B 1 268 ? -13.125 7.355 7.047 1 94.44 268 SER B N 1
ATOM 5907 C CA . SER B 1 268 ? -14.352 7.457 7.824 1 94.44 268 SER B CA 1
ATOM 5908 C C . SER B 1 268 ? -14.711 8.914 8.102 1 94.44 268 SER B C 1
ATOM 5910 O O . SER B 1 268 ? -15.891 9.25 8.266 1 94.44 268 SER B O 1
ATOM 5912 N N . LYS B 1 269 ? -13.711 9.773 8.203 1 96.94 269 LYS B N 1
ATOM 5913 C CA . LYS B 1 269 ? -13.875 11.211 8.422 1 96.94 269 LYS B CA 1
ATOM 5914 C C . LYS B 1 269 ? -12.844 12.008 7.633 1 96.94 269 LYS B C 1
ATOM 5916 O O . LYS B 1 269 ? -11.742 11.523 7.375 1 96.94 269 LYS B O 1
ATOM 5921 N N . LEU B 1 270 ? -13.242 13.234 7.297 1 98.56 270 LEU B N 1
ATOM 5922 C CA . LEU B 1 270 ? -12.383 14.109 6.516 1 98.56 270 LEU B CA 1
ATOM 5923 C C . LEU B 1 270 ? -12.312 15.5 7.133 1 98.56 270 LEU B C 1
ATOM 5925 O O . LEU B 1 270 ? -13.352 16.125 7.395 1 98.56 270 LEU B O 1
ATOM 5929 N N . ILE B 1 271 ? -11.148 15.945 7.445 1 98.88 271 ILE B N 1
ATOM 5930 C CA . ILE B 1 271 ? -10.938 17.297 7.953 1 98.88 271 ILE B CA 1
ATOM 5931 C C . ILE B 1 271 ? -10.109 18.094 6.953 1 98.88 271 ILE B C 1
ATOM 5933 O O . ILE B 1 271 ? -8.984 17.719 6.621 1 98.88 271 ILE B O 1
ATOM 5937 N N . LEU B 1 272 ? -10.664 19.156 6.512 1 98.88 272 LEU B N 1
ATOM 5938 C CA . LEU B 1 272 ? -10.039 20.047 5.543 1 98.88 272 LEU B CA 1
ATOM 5939 C C . LEU B 1 272 ? -9.547 21.312 6.215 1 98.88 272 LEU B C 1
ATOM 5941 O O . LEU B 1 272 ? -10.352 22.125 6.691 1 98.88 272 LEU B O 1
ATOM 5945 N N . ASN B 1 273 ? -8.234 21.469 6.238 1 98.38 273 ASN B N 1
ATOM 5946 C CA . ASN B 1 273 ? -7.648 22.688 6.773 1 98.38 273 ASN B CA 1
ATOM 5947 C C . ASN B 1 273 ? -7.395 23.719 5.676 1 98.38 273 ASN B C 1
ATOM 5949 O O . ASN B 1 273 ? -6.367 23.656 5 1 98.38 273 ASN B O 1
ATOM 5953 N N . ASP B 1 274 ? -8.344 24.547 5.457 1 97.5 274 ASP B N 1
ATOM 5954 C CA . ASP B 1 274 ? -8.344 25.734 4.605 1 97.5 274 ASP B CA 1
ATOM 5955 C C . ASP B 1 274 ? -8.172 25.359 3.137 1 97.5 274 ASP B C 1
ATOM 5957 O O . ASP B 1 274 ? -7.332 25.922 2.436 1 97.5 274 ASP B O 1
ATOM 5961 N N . ILE B 1 275 ? -8.984 24.453 2.627 1 98.5 275 ILE B N 1
ATOM 5962 C CA . ILE B 1 275 ? -9.008 24.047 1.226 1 98.5 275 ILE B CA 1
ATOM 5963 C C . ILE B 1 275 ? -10.406 23.547 0.862 1 98.5 275 ILE B C 1
ATOM 5965 O O . ILE B 1 275 ? -11.094 22.953 1.697 1 98.5 275 ILE B O 1
ATOM 5969 N N . GLY B 1 276 ? -10.82 23.828 -0.286 1 98.19 276 GLY B N 1
ATOM 5970 C CA . GLY B 1 276 ? -12.078 23.375 -0.848 1 98.19 276 GLY B CA 1
ATOM 5971 C C . GLY B 1 276 ? -11.945 22.859 -2.27 1 98.19 276 GLY B C 1
ATOM 5972 O O . GLY B 1 276 ? -10.836 22.719 -2.783 1 98.19 276 GLY B O 1
ATOM 5973 N N . PRO B 1 277 ? -13.062 22.516 -2.906 1 98.44 277 PRO B N 1
ATOM 5974 C CA . PRO B 1 277 ? -13.055 21.906 -4.234 1 98.44 277 PRO B CA 1
ATOM 5975 C C . PRO B 1 277 ? -12.945 22.922 -5.363 1 98.44 277 PRO B C 1
ATOM 5977 O O . PRO B 1 277 ? -13.57 22.766 -6.41 1 98.44 277 PRO B O 1
ATOM 5980 N N . PHE B 1 278 ? -12.312 24.047 -5.047 1 97.94 278 PHE B N 1
ATOM 5981 C CA . PHE B 1 278 ? -12.062 25.094 -6.023 1 97.94 278 PHE B CA 1
ATOM 5982 C C . PHE B 1 278 ? -10.781 25.844 -5.691 1 97.94 278 PHE B C 1
ATOM 5984 O O . PHE B 1 278 ? -10.594 26.312 -4.562 1 97.94 278 PHE B O 1
ATOM 5991 N N . VAL B 1 279 ? -9.898 25.906 -6.656 1 95.75 279 VAL B N 1
ATOM 5992 C CA . VAL B 1 279 ? -8.672 26.672 -6.543 1 95.75 279 VAL B CA 1
ATOM 5993 C C . VAL B 1 279 ? -8.5 27.547 -7.785 1 95.75 279 VAL B C 1
ATOM 5995 O O . VAL B 1 279 ? -8.43 27.047 -8.906 1 95.75 279 VAL B O 1
ATOM 5998 N N . SER B 1 280 ? -8.383 28.828 -7.609 1 94.44 280 SER B N 1
ATOM 5999 C CA . SER B 1 280 ? -8.258 29.734 -8.75 1 94.44 280 SER B CA 1
ATOM 6000 C C . SER B 1 280 ? -6.859 29.672 -9.352 1 94.44 280 SER B C 1
ATOM 6002 O O . SER B 1 280 ? -5.883 29.391 -8.656 1 94.44 280 SER B O 1
ATOM 6004 N N . LYS B 1 281 ? -6.879 29.953 -10.641 1 94.44 281 LYS B N 1
ATOM 6005 C CA . LYS B 1 281 ? -5.594 30.016 -11.336 1 94.44 281 LYS B CA 1
ATOM 6006 C C . LYS B 1 281 ? -4.672 31.047 -10.703 1 94.44 281 LYS B C 1
ATOM 6008 O O . LYS B 1 281 ? -3.467 30.828 -10.578 1 94.44 281 LYS B O 1
ATOM 6013 N N . GLN B 1 282 ? -5.191 32.156 -10.312 1 90.94 282 GLN B N 1
ATOM 6014 C CA . GLN B 1 282 ? -4.41 33.219 -9.711 1 90.94 282 GLN B CA 1
ATOM 6015 C C . GLN B 1 282 ? -3.725 32.75 -8.43 1 90.94 282 GLN B C 1
ATOM 6017 O O . GLN B 1 282 ? -2.547 33.062 -8.211 1 90.94 282 GLN B O 1
ATOM 6022 N N . VAL B 1 283 ? -4.477 32.094 -7.621 1 89.94 283 VAL B N 1
ATOM 6023 C CA . VAL B 1 283 ? -3.932 31.578 -6.367 1 89.94 283 VAL B CA 1
ATOM 6024 C C . VAL B 1 283 ? -2.789 30.609 -6.652 1 89.94 283 VAL B C 1
ATOM 6026 O O . VAL B 1 283 ? -1.739 30.672 -6.004 1 89.94 283 VAL B O 1
ATOM 6029 N N . THR B 1 284 ? -3.014 29.703 -7.613 1 91.31 284 THR B N 1
ATOM 6030 C CA . THR B 1 284 ? -1.996 28.734 -7.98 1 91.31 284 THR B CA 1
ATOM 6031 C C . THR B 1 284 ? -0.736 29.422 -8.484 1 91.31 284 THR B C 1
ATOM 6033 O O . THR B 1 284 ? 0.376 29.078 -8.078 1 91.31 284 THR B O 1
ATOM 6036 N N . GLN B 1 285 ? -0.897 30.422 -9.266 1 90.38 285 GLN B N 1
ATOM 6037 C CA . GLN B 1 285 ? 0.234 31.156 -9.805 1 90.38 285 GLN B CA 1
ATOM 6038 C C . GLN B 1 285 ? 0.971 31.922 -8.711 1 90.38 285 GLN B C 1
ATOM 6040 O O . GLN B 1 285 ? 2.203 31.969 -8.703 1 90.38 285 GLN B O 1
ATOM 6045 N N . ASN B 1 286 ? 0.255 32.5 -7.805 1 87.31 286 ASN B N 1
ATOM 6046 C CA . ASN B 1 286 ? 0.859 33.219 -6.684 1 87.31 286 ASN B CA 1
ATOM 6047 C C . ASN B 1 286 ? 1.71 32.281 -5.82 1 87.31 286 ASN B C 1
ATOM 6049 O O . ASN B 1 286 ? 2.803 32.656 -5.391 1 87.31 286 ASN B O 1
ATOM 6053 N N . ILE B 1 287 ? 1.174 31.094 -5.582 1 86.69 287 ILE B N 1
ATOM 6054 C CA . ILE B 1 287 ? 1.907 30.094 -4.797 1 86.69 287 ILE B CA 1
ATOM 6055 C C . ILE B 1 287 ? 3.207 29.734 -5.512 1 86.69 287 ILE B C 1
ATOM 6057 O O . ILE B 1 287 ? 4.27 29.672 -4.887 1 86.69 287 ILE B O 1
ATOM 6061 N N . GLY B 1 288 ? 3.092 29.484 -6.781 1 86.44 288 GLY B N 1
ATOM 6062 C CA . GLY B 1 288 ? 4.273 29.188 -7.57 1 86.44 288 GLY B CA 1
ATOM 6063 C C . GLY B 1 288 ? 5.324 30.281 -7.512 1 86.44 288 GLY B C 1
ATOM 6064 O O . GLY B 1 288 ? 6.512 30 -7.32 1 86.44 288 GLY B O 1
ATOM 6065 N N . ASN B 1 289 ? 4.875 31.484 -7.664 1 82.69 289 ASN B N 1
ATOM 6066 C CA . ASN B 1 289 ? 5.785 32.625 -7.637 1 82.69 289 ASN B CA 1
ATOM 6067 C C . ASN B 1 289 ? 6.461 32.781 -6.277 1 82.69 289 ASN B C 1
ATOM 6069 O O . ASN B 1 289 ? 7.656 33.062 -6.203 1 82.69 289 ASN B O 1
ATOM 6073 N N . TYR B 1 290 ? 5.719 32.531 -5.348 1 80.88 290 TYR B N 1
ATOM 6074 C CA . TYR B 1 290 ? 6.207 32.688 -3.982 1 80.88 290 TYR B CA 1
ATOM 6075 C C . TYR B 1 290 ? 7.211 31.609 -3.635 1 80.88 290 TYR B C 1
ATOM 6077 O O . TYR B 1 290 ? 8.266 31.891 -3.057 1 80.88 290 TYR B O 1
ATOM 6085 N N . LEU B 1 291 ? 6.98 30.406 -4.004 1 84.88 291 LEU B N 1
ATOM 6086 C CA . LEU B 1 291 ? 7.777 29.266 -3.561 1 84.88 291 LEU B CA 1
ATOM 6087 C C . LEU B 1 291 ? 8.969 29.047 -4.484 1 84.88 291 LEU B C 1
ATOM 6089 O O . LEU B 1 291 ? 9.914 28.328 -4.125 1 84.88 291 LEU B O 1
ATOM 6093 N N . SER B 1 292 ? 8.93 29.562 -5.621 1 80 292 SER B N 1
ATOM 6094 C CA . SER B 1 292 ? 10.047 29.406 -6.551 1 80 292 SER B CA 1
ATOM 6095 C C . SER B 1 292 ? 11.258 30.219 -6.102 1 80 292 SER B C 1
ATOM 6097 O O . SER B 1 292 ? 12.383 29.938 -6.516 1 80 292 SER B O 1
ATOM 6099 N N . LYS B 1 293 ? 11.055 31.219 -5.301 1 78.88 293 LYS B N 1
ATOM 6100 C CA . LYS B 1 293 ? 12.141 32.062 -4.797 1 78.88 293 LYS B CA 1
ATOM 6101 C C . LYS B 1 293 ? 12.75 31.469 -3.529 1 78.88 293 LYS B C 1
ATOM 6103 O O . LYS B 1 293 ? 12.156 31.562 -2.453 1 78.88 293 LYS B O 1
ATOM 6108 N N . VAL B 1 294 ? 13.844 30.797 -3.734 1 77.12 294 VAL B N 1
ATOM 6109 C CA . VAL B 1 294 ? 14.516 30.188 -2.596 1 77.12 294 VAL B CA 1
ATOM 6110 C C . VAL B 1 294 ? 15.586 31.125 -2.051 1 77.12 294 VAL B C 1
ATOM 6112 O O . VAL B 1 294 ? 16.578 31.422 -2.736 1 77.12 294 VAL B O 1
ATOM 6115 N N . PRO B 1 295 ? 15.297 31.578 -0.862 1 81.69 295 PRO B N 1
ATOM 6116 C CA . PRO B 1 295 ? 16.297 32.5 -0.303 1 81.69 295 PRO B CA 1
ATOM 6117 C C . PRO B 1 295 ? 17.578 31.781 0.107 1 81.69 295 PRO B C 1
ATOM 6119 O O . PRO B 1 295 ? 17.578 30.578 0.357 1 81.69 295 PRO B O 1
ATOM 6122 N N . THR B 1 296 ? 18.609 32.562 0.072 1 83.12 296 THR B N 1
ATOM 6123 C CA . THR B 1 296 ? 19.875 32.094 0.618 1 83.12 296 THR B CA 1
ATOM 6124 C C . THR B 1 296 ? 19.859 32.125 2.143 1 83.12 296 THR B C 1
ATOM 6126 O O . THR B 1 296 ? 19.578 33.188 2.732 1 83.12 296 THR B O 1
ATOM 6129 N N . MET B 1 297 ? 20.031 31 2.775 1 90.5 297 MET B N 1
ATOM 6130 C CA . MET B 1 297 ? 20.031 30.906 4.23 1 90.5 297 MET B CA 1
ATOM 6131 C C . MET B 1 297 ? 21.344 30.297 4.73 1 90.5 297 MET B C 1
ATOM 6133 O O . MET B 1 297 ? 21.578 29.094 4.547 1 90.5 297 MET B O 1
ATOM 6137 N N . ASN B 1 298 ? 22.156 31.188 5.352 1 89.19 298 ASN B N 1
ATOM 6138 C CA . ASN B 1 298 ? 23.484 30.75 5.742 1 89.19 298 ASN B CA 1
ATOM 6139 C C . ASN B 1 298 ? 23.562 30.453 7.234 1 89.19 298 ASN B C 1
ATOM 6141 O O . ASN B 1 298 ? 24.641 30.172 7.762 1 89.19 298 ASN B O 1
ATOM 6145 N N . SER B 1 299 ? 22.453 30.672 7.906 1 87.62 299 SER B N 1
ATOM 6146 C CA . SER B 1 299 ? 22.391 30.359 9.328 1 87.62 299 SER B CA 1
ATOM 6147 C C . SER B 1 299 ? 20.953 30.062 9.758 1 87.62 299 SER B C 1
ATOM 6149 O O . SER B 1 299 ? 20 30.344 9.023 1 87.62 299 SER B O 1
ATOM 6151 N N . ILE B 1 300 ? 20.875 29.578 10.875 1 88.06 300 ILE B N 1
ATOM 6152 C CA . ILE B 1 300 ? 19.547 29.297 11.43 1 88.06 300 ILE B CA 1
ATOM 6153 C C . ILE B 1 300 ? 18.797 30.609 11.633 1 88.06 300 ILE B C 1
ATOM 6155 O O . ILE B 1 300 ? 17.562 30.656 11.477 1 88.06 300 ILE B O 1
ATOM 6159 N N . ASP B 1 301 ? 19.531 31.578 11.977 1 89.06 301 ASP B N 1
ATOM 6160 C CA . ASP B 1 301 ? 18.922 32.906 12.133 1 89.06 301 ASP B CA 1
ATOM 6161 C C . ASP B 1 301 ? 18.328 33.406 10.812 1 89.06 301 ASP B C 1
ATOM 6163 O O . ASP B 1 301 ? 17.281 34.031 10.805 1 89.06 301 ASP B O 1
ATOM 6167 N N . ASP B 1 302 ? 19.047 33.125 9.766 1 90.94 302 ASP B N 1
ATOM 6168 C CA . ASP B 1 302 ? 18.516 33.438 8.453 1 90.94 302 ASP B CA 1
ATOM 6169 C C . ASP B 1 302 ? 17.219 32.688 8.18 1 90.94 302 ASP B C 1
ATOM 6171 O O . ASP B 1 302 ? 16.266 33.281 7.652 1 90.94 302 ASP B O 1
ATOM 6175 N N . VAL B 1 303 ? 17.172 31.469 8.547 1 91.38 303 VAL B N 1
ATOM 6176 C CA . VAL B 1 303 ? 15.984 30.641 8.359 1 91.38 303 VAL B CA 1
ATOM 6177 C C . VAL B 1 303 ? 14.812 31.234 9.125 1 91.38 303 VAL B C 1
ATOM 6179 O O . VAL B 1 303 ? 13.711 31.359 8.586 1 91.38 303 VAL B O 1
ATOM 6182 N N . ILE B 1 304 ? 15.07 31.594 10.312 1 89.62 304 ILE B N 1
ATOM 6183 C CA . ILE B 1 304 ? 14.031 32.125 11.172 1 89.62 304 ILE B CA 1
ATOM 6184 C C . ILE B 1 304 ? 13.492 33.438 10.562 1 89.62 304 ILE B C 1
ATOM 6186 O O . ILE B 1 304 ? 12.281 33.656 10.531 1 89.62 304 ILE B O 1
ATOM 6190 N N . LYS B 1 305 ? 14.352 34.281 10.062 1 87.44 305 LYS B N 1
ATOM 6191 C CA . LYS B 1 305 ? 13.953 35.531 9.43 1 87.44 305 LYS B CA 1
ATOM 6192 C C . LYS B 1 305 ? 13.062 35.25 8.219 1 87.44 305 LYS B C 1
ATOM 6194 O O . LYS B 1 305 ? 12.031 35.906 8.047 1 87.44 305 LYS B O 1
ATOM 6199 N N . VAL B 1 306 ? 13.484 34.344 7.449 1 87.38 306 VAL B N 1
ATOM 6200 C CA . VAL B 1 306 ? 12.719 34 6.254 1 87.38 306 VAL B CA 1
ATOM 6201 C C . VAL B 1 306 ? 11.359 33.438 6.648 1 87.38 306 VAL B C 1
ATOM 6203 O O . VAL B 1 306 ? 10.336 33.812 6.059 1 87.38 306 VAL B O 1
ATOM 6206 N N . ASN B 1 307 ? 11.328 32.594 7.625 1 86.56 307 ASN B N 1
ATOM 6207 C CA . ASN B 1 307 ? 10.078 31.984 8.086 1 86.56 307 ASN B CA 1
ATOM 6208 C C . ASN B 1 307 ? 9.125 33.031 8.648 1 86.56 307 ASN B C 1
ATOM 6210 O O . ASN B 1 307 ? 7.91 32.938 8.461 1 86.56 307 ASN B O 1
ATOM 6214 N N . LYS B 1 308 ? 9.641 33.938 9.383 1 82.44 308 LYS B N 1
ATOM 6215 C CA . LYS B 1 308 ? 8.797 35 9.93 1 82.44 308 LYS B CA 1
ATOM 6216 C C . LYS B 1 308 ? 8.07 35.75 8.82 1 82.44 308 LYS B C 1
ATOM 6218 O O . LYS B 1 308 ? 6.895 36.094 8.961 1 82.44 308 LYS B O 1
ATOM 6223 N N . LYS B 1 309 ? 8.75 35.938 7.754 1 78.81 309 LYS B N 1
ATOM 6224 C CA . LYS B 1 309 ? 8.133 36.625 6.613 1 78.81 309 LYS B CA 1
ATOM 6225 C C . LYS B 1 309 ? 7.102 35.719 5.938 1 78.81 309 LYS B C 1
ATOM 6227 O O . LYS B 1 309 ? 6.016 36.156 5.574 1 78.81 309 LYS B O 1
ATOM 6232 N N . ARG B 1 310 ? 7.379 34.5 5.816 1 77.25 310 ARG B N 1
ATOM 6233 C CA . ARG B 1 310 ? 6.555 33.531 5.098 1 77.25 310 ARG B CA 1
ATOM 6234 C C . ARG B 1 310 ? 5.297 33.188 5.891 1 77.25 310 ARG B C 1
ATOM 6236 O O . ARG B 1 310 ? 4.23 32.969 5.309 1 77.25 310 ARG B O 1
ATOM 6243 N N . TYR B 1 311 ? 5.418 33.188 7.176 1 71.06 311 TYR B N 1
ATOM 6244 C CA . TYR B 1 311 ? 4.324 32.625 7.965 1 71.06 311 TYR B CA 1
ATOM 6245 C C . TYR B 1 311 ? 3.604 33.719 8.742 1 71.06 311 TYR B C 1
ATOM 6247 O O . TYR B 1 311 ? 2.771 33.438 9.602 1 71.06 311 TYR B O 1
ATOM 6255 N N . GLU B 1 312 ? 4.031 34.938 8.477 1 63.31 312 GLU B N 1
ATOM 6256 C CA . GLU B 1 312 ? 3.422 36.094 9.164 1 63.31 312 GLU B CA 1
ATOM 6257 C C . GLU B 1 312 ? 1.898 36 9.133 1 63.31 312 GLU B C 1
ATOM 6259 O O . GLU B 1 312 ? 1.239 36.188 10.156 1 63.31 312 GLU B O 1
ATOM 6264 N N . LEU B 1 313 ? 1.31 35.656 8.047 1 51.31 313 LEU B N 1
ATOM 6265 C CA . LEU B 1 313 ? -0.145 35.625 7.938 1 51.31 313 LEU B CA 1
ATOM 6266 C C . LEU B 1 313 ? -0.685 34.25 8.336 1 51.31 313 LEU B C 1
ATOM 6268 O O . LEU B 1 313 ? -1.899 34.062 8.453 1 51.31 313 LEU B O 1
ATOM 6272 N N . LYS B 1 314 ? 0.123 33.312 8.477 1 56.38 314 LYS B N 1
ATOM 6273 C CA . LYS B 1 314 ? -0.338 31.953 8.773 1 56.38 314 LYS B CA 1
ATOM 6274 C C . LYS B 1 314 ? -0.432 31.719 10.273 1 56.38 314 LYS B C 1
ATOM 6276 O O . LYS B 1 314 ? -1.062 30.766 10.719 1 56.38 314 LYS B O 1
ATOM 6281 N N . ILE B 1 315 ? 0.18 32.719 11.047 1 54.47 315 ILE B N 1
ATOM 6282 C CA . ILE B 1 315 ? 0.27 32.625 12.5 1 54.47 315 ILE B CA 1
ATOM 6283 C C . ILE B 1 315 ? -0.48 33.781 13.141 1 54.47 315 ILE B C 1
ATOM 6285 O O . ILE B 1 315 ? -0.461 34.906 12.625 1 54.47 315 ILE B O 1
ATOM 6289 N N . ARG B 1 316 ? -1.847 33.781 13.555 1 48.53 316 ARG B N 1
ATOM 6290 C CA . ARG B 1 316 ? -2.684 34.812 14.148 1 48.53 316 ARG B CA 1
ATOM 6291 C C . ARG B 1 316 ? -1.841 36 14.609 1 48.53 316 ARG B C 1
ATOM 6293 O O . ARG B 1 316 ? -0.937 35.844 15.43 1 48.53 316 ARG B O 1
ATOM 6300 N N . TYR B 1 317 ? -1.688 37.156 13.781 1 40.31 317 TYR B N 1
ATOM 6301 C CA . TYR B 1 317 ? -1.435 38.406 14.5 1 40.31 317 TYR B CA 1
ATOM 6302 C C . TYR B 1 317 ? -2.719 38.938 15.117 1 40.31 317 TYR B C 1
ATOM 6304 O O . TYR B 1 317 ? -3.711 39.156 14.414 1 40.31 317 TYR B O 1
ATOM 6312 N N . SER B 1 318 ? -3.338 38.469 15.992 1 37.19 318 SER B N 1
ATOM 6313 C CA . SER B 1 318 ? -4.508 39.188 16.5 1 37.19 318 SER B CA 1
ATOM 6314 C C . SER B 1 318 ? -4.129 40.531 17.062 1 37.19 318 SER B C 1
ATOM 6316 O O . SER B 1 318 ? -3.066 40.688 17.672 1 37.19 318 SER B O 1
ATOM 6318 N N . GLU B 1 319 ? -4.586 41.625 16.562 1 37.53 319 GLU B N 1
ATOM 6319 C CA . GLU B 1 319 ? -4.516 42.906 17.203 1 37.53 319 GLU B CA 1
ATOM 6320 C C . GLU B 1 319 ? -4.691 42.812 18.719 1 37.53 319 GLU B C 1
ATOM 6322 O O . GLU B 1 319 ? -4.066 43.531 19.484 1 37.53 319 GLU B O 1
ATOM 6327 N N . LYS B 1 320 ? -5.848 42.375 19.234 1 34.28 320 LYS B N 1
ATOM 6328 C CA . LYS B 1 320 ? -6.18 42.25 20.656 1 34.28 320 LYS B CA 1
ATOM 6329 C C . LYS B 1 320 ? -5.156 41.406 21.391 1 34.28 320 LYS B C 1
ATOM 6331 O O . LYS B 1 320 ? -5.055 41.469 22.625 1 34.28 320 LYS B O 1
ATOM 6336 N N . TRP B 1 321 ? -4.727 40.281 20.844 1 35.75 321 TRP B N 1
ATOM 6337 C CA . TRP B 1 321 ? -3.568 39.531 21.328 1 35.75 321 TRP B CA 1
ATOM 6338 C C . TRP B 1 321 ? -2.334 39.844 20.484 1 35.75 321 TRP B C 1
ATOM 6340 O O . TRP B 1 321 ? -2.109 39.219 19.438 1 35.75 321 TRP B O 1
ATOM 6350 N N . PRO B 1 322 ? -1.906 41.125 20.297 1 37.31 322 PRO B N 1
ATOM 6351 C CA . PRO B 1 322 ? -0.708 41.562 19.594 1 37.31 322 PRO B CA 1
ATOM 6352 C C . PRO B 1 322 ? 0.361 40.5 19.484 1 37.31 322 PRO B C 1
ATOM 6354 O O . PRO B 1 322 ? 1.246 40.562 18.641 1 37.31 322 PRO B O 1
ATOM 6357 N N . GLN B 1 323 ? 1.046 40.188 20.641 1 38.5 323 GLN B N 1
ATOM 6358 C CA . GLN B 1 323 ? 2.166 39.281 20.781 1 38.5 323 GLN B CA 1
ATOM 6359 C C . GLN B 1 323 ? 1.886 37.938 20.078 1 38.5 323 GLN B C 1
ATOM 6361 O O . GLN B 1 323 ? 1.021 37.188 20.5 1 38.5 323 GLN B O 1
ATOM 6366 N N . THR B 1 324 ? 1.661 37.875 18.938 1 46.88 324 THR B N 1
ATOM 6367 C CA . THR B 1 324 ? 1.749 36.688 18.109 1 46.88 324 THR B CA 1
ATOM 6368 C C . THR B 1 324 ? 2.627 35.625 18.766 1 46.88 324 THR B C 1
ATOM 6370 O O . THR B 1 324 ? 3.77 35.906 19.141 1 46.88 324 THR B O 1
ATOM 6373 N N . HIS B 1 325 ? 1.896 34.75 19.375 1 53.16 325 HIS B N 1
ATOM 6374 C CA . HIS B 1 325 ? 2.219 33.719 20.359 1 53.16 325 HIS B CA 1
ATOM 6375 C C . HIS B 1 325 ? 3.367 32.844 19.875 1 53.16 325 HIS B C 1
ATOM 6377 O O . HIS B 1 325 ? 3.65 31.797 20.469 1 53.16 325 HIS B O 1
ATOM 6383 N N . PHE B 1 326 ? 3.621 33.031 18.531 1 65.44 326 PHE B N 1
ATOM 6384 C CA . PHE B 1 326 ? 4.703 32.094 18.312 1 65.44 326 PHE B CA 1
ATOM 6385 C C . PHE B 1 326 ? 5.941 32.469 19.094 1 65.44 326 PHE B C 1
ATOM 6387 O O . PHE B 1 326 ? 6.504 33.562 18.891 1 65.44 326 PHE B O 1
ATOM 6394 N N . SER B 1 327 ? 6.164 31.922 20.062 1 72.06 327 SER B N 1
ATOM 6395 C CA . SER B 1 327 ? 7.32 32.156 20.922 1 72.06 327 SER B CA 1
ATOM 6396 C C . SER B 1 327 ? 8.625 31.953 20.156 1 72.06 327 SER B C 1
ATOM 6398 O O . SER B 1 327 ? 8.617 31.484 19.016 1 72.06 327 SER B O 1
ATOM 6400 N N . GLU B 1 328 ? 9.641 32.531 20.656 1 77.69 328 GLU B N 1
ATOM 6401 C CA . GLU B 1 328 ? 10.961 32.281 20.094 1 77.69 328 GLU B CA 1
ATOM 6402 C C . GLU B 1 328 ? 11.234 30.797 19.922 1 77.69 328 GLU B C 1
ATOM 6404 O O . GLU B 1 328 ? 11.836 30.375 18.938 1 77.69 328 GLU B O 1
ATOM 6409 N N . GLU B 1 329 ? 10.742 30.109 20.875 1 80.12 329 GLU B N 1
ATOM 6410 C CA . GLU B 1 329 ? 10.898 28.656 20.812 1 80.12 329 GLU B CA 1
ATOM 6411 C C . GLU B 1 329 ? 10.117 28.062 19.656 1 80.12 329 GLU B C 1
ATOM 6413 O O . GLU B 1 329 ? 10.57 27.109 19.016 1 80.12 329 GLU B O 1
ATOM 6418 N N . ASP B 1 330 ? 9.031 28.656 19.406 1 79.38 330 ASP B N 1
ATOM 6419 C CA . ASP B 1 330 ? 8.211 28.188 18.297 1 79.38 330 ASP B CA 1
ATOM 6420 C C . ASP B 1 330 ? 8.891 28.469 16.953 1 79.38 330 ASP B C 1
ATOM 6422 O O . ASP B 1 330 ? 8.844 27.641 16.047 1 79.38 330 ASP B O 1
ATOM 6426 N N . TRP B 1 331 ? 9.539 29.594 16.922 1 84.81 331 TRP B N 1
ATOM 6427 C CA . TRP B 1 331 ? 10.234 29.938 15.688 1 84.81 331 TRP B CA 1
ATOM 6428 C C . TRP B 1 331 ? 11.422 29 15.453 1 84.81 331 TRP B C 1
ATOM 6430 O O . TRP B 1 331 ? 11.703 28.625 14.32 1 84.81 331 TRP B O 1
ATOM 6440 N N . HIS B 1 332 ? 12.039 28.703 16.516 1 86.19 332 HIS B N 1
ATOM 6441 C CA . HIS B 1 332 ? 13.148 27.75 16.422 1 86.19 332 HIS B CA 1
ATOM 6442 C C . HIS B 1 332 ? 12.648 26.359 16.016 1 86.19 332 HIS B C 1
ATOM 6444 O O . HIS B 1 332 ? 13.289 25.688 15.211 1 86.19 332 HIS B O 1
ATOM 6450 N N . TRP B 1 333 ? 11.555 26.016 16.562 1 85.44 333 TRP B N 1
ATOM 6451 C CA . TRP B 1 333 ? 10.938 24.75 16.188 1 85.44 333 TRP B CA 1
ATOM 6452 C C . TRP B 1 333 ? 10.609 24.719 14.695 1 85.44 333 TRP B C 1
ATOM 6454 O O . TRP B 1 333 ? 10.945 23.766 13.992 1 85.44 333 TRP B O 1
ATOM 6464 N N . LEU B 1 334 ? 10.016 25.75 14.281 1 88.38 334 LEU B N 1
ATOM 6465 C CA . LEU B 1 334 ? 9.617 25.828 12.875 1 88.38 334 LEU B CA 1
ATOM 6466 C C . LEU B 1 334 ? 10.836 25.766 11.961 1 88.38 334 LEU B C 1
ATOM 6468 O O . LEU B 1 334 ? 10.805 25.109 10.914 1 88.38 334 LEU B O 1
ATOM 6472 N N . ALA B 1 335 ? 11.859 26.469 12.367 1 89.38 335 ALA B N 1
ATOM 6473 C CA . ALA B 1 335 ? 13.094 26.453 11.586 1 89.38 335 ALA B CA 1
ATOM 6474 C C . ALA B 1 335 ? 13.656 25.031 11.492 1 89.38 335 ALA B C 1
ATOM 6476 O O . ALA B 1 335 ? 14.086 24.609 10.422 1 89.38 335 ALA B O 1
ATOM 6477 N N . ARG B 1 336 ? 13.539 24.359 12.547 1 87.62 336 ARG B N 1
ATOM 6478 C CA . ARG B 1 336 ? 14.062 23 12.594 1 87.62 336 ARG B CA 1
ATOM 6479 C C . ARG B 1 336 ? 13.219 22.062 11.742 1 87.62 336 ARG B C 1
ATOM 6481 O O . ARG B 1 336 ? 13.758 21.156 11.094 1 87.62 336 ARG B O 1
ATOM 6488 N N . VAL B 1 337 ? 12.016 22.297 11.711 1 89.5 337 VAL B N 1
ATOM 6489 C CA . VAL B 1 337 ? 11.086 21.391 11.039 1 89.5 337 VAL B CA 1
ATOM 6490 C C . VAL B 1 337 ? 11.07 21.688 9.547 1 89.5 337 VAL B C 1
ATOM 6492 O O . VAL B 1 337 ? 10.938 20.781 8.727 1 89.5 337 VAL B O 1
ATOM 6495 N N . MET B 1 338 ? 11.281 22.875 9.164 1 90.81 338 MET B N 1
ATOM 6496 C CA . MET B 1 338 ? 11.031 23.266 7.785 1 90.81 338 MET B CA 1
ATOM 6497 C C . MET B 1 338 ? 12.344 23.359 7.004 1 90.81 338 MET B C 1
ATOM 6499 O O . MET B 1 338 ? 12.328 23.5 5.777 1 90.81 338 MET B O 1
ATOM 6503 N N . SER B 1 339 ? 13.461 23.266 7.684 1 91.75 339 SER B N 1
ATOM 6504 C CA . SER B 1 339 ? 14.742 23.453 7 1 91.75 339 SER B CA 1
ATOM 6505 C C . SER B 1 339 ? 15.766 22.422 7.457 1 91.75 339 SER B C 1
ATOM 6507 O O . SER B 1 339 ? 15.531 21.703 8.422 1 91.75 339 SER B O 1
ATOM 6509 N N . GLN B 1 340 ? 16.75 22.266 6.641 1 89.75 340 GLN B N 1
ATOM 6510 C CA . GLN B 1 340 ? 17.891 21.406 6.973 1 89.75 340 GLN B CA 1
ATOM 6511 C C . GLN B 1 340 ? 19.188 21.953 6.383 1 89.75 340 GLN B C 1
ATOM 6513 O O . GLN B 1 340 ? 19.156 22.766 5.453 1 89.75 340 GLN B O 1
ATOM 6518 N N . GLU B 1 341 ? 20.266 21.5 6.977 1 86.12 341 GLU B N 1
ATOM 6519 C CA . GLU B 1 341 ? 21.562 21.859 6.406 1 86.12 341 GLU B CA 1
ATOM 6520 C C . GLU B 1 341 ? 21.797 21.141 5.078 1 86.12 341 GLU B C 1
ATOM 6522 O O . GLU B 1 341 ? 21.469 19.953 4.941 1 86.12 341 GLU B O 1
ATOM 6527 N N . GLU B 1 342 ? 22.156 21.844 4.109 1 79.75 342 GLU B N 1
ATOM 6528 C CA . GLU B 1 342 ? 22.422 21.25 2.803 1 79.75 342 GLU B CA 1
ATOM 6529 C C . GLU B 1 342 ? 23.578 20.25 2.873 1 79.75 342 GLU B C 1
ATOM 6531 O O . GLU B 1 342 ? 24.625 20.531 3.457 1 79.75 342 GLU B O 1
ATOM 6536 N N . LYS B 1 343 ? 23.172 18.922 2.736 1 62.84 343 LYS B N 1
ATOM 6537 C CA . LYS B 1 343 ? 24.25 17.938 2.717 1 62.84 343 LYS B CA 1
ATOM 6538 C C . LYS B 1 343 ? 25.188 18.172 1.538 1 62.84 343 LYS B C 1
ATOM 6540 O O . LYS B 1 343 ? 24.734 18.359 0.407 1 62.84 343 LYS B O 1
ATOM 6545 N N . ARG B 1 344 ? 26.438 18.656 1.722 1 45.66 344 ARG B N 1
ATOM 6546 C CA . ARG B 1 344 ? 27.422 18.797 0.65 1 45.66 344 ARG B CA 1
ATOM 6547 C C . ARG B 1 344 ? 27.797 17.438 0.077 1 45.66 344 ARG B C 1
ATOM 6549 O O . ARG B 1 344 ? 27.969 16.469 0.823 1 45.66 344 ARG B O 1
ATOM 6556 N N . GLU B 1 345 ? 27.5 17.188 -1.104 1 41.91 345 GLU B N 1
ATOM 6557 C CA . GLU B 1 345 ? 28.078 16.094 -1.869 1 41.91 345 GLU B CA 1
ATOM 6558 C C . GLU B 1 345 ? 29.594 16.016 -1.672 1 41.91 345 GLU B C 1
ATOM 6560 O O . GLU B 1 345 ? 30.266 17.047 -1.675 1 41.91 345 GLU B O 1
ATOM 6565 N N . GLY B 1 346 ? 30.391 14.766 -1.265 1 38.72 346 GLY B N 1
ATOM 6566 C CA . GLY B 1 346 ? 31.781 14.453 -1.001 1 38.72 346 GLY B CA 1
ATOM 6567 C C . GLY B 1 346 ? 32.156 14.57 0.465 1 38.72 346 GLY B C 1
ATOM 6568 O O . GLY B 1 346 ? 33.312 14.375 0.835 1 38.72 346 GLY B O 1
ATOM 6569 N N . LYS B 1 347 ? 31.688 15.539 1.128 1 38.03 347 LYS B N 1
ATOM 6570 C CA . LYS B 1 347 ? 32.188 15.602 2.496 1 38.03 347 LYS B CA 1
ATOM 6571 C C . LYS B 1 347 ? 31.688 14.414 3.318 1 38.03 347 LYS B C 1
ATOM 6573 O O . LYS B 1 347 ? 30.484 14.211 3.463 1 38.03 347 LYS B O 1
ATOM 6578 N N . SER B 1 348 ? 32.344 13.242 3.373 1 34.72 348 SER B N 1
ATOM 6579 C CA . SER B 1 348 ? 32.344 12.07 4.238 1 34.72 348 SER B CA 1
ATOM 6580 C C . SER B 1 348 ? 31.953 12.43 5.668 1 34.72 348 SER B C 1
ATOM 6582 O O . SER B 1 348 ? 31.969 13.602 6.043 1 34.72 348 SER B O 1
ATOM 6584 N N . GLU B 1 349 ? 31.625 11.328 6.551 1 37.69 349 GLU B N 1
ATOM 6585 C CA . GLU B 1 349 ? 31.562 11.258 8.008 1 37.69 349 GLU B CA 1
ATOM 6586 C C . GLU B 1 349 ? 32.562 12.195 8.656 1 37.69 349 GLU B C 1
ATOM 6588 O O . GLU B 1 349 ? 32.625 12.297 9.883 1 37.69 349 GLU B O 1
ATOM 6593 N N . GLU B 1 350 ? 33.469 12.586 7.895 1 35.59 350 GLU B N 1
ATOM 6594 C CA . GLU B 1 350 ? 34.562 13.273 8.539 1 35.59 350 GLU B CA 1
ATOM 6595 C C . GLU B 1 350 ? 34.156 14.633 9.078 1 35.59 350 GLU B C 1
ATOM 6597 O O . GLU B 1 350 ? 34.906 15.305 9.766 1 35.59 350 GLU B O 1
ATOM 6602 N N . ASN B 1 351 ? 33.188 15.086 8.602 1 38.03 351 ASN B N 1
ATOM 6603 C CA . ASN B 1 351 ? 32.781 16.375 9.164 1 38.03 351 ASN B CA 1
ATOM 6604 C C . ASN B 1 351 ? 32.188 16.219 10.562 1 38.03 351 ASN B C 1
ATOM 6606 O O . ASN B 1 351 ? 31.781 17.203 11.188 1 38.03 351 ASN B O 1
ATOM 6610 N N . ASP B 1 352 ? 31.891 15 10.953 1 39.12 352 ASP B N 1
ATOM 6611 C CA . ASP B 1 352 ? 31.531 14.797 12.352 1 39.12 352 ASP B CA 1
ATOM 6612 C C . ASP B 1 352 ? 32.656 15.242 13.273 1 39.12 352 ASP B C 1
ATOM 6614 O O . ASP B 1 352 ? 32.531 15.203 14.5 1 39.12 352 ASP B O 1
ATOM 6618 N N . LYS B 1 353 ? 33.875 15.258 12.734 1 39.66 353 LYS B N 1
ATOM 6619 C CA . LYS B 1 353 ? 34.938 15.625 13.641 1 39.66 353 LYS B CA 1
ATOM 6620 C C . LYS B 1 353 ? 35.156 17.141 13.664 1 39.66 353 LYS B C 1
ATOM 6622 O O . LYS B 1 353 ? 36.094 17.625 14.297 1 39.66 353 LYS B O 1
ATOM 6627 N N . LYS B 1 354 ? 34.438 17.844 12.727 1 43.72 354 LYS B N 1
ATOM 6628 C CA . LYS B 1 354 ? 34.781 19.266 12.867 1 43.72 354 LYS B CA 1
ATOM 6629 C C . LYS B 1 354 ? 34.062 19.891 14.062 1 43.72 354 LYS B C 1
ATOM 6631 O O . LYS B 1 354 ? 33 19.438 14.461 1 43.72 354 LYS B O 1
ATOM 6636 N N . THR B 1 355 ? 34.781 20.766 14.875 1 39.81 355 THR B N 1
ATOM 6637 C CA . THR B 1 355 ? 34.281 21.438 16.062 1 39.81 355 THR B CA 1
ATOM 6638 C C . THR B 1 355 ? 33.031 22.25 15.766 1 39.81 355 THR B C 1
ATOM 6640 O O . THR B 1 355 ? 32.781 22.609 14.617 1 39.81 355 THR B O 1
ATOM 6643 N N . GLU B 1 356 ? 32.031 22.422 16.656 1 38.66 356 GLU B N 1
ATOM 6644 C CA . GLU B 1 356 ? 30.797 23.188 16.609 1 38.66 356 GLU B CA 1
ATOM 6645 C C . GLU B 1 356 ? 31.016 24.547 15.93 1 38.66 356 GLU B C 1
ATOM 6647 O O . GLU B 1 356 ? 30.156 25.016 15.188 1 38.66 356 GLU B O 1
ATOM 6652 N N . SER B 1 357 ? 32.125 25.125 16.172 1 41 357 SER B N 1
ATOM 6653 C CA . SER B 1 357 ? 32.438 26.469 15.711 1 41 357 SER B CA 1
ATOM 6654 C C . SER B 1 357 ? 32.75 26.484 14.211 1 41 357 SER B C 1
ATOM 6656 O O . SER B 1 357 ? 32.469 27.484 13.531 1 41 357 SER B O 1
ATOM 6658 N N . GLU B 1 358 ? 33.469 25.562 13.695 1 43.5 358 GLU B N 1
ATOM 6659 C CA . GLU B 1 358 ? 33.875 25.531 12.297 1 43.5 358 GLU B CA 1
ATOM 6660 C C . GLU B 1 358 ? 32.75 25.031 11.391 1 43.5 358 GLU B C 1
ATOM 6662 O O . GLU B 1 358 ? 32.812 25.203 10.172 1 43.5 358 GLU B O 1
ATOM 6667 N N . LYS B 1 359 ? 31.984 24.234 11.938 1 46.66 359 LYS B N 1
ATOM 6668 C CA . LYS B 1 359 ? 30.781 23.797 11.211 1 46.66 359 LYS B CA 1
ATOM 6669 C C . LYS B 1 359 ? 29.875 24.969 10.867 1 46.66 359 LYS B C 1
ATOM 6671 O O . LYS B 1 359 ? 29.031 24.875 9.984 1 46.66 359 LYS B O 1
ATOM 6676 N N . ASP B 1 360 ? 29.938 26.172 11.602 1 45.06 360 ASP B N 1
ATOM 6677 C CA . ASP B 1 360 ? 29.078 27.344 11.578 1 45.06 360 ASP B CA 1
ATOM 6678 C C . ASP B 1 360 ? 29.344 28.203 10.336 1 45.06 360 ASP B C 1
ATOM 6680 O O . ASP B 1 360 ? 28.422 28.859 9.828 1 45.06 360 ASP B O 1
ATOM 6684 N N . LYS B 1 361 ? 30.594 28.484 9.867 1 48.16 361 LYS B N 1
ATOM 6685 C CA . LYS B 1 361 ? 30.859 29.609 8.961 1 48.16 361 LYS B CA 1
ATOM 6686 C C . LYS B 1 361 ? 30.438 29.266 7.535 1 48.16 361 LYS B C 1
ATOM 6688 O O . LYS B 1 361 ? 30.328 30.156 6.684 1 48.16 361 LYS B O 1
ATOM 6693 N N . ASN B 1 362 ? 30.125 27.984 7.188 1 56 362 ASN B N 1
ATOM 6694 C CA . ASN B 1 362 ? 29.828 27.766 5.777 1 56 362 ASN B CA 1
ATOM 6695 C C . ASN B 1 362 ? 28.625 26.844 5.598 1 56 362 ASN B C 1
ATOM 6697 O O . ASN B 1 362 ? 28.516 26.156 4.586 1 56 362 ASN B O 1
ATOM 6701 N N . SER B 1 363 ? 27.672 26.828 6.613 1 63.88 363 SER B N 1
ATOM 6702 C CA . SER B 1 363 ? 26.547 25.922 6.422 1 63.88 363 SER B CA 1
ATOM 6703 C C . SER B 1 363 ? 25.438 26.578 5.609 1 63.88 363 SER B C 1
ATOM 6705 O O . SER B 1 363 ? 25.141 27.766 5.801 1 63.88 363 SER B O 1
ATOM 6707 N N . LYS B 1 364 ? 25.078 26.094 4.461 1 85.19 364 LYS B N 1
ATOM 6708 C CA . LYS B 1 364 ? 23.922 26.516 3.668 1 85.19 364 LYS B CA 1
ATOM 6709 C C . LYS B 1 364 ? 22.688 25.688 4.02 1 85.19 364 LYS B C 1
ATOM 6711 O O . LYS B 1 364 ? 22.781 24.469 4.168 1 85.19 364 LYS B O 1
ATOM 6716 N N . TYR B 1 365 ? 21.625 26.469 4.449 1 90.25 365 TYR B N 1
ATOM 6717 C CA . TYR B 1 365 ? 20.359 25.828 4.773 1 90.25 365 TYR B CA 1
ATOM 6718 C C . TYR B 1 365 ? 19.422 25.844 3.578 1 90.25 365 TYR B C 1
ATOM 6720 O O . TYR B 1 365 ? 19.406 26.797 2.801 1 90.25 365 TYR B O 1
ATOM 6728 N N . ILE B 1 366 ? 18.703 24.766 3.471 1 90.75 366 ILE B N 1
ATOM 6729 C CA . ILE B 1 366 ? 17.672 24.672 2.447 1 90.75 366 ILE B CA 1
ATOM 6730 C C . ILE B 1 366 ? 16.344 24.25 3.088 1 90.75 366 ILE B C 1
ATOM 6732 O O . ILE B 1 366 ? 16.328 23.672 4.18 1 90.75 366 ILE B O 1
ATOM 6736 N N . PHE B 1 367 ? 15.297 24.609 2.457 1 92.19 367 PHE B N 1
ATOM 6737 C CA . PHE B 1 367 ? 14 24.125 2.912 1 92.19 367 PHE B CA 1
ATOM 6738 C C . PHE B 1 367 ? 13.875 22.625 2.676 1 92.19 367 PHE B C 1
ATOM 6740 O O . PHE B 1 367 ? 14.508 22.078 1.768 1 92.19 367 PHE B O 1
ATOM 6747 N N . ARG B 1 368 ? 13.047 21.984 3.453 1 93.38 368 ARG B N 1
ATOM 6748 C CA . ARG B 1 368 ? 12.891 20.531 3.387 1 93.38 368 ARG B CA 1
ATOM 6749 C C . ARG B 1 368 ? 11.844 20.141 2.352 1 93.38 368 ARG B C 1
ATOM 6751 O O . ARG B 1 368 ? 10.953 19.344 2.635 1 93.38 368 ARG B O 1
ATOM 6758 N N . TYR B 1 369 ? 11.945 20.75 1.211 1 94 369 TYR B N 1
ATOM 6759 C CA . TYR B 1 369 ? 11.172 20.359 0.039 1 94 369 TYR B CA 1
ATOM 6760 C C . TYR B 1 369 ? 11.945 20.641 -1.245 1 94 369 TYR B C 1
ATOM 6762 O O . TYR B 1 369 ? 12.789 21.531 -1.286 1 94 369 TYR B O 1
ATOM 6770 N N . ASP B 1 370 ? 11.633 19.859 -2.291 1 93.06 370 ASP B N 1
ATOM 6771 C CA . ASP B 1 370 ? 12.211 20.047 -3.619 1 93.06 370 ASP B CA 1
ATOM 6772 C C . ASP B 1 370 ? 11.641 21.312 -4.281 1 93.06 370 ASP B C 1
ATOM 6774 O O . ASP B 1 370 ? 10.43 21.422 -4.477 1 93.06 370 ASP B O 1
ATOM 6778 N N . PRO B 1 371 ? 12.461 22.234 -4.629 1 90.44 371 PRO B N 1
ATOM 6779 C CA . PRO B 1 371 ? 11.961 23.438 -5.281 1 90.44 371 PRO B CA 1
ATOM 6780 C C . PRO B 1 371 ? 11.203 23.141 -6.578 1 90.44 371 PRO B C 1
ATOM 6782 O O . PRO B 1 371 ? 10.383 23.953 -7.02 1 90.44 371 PRO B O 1
ATOM 6785 N N . ASN B 1 372 ? 11.438 22.016 -7.168 1 92.5 372 ASN B N 1
ATOM 6786 C CA . ASN B 1 372 ? 10.781 21.656 -8.422 1 92.5 372 ASN B CA 1
ATOM 6787 C C . ASN B 1 372 ? 9.312 21.312 -8.211 1 92.5 372 ASN B C 1
ATOM 6789 O O . ASN B 1 372 ? 8.57 21.125 -9.172 1 92.5 372 ASN B O 1
ATOM 6793 N N . ILE B 1 373 ? 8.836 21.312 -6.988 1 94.62 373 ILE B N 1
ATOM 6794 C CA . ILE B 1 373 ? 7.453 20.953 -6.711 1 94.62 373 ILE B CA 1
ATOM 6795 C C . ILE B 1 373 ? 6.516 22 -7.297 1 94.62 373 ILE B C 1
ATOM 6797 O O . ILE B 1 373 ? 5.316 21.75 -7.453 1 94.62 373 ILE B O 1
ATOM 6801 N N . VAL B 1 374 ? 7.023 23.219 -7.676 1 91.38 374 VAL B N 1
ATOM 6802 C CA . VAL B 1 374 ? 6.172 24.266 -8.203 1 91.38 374 VAL B CA 1
ATOM 6803 C C . VAL B 1 374 ? 6.504 24.516 -9.672 1 91.38 374 VAL B C 1
ATOM 6805 O O . VAL B 1 374 ? 6.082 25.531 -10.25 1 91.38 374 VAL B O 1
ATOM 6808 N N . ARG B 1 375 ? 7.234 23.719 -10.273 1 87.62 375 ARG B N 1
ATOM 6809 C CA . ARG B 1 375 ? 7.73 23.922 -11.633 1 87.62 375 ARG B CA 1
ATOM 6810 C C . ARG B 1 375 ? 6.578 24.109 -12.609 1 87.62 375 ARG B C 1
ATOM 6812 O O . ARG B 1 375 ? 6.699 24.844 -13.586 1 87.62 375 ARG B O 1
ATOM 6819 N N . ASN B 1 376 ? 5.379 23.516 -12.359 1 83.5 376 ASN B N 1
ATOM 6820 C CA . ASN B 1 376 ? 4.289 23.594 -13.328 1 83.5 376 ASN B CA 1
ATOM 6821 C C . ASN B 1 376 ? 3.25 24.641 -12.914 1 83.5 376 ASN B C 1
ATOM 6823 O O . ASN B 1 376 ? 2.217 24.781 -13.57 1 83.5 376 ASN B O 1
ATOM 6827 N N . PHE B 1 377 ? 3.557 25.422 -11.992 1 89.94 377 PHE B N 1
ATOM 6828 C CA . PHE B 1 377 ? 2.531 26.312 -11.461 1 89.94 377 PHE B CA 1
ATOM 6829 C C . PHE B 1 377 ? 2.373 27.531 -12.352 1 89.94 377 PHE B C 1
ATOM 6831 O O . PHE B 1 377 ? 1.291 28.125 -12.422 1 89.94 377 PHE B O 1
ATOM 6838 N N . ASP B 1 378 ? 3.467 27.891 -13.008 1 81.31 378 ASP B N 1
ATOM 6839 C CA . ASP B 1 378 ? 3.42 29.047 -13.914 1 81.31 378 ASP B CA 1
ATOM 6840 C C . ASP B 1 378 ? 2.648 28.703 -15.188 1 81.31 378 ASP B C 1
ATOM 6842 O O . ASP B 1 378 ? 2.215 29.594 -15.922 1 81.31 378 ASP B O 1
ATOM 6846 N N . LYS B 1 379 ? 2.445 27.438 -15.398 1 84.38 379 LYS B N 1
ATOM 6847 C CA . LYS B 1 379 ? 1.799 26.984 -16.625 1 84.38 379 LYS B CA 1
ATOM 6848 C C . LYS B 1 379 ? 0.302 26.781 -16.422 1 84.38 379 LYS B C 1
ATOM 6850 O O . LYS B 1 379 ? -0.434 26.531 -17.375 1 84.38 379 LYS B O 1
ATOM 6855 N N . VAL B 1 380 ? -0.045 26.953 -15.188 1 88.5 380 VAL B N 1
ATOM 6856 C CA . VAL B 1 380 ? -1.461 26.75 -14.906 1 88.5 380 VAL B CA 1
ATOM 6857 C C . VAL B 1 380 ? -2.283 27.891 -15.477 1 88.5 380 VAL B C 1
ATOM 6859 O O . VAL B 1 380 ? -2.035 29.062 -15.156 1 88.5 380 VAL B O 1
ATOM 6862 N N . ASP B 1 381 ? -3.262 27.547 -16.359 1 88.88 381 ASP B N 1
ATOM 6863 C CA . ASP B 1 381 ? -3.986 28.609 -17.047 1 88.88 381 ASP B CA 1
ATOM 6864 C C . ASP B 1 381 ? -5.484 28.531 -16.766 1 88.88 381 ASP B C 1
ATOM 6866 O O . ASP B 1 381 ? -6.266 29.312 -17.312 1 88.88 381 ASP B O 1
ATOM 6870 N N . ASN B 1 382 ? -5.832 27.578 -15.938 1 93.06 382 ASN B N 1
ATOM 6871 C CA . ASN B 1 382 ? -7.25 27.422 -15.633 1 93.06 382 ASN B CA 1
ATOM 6872 C C . ASN B 1 382 ? -7.48 27.234 -14.133 1 93.06 382 ASN B C 1
ATOM 6874 O O . ASN B 1 382 ? -6.594 26.766 -13.422 1 93.06 382 ASN B O 1
ATOM 6878 N N . ASP B 1 383 ? -8.695 27.703 -13.805 1 95.19 383 ASP B N 1
ATOM 6879 C CA . ASP B 1 383 ? -9.156 27.344 -12.461 1 95.19 383 ASP B CA 1
ATOM 6880 C C . ASP B 1 383 ? -9.359 25.844 -12.328 1 95.19 383 ASP B C 1
ATOM 6882 O O . ASP B 1 383 ? -9.633 25.156 -13.312 1 95.19 383 ASP B O 1
ATOM 6886 N N . TRP B 1 384 ? -9.125 25.438 -11.203 1 95.44 384 TRP B N 1
ATOM 6887 C CA . TRP B 1 384 ? -9.438 24.031 -10.938 1 95.44 384 TRP B CA 1
ATOM 6888 C C . TRP B 1 384 ? -10.727 23.922 -10.125 1 95.44 384 TRP B C 1
ATOM 6890 O O . TRP B 1 384 ? -10.742 24.203 -8.93 1 95.44 384 TRP B O 1
ATOM 6900 N N . ASP B 1 385 ? -11.781 23.578 -10.805 1 97.12 385 ASP B N 1
ATOM 6901 C CA . ASP B 1 385 ? -13.094 23.375 -10.203 1 97.12 385 ASP B CA 1
ATOM 6902 C C . ASP B 1 385 ? -13.477 21.906 -10.211 1 97.12 385 ASP B C 1
ATOM 6904 O O . ASP B 1 385 ? -13.695 21.312 -11.273 1 97.12 385 ASP B O 1
ATOM 6908 N N . PHE B 1 386 ? -13.555 21.312 -8.984 1 96.56 386 PHE B N 1
ATOM 6909 C CA . PHE B 1 386 ? -13.906 19.891 -8.961 1 96.56 386 PHE B CA 1
ATOM 6910 C C . PHE B 1 386 ? -15.031 19.641 -7.965 1 96.56 386 PHE B C 1
ATOM 6912 O O . PHE B 1 386 ? -15.008 18.625 -7.254 1 96.56 386 PHE B O 1
ATOM 6919 N N . PHE B 1 387 ? -16.031 20.516 -7.934 1 97.88 387 PHE B N 1
ATOM 6920 C CA . PHE B 1 387 ? -17.203 20.391 -7.074 1 97.88 387 PHE B CA 1
ATOM 6921 C C . PHE B 1 387 ? -17.953 19.094 -7.383 1 97.88 387 PHE B C 1
ATOM 6923 O O . PHE B 1 387 ? -18.578 18.516 -6.496 1 97.88 387 PHE B O 1
ATOM 6930 N N . ASN B 1 388 ? -17.875 18.688 -8.633 1 97.31 388 ASN B N 1
ATOM 6931 C CA . ASN B 1 388 ? -18.562 17.453 -9 1 97.31 388 ASN B CA 1
ATOM 6932 C C . ASN B 1 388 ? -18.031 16.266 -8.203 1 97.31 388 ASN B C 1
ATOM 6934 O O . ASN B 1 388 ? -18.797 15.383 -7.809 1 97.31 388 ASN B O 1
ATOM 6938 N N . LEU B 1 389 ? -16.797 16.234 -7.992 1 96.94 389 LEU B N 1
ATOM 6939 C CA . LEU B 1 389 ? -16.203 15.172 -7.18 1 96.94 389 LEU B CA 1
ATOM 6940 C C . LEU B 1 389 ? -16.516 15.391 -5.703 1 96.94 389 LEU B C 1
ATOM 6942 O O . LEU B 1 389 ? -16.797 14.438 -4.973 1 96.94 389 LEU B O 1
ATOM 6946 N N . PHE B 1 390 ? -16.5 16.656 -5.32 1 98.5 390 PHE B N 1
ATOM 6947 C CA . PHE B 1 390 ? -16.812 17.016 -3.941 1 98.5 390 PHE B CA 1
ATOM 6948 C C . PHE B 1 390 ? -18.219 16.578 -3.568 1 98.5 390 PHE B C 1
ATOM 6950 O O . PHE B 1 390 ? -18.453 16.109 -2.451 1 98.5 390 PHE B O 1
ATOM 6957 N N . ASP B 1 391 ? -19.094 16.594 -4.484 1 98.56 391 ASP B N 1
ATOM 6958 C CA . ASP B 1 391 ? -20.484 16.25 -4.277 1 98.56 391 ASP B CA 1
ATOM 6959 C C . ASP B 1 391 ? -20.656 14.758 -4 1 98.56 391 ASP B C 1
ATOM 6961 O O . ASP B 1 391 ? -21.672 14.336 -3.449 1 98.56 391 ASP B O 1
ATOM 6965 N N . LEU B 1 392 ? -19.688 13.969 -4.324 1 97.56 392 LEU B N 1
ATOM 6966 C CA . LEU B 1 392 ? -19.766 12.523 -4.156 1 97.56 392 LEU B CA 1
ATOM 6967 C C . LEU B 1 392 ? -19.344 12.117 -2.748 1 97.56 392 LEU B C 1
ATOM 6969 O O . LEU B 1 392 ? -19.562 10.977 -2.332 1 97.56 392 LEU B O 1
ATOM 6973 N N . ILE B 1 393 ? -18.703 13.031 -2.043 1 98.12 393 ILE B N 1
ATOM 6974 C CA . ILE B 1 393 ? -18.203 12.711 -0.708 1 98.12 393 ILE B CA 1
ATOM 6975 C C . ILE B 1 393 ? -19.391 12.562 0.253 1 98.12 393 ILE B C 1
ATOM 6977 O O . ILE B 1 393 ? -20.234 13.445 0.338 1 98.12 393 ILE B O 1
ATOM 6981 N N . LYS B 1 394 ? -19.391 11.422 1.013 1 96.94 394 LYS B N 1
ATOM 6982 C CA . LYS B 1 394 ? -20.531 11.125 1.871 1 96.94 394 LYS B CA 1
ATOM 6983 C C . LYS B 1 394 ? -20.109 11.031 3.334 1 96.94 394 LYS B C 1
ATOM 6985 O O . LYS B 1 394 ? -20.953 10.977 4.227 1 96.94 394 LYS B O 1
ATOM 6990 N N . ILE B 1 395 ? -18.906 11.039 3.609 1 96.44 395 ILE B N 1
ATOM 6991 C CA . ILE B 1 395 ? -18.438 10.859 4.98 1 96.44 395 ILE B CA 1
ATOM 6992 C C . ILE B 1 395 ? -18.484 12.195 5.719 1 96.44 395 ILE B C 1
ATOM 6994 O O . ILE B 1 395 ? -18.375 13.258 5.098 1 96.44 395 ILE B O 1
ATOM 6998 N N . PRO B 1 396 ? -18.578 12.164 7.059 1 97.81 396 PRO B N 1
ATOM 6999 C CA . PRO B 1 396 ? -18.516 13.406 7.82 1 97.81 396 PRO B CA 1
ATOM 7000 C C . PRO B 1 396 ? -17.266 14.227 7.523 1 97.81 396 PRO B C 1
ATOM 7002 O O . PRO B 1 396 ? -16.172 13.664 7.453 1 97.81 396 PRO B O 1
ATOM 7005 N N . THR B 1 397 ? -17.469 15.539 7.352 1 98.75 397 THR B N 1
ATOM 7006 C CA . THR B 1 397 ? -16.359 16.406 6.949 1 98.75 397 THR B CA 1
ATOM 7007 C C . THR B 1 397 ? -16.344 17.688 7.773 1 98.75 397 THR B C 1
ATOM 7009 O O . THR B 1 397 ? -17.406 18.234 8.086 1 98.75 397 THR B O 1
ATOM 7012 N N . LEU B 1 398 ? -15.18 18.094 8.188 1 98.81 398 LEU B N 1
ATOM 7013 C CA . LEU B 1 398 ? -14.945 19.359 8.852 1 98.81 398 LEU B CA 1
ATOM 7014 C C . LEU B 1 398 ? -14.102 20.281 7.977 1 98.81 398 LEU B C 1
ATOM 7016 O O . LEU B 1 398 ? -13.086 19.859 7.41 1 98.81 398 LEU B O 1
ATOM 7020 N N . LEU B 1 399 ? -14.539 21.5 7.828 1 98.75 399 LEU B N 1
ATOM 7021 C CA . LEU B 1 399 ? -13.758 22.531 7.148 1 98.75 399 LEU B CA 1
ATOM 7022 C C . LEU B 1 399 ? -13.312 23.609 8.125 1 98.75 399 LEU B C 1
ATOM 7024 O O . LEU B 1 399 ? -14.141 24.219 8.82 1 98.75 399 LEU B O 1
ATOM 7028 N N . ILE B 1 400 ? -12.039 23.781 8.234 1 97.88 400 ILE B N 1
ATOM 7029 C CA . ILE B 1 400 ? -11.461 24.906 8.961 1 97.88 400 ILE B CA 1
ATOM 7030 C C . ILE B 1 400 ? -10.945 25.953 7.965 1 97.88 400 ILE B C 1
ATOM 7032 O O . ILE B 1 400 ? -10.18 25.625 7.055 1 97.88 400 ILE B O 1
ATOM 7036 N N . ARG B 1 401 ? -11.352 27.125 8.102 1 96.38 401 ARG B N 1
ATOM 7037 C CA . ARG B 1 401 ? -10.938 28.203 7.211 1 96.38 401 ARG B CA 1
ATOM 7038 C C . ARG B 1 401 ? -10.352 29.375 8 1 96.38 401 ARG B C 1
ATOM 7040 O O . ARG B 1 401 ? -10.867 29.734 9.062 1 96.38 401 ARG B O 1
ATOM 7047 N N . GLY B 1 402 ? -9.266 29.953 7.469 1 92.25 402 GLY B N 1
ATOM 7048 C CA . GLY B 1 402 ? -8.852 31.266 7.941 1 92.25 402 GLY B CA 1
ATOM 7049 C C . GLY B 1 402 ? -9.68 32.406 7.363 1 92.25 402 GLY B C 1
ATOM 7050 O O . GLY B 1 402 ? -9.922 32.438 6.156 1 92.25 402 GLY B O 1
ATOM 7051 N N . ALA B 1 403 ? -10.055 33.281 8.156 1 91.56 403 ALA B N 1
ATOM 7052 C CA . ALA B 1 403 ? -10.93 34.375 7.719 1 91.56 403 ALA B CA 1
ATOM 7053 C C . ALA B 1 403 ? -10.258 35.188 6.621 1 91.56 403 ALA B C 1
ATOM 7055 O O . ALA B 1 403 ? -10.945 35.781 5.781 1 91.56 403 ALA B O 1
ATOM 7056 N N . LYS B 1 404 ? -8.984 35.219 6.562 1 88.38 404 LYS B N 1
ATOM 7057 C CA . LYS B 1 404 ? -8.234 35.969 5.574 1 88.38 404 LYS B CA 1
ATOM 7058 C C . LYS B 1 404 ? -7.664 35.062 4.484 1 88.38 404 LYS B C 1
ATOM 7060 O O . LYS B 1 404 ? -6.715 35.438 3.791 1 88.38 404 LYS B O 1
ATOM 7065 N N . SER B 1 405 ? -8.195 33.875 4.363 1 92.38 405 SER B N 1
ATOM 7066 C CA . SER B 1 405 ? -7.707 32.906 3.385 1 92.38 405 SER B CA 1
ATOM 7067 C C . SER B 1 405 ? -7.938 33.406 1.959 1 92.38 405 SER B C 1
ATOM 7069 O O . SER B 1 405 ? -9.031 33.844 1.625 1 92.38 405 SER B O 1
ATOM 7071 N N . GLU B 1 406 ? -6.965 33.25 1.126 1 88.75 406 GLU B N 1
ATOM 7072 C CA . GLU B 1 406 ? -7.094 33.562 -0.295 1 88.75 406 GLU B CA 1
ATOM 7073 C C . GLU B 1 406 ? -7.574 32.344 -1.085 1 88.75 406 GLU B C 1
ATOM 7075 O O . GLU B 1 406 ? -7.914 32.469 -2.264 1 88.75 406 GLU B O 1
ATOM 7080 N N . ILE B 1 407 ? -7.656 31.219 -0.442 1 94.06 407 ILE B N 1
ATOM 7081 C CA . ILE B 1 407 ? -8.016 29.984 -1.131 1 94.06 407 ILE B CA 1
ATOM 7082 C C . ILE B 1 407 ? -9.477 29.641 -0.851 1 94.06 407 ILE B C 1
ATOM 7084 O O . ILE B 1 407 ? -10.266 29.438 -1.779 1 94.06 407 ILE B O 1
ATOM 7088 N N . VAL B 1 408 ? -9.805 29.641 0.403 1 97 408 VAL B N 1
ATOM 7089 C CA . VAL B 1 408 ? -11.195 29.391 0.764 1 97 408 VAL B CA 1
ATOM 7090 C C . VAL B 1 408 ? -11.883 30.703 1.117 1 97 408 VAL B C 1
ATOM 7092 O O . VAL B 1 408 ? -11.891 31.125 2.279 1 97 408 VAL B O 1
ATOM 7095 N N . SER B 1 409 ? -12.531 31.281 0.16 1 95.25 409 SER B N 1
ATOM 7096 C CA . SER B 1 409 ? -13.281 32.5 0.394 1 95.25 409 SER B CA 1
ATOM 7097 C C . SER B 1 409 ? -14.555 32.219 1.191 1 95.25 409 SER B C 1
ATOM 7099 O O . SER B 1 409 ? -14.969 31.078 1.327 1 95.25 409 SER B O 1
ATOM 7101 N N . LYS B 1 410 ? -15.094 33.312 1.725 1 96.25 410 LYS B N 1
ATOM 7102 C CA . LYS B 1 410 ? -16.375 33.188 2.418 1 96.25 410 LYS B CA 1
ATOM 7103 C C . LYS B 1 410 ? -17.438 32.594 1.49 1 96.25 410 LYS B C 1
ATOM 7105 O O . LYS B 1 410 ? -18.25 31.781 1.907 1 96.25 410 LYS B O 1
ATOM 7110 N N . GLU B 1 411 ? -17.453 33 0.303 1 97 411 GLU B N 1
ATOM 7111 C CA . GLU B 1 411 ? -18.391 32.531 -0.694 1 97 411 GLU B CA 1
ATOM 7112 C C . GLU B 1 411 ? -18.219 31.031 -0.943 1 97 411 GLU B C 1
ATOM 7114 O O . GLU B 1 411 ? -19.203 30.281 -1.037 1 97 411 GLU B O 1
ATOM 7119 N N . LEU B 1 412 ? -16.984 30.625 -1.097 1 97.75 412 LEU B N 1
ATOM 7120 C CA . LEU B 1 412 ? -16.719 29.203 -1.317 1 97.75 412 LEU B CA 1
ATOM 7121 C C . LEU B 1 412 ? -17.188 28.375 -0.134 1 97.75 412 LEU B C 1
ATOM 7123 O O . LEU B 1 412 ? -17.812 27.312 -0.32 1 97.75 412 LEU B O 1
ATOM 7127 N N . MET B 1 413 ? -16.906 28.828 1.06 1 98.06 413 MET B N 1
ATOM 7128 C CA . MET B 1 413 ? -17.344 28.125 2.258 1 98.06 413 MET B CA 1
ATOM 7129 C C . MET B 1 413 ? -18.859 27.969 2.264 1 98.06 413 MET B C 1
ATOM 7131 O O . MET B 1 413 ? -19.375 26.891 2.596 1 98.06 413 MET B O 1
ATOM 7135 N N . GLU B 1 414 ? -19.578 29 1.923 1 97.94 414 GLU B N 1
ATOM 7136 C CA . GLU B 1 414 ? -21.047 28.953 1.905 1 97.94 414 GLU B CA 1
ATOM 7137 C C . GLU B 1 414 ? -21.547 27.922 0.892 1 97.94 414 GLU B C 1
ATOM 7139 O O . GLU B 1 414 ? -22.516 27.219 1.154 1 97.94 414 GLU B O 1
ATOM 7144 N N . LYS B 1 415 ? -20.891 27.875 -0.242 1 98.06 415 LYS B N 1
ATOM 7145 C CA . LYS B 1 415 ? -21.234 26.859 -1.234 1 98.06 415 LYS B CA 1
ATOM 7146 C C . LYS B 1 415 ? -20.984 25.453 -0.695 1 98.06 415 LYS B C 1
ATOM 7148 O O . LYS B 1 415 ? -21.797 24.562 -0.894 1 98.06 415 LYS B O 1
ATOM 7153 N N . MET B 1 416 ? -19.891 25.281 -0.032 1 98.56 416 MET B N 1
ATOM 7154 C CA . MET B 1 416 ? -19.5 23.969 0.496 1 98.56 416 MET B CA 1
ATOM 7155 C C . MET B 1 416 ? -20.469 23.516 1.577 1 98.56 416 MET B C 1
ATOM 7157 O O . MET B 1 416 ? -20.734 22.328 1.722 1 98.56 416 MET B O 1
ATOM 7161 N N . LYS B 1 417 ? -21.078 24.438 2.287 1 97.75 417 LYS B N 1
ATOM 7162 C CA . LYS B 1 417 ? -21.969 24.125 3.398 1 97.75 417 LYS B CA 1
ATOM 7163 C C . LYS B 1 417 ? -23.219 23.406 2.912 1 97.75 417 LYS B C 1
ATOM 7165 O O . LYS B 1 417 ? -23.875 22.688 3.676 1 97.75 417 LYS B O 1
ATOM 7170 N N . VAL B 1 418 ? -23.516 23.562 1.641 1 97.69 418 VAL B N 1
ATOM 7171 C CA . VAL B 1 418 ? -24.812 23.062 1.198 1 97.69 418 VAL B CA 1
ATOM 7172 C C . VAL B 1 418 ? -24.609 21.984 0.126 1 97.69 418 VAL B C 1
ATOM 7174 O O . VAL B 1 418 ? -25.578 21.453 -0.412 1 97.69 418 VAL B O 1
ATOM 7177 N N . ARG B 1 419 ? -23.422 21.734 -0.209 1 97.94 419 ARG B N 1
ATOM 7178 C CA . ARG B 1 419 ? -23.125 20.75 -1.247 1 97.94 419 ARG B CA 1
ATOM 7179 C C . ARG B 1 419 ? -22.25 19.625 -0.704 1 97.94 419 ARG B C 1
ATOM 7181 O O . ARG B 1 419 ? -21.516 19.812 0.264 1 97.94 419 ARG B O 1
ATOM 7188 N N . GLY B 1 420 ? -22.344 18.484 -1.371 1 97.69 420 GLY B N 1
ATOM 7189 C CA . GLY B 1 420 ? -21.484 17.359 -1.008 1 97.69 420 GLY B CA 1
ATOM 7190 C C . GLY B 1 420 ? -21.734 16.859 0.405 1 97.69 420 GLY B C 1
ATOM 7191 O O . GLY B 1 420 ? -22.859 16.578 0.786 1 97.69 420 GLY B O 1
ATOM 7192 N N . PRO B 1 421 ? -20.641 16.719 1.144 1 98.31 421 PRO B N 1
ATOM 7193 C CA . PRO B 1 421 ? -20.812 16.219 2.506 1 98.31 421 PRO B CA 1
ATOM 7194 C C . PRO B 1 421 ? -21.375 17.266 3.465 1 98.31 421 PRO B C 1
ATOM 7196 O O . PRO B 1 421 ? -21.656 16.953 4.625 1 98.31 421 PRO B O 1
ATOM 7199 N N . LYS B 1 422 ? -21.469 18.516 2.961 1 98.38 422 LYS B N 1
ATOM 7200 C CA . LYS B 1 422 ? -21.969 19.609 3.797 1 98.38 422 LYS B CA 1
ATOM 7201 C C . LYS B 1 422 ? -21.188 19.703 5.105 1 98.38 422 LYS B C 1
ATOM 7203 O O . LYS B 1 422 ? -21.75 19.562 6.188 1 98.38 422 LYS B O 1
ATOM 7208 N N . PRO B 1 423 ? -19.969 20.078 4.953 1 98.69 423 PRO B N 1
ATOM 7209 C CA . PRO B 1 423 ? -19.062 20.047 6.109 1 98.69 423 PRO B CA 1
ATOM 7210 C C . PRO B 1 423 ? -19.484 21.016 7.211 1 98.69 423 PRO B C 1
ATOM 7212 O O . PRO B 1 423 ? -20.078 22.062 6.93 1 98.69 423 PRO B O 1
ATOM 7215 N N . LYS B 1 424 ? -19.25 20.547 8.469 1 98.19 424 LYS B N 1
ATOM 7216 C CA . LYS B 1 424 ? -19.188 21.547 9.539 1 98.19 424 LYS B CA 1
ATOM 7217 C C . LYS B 1 424 ? -18.078 22.547 9.305 1 98.19 424 LYS B C 1
ATOM 7219 O O . LYS B 1 424 ? -16.953 22.172 8.977 1 98.19 424 LYS B O 1
ATOM 7224 N N . CYS B 1 425 ? -18.391 23.828 9.438 1 98 425 CYS B N 1
ATOM 7225 C CA . CYS B 1 425 ? -17.406 24.844 9.094 1 98 425 CYS B CA 1
ATOM 7226 C C . CYS B 1 425 ? -17 25.641 10.328 1 98 425 CYS B C 1
ATOM 7228 O O . CYS B 1 425 ? -17.844 26.016 11.141 1 98 425 CYS B O 1
ATOM 7230 N N . VAL B 1 426 ? -15.695 25.812 10.461 1 97.31 426 VAL B N 1
ATOM 7231 C CA . VAL B 1 426 ? -15.117 26.656 11.508 1 97.31 426 VAL B CA 1
ATOM 7232 C C . VAL B 1 426 ? -14.258 27.75 10.875 1 97.31 426 VAL B C 1
ATOM 7234 O O . VAL B 1 426 ? -13.375 27.453 10.062 1 97.31 426 VAL B O 1
ATOM 7237 N N . GLU B 1 427 ? -14.523 28.969 11.219 1 95.62 427 GLU B N 1
ATOM 7238 C CA . GLU B 1 427 ? -13.727 30.094 10.742 1 95.62 427 GLU B CA 1
ATOM 7239 C C . GLU B 1 427 ? -12.805 30.625 11.836 1 95.62 427 GLU B C 1
ATOM 7241 O O . GLU B 1 427 ? -13.25 30.922 12.945 1 95.62 427 GLU B O 1
ATOM 7246 N N . LEU B 1 428 ? -11.57 30.641 11.562 1 91.25 428 LEU B N 1
ATOM 7247 C CA . LEU B 1 428 ? -10.586 31.188 12.484 1 91.25 428 LEU B CA 1
ATOM 7248 C C . LEU B 1 428 ? -10.273 32.625 12.141 1 91.25 428 LEU B C 1
ATOM 7250 O O . LEU B 1 428 ? -9.836 32.938 11.023 1 91.25 428 LEU B O 1
ATOM 7254 N N . GLN B 1 429 ? -10.453 33.469 13.102 1 87.38 429 GLN B N 1
ATOM 7255 C CA . GLN B 1 429 ? -10.25 34.906 12.875 1 87.38 429 GLN B CA 1
ATOM 7256 C C . GLN B 1 429 ? -8.758 35.219 12.766 1 87.38 429 GLN B C 1
ATOM 7258 O O . GLN B 1 429 ? -7.941 34.656 13.5 1 87.38 429 GLN B O 1
ATOM 7263 N N . ASN B 1 430 ? -8.312 36.062 11.82 1 78.88 430 ASN B N 1
ATOM 7264 C CA . ASN B 1 430 ? -6.98 36.625 11.641 1 78.88 430 ASN B CA 1
ATOM 7265 C C . ASN B 1 430 ? -5.996 35.594 11.109 1 78.88 430 ASN B C 1
ATOM 7267 O O . ASN B 1 430 ? -4.797 35.688 11.383 1 78.88 430 ASN B O 1
ATOM 7271 N N . PHE B 1 431 ? -6.5 34.562 10.578 1 85 431 PHE B N 1
ATOM 7272 C CA . PHE B 1 431 ? -5.656 33.562 9.93 1 85 431 PHE B CA 1
ATOM 7273 C C . PHE B 1 431 ? -5.84 33.625 8.414 1 85 431 PHE B C 1
ATOM 7275 O O . PHE B 1 431 ? -6.953 33.812 7.922 1 85 431 PHE B O 1
ATOM 7282 N N . GLY B 1 432 ? -4.754 33.531 7.73 1 87.12 432 GLY B N 1
ATOM 7283 C CA . GLY B 1 432 ? -4.785 33.312 6.293 1 87.12 432 GLY B CA 1
ATOM 7284 C C . GLY B 1 432 ? -4.625 31.859 5.902 1 87.12 432 GLY B C 1
ATOM 7285 O O . GLY B 1 432 ? -5.043 30.969 6.641 1 87.12 432 GLY B O 1
ATOM 7286 N N . HIS B 1 433 ? -4.203 31.672 4.648 1 89.12 433 HIS B N 1
ATOM 7287 C CA . HIS B 1 433 ? -3.951 30.312 4.145 1 89.12 433 HIS B CA 1
ATOM 7288 C C . HIS B 1 433 ? -2.529 29.859 4.465 1 89.12 433 HIS B C 1
ATOM 7290 O O . HIS B 1 433 ? -1.562 30.5 4.043 1 89.12 433 HIS B O 1
ATOM 7296 N N . ALA B 1 434 ? -2.367 28.797 5.344 1 90.31 434 ALA B N 1
ATOM 7297 C CA . ALA B 1 434 ? -3.344 28.016 6.102 1 90.31 434 ALA B CA 1
ATOM 7298 C C . ALA B 1 434 ? -2.977 27.969 7.582 1 90.31 434 ALA B C 1
ATOM 7300 O O . ALA B 1 434 ? -1.802 28.078 7.941 1 90.31 434 ALA B O 1
ATOM 7301 N N . PRO B 1 435 ? -4 27.812 8.406 1 89.62 435 PRO B N 1
ATOM 7302 C CA . PRO B 1 435 ? -3.658 27.641 9.82 1 89.62 435 PRO B CA 1
ATOM 7303 C C . PRO B 1 435 ? -2.674 26.5 10.062 1 89.62 435 PRO B C 1
ATOM 7305 O O . PRO B 1 435 ? -2.809 25.422 9.461 1 89.62 435 PRO B O 1
ATOM 7308 N N . MET B 1 436 ? -1.683 26.656 10.867 1 87.69 436 MET B N 1
ATOM 7309 C CA . MET B 1 436 ? -0.632 25.656 11.086 1 87.69 436 MET B CA 1
ATOM 7310 C C . MET B 1 436 ? -1.019 24.688 12.195 1 87.69 436 MET B C 1
ATOM 7312 O O . MET B 1 436 ? -0.302 23.719 12.461 1 87.69 436 MET B O 1
ATOM 7316 N N . LEU B 1 437 ? -2.121 24.906 12.828 1 89 437 LEU B N 1
ATOM 7317 C CA . LEU B 1 437 ? -2.625 24 13.844 1 89 437 LEU B CA 1
ATOM 7318 C C . LEU B 1 437 ? -1.668 23.922 15.031 1 89 437 LEU B C 1
ATOM 7320 O O . LEU B 1 437 ? -1.268 22.828 15.445 1 89 437 LEU B O 1
ATOM 7324 N N . LEU B 1 438 ? -1.377 25.078 15.547 1 83.69 438 LEU B N 1
ATOM 7325 C CA . LEU B 1 438 ? -0.417 25.203 16.641 1 83.69 438 LEU B CA 1
ATOM 7326 C C . LEU B 1 438 ? -1.122 25.516 17.953 1 83.69 438 LEU B C 1
ATOM 7328 O O . LEU B 1 438 ? -0.646 25.141 19.031 1 83.69 438 LEU B O 1
ATOM 7332 N N . THR B 1 439 ? -2.225 26.188 17.844 1 80.06 439 THR B N 1
ATOM 7333 C CA . THR B 1 439 ? -2.873 26.719 19.047 1 80.06 439 THR B CA 1
ATOM 7334 C C . THR B 1 439 ? -4.137 25.922 19.359 1 80.06 439 THR B C 1
ATOM 7336 O O . THR B 1 439 ? -4.66 25.203 18.516 1 80.06 439 THR B O 1
ATOM 7339 N N . ASP B 1 440 ? -4.656 26.156 20.516 1 83.38 440 ASP B N 1
ATOM 7340 C CA . ASP B 1 440 ? -5.867 25.469 20.953 1 83.38 440 ASP B CA 1
ATOM 7341 C C . ASP B 1 440 ? -7.066 25.859 20.094 1 83.38 440 ASP B C 1
ATOM 7343 O O . ASP B 1 440 ? -7.914 25.031 19.781 1 83.38 440 ASP B O 1
ATOM 7347 N N . ASP B 1 441 ? -7.094 27.141 19.781 1 83.56 441 ASP B N 1
ATOM 7348 C CA . ASP B 1 441 ? -8.211 27.625 18.969 1 83.56 441 ASP B CA 1
ATOM 7349 C C . ASP B 1 441 ? -8.289 26.875 17.641 1 83.56 441 ASP B C 1
ATOM 7351 O O . ASP B 1 441 ? -9.383 26.625 17.125 1 83.56 441 ASP B O 1
ATOM 7355 N N . GLU B 1 442 ? -7.141 26.562 17.141 1 89.44 442 GLU B N 1
ATOM 7356 C CA . GLU B 1 442 ? -7.062 25.859 15.852 1 89.44 442 GLU B CA 1
ATOM 7357 C C . GLU B 1 442 ? -7.336 24.359 16.016 1 89.44 442 GLU B C 1
ATOM 7359 O O . GLU B 1 442 ? -7.922 23.734 15.141 1 89.44 442 GLU B O 1
ATOM 7364 N N . ILE B 1 443 ? -6.957 23.797 17.125 1 91.88 443 ILE B N 1
ATOM 7365 C CA . ILE B 1 443 ? -6.895 22.359 17.281 1 91.88 443 ILE B CA 1
ATOM 7366 C C . ILE B 1 443 ? -8.164 21.844 17.953 1 91.88 443 ILE B C 1
ATOM 7368 O O . ILE B 1 443 ? -8.648 20.75 17.656 1 91.88 443 ILE B O 1
ATOM 7372 N N . ASP B 1 444 ? -8.781 22.594 18.812 1 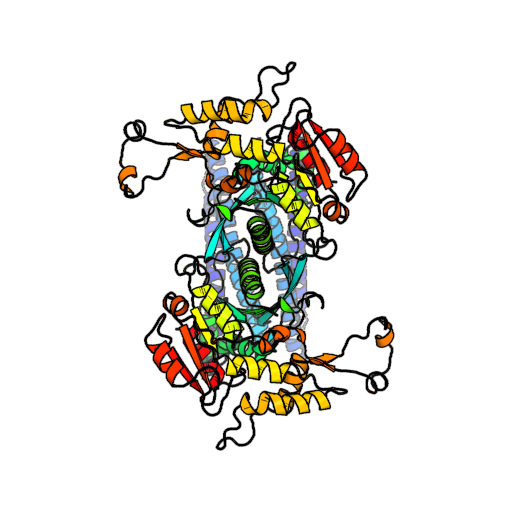91 444 ASP B N 1
ATOM 7373 C CA . ASP B 1 444 ? -9.93 22.156 19.609 1 91 444 ASP B CA 1
ATOM 7374 C C . ASP B 1 444 ? -11.086 21.719 18.719 1 91 444 ASP B C 1
ATOM 7376 O O . ASP B 1 444 ? -11.711 20.688 18.969 1 91 444 ASP B O 1
ATOM 7380 N N . PRO B 1 445 ? -11.375 22.531 17.703 1 94.62 445 PRO B N 1
ATOM 7381 C CA . PRO B 1 445 ? -12.453 22.078 16.812 1 94.62 445 PRO B CA 1
ATOM 7382 C C . PRO B 1 445 ? -12.172 20.719 16.188 1 94.62 445 PRO B C 1
ATOM 7384 O O . PRO B 1 445 ? -13.094 19.938 15.945 1 94.62 445 PRO B O 1
ATOM 7387 N N . ILE B 1 446 ? -10.969 20.422 15.906 1 96.31 446 ILE B N 1
ATOM 7388 C CA . ILE B 1 446 ? -10.562 19.156 15.32 1 96.31 446 ILE B CA 1
ATOM 7389 C C . ILE B 1 446 ? -10.82 18.031 16.328 1 96.31 446 ILE B C 1
ATOM 7391 O O . ILE B 1 446 ? -11.406 17 15.969 1 96.31 446 ILE B O 1
ATOM 7395 N N . ILE B 1 447 ? -10.398 18.25 17.5 1 91.44 447 ILE B N 1
ATOM 7396 C CA . ILE B 1 447 ? -10.578 17.266 18.562 1 91.44 447 ILE B CA 1
ATOM 7397 C C . ILE B 1 447 ? -12.062 16.984 18.766 1 91.44 447 ILE B C 1
ATOM 7399 O O . ILE B 1 447 ? -12.484 15.82 18.828 1 91.44 447 ILE B O 1
ATOM 7403 N N . ALA B 1 448 ? -12.82 18.016 18.797 1 91.81 448 ALA B N 1
ATOM 7404 C CA . ALA B 1 448 ? -14.258 17.891 19 1 91.81 448 ALA B CA 1
ATOM 7405 C C . ALA B 1 448 ? -14.898 17.094 17.859 1 91.81 448 ALA B C 1
ATOM 7407 O O . ALA B 1 448 ? -15.773 16.25 18.094 1 91.81 448 ALA B O 1
ATOM 7408 N N . PHE B 1 449 ? -14.539 17.344 16.703 1 95.88 449 PHE B N 1
ATOM 7409 C CA . PHE B 1 449 ? -15.094 16.672 15.531 1 95.88 449 PHE B CA 1
ATOM 7410 C C . PHE B 1 449 ? -14.734 15.195 15.531 1 95.88 449 PHE B C 1
ATOM 7412 O O . PHE B 1 449 ? -15.562 14.352 15.203 1 95.88 449 PHE B O 1
ATOM 7419 N N . ILE B 1 450 ? -13.438 14.852 15.828 1 92.06 450 ILE B N 1
ATOM 7420 C CA . ILE B 1 450 ? -12.953 13.477 15.836 1 92.06 450 ILE B CA 1
ATOM 7421 C C . ILE B 1 450 ? -13.719 12.672 16.891 1 92.06 450 ILE B C 1
ATOM 7423 O O . ILE B 1 450 ? -14.055 11.508 16.656 1 92.06 450 ILE B O 1
ATOM 7427 N N . GLU B 1 451 ? -14.102 13.266 17.969 1 84.06 451 GLU B N 1
ATOM 7428 C CA . GLU B 1 451 ? -14.734 12.57 19.078 1 84.06 451 GLU B CA 1
ATOM 7429 C C . GLU B 1 451 ? -16.234 12.438 18.859 1 84.06 451 GLU B C 1
ATOM 7431 O O . GLU B 1 451 ? -16.891 11.625 19.531 1 84.06 451 GLU B O 1
ATOM 7436 N N . ALA B 1 452 ? -16.688 13.25 18.094 1 82.62 452 ALA B N 1
ATOM 7437 C CA . ALA B 1 452 ? -18.125 13.195 17.812 1 82.62 452 ALA B CA 1
ATOM 7438 C C . ALA B 1 452 ? -18.484 11.961 17 1 82.62 452 ALA B C 1
ATOM 7440 O O . ALA B 1 452 ? -17.688 11.492 16.188 1 82.62 452 ALA B O 1
#

Sequence (904 aa):
MFFHFYFVGVLLCVVFFYLFYFLITIAVFAVFFEYLQNCKFSNNCTKLVKIKAVCFCIFSFSKSLFWLFKKASNILNLIDNLMELLKSPPTTSKPVIKCLNKSFLTCYKTFGLKRISYVEWVREDKPVPTSAKHPPHLILCHHALSWNAMSFEHLAHKLLTKHIDRLPRFEFYFFAQFVSYLKKKTNTRILAMDAIGRGDSDWLPETNGEMYGYHLYIPDSVTWISRIVGPEVESIDPEKVKITWIGTSMGGIVGMLLACDPKNTPLSKLILNDIGPFVSKQVTQNIGNYLSKVPTMNSIDDVIKVNKKRYELKIRYSEKWPQTHFSEEDWHWLARVMSQEEKREGKSEENDKKTESEKDKNSKYIFRYDPNIVRNFDKVDNDWDFFNLFDLIKIPTLLIRGAKSEIVSKELMEKMKVRGPKPKCVELQNFGHAPMLLTDDEIDPIIAFIEAMFFHFYFVGVLLCVVFFYLFYFLITIAVFAVFFEYLQNCKFSNNCTKLVKIKAVCFCIFSFSKSLFWLFKKASNILNLIDNLMELLKSPPTTSKPVIKCLNKSFLTCYKTFGLKRISYVEWVREDKPVPTSAKHPPHLILCHHALSWNAMSFEHLAHKLLTKHIDRLPRFEFYFFAQFVSYLKKKTNTRILAMDAIGRGDSDWLPETNGEMYGYHLYIPDSVTWISRIVGPEVESIDPEKVKITWIGTSMGGIVGMLLACDPKNTPLSKLILNDIGPFVSKQVTQNIGNYLSKVPTMNSIDDVIKVNKKRYELKIRYSEKWPQTHFSEEDWHWLARVMSQEEKREGKSEENDKKTESEKDKNSKYIFRYDPNIVRNFDKVDNDWDFFNLFDLIKIPTLLIRGAKSEIVSKELMEKMKVRGPKPKCVELQNFGHAPMLLTDDEIDPIIAFIEA

Secondary structure (DSSP, 8-state):
-HHHHHHHHHHHHHHHHHHHHHHHHHHHHHHHHHHHHHS---SHHHHHHHHHHHHHHHHHHHHHHHHHHHHHHHHHHHHHHHHHHHHS---S----EEEPPPEEEEEEETTEEEEEEEEEEEETTS-----TTS--EEEEEE--TT--GGGGHHHHHHHHHHHHHT--SGGGHHHHHHHHHHS----EEEEEE--TTBTTSPPPPGGGGGG-SHHHHHHHHHHHHHHHH-TT-SS--TTTS-EEEEEETHHHHHHHHHHS-TTT---SEEEEES--SEE-HHHHHHHHHHHH----B-SHHHHHHHHHHHHTTTS---SSS-S-S--HHHHHHHHHHHEEE---TT--GGGGGS-TTTSSTTPPEEESB-GGGGTTGGG--S-EE-HHHHTT--S-EEEEEETT-SSS-HHHHHHHHHSTT--EEEEETT--S---S-SHHHHHHHHHHHH-/-HHHHHHHHHHHHHHHHHHHHHHHHHHHHHHHHHHHHHS---SHHHHHHHHHHHHHHHHHHHHHHHHHHHHHHHHHHHHHHHHHHHHS---S----EEEPPPEEEEEEETTEEEEEEEEEEEETTS-----TTS--EEEEEE--TT--GGGGHHHHHHHHHHHHHT--SGGGHHHHHHHHHHS----EEEEEE--TTBTTSPPPPGGGGGG-SHHHHHHHHHHHHHHHH-TT-SS--TTTS-EEEEEETHHHHHHHHHHS-TTT---SEEEEES--SEE-HHHHHHHHHHHH----B-SHHHHHHHHHHHHTTTS---SSS-S-S--HHHHHHHHHHHEEE---TT--GGGGGS-TTTSSTTPPEEESB-GGGGTTGGG--S-EE-HHHHTT--S-EEEEEETT-SSS-HHHHHHHHHSTT--EEEEETT--S---S-SHHHHHHHHHHHH-

pLDDT: mean 73.34, std 23.12, range [29.3, 98.88]